Protein AF-0000000074479718 (afdb_homodimer)

pLDDT: mean 92.82, std 13.43, range [21.09, 98.94]

Structure (mmCIF, N/CA/C/O backbone):
data_AF-0000000074479718-model_v1
#
loop_
_entity.id
_entity.type
_entity.pdbx_description
1 polymer 'acid phosphatase'
#
loop_
_atom_site.group_PDB
_atom_site.id
_atom_site.type_symbol
_atom_site.label_atom_id
_atom_site.label_alt_id
_atom_site.label_comp_id
_atom_site.label_asym_id
_atom_site.label_entity_id
_atom_site.label_seq_id
_atom_site.pdbx_PDB_ins_code
_atom_site.Cartn_x
_atom_site.Cartn_y
_atom_site.Cartn_z
_atom_site.occupancy
_atom_site.B_iso_or_equiv
_atom_site.auth_seq_id
_atom_site.auth_comp_id
_atom_site.auth_asym_id
_atom_site.auth_atom_id
_atom_site.pdbx_PDB_model_num
ATOM 1 N N . MET A 1 1 ? 14.883 20 72.812 1 21.94 1 MET A N 1
ATOM 2 C CA . MET A 1 1 ? 13.805 20.094 71.812 1 21.94 1 MET A CA 1
ATOM 3 C C . MET A 1 1 ? 14.25 19.516 70.5 1 21.94 1 MET A C 1
ATOM 5 O O . MET A 1 1 ? 15.086 20.094 69.812 1 21.94 1 MET A O 1
ATOM 9 N N . LYS A 1 2 ? 14.422 18.109 70.5 1 31.56 2 LYS A N 1
ATOM 10 C CA . LYS A 1 2 ? 14.805 17.234 69.375 1 31.56 2 LYS A CA 1
ATOM 11 C C . LYS A 1 2 ? 13.914 17.469 68.188 1 31.56 2 LYS A C 1
ATOM 13 O O . LYS A 1 2 ? 12.703 17.25 68.25 1 31.56 2 LYS A O 1
ATOM 18 N N . LEU A 1 3 ? 14.305 18.391 67.188 1 27.34 3 LEU A N 1
ATOM 19 C CA . LEU A 1 3 ? 13.633 18.75 65.938 1 27.34 3 LEU A CA 1
ATOM 20 C C . LEU A 1 3 ? 13.438 17.516 65.062 1 27.34 3 LEU A C 1
ATOM 22 O O . LEU A 1 3 ? 14.406 16.938 64.562 1 27.34 3 LEU A O 1
ATOM 26 N N . GLU A 1 4 ? 12.523 16.719 65.312 1 33.41 4 GLU A N 1
ATOM 27 C CA . GLU A 1 4 ? 12.148 15.594 64.5 1 33.41 4 GLU A CA 1
ATOM 28 C C . GLU A 1 4 ? 11.648 16.078 63.125 1 33.41 4 GLU A C 1
ATOM 30 O O . GLU A 1 4 ? 10.703 16.859 63.031 1 33.41 4 GLU A O 1
ATOM 35 N N . THR A 1 5 ? 12.57 16.203 62.125 1 33.59 5 THR A N 1
ATOM 36 C CA . THR A 1 5 ? 12.289 16.547 60.719 1 33.59 5 THR A CA 1
ATOM 37 C C . THR A 1 5 ? 11.375 15.508 60.094 1 33.59 5 THR A C 1
ATOM 39 O O . THR A 1 5 ? 11.719 14.328 60 1 33.59 5 THR A O 1
ATOM 42 N N . ALA A 1 6 ? 10.109 15.625 60.188 1 35.84 6 ALA A N 1
ATOM 43 C CA . ALA A 1 6 ? 9.117 14.82 59.5 1 35.84 6 ALA A CA 1
ATOM 44 C C . ALA A 1 6 ? 9.305 14.906 57.969 1 35.84 6 ALA A C 1
ATOM 46 O O . ALA A 1 6 ? 9.188 15.984 57.406 1 35.84 6 ALA A O 1
ATOM 47 N N . ILE A 1 7 ? 10.094 14.086 57.375 1 36.97 7 ILE A N 1
ATOM 48 C CA . ILE A 1 7 ? 10.188 13.953 55.906 1 36.97 7 ILE A CA 1
ATOM 49 C C . ILE A 1 7 ? 8.836 13.523 55.344 1 36.97 7 ILE A C 1
ATOM 51 O O . ILE A 1 7 ? 8.32 12.461 55.688 1 36.97 7 ILE A O 1
ATOM 55 N N . ALA A 1 8 ? 7.961 14.461 54.969 1 34.88 8 ALA A N 1
ATOM 56 C CA . ALA A 1 8 ? 6.746 14.172 54.219 1 34.88 8 ALA A CA 1
ATOM 57 C C . ALA A 1 8 ? 7.074 13.414 52.938 1 34.88 8 ALA A C 1
ATOM 59 O O . ALA A 1 8 ? 7.855 13.891 52.094 1 34.88 8 ALA A O 1
ATOM 60 N N . THR A 1 9 ? 7.012 12.133 52.938 1 35 9 THR A N 1
ATOM 61 C CA . THR A 1 9 ? 7.074 11.344 51.719 1 35 9 THR A CA 1
ATOM 62 C C . THR A 1 9 ? 5.953 11.742 50.781 1 35 9 THR A C 1
ATOM 64 O O . THR A 1 9 ? 4.773 11.602 51.094 1 35 9 THR A O 1
ATOM 67 N N . ILE A 1 10 ? 6.184 12.781 49.969 1 33.88 10 ILE A N 1
ATOM 68 C CA . ILE A 1 10 ? 5.242 13.047 48.875 1 33.88 10 ILE A CA 1
ATOM 69 C C . ILE A 1 10 ? 5.066 11.789 48.031 1 33.88 10 ILE A C 1
ATOM 71 O O . ILE A 1 10 ? 6.039 11.242 47.5 1 33.88 10 ILE A O 1
ATOM 75 N N . ALA A 1 11 ? 4.031 11.047 48.312 1 34.66 11 ALA A N 1
ATOM 76 C CA . ALA A 1 11 ? 3.619 9.984 47.406 1 34.66 11 ALA A CA 1
ATOM 77 C C . ALA A 1 11 ? 3.375 10.516 46 1 34.66 11 ALA A C 1
ATOM 79 O O . ALA A 1 11 ? 2.473 11.328 45.781 1 34.66 11 ALA A O 1
ATOM 80 N N . LEU A 1 12 ? 4.398 10.57 45.25 1 33.94 12 LEU A N 1
ATOM 81 C CA . LEU A 1 12 ? 4.168 10.742 43.812 1 33.94 12 LEU A CA 1
ATOM 82 C C . LEU A 1 12 ? 3.129 9.75 43.312 1 33.94 12 LEU A C 1
ATOM 84 O O . LEU A 1 12 ? 3.369 8.539 43.312 1 33.94 12 LEU A O 1
ATOM 88 N N . SER A 1 13 ? 1.847 10.086 43.562 1 33.28 13 SER A N 1
ATOM 89 C CA . SER A 1 13 ? 0.854 9.289 42.844 1 33.28 13 SER A CA 1
ATOM 90 C C . SER A 1 13 ? 1.2 9.172 41.344 1 33.28 13 SER A C 1
ATOM 92 O O . SER A 1 13 ? 1.335 10.18 40.656 1 33.28 13 SER A O 1
ATOM 94 N N . THR A 1 14 ? 1.947 8.195 41 1 33.62 14 THR A N 1
ATOM 95 C CA . THR A 1 14 ? 2.064 7.82 39.594 1 33.62 14 THR A CA 1
ATOM 96 C C . THR A 1 14 ? 0.686 7.703 38.969 1 33.62 14 THR A C 1
ATOM 98 O O . THR A 1 14 ? -0.075 6.785 39.281 1 33.62 14 THR A O 1
ATOM 101 N N . THR A 1 15 ? 0.016 8.797 38.75 1 33.62 15 THR A N 1
ATOM 102 C CA . THR A 1 15 ? -1.128 8.703 37.844 1 33.62 15 THR A CA 1
ATOM 103 C C . THR A 1 15 ? -0.779 7.875 36.625 1 33.62 15 THR A C 1
ATOM 105 O O . THR A 1 15 ? 0.073 8.266 35.812 1 33.62 15 THR A O 1
ATOM 108 N N . VAL A 1 16 ? -0.773 6.617 36.781 1 36.22 16 VAL A N 1
ATOM 109 C CA . VAL A 1 16 ? -0.807 5.75 35.594 1 36.22 16 VAL A CA 1
ATOM 110 C C . VAL A 1 16 ? -1.915 6.207 34.656 1 36.22 16 VAL A C 1
ATOM 112 O O . VAL A 1 16 ? -3.096 6.18 35 1 36.22 16 VAL A O 1
ATOM 115 N N . SER A 1 17 ? -1.704 7.176 33.844 1 35.88 17 SER A N 1
ATOM 116 C CA . SER A 1 17 ? -2.67 7.422 32.781 1 35.88 17 SER A CA 1
ATOM 117 C C . SER A 1 17 ? -3.127 6.117 32.125 1 35.88 17 SER A C 1
ATOM 119 O O . SER A 1 17 ? -2.311 5.355 31.594 1 35.88 17 SER A O 1
ATOM 121 N N . ALA A 1 18 ? -4.086 5.551 32.562 1 41.34 18 ALA A N 1
ATOM 122 C CA . ALA A 1 18 ? -4.742 4.398 31.938 1 41.34 18 ALA A CA 1
ATOM 123 C C . ALA A 1 18 ? -4.766 4.531 30.422 1 41.34 18 ALA A C 1
ATOM 125 O O . ALA A 1 18 ? -5.398 5.441 29.875 1 41.34 18 ALA A O 1
ATOM 126 N N . VAL A 1 19 ? -3.691 4.211 29.812 1 48.09 19 VAL A N 1
ATOM 127 C CA . VAL A 1 19 ? -3.746 4.102 28.359 1 48.09 19 VAL A CA 1
ATOM 128 C C . VAL A 1 19 ? -5.07 3.475 27.938 1 48.09 19 VAL A C 1
ATOM 130 O O . VAL A 1 19 ? -5.363 2.328 28.297 1 48.09 19 VAL A O 1
ATOM 133 N N . LEU A 1 20 ? -6.074 4.277 27.688 1 65.25 20 LEU A N 1
ATOM 134 C CA . LEU A 1 20 ? -7.34 3.787 27.156 1 65.25 20 LEU A CA 1
ATOM 135 C C . LEU A 1 20 ? -7.113 2.896 25.938 1 65.25 20 LEU A C 1
ATOM 137 O O . LEU A 1 20 ? -6.293 3.215 25.078 1 65.25 20 LEU A O 1
ATOM 141 N N . ASN A 1 21 ? -7.566 1.702 26 1 72.19 21 ASN A N 1
ATOM 142 C CA . ASN A 1 21 ? -7.449 0.736 24.906 1 72.19 21 ASN A CA 1
ATOM 143 C C . ASN A 1 21 ? -8.078 1.263 23.625 1 72.19 21 ASN A C 1
ATOM 145 O O . ASN A 1 21 ? -9.258 1.621 23.609 1 72.19 21 ASN A O 1
ATOM 149 N N . LYS A 1 22 ? -7.332 1.562 22.594 1 79.31 22 LYS A N 1
ATOM 150 C CA . LYS A 1 22 ? -7.82 1.981 21.281 1 79.31 22 LYS A CA 1
ATOM 151 C C . LYS A 1 22 ? -8.422 0.805 20.516 1 79.31 22 LYS A C 1
ATOM 153 O O . LYS A 1 22 ? -7.75 -0.201 20.281 1 79.31 22 LYS A O 1
ATOM 158 N N . PRO A 1 23 ? -9.68 0.915 20.141 1 80.94 23 PRO A N 1
ATOM 159 C CA . PRO A 1 23 ? -10.273 -0.182 19.375 1 80.94 23 PRO A CA 1
ATOM 160 C C . PRO A 1 23 ? -9.594 -0.398 18.031 1 80.94 23 PRO A C 1
ATOM 162 O O . PRO A 1 23 ? -9.617 -1.511 17.5 1 80.94 23 PRO A O 1
ATOM 165 N N . TYR A 1 24 ? -9.062 0.664 17.406 1 82.88 24 TYR A N 1
ATOM 166 C CA . TYR A 1 24 ? -8.367 0.588 16.125 1 82.88 24 TYR A C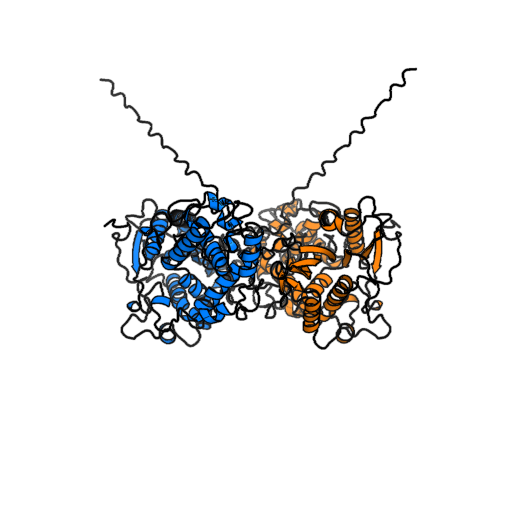A 1
ATOM 167 C C . TYR A 1 24 ? -6.969 1.177 16.234 1 82.88 24 TYR A C 1
ATOM 169 O O . TYR A 1 24 ? -6.781 2.254 16.797 1 82.88 24 TYR A O 1
ATOM 177 N N . SER A 1 25 ? -6.023 0.444 15.633 1 81.12 25 SER A N 1
ATOM 178 C CA . SER A 1 25 ? -4.637 0.892 15.695 1 81.12 25 SER A CA 1
ATOM 179 C C . SER A 1 25 ? -4.422 2.141 14.844 1 81.12 25 SER A C 1
ATOM 181 O O . SER A 1 25 ? -4.965 2.25 13.742 1 81.12 25 SER A O 1
ATOM 183 N N . GLN A 1 26 ? -3.559 3.012 15.352 1 80.56 26 GLN A N 1
ATOM 184 C CA . GLN A 1 26 ? -3.189 4.199 14.586 1 80.56 26 GLN A CA 1
ATOM 185 C C . GLN A 1 26 ? -1.855 4 13.875 1 80.56 26 GLN A C 1
ATOM 187 O O . GLN A 1 26 ? -1.337 4.926 13.242 1 80.56 26 GLN A O 1
ATOM 192 N N . GLU A 1 27 ? -1.345 2.785 13.883 1 76.38 27 GLU A N 1
ATOM 193 C CA . GLU A 1 27 ? -0.067 2.451 13.266 1 76.38 27 GLU A CA 1
ATOM 194 C C . GLU A 1 27 ? -0.265 1.939 11.836 1 76.38 27 GLU A C 1
ATOM 196 O O . GLU A 1 27 ? -1.377 1.571 11.453 1 76.38 27 GLU A O 1
ATOM 201 N N . SER A 1 28 ? 0.793 2.012 11.023 1 71.19 28 SER A N 1
ATOM 202 C CA . SER A 1 28 ? 0.779 1.571 9.633 1 71.19 28 SER A CA 1
ATOM 203 C C . SER A 1 28 ? 0.881 0.053 9.531 1 71.19 28 SER A C 1
ATOM 205 O O . SER A 1 28 ? 1.882 -0.476 9.047 1 71.19 28 SER A O 1
ATOM 207 N N . VAL A 1 29 ? -0.089 -0.735 9.844 1 68.88 29 VAL A N 1
ATOM 208 C CA . VAL A 1 29 ? 0.203 -2.16 9.945 1 68.88 29 VAL A CA 1
ATOM 209 C C . VAL A 1 29 ? -0.81 -2.955 9.125 1 68.88 29 VAL A C 1
ATOM 211 O O . VAL A 1 29 ? -0.439 -3.869 8.383 1 68.88 29 VAL A O 1
ATOM 214 N N . GLU A 1 30 ? -2.049 -2.629 9.227 1 74.75 30 GLU A N 1
ATOM 215 C CA . GLU A 1 30 ? -2.934 -3.611 8.602 1 74.75 30 GLU A CA 1
ATOM 216 C C . GLU A 1 30 ? -3.912 -2.941 7.645 1 74.75 30 GLU A C 1
ATOM 218 O O . GLU A 1 30 ? -4.297 -1.788 7.844 1 74.75 30 GLU A O 1
ATOM 223 N N . GLN A 1 31 ? -4.293 -3.74 6.641 1 83.88 31 GLN A N 1
ATOM 224 C CA . GLN A 1 31 ? -5.18 -3.26 5.586 1 83.88 31 GLN A CA 1
ATOM 225 C C . GLN A 1 31 ? -6.641 -3.312 6.031 1 83.88 31 GLN A C 1
ATOM 227 O O . GLN A 1 31 ? -7.512 -2.715 5.395 1 83.88 31 GLN A O 1
ATOM 232 N N . PHE A 1 32 ? -6.957 -3.918 7.137 1 88.12 32 PHE A N 1
ATOM 233 C CA . PHE A 1 32 ? -8.352 -4.102 7.531 1 88.12 32 PHE A CA 1
ATOM 234 C C . PHE A 1 32 ? -8.719 -3.156 8.672 1 88.12 32 PHE A C 1
ATOM 236 O O . PHE A 1 32 ? -9.812 -3.254 9.234 1 88.12 32 PHE A O 1
ATOM 243 N N . ASN A 1 33 ? -7.836 -2.182 8.93 1 89.94 33 ASN A N 1
ATOM 244 C CA . ASN A 1 33 ? -8.086 -1.16 9.945 1 89.94 33 ASN A CA 1
ATOM 245 C C . ASN A 1 33 ? -9.094 -0.125 9.461 1 89.94 33 ASN A C 1
ATOM 247 O O . ASN A 1 33 ? -8.836 0.605 8.5 1 89.94 33 ASN A O 1
ATOM 251 N N . LEU A 1 34 ? -10.164 -0.009 10.203 1 92.94 34 LEU A N 1
ATOM 252 C CA . LEU A 1 34 ? -11.258 0.879 9.82 1 92.94 34 LEU A CA 1
ATOM 253 C C . LEU A 1 34 ? -10.766 2.312 9.664 1 92.94 34 LEU A C 1
ATOM 255 O O . LEU A 1 34 ? -11.258 3.051 8.805 1 92.94 34 LEU A O 1
ATOM 259 N N . LEU A 1 35 ? -9.805 2.754 10.43 1 94 35 LEU A N 1
ATOM 260 C CA . LEU A 1 35 ? -9.344 4.141 10.414 1 94 35 LEU A CA 1
ATOM 261 C C . LEU A 1 35 ? -8.797 4.516 9.039 1 94 35 LEU A C 1
ATOM 263 O O . LEU A 1 35 ? -8.719 5.695 8.703 1 94 35 LEU A O 1
ATOM 267 N N . ARG A 1 36 ? -8.516 3.521 8.25 1 92.81 36 ARG A N 1
ATOM 268 C CA . ARG A 1 36 ? -7.961 3.77 6.922 1 92.81 36 ARG A CA 1
ATOM 269 C C . ARG A 1 36 ? -9.055 4.16 5.934 1 92.81 36 ARG A C 1
ATOM 271 O O . ARG A 1 36 ? -8.758 4.648 4.84 1 92.81 36 ARG A O 1
ATOM 278 N N . TYR A 1 37 ? -10.281 4.09 6.391 1 95.19 37 TYR A N 1
ATOM 279 C CA . TYR A 1 37 ? -11.359 4.203 5.41 1 95.19 37 TYR A CA 1
ATOM 280 C C . TYR A 1 37 ? -12.414 5.203 5.871 1 95.19 37 TYR A C 1
ATOM 282 O O . TYR A 1 37 ? -13.539 5.203 5.367 1 95.19 37 TYR A O 1
ATOM 290 N N . THR A 1 38 ? -12.055 6.051 6.789 1 95.44 38 THR A N 1
ATOM 291 C CA . THR A 1 38 ? -13.016 7.023 7.301 1 95.44 38 THR A CA 1
ATOM 292 C C . THR A 1 38 ? -12.898 8.344 6.543 1 95.44 38 THR A C 1
ATOM 294 O O . THR A 1 38 ? -13.383 9.375 7.008 1 95.44 38 THR A O 1
ATOM 297 N N . GLY A 1 39 ? -12.125 8.203 5.426 1 92.31 39 GLY A N 1
AT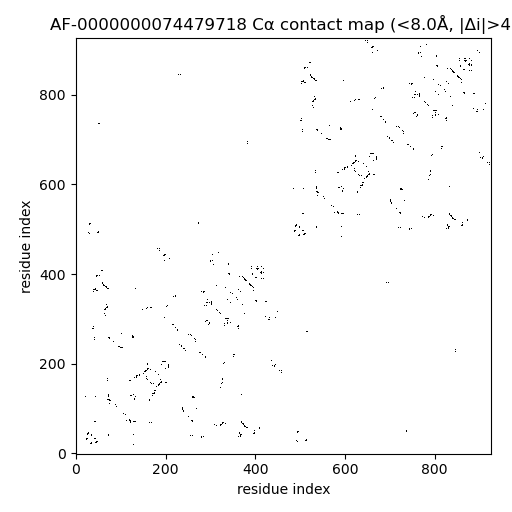OM 298 C CA . GLY A 1 39 ? -11.859 9.438 4.711 1 92.31 39 GLY A CA 1
ATOM 299 C C . GLY A 1 39 ? -10.953 10.391 5.473 1 92.31 39 GLY A C 1
ATOM 300 O O . GLY A 1 39 ? -9.812 10.047 5.793 1 92.31 39 GLY A O 1
ATOM 301 N N . THR A 1 40 ? -11.383 11.523 5.98 1 93.69 40 THR A N 1
ATOM 302 C CA . THR A 1 40 ? -10.625 12.438 6.82 1 93.69 40 THR A CA 1
ATOM 303 C C . THR A 1 40 ? -11.406 12.797 8.078 1 93.69 40 THR A C 1
ATOM 305 O O . THR A 1 40 ? -11.062 13.758 8.781 1 93.69 40 THR A O 1
ATOM 308 N N . THR A 1 41 ? -12.445 11.945 8.367 1 94.62 41 THR A N 1
ATOM 309 C CA . THR A 1 41 ? -13.352 12.305 9.453 1 94.62 41 THR A CA 1
ATOM 310 C C . THR A 1 41 ? -12.953 11.594 10.742 1 94.62 41 THR A C 1
ATOM 312 O O . THR A 1 41 ? -13.336 12.016 11.836 1 94.62 41 THR A O 1
ATOM 315 N N . GLY A 1 42 ? -12.258 10.516 10.641 1 95.19 42 GLY A N 1
ATOM 316 C CA . GLY A 1 42 ? -11.906 9.734 11.805 1 95.19 42 GLY A CA 1
ATOM 317 C C . GLY A 1 42 ? -10.555 10.094 12.383 1 95.19 42 GLY A C 1
ATOM 318 O O . GLY A 1 42 ? -9.922 11.055 11.938 1 95.19 42 GLY A O 1
ATOM 319 N N . PRO A 1 43 ? -10.133 9.336 13.422 1 96.75 43 PRO A N 1
ATOM 320 C CA . PRO A 1 43 ? -8.875 9.609 14.117 1 96.75 43 PRO A CA 1
ATOM 321 C C . PRO A 1 43 ? -7.656 9.477 13.203 1 96.75 43 PRO A C 1
ATOM 323 O O . PRO A 1 43 ? -7.758 8.914 12.109 1 96.75 43 PRO A O 1
ATOM 326 N N . TYR A 1 44 ? -6.578 9.977 13.758 1 96.69 44 TYR A N 1
ATOM 327 C CA . TYR A 1 44 ? -5.277 9.898 13.094 1 96.69 44 TYR A CA 1
ATOM 328 C C . TYR A 1 44 ? -4.906 8.445 12.797 1 96.69 44 TYR A C 1
ATOM 330 O O . TYR A 1 44 ? -5.168 7.555 13.602 1 96.69 44 TYR A O 1
ATOM 338 N N . VAL A 1 45 ? -4.324 8.258 11.656 1 93.44 45 VAL A N 1
ATOM 339 C CA . VAL A 1 45 ? -3.697 6.988 11.312 1 93.44 45 VAL A CA 1
ATOM 340 C C . VAL A 1 45 ? -2.434 7.242 10.492 1 93.44 45 VAL A C 1
ATOM 342 O O . VAL A 1 45 ? -2.426 8.094 9.594 1 93.44 45 VAL A O 1
ATOM 345 N N . GLN A 1 46 ? -1.357 6.555 10.797 1 93.31 46 GLN A N 1
ATOM 346 C CA . GLN A 1 46 ? -0.111 6.688 10.055 1 93.31 46 GLN A CA 1
ATOM 347 C C . GLN A 1 46 ? -0.306 6.312 8.586 1 93.31 46 GLN A C 1
ATOM 349 O O . GLN A 1 46 ? -1.109 5.434 8.266 1 93.31 46 GLN A O 1
ATOM 354 N N . SER A 1 47 ? 0.415 7.035 7.77 1 92.06 47 SER A N 1
ATOM 355 C CA . SER A 1 47 ? 0.368 6.641 6.363 1 92.06 47 SER A CA 1
ATOM 356 C C . SER A 1 47 ? 0.896 5.223 6.168 1 92.06 47 SER A C 1
ATOM 358 O O . SER A 1 47 ? 1.612 4.699 7.023 1 92.06 47 SER A O 1
ATOM 360 N N . ARG A 1 48 ? 0.497 4.527 5.113 1 87.25 48 ARG A N 1
ATOM 361 C CA . ARG A 1 48 ? 0.942 3.168 4.828 1 87.25 48 ARG A CA 1
ATOM 362 C C . ARG A 1 48 ? 2.455 3.115 4.633 1 87.25 48 ARG A C 1
ATOM 364 O O . ARG A 1 48 ? 3.107 2.16 5.059 1 87.25 48 ARG A O 1
ATOM 371 N N . GLY A 1 49 ? 3.02 4.16 3.918 1 89.5 49 GLY A N 1
ATOM 372 C CA . GLY A 1 49 ? 4.461 4.262 3.746 1 89.5 49 GLY A CA 1
ATOM 373 C C . GLY A 1 49 ? 5 3.34 2.67 1 89.5 49 GLY A C 1
ATOM 374 O O . GLY A 1 49 ? 4.227 2.695 1.955 1 89.5 49 GLY A O 1
ATOM 375 N N . TYR A 1 50 ? 6.371 3.299 2.537 1 92.44 50 TYR A N 1
ATOM 376 C CA . TYR A 1 50 ? 7.039 2.584 1.455 1 92.44 50 TYR A CA 1
ATOM 377 C C . TYR A 1 50 ? 8.133 1.672 1.997 1 92.44 50 TYR A C 1
ATOM 379 O O . TYR A 1 50 ? 8.984 1.202 1.243 1 92.44 50 TYR A O 1
ATOM 387 N N . GLY A 1 51 ? 8.164 1.52 3.354 1 91.75 51 GLY A N 1
ATOM 388 C CA . GLY A 1 51 ? 9.148 0.645 3.971 1 91.75 51 GLY A CA 1
ATOM 389 C C . GLY A 1 51 ? 10.461 1.343 4.27 1 91.75 51 GLY A C 1
ATOM 390 O O . GLY A 1 51 ? 11.43 0.703 4.688 1 91.75 51 GLY A O 1
ATOM 391 N N . ILE A 1 52 ? 10.562 2.623 4.062 1 95.25 52 ILE A N 1
ATOM 392 C CA . ILE A 1 52 ? 11.766 3.385 4.359 1 95.25 52 ILE A CA 1
ATOM 393 C C . ILE A 1 52 ? 11.828 3.695 5.855 1 95.25 52 ILE A C 1
ATOM 395 O O . ILE A 1 52 ? 10.883 4.254 6.418 1 95.25 52 ILE A O 1
ATOM 399 N N . PRO A 1 53 ? 12.875 3.346 6.457 1 92.62 53 PRO A N 1
ATOM 400 C CA . PRO A 1 53 ? 12.977 3.623 7.895 1 92.62 53 PRO A CA 1
ATOM 401 C C . PRO A 1 53 ? 12.898 5.113 8.211 1 92.62 53 PRO A C 1
ATOM 403 O O . PRO A 1 53 ? 13.414 5.938 7.453 1 92.62 53 PRO A O 1
ATOM 406 N N . ARG A 1 54 ? 12.359 5.391 9.375 1 92.81 54 ARG A N 1
ATOM 407 C CA . ARG A 1 54 ? 12.25 6.773 9.828 1 92.81 54 ARG A CA 1
ATOM 408 C C . ARG A 1 54 ? 13.586 7.293 10.352 1 92.81 54 ARG A C 1
ATOM 410 O O . ARG A 1 54 ? 13.82 8.5 10.375 1 92.81 54 ARG A O 1
ATOM 417 N N . GLU A 1 55 ? 14.375 6.379 10.836 1 94.19 55 GLU A N 1
ATOM 418 C CA . GLU A 1 55 ? 15.711 6.77 11.266 1 94.19 55 GLU A CA 1
ATOM 419 C C . GLU A 1 55 ? 16.531 7.305 10.102 1 94.19 55 GLU A C 1
ATOM 421 O O . GLU A 1 55 ? 16.406 6.824 8.969 1 94.19 55 GLU A O 1
ATOM 426 N N . ALA A 1 56 ? 17.359 8.266 10.406 1 94.56 56 ALA A N 1
ATOM 427 C CA . ALA A 1 56 ? 18.25 8.773 9.359 1 94.56 56 ALA A CA 1
ATOM 428 C C . ALA A 1 56 ? 19.203 7.688 8.859 1 94.56 56 ALA A C 1
ATOM 430 O O . ALA A 1 56 ? 19.641 6.836 9.633 1 94.56 56 ALA A O 1
ATOM 431 N N . PRO A 1 57 ? 19.438 7.672 7.559 1 92.25 57 PRO A N 1
ATOM 432 C CA . PRO A 1 57 ? 20.453 6.73 7.066 1 92.25 57 PRO A CA 1
ATOM 433 C C . PRO A 1 57 ? 21.766 6.82 7.844 1 92.25 57 PRO A C 1
ATOM 435 O O . PRO A 1 57 ? 22.078 7.871 8.406 1 92.25 57 PRO A O 1
ATOM 438 N N . PHE A 1 58 ? 22.516 5.785 7.809 1 84.44 58 PHE A N 1
ATOM 439 C CA . PHE A 1 58 ? 23.688 5.598 8.641 1 84.44 58 PHE A CA 1
ATOM 440 C C . PHE A 1 58 ? 24.672 6.746 8.453 1 84.44 58 PHE A C 1
ATOM 442 O O . PHE A 1 58 ? 25.359 7.148 9.398 1 84.44 58 PHE A O 1
ATOM 449 N N . GLN A 1 59 ? 24.781 7.289 7.332 1 91 59 GLN A N 1
ATOM 450 C CA . GLN A 1 59 ? 25.781 8.312 7.023 1 91 59 GLN A CA 1
ATOM 451 C C . GLN A 1 59 ? 25.188 9.711 7.156 1 91 59 GLN A C 1
ATOM 453 O O . GLN A 1 59 ? 25.797 10.688 6.707 1 91 59 GLN A O 1
ATOM 458 N N . CYS A 1 60 ? 24.031 9.828 7.734 1 95.88 60 CYS A N 1
ATOM 459 C CA . CYS A 1 60 ? 23.344 11.109 7.773 1 95.88 60 CYS A CA 1
ATOM 460 C C . CYS A 1 60 ? 22.969 11.492 9.203 1 95.88 60 CYS A C 1
ATOM 462 O O . CYS A 1 60 ? 22.906 10.633 10.086 1 95.88 60 CYS A O 1
ATOM 464 N N . LYS A 1 61 ? 22.859 12.75 9.422 1 96.88 61 LYS A N 1
ATOM 465 C CA . LYS A 1 61 ? 22.344 13.32 10.656 1 96.88 61 LYS A CA 1
ATOM 466 C C . LYS A 1 61 ? 21.25 14.359 10.367 1 96.88 61 LYS A C 1
ATOM 468 O O . LYS A 1 61 ? 21.391 15.156 9.438 1 96.88 61 LYS A O 1
ATOM 473 N N . VAL A 1 62 ? 20.219 14.336 11.188 1 98.19 62 VAL A N 1
ATOM 474 C CA . VAL A 1 62 ? 19.156 15.336 11.039 1 98.19 62 VAL A CA 1
ATOM 475 C C . VAL A 1 62 ? 19.625 16.672 11.609 1 98.19 62 VAL A C 1
ATOM 477 O O . VAL A 1 62 ? 20.062 16.75 12.758 1 98.19 62 VAL A O 1
ATOM 480 N N . LYS A 1 63 ? 19.531 17.719 10.797 1 98 63 LYS A N 1
ATOM 481 C CA . LYS A 1 63 ? 20 19.031 11.211 1 98 63 LYS A CA 1
ATOM 482 C C . LYS A 1 63 ? 18.844 20.016 11.391 1 98 63 LYS A C 1
ATOM 484 O O . LYS A 1 63 ? 18.984 21.031 12.062 1 98 63 LYS A O 1
ATOM 489 N N . GLN A 1 64 ? 17.734 19.781 10.727 1 98.56 64 GLN A N 1
ATOM 490 C CA . GLN A 1 64 ? 16.516 20.562 10.844 1 98.56 64 GLN A CA 1
ATOM 491 C C . GLN A 1 64 ? 15.281 19.672 10.75 1 98.56 64 GLN A C 1
ATOM 493 O O . GLN A 1 64 ? 15.336 18.578 10.172 1 98.56 64 GLN A O 1
ATOM 498 N N . ALA A 1 65 ? 14.188 20.125 11.273 1 98.75 65 ALA A N 1
ATOM 499 C CA . ALA A 1 65 ? 12.867 19.516 11.102 1 98.75 65 ALA A CA 1
ATOM 500 C C . ALA A 1 65 ? 11.773 20.562 11.094 1 98.75 65 ALA A C 1
ATOM 502 O O . ALA A 1 65 ? 11.68 21.391 12.016 1 98.75 65 ALA A O 1
ATOM 503 N N . HIS A 1 66 ? 10.969 20.594 10.102 1 98.81 66 HIS A N 1
ATOM 504 C CA . HIS A 1 66 ? 9.922 21.578 9.906 1 98.81 66 HIS A CA 1
ATOM 505 C C . HIS A 1 66 ? 8.555 20.922 9.758 1 98.81 66 HIS A C 1
ATOM 507 O O . HIS A 1 66 ? 8.312 20.203 8.789 1 98.81 66 HIS A O 1
ATOM 513 N N . LEU A 1 67 ? 7.664 21.219 10.68 1 98.81 67 LEU A N 1
ATOM 514 C CA . LEU A 1 67 ? 6.355 20.578 10.773 1 98.81 67 LEU A CA 1
ATOM 515 C C . LEU A 1 67 ? 5.277 21.453 10.156 1 98.81 67 LEU A C 1
ATOM 517 O O . LEU A 1 67 ? 5.266 22.672 10.359 1 98.81 67 LEU A O 1
ATOM 521 N N . PHE A 1 68 ? 4.469 20.922 9.359 1 98.94 68 PHE A N 1
ATOM 522 C CA . PHE A 1 68 ? 3.188 21.469 8.922 1 98.94 68 PHE A CA 1
ATOM 523 C C . PHE A 1 68 ? 2.051 20.5 9.234 1 98.94 68 PHE A C 1
ATOM 525 O O . PHE A 1 68 ? 2.012 19.391 8.703 1 98.94 68 PHE A O 1
ATOM 532 N N . MET A 1 69 ? 1.045 20.906 10.094 1 98.75 69 MET A N 1
ATOM 533 C CA . MET A 1 69 ? 0.146 19.922 10.688 1 98.75 69 MET A CA 1
ATOM 534 C C . MET A 1 69 ? -1.295 20.422 10.672 1 98.75 69 MET A C 1
ATOM 536 O O . MET A 1 69 ? -1.552 21.594 10.93 1 98.75 69 MET A O 1
ATOM 540 N N . ARG A 1 70 ? -2.172 19.5 10.336 1 98.75 70 ARG A N 1
ATOM 541 C CA . ARG A 1 70 ? -3.602 19.688 10.547 1 98.75 70 ARG A CA 1
ATOM 542 C C . ARG A 1 70 ? -3.947 19.625 12.031 1 98.75 70 ARG A C 1
ATOM 544 O O . ARG A 1 70 ? -3.273 18.938 12.805 1 98.75 70 ARG A O 1
ATOM 551 N N . HIS A 1 71 ? -4.992 20.375 12.438 1 98.69 71 HIS A N 1
ATOM 552 C CA . HIS A 1 71 ? -5.488 20.266 13.805 1 98.69 71 HIS A CA 1
ATOM 553 C C . HIS A 1 71 ? -5.82 18.812 14.148 1 98.69 71 HIS A C 1
ATOM 555 O O . HIS A 1 71 ? -5.973 17.984 13.258 1 98.69 71 HIS A O 1
ATOM 561 N N . GLY A 1 72 ? -5.902 18.516 15.422 1 98.38 72 GLY A N 1
ATOM 562 C CA . GLY A 1 72 ? -6.191 17.188 15.922 1 98.38 72 GLY A CA 1
ATOM 563 C C . GLY A 1 72 ? -7.652 16.797 15.773 1 98.38 72 GLY A C 1
ATOM 564 O O . GLY A 1 72 ? -8.422 17.484 15.102 1 98.38 72 GLY A O 1
ATOM 565 N N . GLU A 1 73 ? -7.988 15.648 16.391 1 98.38 73 GLU A N 1
ATOM 566 C CA . GLU A 1 73 ? -9.352 15.133 16.375 1 98.38 73 GLU A CA 1
ATOM 567 C C . GLU A 1 73 ? -10.32 16.125 17.016 1 98.38 73 GLU A C 1
ATOM 569 O O . GLU A 1 73 ? -10 16.734 18.031 1 98.38 73 GLU A O 1
ATOM 574 N N . ARG A 1 74 ? -11.477 16.25 16.438 1 98.06 74 ARG A N 1
ATOM 575 C CA . ARG A 1 74 ? -12.383 17.312 16.891 1 98.06 74 ARG A CA 1
ATOM 576 C C . ARG A 1 74 ? -13.828 16.828 16.844 1 98.06 74 ARG A C 1
ATOM 578 O O . ARG A 1 74 ? -14.125 15.75 16.328 1 98.06 74 ARG A O 1
ATOM 585 N N . TYR A 1 75 ? -14.688 17.641 17.453 1 98 75 TYR A N 1
ATOM 586 C CA . TYR A 1 75 ? -16.125 17.562 17.234 1 98 75 TYR A CA 1
ATOM 587 C C . TYR A 1 75 ? -16.484 17.969 15.82 1 98 75 TYR A C 1
ATOM 589 O O . TYR A 1 75 ? -15.688 18.609 15.125 1 98 75 TYR A O 1
ATOM 597 N N . PRO A 1 76 ? -17.672 17.531 15.336 1 97.5 76 PRO A N 1
ATOM 598 C CA . PRO A 1 76 ? -18.062 17.922 13.977 1 97.5 76 PRO A CA 1
ATOM 599 C C . PRO A 1 76 ? -18.312 19.422 13.844 1 97.5 76 PRO A C 1
ATOM 601 O O . PRO A 1 76 ? -18.484 20.109 14.852 1 97.5 76 PRO A O 1
ATOM 604 N N . THR A 1 77 ? -18.25 19.906 12.602 1 96.25 77 THR A N 1
ATOM 605 C CA . THR A 1 77 ? -18.672 21.281 12.328 1 96.25 77 THR A CA 1
ATOM 606 C C . THR A 1 77 ? -20.156 21.453 12.609 1 96.25 77 THR A C 1
ATOM 608 O O . THR A 1 77 ? -20.891 20.484 12.797 1 96.25 77 THR A O 1
ATOM 611 N N . GLU A 1 78 ? -20.578 22.703 12.602 1 95.81 78 GLU A N 1
ATOM 612 C CA . GLU A 1 78 ? -21.984 22.984 12.883 1 95.81 78 GLU A CA 1
ATOM 613 C C . GLU A 1 78 ? -22.891 22.266 11.891 1 95.81 78 GLU A C 1
ATOM 615 O O . GLU A 1 78 ? -23.875 21.625 12.297 1 95.81 78 GLU A O 1
ATOM 620 N N . GLY A 1 79 ? -22.531 22.375 10.594 1 94 79 GLY A N 1
ATOM 621 C CA . GLY A 1 79 ? -23.344 21.719 9.586 1 94 79 GLY A CA 1
ATOM 622 C C . GLY A 1 79 ? -23.375 20.203 9.719 1 94 79 GLY A C 1
ATOM 623 O O . GLY A 1 79 ? -24.438 19.594 9.695 1 94 79 GLY A O 1
ATOM 624 N N . THR A 1 80 ? -22.25 19.625 9.891 1 95.25 80 THR A N 1
ATOM 625 C CA . THR A 1 80 ? -22.125 18.188 10.055 1 95.25 80 THR A CA 1
ATOM 626 C C . THR A 1 80 ? -22.828 17.719 11.336 1 95.25 80 THR A C 1
ATOM 628 O O . THR A 1 80 ? -23.5 16.688 11.344 1 95.25 80 THR A O 1
ATOM 631 N N . GLY A 1 81 ? -22.609 18.5 12.422 1 95.88 81 GLY A N 1
ATOM 632 C CA . GLY A 1 81 ? -23.281 18.203 13.68 1 95.88 81 GLY A CA 1
ATOM 633 C C . GLY A 1 81 ? -24.797 18.188 13.57 1 95.88 81 GLY A C 1
ATOM 634 O O . GLY A 1 81 ? -25.453 17.328 14.164 1 95.88 81 GLY A O 1
ATOM 635 N N . LYS A 1 82 ? -25.297 19.109 12.805 1 95.69 82 LYS A N 1
ATOM 636 C CA . LYS A 1 82 ? -26.734 19.141 12.555 1 95.69 82 LYS A CA 1
ATOM 637 C C . LYS A 1 82 ? -27.203 17.875 11.844 1 95.69 82 LYS A C 1
ATOM 639 O O . LYS A 1 82 ? -28.234 17.297 12.195 1 95.69 82 LYS A O 1
ATOM 644 N N . GLY A 1 83 ? -26.469 17.516 10.859 1 95.38 83 GLY A N 1
ATOM 645 C CA . GLY A 1 83 ? -26.781 16.281 10.156 1 95.38 83 GLY A CA 1
ATOM 646 C C . GLY A 1 83 ? -26.719 15.055 11.039 1 95.38 83 GLY A C 1
ATOM 647 O O . GLY A 1 83 ? -27.609 14.195 10.977 1 95.38 83 GLY A O 1
ATOM 648 N N . ASN A 1 84 ? -25.75 14.992 11.875 1 97.19 84 ASN A N 1
ATOM 649 C CA . ASN A 1 84 ? -25.594 13.883 12.805 1 97.19 84 ASN A CA 1
ATOM 650 C C . ASN A 1 84 ? -26.75 13.828 13.805 1 97.19 84 ASN A C 1
ATOM 652 O O . ASN A 1 84 ? -27.266 12.758 14.117 1 97.19 84 ASN A O 1
ATOM 656 N N . LYS A 1 85 ? -27.109 14.969 14.32 1 97.31 85 LYS A N 1
ATOM 657 C CA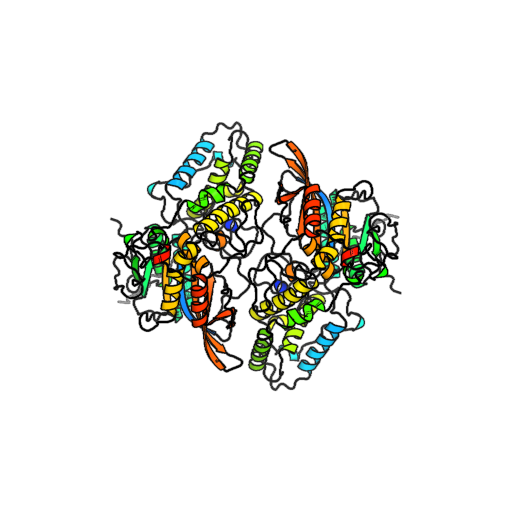 . LYS A 1 85 ? -28.219 15.031 15.258 1 97.31 85 LYS A CA 1
ATOM 658 C C . LYS A 1 85 ? -29.531 14.594 14.594 1 97.31 85 LYS A C 1
ATOM 660 O O . LYS A 1 85 ? -30.328 13.867 15.195 1 97.31 85 LYS A O 1
ATOM 665 N N . GLN A 1 86 ? -29.734 15.016 13.383 1 97.12 86 GLN A N 1
ATOM 666 C CA . GLN A 1 86 ? -30.953 14.672 12.641 1 97.12 86 GLN A CA 1
ATOM 667 C C . GLN A 1 86 ? -31.062 13.164 12.461 1 97.12 86 GLN A C 1
ATOM 669 O O . GLN A 1 86 ? -32.156 12.594 12.656 1 97.12 86 GLN A O 1
ATOM 674 N N . ILE A 1 87 ? -30 12.547 12.031 1 97.69 87 ILE A N 1
ATOM 675 C CA . ILE A 1 87 ? -30.078 11.109 11.812 1 97.69 87 ILE A CA 1
ATOM 676 C C . ILE A 1 87 ? -30.219 10.383 13.148 1 97.69 87 ILE A C 1
ATOM 678 O O . ILE A 1 87 ? -30.906 9.359 13.234 1 97.69 87 ILE A O 1
ATOM 682 N N . PHE A 1 88 ? -29.562 10.82 14.195 1 97.69 88 PHE A N 1
ATOM 683 C CA . PHE A 1 88 ? -29.75 10.273 15.539 1 97.69 88 PHE A CA 1
ATOM 684 C C . PHE A 1 88 ? -31.219 10.312 15.945 1 97.69 88 PHE A C 1
ATOM 686 O O . PHE A 1 88 ? -31.781 9.289 16.359 1 97.69 88 PHE A O 1
ATOM 693 N N . GLU A 1 89 ? -31.812 11.461 15.828 1 97.69 89 GLU A N 1
ATOM 694 C CA . GLU A 1 89 ? -33.219 11.641 16.203 1 97.69 89 GLU A CA 1
ATOM 695 C C . GLU A 1 89 ? -34.125 10.789 15.344 1 97.69 89 GLU A C 1
ATOM 697 O O . GLU A 1 89 ? -35.094 10.203 15.844 1 97.69 89 GLU A O 1
ATOM 702 N N . LYS A 1 90 ? -33.812 10.758 14.086 1 97.88 90 LYS A N 1
ATOM 703 C CA . LYS A 1 90 ? -34.625 9.93 13.188 1 97.88 90 LYS A CA 1
ATOM 704 C C . LYS A 1 90 ? -34.656 8.484 13.664 1 97.88 90 LYS A C 1
ATOM 706 O O . LYS A 1 90 ? -35.719 7.883 13.758 1 97.88 90 LYS A O 1
ATOM 711 N N . LEU A 1 91 ? -33.531 7.938 13.953 1 97.75 91 LEU A N 1
ATOM 712 C CA . LEU A 1 91 ? -33.469 6.531 14.32 1 97.75 91 LEU A CA 1
ATOM 713 C C . LEU A 1 91 ? -34.031 6.301 15.719 1 97.75 91 LEU A C 1
ATOM 715 O O . LEU A 1 91 ? -34.719 5.301 15.953 1 97.75 91 LEU A O 1
ATOM 719 N N . LYS A 1 92 ? -33.781 7.207 16.641 1 96.44 92 LYS A N 1
ATOM 720 C CA . LYS A 1 92 ? -34.312 7.094 18 1 96.44 92 LYS A CA 1
ATOM 721 C C . LYS A 1 92 ? -35.812 7.156 18.016 1 96.44 92 LYS A C 1
ATOM 723 O O . LYS A 1 92 ? -36.469 6.527 18.844 1 96.44 92 LYS A O 1
ATOM 728 N N . ASN A 1 93 ? -36.344 7.871 17.125 1 96.56 93 ASN A N 1
ATOM 729 C CA . ASN A 1 93 ? -37.812 8.094 17.094 1 96.56 93 ASN A CA 1
ATOM 730 C C . ASN A 1 93 ? -38.5 7.09 16.203 1 96.56 93 ASN A C 1
ATOM 732 O O . ASN A 1 93 ? -39.75 7.105 16.094 1 96.56 93 ASN A O 1
ATOM 736 N N . ALA A 1 94 ? -37.719 6.266 15.562 1 96.06 94 ALA A N 1
ATOM 737 C CA . ALA A 1 94 ? -38.344 5.273 14.68 1 96.06 94 ALA A CA 1
ATOM 738 C C . ALA A 1 94 ? -39.219 4.297 15.469 1 96.06 94 ALA A C 1
ATOM 740 O O . ALA A 1 94 ? -38.906 3.963 16.609 1 96.06 94 ALA A O 1
ATOM 741 N N . THR A 1 95 ? -40.312 3.908 14.883 1 93.88 95 THR A N 1
ATOM 742 C CA . THR A 1 95 ? -41.156 2.867 15.461 1 93.88 95 THR A CA 1
ATOM 743 C C . THR A 1 95 ? -40.719 1.486 14.984 1 93.88 95 THR A C 1
ATOM 745 O O . THR A 1 95 ? -40.906 1.132 13.82 1 93.88 95 THR A O 1
ATOM 748 N N . VAL A 1 96 ? -40.062 0.82 15.867 1 94.81 96 VAL A N 1
ATOM 749 C CA . VAL A 1 96 ? -39.562 -0.508 15.516 1 94.81 96 VAL A CA 1
ATOM 750 C C . VAL A 1 96 ? -40.219 -1.555 16.422 1 94.81 96 VAL A C 1
ATOM 752 O O . VAL A 1 96 ? -40.438 -1.312 17.609 1 94.81 96 VAL A O 1
ATOM 755 N N . GLU A 1 97 ? -40.656 -2.701 15.898 1 94.12 97 GLU A N 1
ATOM 756 C CA . GLU A 1 97 ? -41.281 -3.787 16.656 1 94.12 97 GLU A CA 1
ATOM 757 C C . GLU A 1 97 ? -40.25 -4.441 17.594 1 94.12 97 GLU A C 1
ATOM 759 O O . GLU A 1 97 ? -40.562 -4.801 18.719 1 94.12 97 GLU A O 1
ATOM 764 N N . SER A 1 98 ? -39.062 -4.695 17.016 1 94.31 98 SER A N 1
ATOM 765 C CA . SER A 1 98 ? -37.969 -5.293 17.766 1 94.31 98 SER A CA 1
ATOM 766 C C . SER A 1 98 ? -36.625 -4.734 17.328 1 94.31 98 SER A C 1
ATOM 768 O O . SER A 1 98 ? -36.406 -4.504 16.141 1 94.31 98 SER A O 1
ATOM 770 N N . TYR A 1 99 ? -35.812 -4.492 18.344 1 95.12 99 TYR A N 1
ATOM 771 C CA . TYR A 1 99 ? -34.438 -4.035 18.062 1 95.12 99 TYR A CA 1
ATOM 772 C C . TYR A 1 99 ? -33.531 -5.207 17.734 1 95.12 99 TYR A C 1
ATOM 774 O O . TYR A 1 99 ? -32.875 -5.742 18.625 1 95.12 99 TYR A O 1
ATOM 782 N N . ASP A 1 100 ? -33.438 -5.551 16.547 1 95.25 100 ASP A N 1
ATOM 783 C CA . ASP A 1 100 ? -32.688 -6.703 16.078 1 95.25 100 ASP A CA 1
ATOM 784 C C . ASP A 1 100 ? -31.578 -6.281 15.109 1 95.25 100 ASP A C 1
ATOM 786 O O . ASP A 1 100 ? -31.609 -5.164 14.586 1 95.25 100 ASP A O 1
ATOM 790 N N . GLY A 1 101 ? -30.594 -7.207 14.961 1 96.06 101 GLY A N 1
ATOM 791 C CA . GLY A 1 101 ? -29.594 -6.992 13.93 1 96.06 101 GLY A CA 1
ATOM 792 C C . GLY A 1 101 ? -28.594 -5.902 14.273 1 96.06 101 GLY A C 1
ATOM 793 O O . GLY A 1 101 ? -28.406 -5.582 15.453 1 96.06 101 GLY A O 1
ATOM 794 N N . PRO A 1 102 ? -28 -5.332 13.227 1 96.75 102 PRO A N 1
ATOM 795 C CA . PRO A 1 102 ? -26.906 -4.379 13.445 1 96.75 102 PRO A CA 1
ATOM 796 C C . PRO A 1 102 ? -27.375 -3.09 14.109 1 96.75 102 PRO A C 1
ATOM 798 O O . PRO A 1 102 ? -26.578 -2.406 14.766 1 96.75 102 PRO A O 1
ATOM 801 N N . LEU A 1 103 ? -28.641 -2.74 14.008 1 98.06 103 LEU A N 1
ATOM 802 C CA . LEU A 1 103 ? -29.109 -1.476 14.562 1 98.06 103 LEU A CA 1
ATOM 803 C C . LEU A 1 103 ? -29.75 -1.683 15.93 1 98.06 103 LEU A C 1
ATOM 805 O O . LEU A 1 103 ? -30.391 -0.776 16.469 1 98.06 103 LEU A O 1
ATOM 809 N N . SER A 1 104 ? -29.547 -2.826 16.562 1 97.56 104 SER A N 1
ATOM 810 C CA . SER A 1 104 ? -30.125 -3.115 17.859 1 97.56 104 SER A CA 1
ATOM 811 C C . SER A 1 104 ? -29.641 -2.133 18.922 1 97.56 104 SER A C 1
ATOM 813 O O . SER A 1 104 ? -30.359 -1.848 19.891 1 97.56 104 SER A O 1
ATOM 815 N N . PHE A 1 105 ? -28.484 -1.563 18.781 1 97.25 105 PHE A N 1
ATOM 816 C CA . PHE A 1 105 ? -27.875 -0.661 19.75 1 97.25 105 PHE A CA 1
ATOM 817 C C . PHE A 1 105 ? -28.688 0.626 19.875 1 97.25 105 PHE A C 1
ATOM 819 O O . PHE A 1 105 ? -28.547 1.359 20.844 1 97.25 105 PHE A O 1
ATOM 826 N N . VAL A 1 106 ? -29.516 0.938 18.906 1 97.94 106 VAL A N 1
ATOM 827 C CA . VAL A 1 106 ? -30.25 2.203 18.859 1 97.94 106 VAL A CA 1
ATOM 828 C C . VAL A 1 106 ? -31.125 2.342 20.109 1 97.94 106 VAL A C 1
ATOM 830 O O . VAL A 1 106 ? -31.406 3.455 20.562 1 97.94 106 VAL A O 1
ATOM 833 N N . LYS A 1 107 ? -31.484 1.255 20.641 1 96.06 107 LYS A N 1
ATOM 834 C CA . LYS A 1 107 ? -32.312 1.249 21.828 1 96.06 107 LYS A CA 1
ATOM 835 C C . LYS A 1 107 ? -31.688 2.062 22.953 1 96.06 107 LYS A C 1
ATOM 837 O O . LYS A 1 107 ? -32.375 2.826 23.641 1 96.06 107 LYS A O 1
ATOM 842 N N . ASP A 1 108 ? -30.375 1.929 23.109 1 96.31 108 ASP A N 1
ATOM 843 C CA . ASP A 1 108 ? -29.656 2.545 24.219 1 96.31 108 ASP A CA 1
ATOM 844 C C . ASP A 1 108 ? -28.656 3.586 23.719 1 96.31 108 ASP A C 1
ATOM 846 O O . ASP A 1 108 ? -27.734 3.975 24.438 1 96.31 108 ASP A O 1
ATOM 850 N N . TRP A 1 109 ? -28.891 3.975 22.484 1 96.56 109 TRP A N 1
ATOM 851 C CA . TRP A 1 109 ? -27.969 4.871 21.797 1 96.56 109 TRP A CA 1
ATOM 852 C C . TRP A 1 109 ? -28.078 6.289 22.344 1 96.56 109 TRP A C 1
ATOM 854 O O . TRP A 1 109 ? -29.172 6.766 22.641 1 96.56 109 TRP A O 1
ATOM 864 N N . GLU A 1 110 ? -26.953 6.949 22.578 1 96.81 110 GLU A N 1
ATOM 865 C CA . GLU A 1 110 ? -26.891 8.344 23.016 1 96.81 110 GLU A CA 1
ATOM 866 C C . GLU A 1 110 ? -26.094 9.195 22.047 1 96.81 110 GLU A C 1
ATOM 868 O O . GLU A 1 110 ? -25.062 8.758 21.531 1 96.81 110 GLU A O 1
ATOM 873 N N . PHE A 1 111 ? -26.609 10.398 21.812 1 97.5 111 PHE A N 1
ATOM 874 C CA . PHE A 1 111 ? -25.906 11.328 20.953 1 97.5 111 PHE A CA 1
ATOM 875 C C . PHE A 1 111 ? -24.562 11.727 21.562 1 97.5 111 PHE A C 1
ATOM 877 O O . PHE A 1 111 ? -24.469 11.945 22.766 1 97.5 111 PHE A O 1
ATOM 884 N N . TYR A 1 112 ? -23.516 11.836 20.75 1 96.88 112 TYR A N 1
ATOM 885 C CA . TYR A 1 112 ? -22.156 11.906 21.281 1 96.88 112 TYR A CA 1
ATOM 886 C C . TYR A 1 112 ? -21.734 13.352 21.531 1 96.88 112 TYR A C 1
ATOM 888 O O . TYR A 1 112 ? -20.688 13.602 22.125 1 96.88 112 TYR A O 1
ATOM 896 N N . VAL A 1 113 ? -22.594 14.336 21.031 1 97.31 113 VAL A N 1
ATOM 897 C CA . VAL A 1 113 ? -22.344 15.75 21.297 1 97.31 113 VAL A CA 1
ATOM 898 C C . VAL A 1 113 ? -23.266 16.25 22.406 1 97.31 113 VAL A C 1
ATOM 900 O O . VAL A 1 113 ? -24.391 16.688 22.141 1 97.31 113 VAL A O 1
ATOM 903 N N . PRO A 1 114 ? -22.859 16.312 23.594 1 93.19 114 PRO A N 1
ATOM 904 C CA . PRO A 1 114 ? -23.766 16.641 24.703 1 93.19 114 PRO A CA 1
ATOM 905 C C . PRO A 1 114 ? -24.141 18.125 24.734 1 93.19 114 PRO A C 1
ATOM 907 O O . PRO A 1 114 ? -25.188 18.484 25.281 1 93.19 114 PRO A O 1
ATOM 910 N N . ASP A 1 115 ? -23.234 18.938 24.172 1 94.31 115 ASP A N 1
ATOM 911 C CA . ASP A 1 115 ? -23.422 20.375 24.172 1 94.31 115 ASP A CA 1
ATOM 912 C C . ASP A 1 115 ? -23 20.984 22.828 1 94.31 115 ASP A C 1
ATOM 914 O O . ASP A 1 115 ? -21.875 20.766 22.359 1 94.31 115 ASP A O 1
ATOM 918 N N . SER A 1 116 ? -23.875 21.797 22.281 1 94.12 116 SER A N 1
ATOM 919 C CA . SER A 1 116 ? -23.625 22.375 20.953 1 94.12 116 SER A CA 1
ATOM 920 C C . SER A 1 116 ? -22.422 23.297 20.984 1 94.12 116 SER A C 1
ATOM 922 O O . SER A 1 116 ? -21.844 23.594 19.938 1 94.12 116 SER A O 1
ATOM 924 N N . SER A 1 117 ? -22.062 23.812 22.156 1 95.12 117 SER A N 1
ATOM 925 C CA . SER A 1 117 ? -20.906 24.688 22.281 1 95.12 117 SER A CA 1
ATOM 926 C C . SER A 1 117 ? -19.609 23.953 21.969 1 95.12 117 SER A C 1
ATOM 928 O O . SER A 1 117 ? -18.562 24.562 21.766 1 95.12 117 SER A O 1
ATOM 930 N N . LEU A 1 118 ? -19.688 22.641 21.891 1 96.19 118 LEU A N 1
ATOM 931 C CA . LEU A 1 118 ? -18.516 21.828 21.641 1 96.19 118 LEU A CA 1
ATOM 932 C C . LEU A 1 118 ? -18.281 21.656 20.141 1 96.19 118 LEU A C 1
ATOM 934 O O . LEU A 1 118 ? -17.203 21.234 19.734 1 96.19 118 LEU A O 1
ATOM 938 N N . LEU A 1 119 ? -19.25 21.969 19.391 1 96.75 119 LEU A N 1
ATOM 939 C CA . LEU A 1 119 ? -19.062 21.844 17.938 1 96.75 119 LEU A CA 1
ATOM 940 C C . LEU A 1 119 ? -17.859 22.641 17.469 1 96.75 119 LEU A C 1
ATOM 942 O O . LEU A 1 119 ? -17.594 23.734 17.984 1 96.75 119 LEU A O 1
ATOM 946 N N . GLU A 1 120 ? -17.078 22.031 16.562 1 95.25 120 GLU A N 1
ATOM 947 C CA . GLU A 1 120 ? -15.938 22.625 15.875 1 95.25 120 GLU A CA 1
ATOM 948 C C . GLU A 1 120 ? -14.734 22.75 16.797 1 95.25 120 GLU A C 1
ATOM 950 O O . GLU A 1 120 ? -13.688 23.266 16.406 1 95.25 120 GLU A O 1
ATOM 955 N N . THR A 1 121 ? -14.836 22.266 18.031 1 96.88 121 THR A N 1
ATOM 956 C CA . THR A 1 121 ? -13.719 22.344 18.969 1 96.88 121 THR A CA 1
ATOM 957 C C . THR A 1 121 ? -12.953 21.016 18.984 1 96.88 121 THR A C 1
ATOM 959 O O . THR A 1 121 ? -13.469 19.984 18.578 1 96.88 121 THR A O 1
ATOM 962 N N . GLU A 1 122 ? -11.75 21.047 19.469 1 97.19 122 GLU A N 1
ATOM 963 C CA . GLU A 1 122 ? -10.953 19.844 19.625 1 97.19 122 GLU A CA 1
ATOM 964 C C . GLU A 1 122 ? -11.555 18.922 20.672 1 97.19 122 GLU A C 1
ATOM 966 O O . GLU A 1 122 ? -12.133 19.375 21.672 1 97.19 122 GLU A O 1
ATOM 971 N N . SER A 1 123 ? -11.438 17.688 20.391 1 97.25 123 SER A N 1
ATOM 972 C CA . SER A 1 123 ? -11.852 16.719 21.406 1 97.25 123 SER A CA 1
ATOM 973 C C . SER A 1 123 ? -10.805 16.609 22.516 1 97.25 123 SER A C 1
ATOM 975 O O . SER A 1 123 ? -9.617 16.812 22.266 1 97.25 123 SER A O 1
ATOM 977 N N . PHE A 1 124 ? -11.273 16.281 23.719 1 95.44 124 PHE A N 1
ATOM 978 C CA . PHE A 1 124 ? -10.375 16.328 24.875 1 95.44 124 PHE A CA 1
ATOM 979 C C . PHE A 1 124 ? -10.531 15.086 25.734 1 95.44 124 PHE A C 1
ATOM 981 O O . PHE A 1 124 ? -9.828 14.922 26.734 1 95.44 124 PHE A O 1
ATOM 988 N N . LYS A 1 125 ? -11.406 14.266 25.375 1 92 125 LYS A N 1
ATOM 989 C CA . LYS A 1 125 ? -11.594 13 26.078 1 92 125 LYS A CA 1
ATOM 990 C C . LYS A 1 125 ? -11.688 11.836 25.109 1 92 125 LYS A C 1
ATOM 992 O O . LYS A 1 125 ? -11.852 12.039 23.891 1 92 125 LYS A O 1
ATOM 997 N N . GLY A 1 126 ? -11.477 10.602 25.641 1 91.81 126 GLY A N 1
ATOM 998 C CA . GLY A 1 126 ? -11.523 9.406 24.812 1 91.81 126 GLY A CA 1
ATOM 999 C C . GLY A 1 126 ? -10.148 8.969 24.328 1 91.81 126 GLY A C 1
ATOM 1000 O O . GLY A 1 126 ? -9.188 9.727 24.422 1 91.81 126 GLY A O 1
ATOM 1001 N N . ALA A 1 127 ? -10.102 7.812 23.719 1 93.06 127 ALA A N 1
ATOM 1002 C CA . ALA A 1 127 ? -8.852 7.16 23.328 1 93.06 127 ALA A CA 1
ATOM 1003 C C . ALA A 1 127 ? -8.164 7.906 22.188 1 93.06 127 ALA A C 1
ATOM 1005 O O . ALA A 1 127 ? -6.953 7.785 22 1 93.06 127 ALA A O 1
ATOM 1006 N N . TYR A 1 128 ? -8.953 8.766 21.453 1 96.62 128 TYR A N 1
ATOM 1007 C CA . TYR A 1 128 ? -8.406 9.469 20.297 1 96.62 128 TYR A CA 1
ATOM 1008 C C . TYR A 1 128 ? -8.5 10.977 20.484 1 96.62 128 TYR A C 1
ATOM 1010 O O . TYR A 1 128 ? -8.578 11.727 19.516 1 96.62 128 TYR A O 1
ATOM 1018 N N . ALA A 1 129 ? -8.523 11.414 21.703 1 96.88 129 ALA A N 1
ATOM 1019 C CA . ALA A 1 129 ? -8.711 12.828 21.984 1 96.88 129 ALA A CA 1
ATOM 1020 C C . ALA A 1 129 ? -7.691 13.68 21.234 1 96.88 129 ALA A C 1
ATOM 1022 O O . ALA A 1 129 ? -6.484 13.438 21.344 1 96.88 129 ALA A O 1
ATOM 1023 N N . GLY A 1 130 ? -8.242 14.664 20.547 1 97.94 130 GLY A N 1
ATOM 1024 C CA . GLY A 1 130 ? -7.402 15.5 19.703 1 97.94 130 GLY A CA 1
ATOM 1025 C C . GLY A 1 130 ? -6.324 16.234 20.484 1 97.94 130 GLY A C 1
ATOM 1026 O O . GLY A 1 130 ? -5.172 16.297 20.047 1 97.94 130 GLY A O 1
ATOM 1027 N N . LEU A 1 131 ? -6.652 16.844 21.609 1 98.12 131 LEU A N 1
ATOM 1028 C CA . LEU A 1 131 ? -5.676 17.578 22.406 1 98.12 131 LEU A CA 1
ATOM 1029 C C . LEU A 1 131 ? -4.594 16.641 22.938 1 98.12 131 LEU A C 1
ATOM 1031 O O . LEU A 1 131 ? -3.408 16.984 22.922 1 98.12 131 LEU A O 1
ATOM 1035 N N . ALA A 1 132 ? -5 15.461 23.359 1 96.94 132 ALA A N 1
ATOM 1036 C CA . ALA A 1 132 ? -4.027 14.484 23.844 1 96.94 132 ALA A CA 1
ATOM 1037 C C . ALA A 1 132 ? -3.102 14.023 22.734 1 96.94 132 ALA A C 1
ATOM 1039 O O . ALA A 1 132 ? -1.896 13.867 22.938 1 96.94 132 ALA A O 1
ATOM 1040 N N . ASP A 1 133 ? -3.699 13.789 21.609 1 97 133 ASP A N 1
ATOM 1041 C CA . ASP A 1 133 ? -2.904 13.359 20.469 1 97 133 ASP A CA 1
ATOM 1042 C C . ASP A 1 133 ? -1.881 14.422 20.078 1 97 133 ASP A C 1
ATOM 1044 O O . ASP A 1 133 ? -0.729 14.102 19.766 1 97 133 ASP A O 1
ATOM 1048 N N . CYS A 1 134 ? -2.283 15.656 20.062 1 98.5 134 CYS A N 1
ATOM 1049 C CA . CYS A 1 134 ? -1.37 16.75 19.75 1 98.5 134 CYS A CA 1
ATOM 1050 C C . CYS A 1 134 ? -0.278 16.875 20.797 1 98.5 134 CYS A C 1
ATOM 1052 O O . CYS A 1 134 ? 0.894 17.062 20.469 1 98.5 134 CYS A O 1
ATOM 1054 N N . TYR A 1 135 ? -0.624 16.75 22.047 1 98.19 135 TYR A N 1
ATOM 1055 C CA . TYR A 1 135 ? 0.351 16.781 23.125 1 98.19 135 TYR A CA 1
ATOM 1056 C C . TYR A 1 135 ? 1.378 15.672 22.969 1 98.19 135 TYR A C 1
ATOM 1058 O O . TYR A 1 135 ? 2.584 15.914 23.047 1 98.19 135 TYR A O 1
ATOM 1066 N N . ASN A 1 136 ? 0.878 14.508 22.75 1 97.38 136 ASN A N 1
ATOM 1067 C CA . ASN A 1 136 ? 1.756 13.352 22.594 1 97.38 136 ASN A CA 1
ATOM 1068 C C . ASN A 1 136 ? 2.688 13.516 21.391 1 97.38 136 ASN A C 1
ATOM 1070 O O . ASN A 1 136 ? 3.844 13.086 21.438 1 97.38 136 ASN A O 1
ATOM 1074 N N . LEU A 1 137 ? 2.17 14.062 20.312 1 97.94 137 LEU A N 1
ATOM 1075 C CA . LEU A 1 137 ? 3.041 14.336 19.172 1 97.94 137 LEU A CA 1
ATOM 1076 C C . LEU A 1 137 ? 4.148 15.312 19.547 1 97.94 137 LEU A C 1
ATOM 1078 O O . LEU A 1 137 ? 5.301 15.148 19.141 1 97.94 137 LEU A O 1
ATOM 1082 N N . GLY A 1 138 ? 3.77 16.344 20.344 1 98.5 138 GLY A N 1
ATOM 1083 C CA . GLY A 1 138 ? 4.785 17.25 20.875 1 98.5 138 GLY A CA 1
ATOM 1084 C C . GLY A 1 138 ? 5.871 16.531 21.656 1 98.5 138 GLY A C 1
ATOM 1085 O O . GLY A 1 138 ? 7.059 16.797 21.453 1 98.5 138 GLY A O 1
ATOM 1086 N N . VAL A 1 139 ? 5.488 15.617 22.484 1 98.06 139 VAL A N 1
ATOM 1087 C CA . VAL A 1 139 ? 6.426 14.836 23.281 1 98.06 139 VAL A CA 1
ATOM 1088 C C . VAL A 1 139 ? 7.328 14.016 22.359 1 98.06 139 VAL A C 1
ATOM 1090 O O . VAL A 1 139 ? 8.547 13.969 22.562 1 98.06 139 VAL A O 1
ATOM 1093 N N . GLU A 1 140 ? 6.707 13.406 21.391 1 97.06 140 GLU A N 1
ATOM 1094 C CA . GLU A 1 140 ? 7.469 12.609 20.438 1 97.06 140 GLU A CA 1
ATOM 1095 C C . GLU A 1 140 ? 8.484 13.461 19.688 1 97.06 140 GLU A C 1
ATOM 1097 O O . GLU A 1 140 ? 9.617 13.031 19.453 1 97.06 140 GLU A O 1
ATOM 1102 N N . PHE A 1 141 ? 8.062 14.625 19.312 1 97.94 141 PHE A N 1
ATOM 1103 C CA . PHE A 1 141 ? 8.953 15.516 18.578 1 97.94 141 PHE A CA 1
ATOM 1104 C C . PHE A 1 141 ? 10.109 15.969 19.469 1 97.94 141 PHE A C 1
ATOM 1106 O O . PHE A 1 141 ? 11.242 16.109 19 1 97.94 141 PHE A O 1
ATOM 1113 N N . ARG A 1 142 ? 9.836 16.203 20.688 1 97.06 142 ARG A N 1
ATOM 1114 C CA . ARG A 1 142 ? 10.914 16.531 21.625 1 97.06 142 ARG A CA 1
ATOM 1115 C C . ARG A 1 142 ? 11.938 15.398 21.703 1 97.06 142 ARG A C 1
ATOM 1117 O O . ARG A 1 142 ? 13.141 15.641 21.656 1 97.06 142 ARG A O 1
ATOM 1124 N N . GLU A 1 143 ? 11.453 14.219 21.812 1 95.94 143 GLU A N 1
ATOM 1125 C CA . GLU A 1 143 ? 12.336 13.062 21.906 1 95.94 143 GLU A CA 1
ATOM 1126 C C . GLU A 1 143 ? 13.172 12.906 20.641 1 95.94 143 GLU A C 1
ATOM 1128 O O . GLU A 1 143 ? 14.367 12.602 20.703 1 95.94 143 GLU A O 1
ATOM 1133 N N . ARG A 1 144 ? 12.602 13.133 19.547 1 96.19 144 ARG A N 1
ATOM 1134 C CA . ARG A 1 144 ? 13.25 12.875 18.25 1 96.19 144 ARG A CA 1
ATOM 1135 C C . ARG A 1 144 ? 14.195 14.008 17.875 1 96.19 144 ARG A C 1
ATOM 1137 O O . ARG A 1 144 ? 15.234 13.781 17.266 1 96.19 144 ARG A O 1
ATOM 1144 N N . TYR A 1 145 ? 13.781 15.273 18.281 1 97 145 TYR A N 1
ATOM 1145 C CA . TYR A 1 145 ? 14.5 16.422 17.734 1 97 145 TYR A CA 1
ATOM 1146 C C . TYR A 1 145 ? 15.078 17.281 18.859 1 97 145 TYR A C 1
ATOM 1148 O O . TYR A 1 145 ? 15.344 18.469 18.672 1 97 145 TYR A O 1
ATOM 1156 N N . GLU A 1 146 ? 15.234 16.797 19.984 1 88.38 146 GLU A N 1
ATOM 1157 C CA . GLU A 1 146 ? 15.695 17.547 21.141 1 88.38 146 GLU A CA 1
ATOM 1158 C C . GLU A 1 146 ? 17.047 18.203 20.875 1 88.38 146 GLU A C 1
ATOM 1160 O O . GLU A 1 146 ? 17.344 19.281 21.375 1 88.38 146 GLU A O 1
ATOM 1165 N N . ASP A 1 147 ? 17.828 17.562 20.031 1 94.5 147 ASP A N 1
ATOM 1166 C CA . ASP A 1 147 ? 19.172 18.062 19.75 1 94.5 147 ASP A CA 1
ATOM 1167 C C . ASP A 1 147 ? 19.125 19.297 18.844 1 94.5 147 ASP A C 1
ATOM 1169 O O . ASP A 1 147 ? 20.109 20 18.703 1 94.5 147 ASP A O 1
ATOM 1173 N N . LEU A 1 148 ? 17.969 19.578 18.281 1 97.75 148 LEU A N 1
ATOM 1174 C CA . LEU A 1 148 ? 17.844 20.656 17.312 1 97.75 148 LEU A CA 1
ATOM 1175 C C . LEU A 1 148 ? 17.469 21.969 17.984 1 97.75 148 LEU A C 1
ATOM 1177 O O . LEU A 1 148 ? 17.406 23.016 17.328 1 97.75 148 LEU A O 1
ATOM 1181 N N . TRP A 1 149 ? 17.234 21.984 19.25 1 96.5 149 TRP A N 1
ATOM 1182 C CA . TRP A 1 149 ? 16.906 23.141 20.062 1 96.5 149 TRP A CA 1
ATOM 1183 C C . TRP A 1 149 ? 17.734 23.188 21.328 1 96.5 149 TRP A C 1
ATOM 1185 O O . TRP A 1 149 ? 17.922 22.156 21.984 1 96.5 149 TRP A O 1
ATOM 1195 N N . ASP A 1 150 ? 18.297 24.375 21.734 1 94.31 150 ASP A N 1
ATOM 1196 C CA . ASP A 1 150 ? 19.234 24.5 22.828 1 94.31 150 ASP A CA 1
ATOM 1197 C C . ASP A 1 150 ? 18.516 24.531 24.172 1 94.31 150 ASP A C 1
ATOM 1199 O O . ASP A 1 150 ? 19.141 24.516 25.234 1 94.31 150 ASP A O 1
ATOM 1203 N N . GLY A 1 151 ? 17.203 24.641 24.125 1 93.25 151 GLY A N 1
ATOM 1204 C CA . GLY A 1 151 ? 16.422 24.625 25.359 1 93.25 151 GLY A CA 1
ATOM 1205 C C . GLY A 1 151 ? 16.406 25.969 26.047 1 93.25 151 GLY A C 1
ATOM 1206 O O . GLY A 1 151 ? 15.93 26.078 27.188 1 93.25 151 GLY A O 1
ATOM 1207 N N . LYS A 1 152 ? 16.891 27.016 25.375 1 95.06 152 LYS A N 1
ATOM 1208 C CA . LYS A 1 152 ? 17 28.328 26.016 1 95.06 152 LYS A CA 1
ATOM 1209 C C . LYS A 1 152 ? 16.422 29.438 25.141 1 95.06 152 LYS A C 1
ATOM 1211 O O . LYS A 1 152 ? 15.859 30.406 25.641 1 95.06 152 LYS A O 1
ATOM 1216 N N . THR A 1 153 ? 16.547 29.25 23.891 1 95.81 153 THR A N 1
ATOM 1217 C CA . THR A 1 153 ? 16.109 30.266 22.938 1 95.81 153 THR A CA 1
ATOM 1218 C C . THR A 1 153 ? 14.594 30.203 22.75 1 95.81 153 THR A C 1
ATOM 1220 O O . THR A 1 153 ? 14.016 29.125 22.625 1 95.81 153 THR A O 1
ATOM 1223 N N . VAL A 1 154 ? 13.938 31.375 22.797 1 97.12 154 VAL A N 1
ATOM 1224 C CA . VAL A 1 154 ? 12.508 31.453 22.484 1 97.12 154 VAL A CA 1
ATOM 1225 C C . VAL A 1 154 ? 12.258 30.984 21.062 1 97.12 154 VAL A C 1
ATOM 1227 O O . VAL A 1 154 ? 12.938 31.438 20.125 1 97.12 154 VAL A O 1
ATOM 1230 N N . GLN A 1 155 ? 11.406 30.016 20.922 1 96.56 155 GLN A N 1
ATOM 1231 C CA . GLN A 1 155 ? 11.039 29.469 19.625 1 96.56 155 GLN A CA 1
ATOM 1232 C C . GLN A 1 155 ? 9.617 29.859 19.234 1 96.56 155 GLN A C 1
ATOM 1234 O O . GLN A 1 155 ? 8.719 29.875 20.078 1 96.56 155 GLN A O 1
ATOM 1239 N N . PRO A 1 156 ? 9.406 30.266 18.031 1 97.5 156 PRO A N 1
ATOM 1240 C CA . PRO A 1 156 ? 8.031 30.531 17.594 1 97.5 156 PRO A CA 1
ATOM 1241 C C . PRO A 1 156 ? 7.258 29.266 17.266 1 97.5 156 PRO A C 1
ATOM 1243 O O . PRO A 1 156 ? 7.852 28.25 16.859 1 97.5 156 PRO A O 1
ATOM 1246 N N . LEU A 1 157 ? 6.047 29.25 17.484 1 98.38 157 LEU A N 1
ATOM 1247 C CA . LEU A 1 157 ? 5.039 28.297 17.016 1 98.38 157 LEU A CA 1
ATOM 1248 C C . LEU A 1 157 ? 3.936 29.016 16.25 1 98.38 157 LEU A C 1
ATOM 1250 O O . LEU A 1 157 ? 3.289 29.922 16.766 1 98.38 157 LEU A O 1
ATOM 1254 N N . PHE A 1 158 ? 3.738 28.656 14.992 1 98.81 158 PHE A N 1
ATOM 1255 C CA . PHE A 1 158 ? 2.82 29.391 14.125 1 98.81 158 PHE A CA 1
ATOM 1256 C C . PHE A 1 158 ? 1.52 28.625 13.938 1 98.81 158 PHE A C 1
ATOM 1258 O O . PHE A 1 158 ? 1.539 27.406 13.703 1 98.81 158 PHE A O 1
ATOM 1265 N N . THR A 1 159 ? 0.399 29.266 14.031 1 98.81 159 THR A N 1
ATOM 1266 C CA . THR A 1 159 ? -0.896 28.609 13.852 1 98.81 159 THR A CA 1
ATOM 1267 C C . THR A 1 159 ? -1.851 29.531 13.086 1 98.81 159 THR A C 1
ATOM 1269 O O . THR A 1 159 ? -1.785 30.75 13.211 1 98.81 159 THR A O 1
ATOM 1272 N N . SER A 1 160 ? -2.691 28.891 12.266 1 98.44 160 SER A N 1
ATOM 1273 C CA . SER A 1 160 ? -3.803 29.641 11.688 1 98.44 160 SER A CA 1
ATOM 1274 C C . SER A 1 160 ? -4.816 30.031 12.758 1 98.44 160 SER A C 1
ATOM 1276 O O . SER A 1 160 ? -4.699 29.609 13.914 1 98.44 160 SER A O 1
ATOM 1278 N N . GLY A 1 161 ? -5.816 30.781 12.445 1 97.19 161 GLY A N 1
ATOM 1279 C CA . GLY A 1 161 ? -6.523 31.609 13.414 1 97.19 161 GLY A CA 1
ATOM 1280 C C . GLY A 1 161 ? -7.734 30.906 14.016 1 97.19 161 GLY A C 1
ATOM 1281 O O . GLY A 1 161 ? -8.266 31.359 15.031 1 97.19 161 GLY A O 1
ATOM 1282 N N . GLN A 1 162 ? -8.203 29.766 13.461 1 96.75 162 GLN A N 1
ATOM 1283 C CA . GLN A 1 162 ? -9.375 29.109 14.039 1 96.75 162 GLN A CA 1
ATOM 1284 C C . GLN A 1 162 ? -9.047 28.5 15.391 1 96.75 162 GLN A C 1
ATOM 1286 O O . GLN A 1 162 ? -7.977 27.906 15.57 1 96.75 162 GLN A O 1
ATOM 1291 N N . GLU A 1 163 ? -9.984 28.594 16.266 1 95.94 163 GLU A N 1
ATOM 1292 C CA . GLU A 1 163 ? -9.773 28.203 17.656 1 95.94 163 GLU A CA 1
ATOM 1293 C C . GLU A 1 163 ? -9.297 26.766 17.781 1 95.94 163 GLU A C 1
ATOM 1295 O O . GLU A 1 163 ? -8.406 26.453 18.578 1 95.94 163 GLU A O 1
ATOM 1300 N N . ARG A 1 164 ? -9.914 25.828 17.031 1 96.44 164 ARG A N 1
ATOM 1301 C CA . ARG A 1 164 ? -9.516 24.422 17.125 1 96.44 164 ARG A CA 1
ATOM 1302 C C . ARG A 1 164 ? -8.062 24.234 16.688 1 96.44 164 ARG A C 1
ATOM 1304 O O . ARG A 1 164 ? -7.348 23.391 17.25 1 96.44 164 ARG A O 1
ATOM 1311 N N . VAL A 1 165 ? -7.586 25 15.703 1 98.44 165 VAL A N 1
ATOM 1312 C CA . VAL A 1 165 ? -6.207 24.922 15.242 1 98.44 165 VAL A CA 1
ATOM 1313 C C . VAL A 1 165 ? -5.27 25.5 16.297 1 98.44 165 VAL A C 1
ATOM 1315 O O . VAL A 1 165 ? -4.234 24.906 16.609 1 98.44 165 VAL A O 1
ATOM 1318 N N . VAL A 1 166 ? -5.637 26.625 16.891 1 98.31 166 VAL A N 1
ATOM 1319 C CA . VAL A 1 166 ? -4.852 27.266 17.953 1 98.31 166 VAL A CA 1
ATOM 1320 C C . VAL A 1 166 ? -4.707 26.312 19.125 1 98.31 166 VAL A C 1
ATOM 1322 O O . VAL A 1 166 ? -3.613 26.156 19.672 1 98.31 166 VAL A O 1
ATOM 1325 N N . ASN A 1 167 ? -5.781 25.688 19.484 1 98.19 167 ASN A N 1
ATOM 1326 C CA . ASN A 1 167 ? -5.746 24.781 20.625 1 98.19 167 ASN A CA 1
ATOM 1327 C C . ASN A 1 167 ? -4.875 23.562 20.344 1 98.19 167 ASN A C 1
ATOM 1329 O O . ASN A 1 167 ? -4.199 23.047 21.234 1 98.19 167 ASN A O 1
ATOM 1333 N N . SER A 1 168 ? -4.934 23.062 19.109 1 98.5 168 SER A N 1
ATOM 1334 C CA . SER A 1 168 ? -4.039 21.969 18.703 1 98.5 168 SER A CA 1
ATOM 1335 C C . SER A 1 168 ? -2.578 22.391 18.828 1 98.5 168 SER A C 1
ATOM 1337 O O . SER A 1 168 ? -1.75 21.641 19.344 1 98.5 168 SER A O 1
ATOM 1339 N N . ALA A 1 169 ? -2.291 23.594 18.359 1 98.75 169 ALA A N 1
ATOM 1340 C CA . ALA A 1 169 ? -0.937 24.125 18.438 1 98.75 169 ALA A CA 1
ATOM 1341 C C . ALA A 1 169 ? -0.484 24.266 19.891 1 98.75 169 ALA A C 1
ATOM 1343 O O . ALA A 1 169 ? 0.648 23.922 20.234 1 98.75 169 ALA A O 1
ATOM 1344 N N . ARG A 1 170 ? -1.351 24.812 20.766 1 98.44 170 ARG A N 1
ATOM 1345 C CA . ARG A 1 170 ? -1.04 24.953 22.188 1 98.44 170 ARG A CA 1
ATOM 1346 C C . ARG A 1 170 ? -0.698 23.609 22.812 1 98.44 170 ARG A C 1
ATOM 1348 O O . ARG A 1 170 ? 0.313 23.469 23.5 1 98.44 170 ARG A O 1
ATOM 1355 N N . SER A 1 171 ? -1.562 22.641 22.5 1 98.44 171 SER A N 1
ATOM 1356 C CA . SER A 1 171 ? -1.364 21.312 23.094 1 98.44 171 SER A CA 1
ATOM 1357 C C . SER A 1 171 ? -0.052 20.703 22.625 1 98.44 171 SER A C 1
ATOM 1359 O O . SER A 1 171 ? 0.689 20.125 23.422 1 98.44 171 SER A O 1
ATOM 1361 N N . PHE A 1 172 ? 0.229 20.781 21.344 1 98.56 172 PHE A N 1
ATOM 1362 C CA . PHE A 1 172 ? 1.511 20.328 20.812 1 98.56 172 PHE A CA 1
ATOM 1363 C C . PHE A 1 172 ? 2.664 21.031 21.516 1 98.56 172 PHE A C 1
ATOM 1365 O O . PHE A 1 172 ? 3.631 20.391 21.938 1 98.56 172 PHE A O 1
ATOM 1372 N N . GLY A 1 173 ? 2.576 22.359 21.578 1 98.31 173 GLY A N 1
ATOM 1373 C CA . GLY A 1 173 ? 3.615 23.156 22.219 1 98.31 173 GLY A CA 1
ATOM 1374 C C . GLY A 1 173 ? 3.877 22.734 23.656 1 98.31 173 GLY A C 1
ATOM 1375 O O . GLY A 1 173 ? 5.031 22.641 24.078 1 98.31 173 GLY A O 1
ATOM 1376 N N . GLU A 1 174 ? 2.824 22.516 24.375 1 98.12 174 GLU A N 1
ATOM 1377 C CA . GLU A 1 174 ? 2.969 22.031 25.75 1 98.12 174 GLU A CA 1
ATOM 1378 C C . GLU A 1 174 ? 3.74 20.719 25.812 1 98.12 174 GLU A C 1
ATOM 1380 O O . GLU A 1 174 ? 4.562 20.516 26.703 1 98.12 174 GLU A O 1
ATOM 1385 N N . GLY A 1 175 ? 3.414 19.859 24.891 1 98.06 175 GLY A N 1
ATOM 1386 C CA . GLY A 1 175 ? 4.129 18.594 24.828 1 98.06 175 GLY A CA 1
ATOM 1387 C C . GLY A 1 175 ? 5.594 18.75 24.469 1 98.06 175 GLY A C 1
ATOM 1388 O O . GLY A 1 175 ? 6.461 18.141 25.109 1 98.06 175 GLY A O 1
ATOM 1389 N N . PHE A 1 176 ? 5.891 19.578 23.469 1 98.12 176 PHE A N 1
ATOM 1390 C CA . PHE A 1 176 ? 7.246 19.719 22.953 1 98.12 176 PHE A CA 1
ATOM 1391 C C . PHE A 1 176 ? 8.125 20.469 23.938 1 98.12 176 PHE A C 1
ATOM 1393 O O . PHE A 1 176 ? 9.242 20.031 24.25 1 98.12 176 PHE A O 1
ATOM 1400 N N . PHE A 1 177 ? 7.641 21.594 24.5 1 97.31 177 PHE A N 1
ATOM 1401 C CA . PHE A 1 177 ? 8.453 22.484 25.312 1 97.31 177 PHE A CA 1
ATOM 1402 C C . PHE A 1 177 ? 8.422 22.062 26.781 1 97.31 177 PHE A C 1
ATOM 1404 O O . PHE A 1 177 ? 9.258 22.5 27.562 1 97.31 177 PHE A O 1
ATOM 1411 N N . ALA A 1 178 ? 7.406 21.297 27.109 1 95.31 178 ALA A N 1
ATOM 1412 C CA . ALA A 1 178 ? 7.238 20.844 28.5 1 95.31 178 ALA A CA 1
ATOM 1413 C C . ALA A 1 178 ? 7.23 22.031 29.453 1 95.31 178 ALA A C 1
ATOM 1415 O O . ALA A 1 178 ? 6.461 22.969 29.281 1 95.31 178 ALA A O 1
ATOM 1416 N N . SER A 1 179 ? 8.164 22 30.422 1 94.25 179 SER A N 1
ATOM 1417 C CA . SER A 1 179 ? 8.172 23.031 31.453 1 94.25 179 SER A CA 1
ATOM 1418 C C . SER A 1 179 ? 8.586 24.391 30.891 1 94.25 179 SER A C 1
ATOM 1420 O O . SER A 1 179 ? 8.383 25.422 31.516 1 94.25 179 SER A O 1
ATOM 1422 N N . ASN A 1 180 ? 9.094 24.406 29.703 1 94 180 ASN A N 1
ATOM 1423 C CA . ASN A 1 180 ? 9.586 25.641 29.078 1 94 180 ASN A CA 1
ATOM 1424 C C . ASN A 1 180 ? 8.516 26.297 28.219 1 94 180 ASN A C 1
ATOM 1426 O O . ASN A 1 180 ? 8.75 27.359 27.641 1 94 180 ASN A O 1
ATOM 1430 N N . TYR A 1 181 ? 7.32 25.734 28.156 1 96.62 181 TYR A N 1
ATOM 1431 C CA . TYR A 1 181 ? 6.277 26.188 27.234 1 96.62 181 TYR A CA 1
ATOM 1432 C C . TYR A 1 181 ? 5.922 27.641 27.484 1 96.62 181 TYR A C 1
ATOM 1434 O O . TYR A 1 181 ? 5.891 28.453 26.562 1 96.62 181 TYR A O 1
ATOM 1442 N N . SER A 1 182 ? 5.723 28.078 28.703 1 94.94 182 SER A N 1
ATOM 1443 C CA . SER A 1 182 ? 5.215 29.406 29.062 1 94.94 182 SER A CA 1
ATOM 1444 C C . SER A 1 182 ? 6.246 30.484 28.781 1 94.94 182 SER A C 1
ATOM 1446 O O . SER A 1 182 ? 5.891 31.641 28.5 1 94.94 182 SER A O 1
ATOM 1448 N N . ASP A 1 183 ? 7.543 30.078 28.781 1 95.06 183 ASP A N 1
ATOM 1449 C CA . ASP A 1 183 ? 8.57 31.109 28.75 1 95.06 183 ASP A CA 1
ATOM 1450 C C . ASP A 1 183 ? 9.352 31.078 27.438 1 95.06 183 ASP A C 1
ATOM 1452 O O . ASP A 1 183 ? 9.984 32.062 27.062 1 95.06 183 ASP A O 1
ATOM 1456 N N . LEU A 1 184 ? 9.266 29.906 26.812 1 96.12 184 LEU A N 1
ATOM 1457 C CA . LEU A 1 184 ? 10.172 29.797 25.672 1 96.12 184 LEU A CA 1
ATOM 1458 C C . LEU A 1 184 ? 9.398 29.516 24.391 1 96.12 184 LEU A C 1
ATOM 1460 O O . LEU A 1 184 ? 9.984 29.5 23.297 1 96.12 184 LEU A O 1
ATOM 1464 N N . CYS A 1 185 ? 8.125 29.25 24.453 1 97.38 185 CYS A N 1
ATOM 1465 C CA . CYS A 1 185 ? 7.289 29.109 23.25 1 97.38 185 CYS A CA 1
ATOM 1466 C C . CYS A 1 185 ? 6.539 30.406 22.953 1 97.38 185 CYS A C 1
ATOM 1468 O O . CYS A 1 185 ? 5.801 30.906 23.797 1 97.38 185 CYS A O 1
ATOM 1470 N N . SER A 1 186 ? 6.77 30.969 21.828 1 98.25 186 SER A N 1
ATOM 1471 C CA . SER A 1 186 ? 6.016 32.156 21.375 1 98.25 186 SER A CA 1
ATOM 1472 C C . SER A 1 186 ? 4.973 31.766 20.328 1 98.25 186 SER A C 1
ATOM 1474 O O . SER A 1 186 ? 5.285 31.672 19.141 1 98.25 186 SER A O 1
ATOM 1476 N N . LEU A 1 187 ? 3.732 31.625 20.781 1 98.31 187 LEU A N 1
ATOM 1477 C CA . LEU A 1 187 ? 2.654 31.266 19.859 1 98.31 187 LEU A CA 1
ATOM 1478 C C . LEU A 1 187 ? 2.248 32.438 19 1 98.31 187 LEU A C 1
ATOM 1480 O O . LEU A 1 187 ? 1.849 33.5 19.516 1 98.31 187 LEU A O 1
ATOM 1484 N N . GLN A 1 188 ? 2.436 32.312 17.703 1 98.38 188 GLN A N 1
ATOM 1485 C CA . GLN A 1 188 ? 2.074 33.312 16.703 1 98.38 188 GLN A CA 1
ATOM 1486 C C . GLN A 1 188 ? 0.784 32.938 15.984 1 98.38 188 GLN A C 1
ATOM 1488 O O . GLN A 1 188 ? 0.736 31.922 15.281 1 98.38 188 GLN A O 1
ATOM 1493 N N . ILE A 1 189 ? -0.288 33.719 16.109 1 98.19 189 ILE A N 1
ATOM 1494 C CA . ILE A 1 189 ? -1.573 33.438 15.477 1 98.19 189 ILE A CA 1
ATOM 1495 C C . ILE A 1 189 ? -1.714 34.25 14.188 1 98.19 189 ILE A C 1
ATOM 1497 O O . ILE A 1 189 ? -1.676 35.469 14.219 1 98.19 189 ILE A O 1
ATOM 1501 N N . ILE A 1 190 ? -1.828 33.562 13.055 1 98.25 190 ILE A N 1
ATOM 1502 C CA . ILE A 1 190 ? -2 34.188 11.742 1 98.25 190 ILE A CA 1
ATOM 1503 C C . ILE A 1 190 ? -3.475 34.156 11.344 1 98.25 190 ILE A C 1
ATOM 1505 O O . ILE A 1 190 ? -4.055 33.062 11.195 1 98.25 190 ILE A O 1
ATOM 1509 N N . PRO A 1 191 ? -4.117 35.281 11.102 1 97.19 191 PRO A N 1
ATOM 1510 C CA . PRO A 1 191 ? -5.543 35.312 10.766 1 97.19 191 PRO A CA 1
ATOM 1511 C C . PRO A 1 191 ? -5.852 34.531 9.477 1 97.19 191 PRO A C 1
ATOM 1513 O O . PRO A 1 191 ? -4.965 34.344 8.641 1 97.19 191 PRO A O 1
ATOM 1516 N N . GLU A 1 192 ? -7.113 34.094 9.359 1 96.44 192 GLU A N 1
ATOM 1517 C CA . GLU A 1 192 ? -7.582 33.344 8.18 1 96.44 192 GLU A CA 1
ATOM 1518 C C . GLU A 1 192 ? -8.578 34.188 7.379 1 96.44 192 GLU A C 1
ATOM 1520 O O . GLU A 1 192 ? -9.789 34.094 7.613 1 96.44 192 GLU A O 1
ATOM 1525 N N . ASN A 1 193 ? -8.125 34.875 6.512 1 94.25 193 ASN A N 1
ATOM 1526 C CA . ASN A 1 193 ? -9.023 35.656 5.652 1 94.25 193 ASN A CA 1
ATOM 1527 C C . ASN A 1 193 ? -8.305 36.188 4.414 1 94.25 193 ASN A C 1
ATOM 1529 O O . ASN A 1 193 ? -7.086 36.062 4.309 1 94.25 193 ASN A O 1
ATOM 1533 N N . GLU A 1 194 ? -9.031 36.781 3.541 1 92.62 194 GLU A N 1
ATOM 1534 C CA . GLU A 1 194 ? -8.539 37.188 2.229 1 92.62 194 GLU A CA 1
ATOM 1535 C C . GLU A 1 194 ? -7.508 38.281 2.346 1 92.62 194 GLU A C 1
ATOM 1537 O O . GLU A 1 194 ? -6.652 38.438 1.474 1 92.62 194 GLU A O 1
ATOM 1542 N N . THR A 1 195 ? -7.574 39 3.402 1 95.75 195 THR A N 1
ATOM 1543 C CA . THR A 1 195 ? -6.695 40.156 3.529 1 95.75 195 THR A CA 1
ATOM 1544 C C . THR A 1 195 ? -5.262 39.719 3.814 1 95.75 195 THR A C 1
ATOM 1546 O O . THR A 1 195 ? -4.328 40.531 3.719 1 95.75 195 THR A O 1
ATOM 1549 N N . GLN A 1 196 ? -5.113 38.469 4.105 1 96.88 196 GLN A N 1
ATOM 1550 C CA . GLN A 1 196 ? -3.771 37.969 4.398 1 96.88 196 GLN A CA 1
ATOM 1551 C C . GLN A 1 196 ? -2.969 37.781 3.115 1 96.88 196 GLN A C 1
ATOM 1553 O O . GLN A 1 196 ? -1.742 37.656 3.156 1 96.88 196 GLN A O 1
ATOM 1558 N N . GLY A 1 197 ? -3.65 37.625 1.919 1 97.19 197 GLY A N 1
ATOM 1559 C CA . GLY A 1 197 ? -2.951 37.375 0.669 1 97.19 197 GLY A CA 1
ATOM 1560 C C . GLY A 1 197 ? -2.016 36.188 0.737 1 97.19 197 GLY A C 1
ATOM 1561 O O . GLY A 1 197 ? -2.418 35.094 1.16 1 97.19 197 GLY A O 1
ATOM 1562 N N . ALA A 1 198 ? -0.745 36.438 0.377 1 97.81 198 ALA A N 1
ATOM 1563 C CA . ALA A 1 198 ? 0.242 35.375 0.342 1 97.81 198 ALA A CA 1
ATOM 1564 C C . ALA A 1 198 ? 0.863 35.156 1.719 1 97.81 198 ALA A C 1
ATOM 1566 O O . ALA A 1 198 ? 1.593 34.188 1.93 1 97.81 198 ALA A O 1
ATOM 1567 N N . ASN A 1 199 ? 0.624 35.969 2.715 1 98.56 199 ASN A N 1
ATOM 1568 C CA . ASN A 1 199 ? 1.161 35.875 4.066 1 98.56 199 ASN A CA 1
ATOM 1569 C C . ASN A 1 199 ? 0.213 35.125 4.996 1 98.56 199 ASN A C 1
ATOM 1571 O O . ASN A 1 199 ? -0.292 35.688 5.969 1 98.56 199 ASN A O 1
ATOM 1575 N N . THR A 1 200 ? 0.005 33.875 4.664 1 98.25 200 THR A N 1
ATOM 1576 C CA . THR A 1 200 ? -1.085 33.125 5.277 1 98.25 200 THR A CA 1
ATOM 1577 C C . THR A 1 200 ? -0.679 31.672 5.512 1 98.25 200 THR A C 1
ATOM 1579 O O . THR A 1 200 ? 0.252 31.172 4.875 1 98.25 200 THR A O 1
ATOM 1582 N N . LEU A 1 201 ? -1.248 31 6.5 1 98.69 201 LEU A N 1
ATOM 1583 C CA . LEU A 1 201 ? -1.155 29.562 6.715 1 98.69 201 LEU A CA 1
ATOM 1584 C C . LEU A 1 201 ? -2.377 28.844 6.152 1 98.69 201 LEU A C 1
ATOM 1586 O O . LEU A 1 201 ? -2.514 27.625 6.301 1 98.69 201 LEU A O 1
ATOM 1590 N N . THR A 1 202 ? -3.309 29.594 5.539 1 98.38 202 THR A N 1
ATOM 1591 C CA . THR A 1 202 ? -4.512 29.078 4.898 1 98.38 202 THR A CA 1
ATOM 1592 C C . THR A 1 202 ? -4.688 29.672 3.508 1 98.38 202 THR A C 1
ATOM 1594 O O . THR A 1 202 ? -5.562 30.516 3.297 1 98.38 202 THR A O 1
ATOM 1597 N N . SER A 1 203 ? -3.969 29.156 2.576 1 97.44 203 SER A N 1
ATOM 1598 C CA . SER A 1 203 ? -3.873 29.781 1.256 1 97.44 203 SER A CA 1
ATOM 1599 C C . SER A 1 203 ? -5.211 29.734 0.526 1 97.44 203 SER A C 1
ATOM 1601 O O . SER A 1 203 ? -5.531 30.625 -0.256 1 97.44 203 SER A O 1
ATOM 1603 N N . HIS A 1 204 ? -6.012 28.719 0.772 1 96.06 204 HIS A N 1
ATOM 1604 C CA . HIS A 1 204 ? -7.293 28.625 0.081 1 96.06 204 HIS A CA 1
ATOM 1605 C C . HIS A 1 204 ? -8.25 29.719 0.553 1 96.06 204 HIS A C 1
ATOM 1607 O O . HIS A 1 204 ? -9.031 30.25 -0.24 1 96.06 204 HIS A O 1
ATOM 1613 N N . ASP A 1 205 ? -8.18 30.094 1.804 1 95.06 205 ASP A N 1
ATOM 1614 C CA . ASP A 1 205 ? -9.016 31.156 2.352 1 95.06 205 ASP A CA 1
ATOM 1615 C C . ASP A 1 205 ? -8.617 32.531 1.783 1 95.06 205 ASP A C 1
ATOM 1617 O O . ASP A 1 205 ? -9.461 33.406 1.632 1 95.06 205 ASP A O 1
ATOM 1621 N N . ALA A 1 206 ? -7.375 32.656 1.535 1 96 206 ALA A N 1
ATOM 1622 C CA . ALA A 1 206 ? -6.852 33.969 1.075 1 96 206 ALA A CA 1
ATOM 1623 C C . ALA A 1 206 ? -6.914 34.062 -0.446 1 96 206 ALA A C 1
ATOM 1625 O O . ALA A 1 206 ? -6.594 35.094 -1.016 1 96 206 ALA A O 1
ATOM 1626 N N . CYS A 1 207 ? -7.348 33.031 -1.156 1 96.94 207 CYS A N 1
ATOM 1627 C CA . CYS A 1 207 ? -7.367 32.969 -2.613 1 96.94 207 CYS A CA 1
ATOM 1628 C C . CYS A 1 207 ? -8.734 33.344 -3.16 1 96.94 207 CYS A C 1
ATOM 1630 O O . CYS A 1 207 ? -9.695 32.594 -3.018 1 96.94 207 CYS A O 1
ATOM 1632 N N . VAL A 1 208 ? -8.75 34.406 -3.865 1 95.44 208 VAL A N 1
ATOM 1633 C CA . VAL A 1 208 ? -9.992 34.938 -4.395 1 95.44 208 VAL A CA 1
ATOM 1634 C C . VAL A 1 208 ? -10.586 33.969 -5.426 1 95.44 208 VAL A C 1
ATOM 1636 O O . VAL A 1 208 ? -11.797 33.781 -5.477 1 95.44 208 VAL A O 1
ATOM 1639 N N . ASN A 1 209 ? -9.797 33.344 -6.199 1 96.38 209 ASN A N 1
ATOM 1640 C CA . ASN A 1 209 ? -10.25 32.5 -7.312 1 96.38 209 ASN A CA 1
ATOM 1641 C C . ASN A 1 209 ? -10.586 31.094 -6.859 1 96.38 209 ASN A C 1
ATOM 1643 O O . ASN A 1 209 ? -11.062 30.281 -7.652 1 96.38 209 ASN A O 1
ATOM 1647 N N . TYR A 1 210 ? -10.32 30.766 -5.602 1 96.38 210 TYR A N 1
ATOM 1648 C CA . TYR A 1 210 ? -10.617 29.438 -5.102 1 96.38 210 TYR A CA 1
ATOM 1649 C C . TYR A 1 210 ? -12.125 29.188 -5.047 1 96.38 210 TYR A C 1
ATOM 1651 O O . TYR A 1 210 ? -12.859 29.984 -4.441 1 96.38 210 TYR A O 1
ATOM 1659 N N . ASN A 1 211 ? -12.594 28.172 -5.746 1 95.31 211 ASN A N 1
ATOM 1660 C CA . ASN A 1 211 ? -13.992 27.75 -5.738 1 95.31 211 ASN A CA 1
ATOM 1661 C C . ASN A 1 211 ? -14.195 26.516 -4.867 1 95.31 211 ASN A C 1
ATOM 1663 O O . ASN A 1 211 ? -13.914 25.391 -5.293 1 95.31 211 ASN A O 1
ATOM 1667 N N . SER A 1 212 ? -14.781 26.688 -3.725 1 89.62 212 SER A N 1
ATOM 1668 C CA . SER A 1 212 ? -14.93 25.625 -2.74 1 89.62 212 SER A CA 1
ATOM 1669 C C . SER A 1 212 ? -15.953 24.594 -3.201 1 89.62 212 SER A C 1
ATOM 1671 O O . SER A 1 212 ? -16.078 23.516 -2.6 1 89.62 212 SER A O 1
ATOM 1673 N N . SER A 1 213 ? -16.688 24.828 -4.27 1 92 213 SER A N 1
ATOM 1674 C CA . SER A 1 213 ? -17.719 23.906 -4.758 1 92 213 SER A CA 1
ATOM 1675 C C . SER A 1 213 ? -17.281 23.25 -6.066 1 92 213 SER A C 1
ATOM 1677 O O . SER A 1 213 ? -18.078 22.547 -6.707 1 92 213 SER A O 1
ATOM 1679 N N . TYR A 1 214 ? -16.078 23.516 -6.469 1 92.06 214 TYR A N 1
ATOM 1680 C CA . TYR A 1 214 ? -15.594 23.031 -7.758 1 92.06 214 TYR A CA 1
ATOM 1681 C C . TYR A 1 214 ? -15.773 21.531 -7.891 1 92.06 214 TYR A C 1
ATOM 1683 O O . TYR A 1 214 ? -16.156 21.031 -8.953 1 92.06 214 TYR A O 1
ATOM 1691 N N . SER A 1 215 ? -15.602 20.766 -6.863 1 93.81 215 SER A N 1
ATOM 1692 C CA . SER A 1 215 ? -15.578 19.297 -6.91 1 93.81 215 SER A CA 1
ATOM 1693 C C . SER A 1 215 ? -17 18.734 -6.871 1 93.81 215 SER A C 1
ATOM 1695 O O . SER A 1 215 ? -17.203 17.547 -7.172 1 93.81 215 SER A O 1
ATOM 1697 N N . ASP A 1 216 ? -17.984 19.547 -6.477 1 94.31 216 ASP A N 1
ATOM 1698 C CA . ASP A 1 216 ? -19.281 19.016 -6.109 1 94.31 216 ASP A CA 1
ATOM 1699 C C . ASP A 1 216 ? -19.906 18.219 -7.262 1 94.31 216 ASP A C 1
ATOM 1701 O O . ASP A 1 216 ? -20.281 17.062 -7.094 1 94.31 216 ASP A O 1
ATOM 1705 N N . ALA A 1 217 ? -19.906 18.797 -8.414 1 95.31 217 ALA A N 1
ATOM 1706 C CA . ALA A 1 217 ? -20.547 18.141 -9.562 1 95.31 217 ALA A CA 1
ATOM 1707 C C . ALA A 1 217 ? -19.766 16.906 -9.992 1 95.31 217 ALA A C 1
ATOM 1709 O O . ALA A 1 217 ? -20.344 15.906 -10.414 1 95.31 217 ALA A O 1
ATOM 1710 N N . ILE A 1 218 ? -18.469 16.969 -9.891 1 97.19 218 ILE A N 1
ATOM 1711 C CA . ILE A 1 218 ? -17.625 15.859 -10.297 1 97.19 218 ILE A CA 1
ATOM 1712 C C . ILE A 1 218 ? -17.828 14.68 -9.352 1 97.19 218 ILE A C 1
ATOM 1714 O O . ILE A 1 218 ? -18.094 13.555 -9.797 1 97.19 218 ILE A O 1
ATOM 1718 N N . VAL A 1 219 ? -17.781 14.938 -8.07 1 96.19 219 VAL A N 1
ATOM 1719 C CA . VAL A 1 219 ? -17.938 13.898 -7.055 1 96.19 219 VAL A CA 1
ATOM 1720 C C . VAL A 1 219 ? -19.344 13.305 -7.129 1 96.19 219 VAL A C 1
ATOM 1722 O O . VAL A 1 219 ? -19.531 12.109 -6.906 1 96.19 219 VAL A O 1
ATOM 1725 N N . GLY A 1 220 ? -20.312 14.133 -7.484 1 96.69 220 GLY A N 1
ATOM 1726 C CA . GLY A 1 220 ? -21.688 13.695 -7.602 1 96.69 220 GLY A CA 1
ATOM 1727 C C . GLY A 1 220 ? -21.891 12.641 -8.68 1 96.69 220 GLY A C 1
ATOM 1728 O O . GLY A 1 220 ? -22.906 11.953 -8.695 1 96.69 220 GLY A O 1
ATOM 1729 N N . GLU A 1 221 ? -20.922 12.508 -9.57 1 97.56 221 GLU A N 1
ATOM 1730 C CA . GLU A 1 221 ? -21.016 11.508 -10.633 1 97.56 221 GLU A CA 1
ATOM 1731 C C . GLU A 1 221 ? -20.688 10.117 -10.109 1 97.56 221 GLU A C 1
ATOM 1733 O O . GLU A 1 221 ? -21 9.117 -10.758 1 97.56 221 GLU A O 1
ATOM 1738 N N . PHE A 1 222 ? -20.016 10.023 -8.969 1 97.75 222 PHE A N 1
ATOM 1739 C CA . PHE A 1 222 ? -19.703 8.734 -8.367 1 97.75 222 PHE A CA 1
ATOM 1740 C C . PHE A 1 222 ? -20.969 8.062 -7.832 1 97.75 222 PHE A C 1
ATOM 1742 O O . PHE A 1 222 ? -21.766 8.695 -7.125 1 97.75 222 PHE A O 1
ATOM 1749 N N . SER A 1 223 ? -21.141 6.879 -8.172 1 95.19 223 SER A N 1
ATOM 1750 C CA . SER A 1 223 ? -22.375 6.156 -7.887 1 95.19 223 SER A CA 1
ATOM 1751 C C . SER A 1 223 ? -22.625 6.07 -6.383 1 95.19 223 SER A C 1
ATOM 1753 O O . SER A 1 223 ? -21.703 5.801 -5.609 1 95.19 223 SER A O 1
ATOM 1755 N N . ASP A 1 224 ? -23.891 6.246 -5.965 1 94.94 224 ASP A N 1
ATOM 1756 C CA . ASP A 1 224 ? -24.266 6.098 -4.562 1 94.94 224 ASP A CA 1
ATOM 1757 C C . ASP A 1 224 ? -24.875 4.723 -4.297 1 94.94 224 ASP A C 1
ATOM 1759 O O . ASP A 1 224 ? -25.547 4.52 -3.291 1 94.94 224 ASP A O 1
ATOM 1763 N N . ASN A 1 225 ? -24.656 3.797 -5.215 1 92.69 225 ASN A N 1
ATOM 1764 C CA . ASN A 1 225 ? -25.219 2.455 -5.086 1 92.69 225 ASN A CA 1
ATOM 1765 C C . ASN A 1 225 ? -24.75 1.772 -3.805 1 92.69 225 ASN A C 1
ATOM 1767 O O . ASN A 1 225 ? -25.484 0.998 -3.201 1 92.69 225 ASN A O 1
ATOM 1771 N N . TYR A 1 226 ? -23.469 2.035 -3.424 1 94.19 226 TYR A N 1
ATOM 1772 C CA . TYR A 1 226 ? -22.984 1.401 -2.205 1 94.19 226 TYR A CA 1
ATOM 1773 C C . TYR A 1 226 ? -23.781 1.861 -0.992 1 94.19 226 TYR A C 1
ATOM 1775 O O . TYR A 1 226 ? -24 1.088 -0.056 1 94.19 226 TYR A O 1
ATOM 1783 N N . LEU A 1 227 ? -24.297 3.094 -1 1 97.38 227 LEU A N 1
ATOM 1784 C CA . LEU A 1 227 ? -25.125 3.625 0.078 1 97.38 227 LEU A CA 1
ATOM 1785 C C . LEU A 1 227 ? -26.5 2.984 0.067 1 97.38 227 LEU A C 1
ATOM 1787 O O . LEU A 1 227 ? -27 2.564 1.112 1 97.38 227 LEU A O 1
ATOM 1791 N N . LYS A 1 228 ? -27.094 2.898 -1.127 1 95.31 228 LYS A N 1
ATOM 1792 C CA . LYS A 1 228 ? -28.422 2.301 -1.266 1 95.31 228 LYS A CA 1
ATOM 1793 C C . LYS A 1 228 ? -28.406 0.826 -0.876 1 95.31 228 LYS A C 1
ATOM 1795 O O . LYS A 1 228 ? -29.328 0.341 -0.221 1 95.31 228 LYS A O 1
ATOM 1800 N N . THR A 1 229 ? -27.344 0.18 -1.261 1 92.88 229 THR A N 1
ATOM 1801 C CA . THR A 1 229 ? -27.203 -1.234 -0.93 1 92.88 229 THR A CA 1
ATOM 1802 C C . THR A 1 229 ? -27.031 -1.424 0.574 1 92.88 229 THR A C 1
ATOM 1804 O O . THR A 1 229 ? -27.609 -2.34 1.161 1 92.88 229 THR A O 1
ATOM 1807 N N . ALA A 1 230 ? -26.219 -0.607 1.171 1 96.06 230 ALA A N 1
ATOM 1808 C CA . ALA A 1 230 ? -26.047 -0.66 2.619 1 96.06 230 ALA A CA 1
ATOM 1809 C C . ALA A 1 230 ? -27.359 -0.403 3.344 1 96.06 230 ALA A C 1
ATOM 1811 O O . ALA A 1 230 ? -27.672 -1.077 4.328 1 96.06 230 ALA A O 1
ATOM 1812 N N . ALA A 1 231 ? -28.109 0.583 2.84 1 97.19 231 ALA A N 1
ATOM 1813 C CA . ALA A 1 231 ? -29.422 0.881 3.426 1 97.19 231 ALA A CA 1
ATOM 1814 C C . ALA A 1 231 ? -30.344 -0.329 3.348 1 97.19 231 ALA A C 1
ATOM 1816 O O . ALA A 1 231 ? -30.984 -0.689 4.336 1 97.19 231 ALA A O 1
ATOM 1817 N N . ALA A 1 232 ? -30.375 -0.947 2.176 1 94.25 232 ALA A N 1
ATOM 1818 C CA . ALA A 1 232 ? -31.219 -2.125 1.986 1 94.25 232 ALA A CA 1
ATOM 1819 C C . ALA A 1 232 ? -30.812 -3.25 2.934 1 94.25 232 ALA A C 1
ATOM 1821 O O . ALA A 1 232 ? -31.672 -3.906 3.533 1 94.25 232 ALA A O 1
ATOM 1822 N N . ARG A 1 233 ? -29.516 -3.49 3.08 1 93.25 233 ARG A N 1
ATOM 1823 C CA . ARG A 1 233 ? -29 -4.523 3.977 1 93.25 233 ARG A CA 1
ATOM 1824 C C . ARG A 1 233 ? -29.406 -4.246 5.418 1 93.25 233 ARG A C 1
ATOM 1826 O O . ARG A 1 233 ? -29.891 -5.141 6.117 1 93.25 233 ARG A O 1
ATOM 1833 N N . LEU A 1 234 ? -29.234 -2.996 5.836 1 96.56 234 LEU A N 1
ATOM 1834 C CA . LEU A 1 234 ? -29.547 -2.619 7.211 1 96.56 234 LEU A CA 1
ATOM 1835 C C . LEU A 1 234 ? -31.031 -2.748 7.477 1 96.56 234 LEU A C 1
ATOM 1837 O O . LEU A 1 234 ? -31.438 -3.232 8.539 1 96.56 234 LEU A O 1
ATOM 1841 N N . ASN A 1 235 ? -31.891 -2.342 6.516 1 95.69 235 ASN A N 1
ATOM 1842 C CA . ASN A 1 235 ? -33.344 -2.438 6.688 1 95.69 235 ASN A CA 1
ATOM 1843 C C . ASN A 1 235 ? -33.812 -3.891 6.723 1 95.69 235 ASN A C 1
ATOM 1845 O O . ASN A 1 235 ? -34.75 -4.223 7.422 1 95.69 235 ASN A O 1
ATOM 1849 N N . LYS A 1 236 ? -33.156 -4.715 5.965 1 91.94 236 LYS A N 1
ATOM 1850 C CA . LYS A 1 236 ? -33.5 -6.137 5.969 1 91.94 236 LYS A CA 1
ATOM 1851 C C . LYS A 1 236 ? -33.125 -6.777 7.309 1 91.94 236 LYS A C 1
ATOM 1853 O O . LYS A 1 236 ? -33.906 -7.566 7.848 1 91.94 236 LYS A O 1
ATOM 1858 N N . LEU A 1 237 ? -32 -6.418 7.867 1 93.81 237 LEU A N 1
ATOM 1859 C CA . LEU A 1 237 ? -31.5 -7.055 9.078 1 93.81 237 LEU A CA 1
ATOM 1860 C C . LEU A 1 237 ? -32.094 -6.406 10.32 1 93.81 237 LEU A C 1
ATOM 1862 O O . LEU A 1 237 ? -32.125 -7.016 11.391 1 93.81 237 LEU A O 1
ATOM 1866 N N . SER A 1 238 ? -32.5 -5.16 10.211 1 97.06 238 SER A N 1
ATOM 1867 C CA . SER A 1 238 ? -33.125 -4.387 11.281 1 97.06 238 SER A CA 1
ATOM 1868 C C . SER A 1 238 ? -34.375 -3.67 10.781 1 97.06 238 SER A C 1
ATOM 1870 O O . SER A 1 238 ? -34.344 -2.451 10.594 1 97.06 238 SER A O 1
ATOM 1872 N N . PRO A 1 239 ? -35.438 -4.414 10.734 1 96.06 239 PRO A N 1
ATOM 1873 C CA . PRO A 1 239 ? -36.656 -3.826 10.156 1 96.06 239 PRO A CA 1
ATOM 1874 C C . PRO A 1 239 ? -37.25 -2.709 11.016 1 96.06 239 PRO A C 1
ATOM 1876 O O . PRO A 1 239 ? -37.156 -2.758 12.25 1 96.06 239 PRO A O 1
ATOM 1879 N N . GLY A 1 240 ? -37.781 -1.681 10.273 1 96.69 240 GLY A N 1
ATOM 1880 C CA . GLY A 1 240 ? -38.562 -0.66 10.969 1 96.69 240 GLY A CA 1
ATOM 1881 C C . GLY A 1 240 ? -37.875 0.699 10.969 1 96.69 240 GLY A C 1
ATOM 1882 O O . GLY A 1 240 ? -38.531 1.722 11.188 1 96.69 240 GLY A O 1
ATOM 1883 N N . PHE A 1 241 ? -36.625 0.772 10.664 1 97.38 241 PHE A N 1
ATOM 1884 C CA . PHE A 1 241 ? -35.875 2.021 10.773 1 97.38 241 PHE A CA 1
ATOM 1885 C C . PHE A 1 241 ? -35.969 2.832 9.484 1 97.38 241 PHE A C 1
ATOM 1887 O O . PHE A 1 241 ? -35.75 4.043 9.484 1 97.38 241 PHE A O 1
ATOM 1894 N N . ASN A 1 242 ? -36.281 2.242 8.414 1 96.62 242 ASN A N 1
ATOM 1895 C CA . ASN A 1 242 ? -36.438 2.9 7.121 1 96.62 242 ASN A CA 1
ATOM 1896 C C . ASN A 1 242 ? -35.219 3.736 6.742 1 96.62 242 ASN A C 1
ATOM 1898 O O . ASN A 1 242 ? -35.375 4.922 6.438 1 96.62 242 ASN A O 1
ATOM 1902 N N . ILE A 1 243 ? -34.094 3.105 6.785 1 96.88 243 ILE A N 1
ATOM 1903 C CA . ILE A 1 243 ? -32.812 3.729 6.484 1 96.88 243 ILE A CA 1
ATOM 1904 C C . ILE A 1 243 ? -32.719 4.039 4.992 1 96.88 243 ILE A C 1
ATOM 1906 O O . ILE A 1 243 ? -33.094 3.213 4.16 1 96.88 243 ILE A O 1
ATOM 1910 N N . THR A 1 244 ? -32.25 5.234 4.602 1 97.62 244 THR A N 1
ATOM 1911 C CA . THR A 1 244 ? -32 5.617 3.215 1 97.62 244 THR A CA 1
ATOM 1912 C C . THR A 1 244 ? -30.5 5.688 2.934 1 97.62 244 THR A C 1
ATOM 1914 O O . THR A 1 244 ? -29.688 5.582 3.854 1 97.62 244 THR A O 1
ATOM 1917 N N . GLY A 1 245 ? -30.141 5.832 1.629 1 97.12 245 GLY A N 1
ATOM 1918 C CA . GLY A 1 245 ? -28.75 6.031 1.281 1 97.12 245 GLY A CA 1
ATOM 1919 C C . GLY A 1 245 ? -28.141 7.242 1.953 1 97.12 245 GLY A C 1
ATOM 1920 O O . GLY A 1 245 ? -27 7.18 2.436 1 97.12 245 GLY A O 1
ATOM 1921 N N . ASP A 1 246 ? -28.875 8.336 2.008 1 96.75 246 ASP A N 1
ATOM 1922 C CA . ASP A 1 246 ? -28.406 9.562 2.652 1 96.75 246 ASP A CA 1
ATOM 1923 C C . ASP A 1 246 ? -28.156 9.328 4.141 1 96.75 246 ASP A C 1
ATOM 1925 O O . ASP A 1 246 ? -27.203 9.875 4.703 1 96.75 246 ASP A O 1
ATOM 1929 N N . ASP A 1 247 ? -29.031 8.57 4.746 1 97.88 247 ASP A N 1
ATOM 1930 C CA . ASP A 1 247 ? -28.828 8.227 6.152 1 97.88 247 ASP A CA 1
ATOM 1931 C C . ASP A 1 247 ? -27.531 7.465 6.359 1 97.88 247 ASP A C 1
ATOM 1933 O O . ASP A 1 247 ? -26.797 7.719 7.324 1 97.88 247 ASP A O 1
ATOM 1937 N N . VAL A 1 248 ? -27.297 6.508 5.449 1 98.12 248 VAL A N 1
ATOM 1938 C CA . VAL A 1 248 ? -26.078 5.707 5.527 1 98.12 248 VAL A CA 1
ATOM 1939 C C . VAL A 1 248 ? -24.844 6.613 5.453 1 98.12 248 VAL A C 1
ATOM 1941 O O . VAL A 1 248 ? -23.938 6.508 6.277 1 98.12 248 VAL A O 1
ATOM 1944 N N . TYR A 1 249 ? -24.828 7.516 4.5 1 97 249 TYR A N 1
ATOM 1945 C CA . TYR A 1 249 ? -23.719 8.438 4.344 1 97 249 TYR A CA 1
ATOM 1946 C C . TYR A 1 249 ? -23.484 9.227 5.625 1 97 249 TYR A C 1
ATOM 1948 O O . TYR A 1 249 ? -22.344 9.359 6.082 1 97 249 TYR A O 1
ATOM 1956 N N . ASN A 1 250 ? -24.516 9.734 6.207 1 96.88 250 ASN A N 1
ATOM 1957 C CA . ASN A 1 250 ? -24.422 10.516 7.434 1 96.88 250 ASN A CA 1
ATOM 1958 C C . ASN A 1 250 ? -23.938 9.672 8.609 1 96.88 250 ASN A C 1
ATOM 1960 O O . ASN A 1 250 ? -23.141 10.141 9.43 1 96.88 250 ASN A O 1
ATOM 1964 N N . LEU A 1 251 ? -24.406 8.445 8.664 1 98.25 251 LEU A N 1
ATOM 1965 C CA . LEU A 1 251 ? -24 7.547 9.742 1 98.25 251 LEU A CA 1
ATOM 1966 C C . LEU A 1 251 ? -22.516 7.215 9.625 1 98.25 251 LEU A C 1
ATOM 1968 O O . LEU A 1 251 ? -21.812 7.094 10.633 1 98.25 251 LEU A O 1
ATOM 1972 N N . MET A 1 252 ? -22.062 7.031 8.414 1 97.62 252 MET A N 1
ATOM 1973 C CA . MET A 1 252 ? -20.641 6.746 8.227 1 97.62 252 MET A CA 1
ATOM 1974 C C . MET A 1 252 ? -19.781 7.922 8.68 1 97.62 252 MET A C 1
ATOM 1976 O O . MET A 1 252 ? -18.766 7.73 9.344 1 97.62 252 MET A O 1
ATOM 1980 N N . GLY A 1 253 ? -20.219 9.148 8.359 1 96.94 253 GLY A N 1
ATOM 1981 C CA . GLY A 1 253 ? -19.547 10.32 8.914 1 96.94 253 GLY A CA 1
ATOM 1982 C C . GLY A 1 253 ? -19.656 10.406 10.422 1 96.94 253 GLY A C 1
ATOM 1983 O O . GLY A 1 253 ? -18.688 10.773 11.094 1 96.94 253 GLY A O 1
ATOM 1984 N N . TYR A 1 254 ? -20.828 10.047 10.922 1 98.06 254 TYR A N 1
ATOM 1985 C CA . TYR A 1 254 ? -21.094 10.039 12.359 1 98.06 254 TYR A CA 1
ATOM 1986 C C . TYR A 1 254 ? -20.078 9.188 13.094 1 98.06 254 TYR A C 1
ATOM 1988 O O . TYR A 1 254 ? -19.547 9.594 14.133 1 98.06 254 TYR A O 1
ATOM 1996 N N . CYS A 1 255 ? -19.75 8.039 12.57 1 97.69 255 CYS A N 1
ATOM 1997 C CA . CYS A 1 255 ? -18.797 7.113 13.18 1 97.69 255 CYS A CA 1
ATOM 1998 C C . CYS A 1 255 ? -17.453 7.785 13.398 1 97.69 255 CYS A C 1
ATOM 2000 O O . CYS A 1 255 ? -16.891 7.707 14.492 1 97.69 255 CYS A O 1
ATOM 2002 N N . GLY A 1 256 ? -16.906 8.445 12.383 1 97.12 256 GLY A N 1
ATOM 2003 C CA . GLY A 1 256 ? -15.609 9.102 12.484 1 97.12 256 GLY A CA 1
ATOM 2004 C C . GLY A 1 256 ? -15.547 10.117 13.609 1 97.12 256 GLY A C 1
ATOM 2005 O O . GLY A 1 256 ? -14.633 10.078 14.438 1 97.12 256 GLY A O 1
ATOM 2006 N N . PHE A 1 257 ? -16.547 10.953 13.688 1 98 257 PHE A N 1
ATOM 2007 C CA . PHE A 1 257 ? -16.531 12.008 14.688 1 98 257 PHE A CA 1
ATOM 2008 C C . PHE A 1 257 ? -16.797 11.438 16.078 1 98 257 PHE A C 1
ATOM 2010 O O . PHE A 1 257 ? -16.25 11.922 17.062 1 98 257 PHE A O 1
ATOM 2017 N N . GLU A 1 258 ? -17.625 10.414 16.109 1 97.81 258 GLU A N 1
ATOM 2018 C CA . GLU A 1 258 ? -17.859 9.797 17.406 1 97.81 258 GLU A CA 1
ATOM 2019 C C . GLU A 1 258 ? -16.594 9.133 17.938 1 97.81 258 GLU A C 1
ATOM 2021 O O . GLU A 1 258 ? -16.312 9.18 19.141 1 97.81 258 GLU A O 1
ATOM 2026 N N . LEU A 1 259 ? -15.828 8.516 17.078 1 97.19 259 LEU A N 1
ATOM 2027 C CA . LEU A 1 259 ? -14.539 7.977 17.484 1 97.19 259 LEU A CA 1
ATOM 2028 C C . LEU A 1 259 ? -13.625 9.078 18.016 1 97.19 259 LEU A C 1
ATOM 2030 O O . LEU A 1 259 ? -12.961 8.906 19.031 1 97.19 259 LEU A O 1
ATOM 2034 N N . ASN A 1 260 ? -13.609 10.203 17.359 1 97.12 260 ASN A N 1
ATOM 2035 C CA . ASN A 1 260 ? -12.789 11.328 17.766 1 97.12 260 ASN A CA 1
ATOM 2036 C C . ASN A 1 260 ? -13.094 11.758 19.203 1 97.12 260 ASN A C 1
ATOM 2038 O O . ASN A 1 260 ? -12.195 12.164 19.938 1 97.12 260 ASN A O 1
ATOM 2042 N N . VAL A 1 261 ? -14.375 11.664 19.516 1 96.38 261 VAL A N 1
ATOM 2043 C CA . VAL A 1 261 ? -14.844 12.305 20.75 1 96.38 261 VAL A CA 1
ATOM 2044 C C . VAL A 1 261 ? -14.906 11.281 21.875 1 96.38 261 VAL A C 1
ATOM 2046 O O . VAL A 1 261 ? -14.469 11.562 23 1 96.38 261 VAL A O 1
ATOM 2049 N N . ARG A 1 262 ? -15.383 10.016 21.531 1 95.38 262 ARG A N 1
ATOM 2050 C CA . ARG A 1 262 ? -15.656 9.031 22.578 1 95.38 262 ARG A CA 1
ATOM 2051 C C . ARG A 1 262 ? -14.617 7.922 22.562 1 95.38 262 ARG A C 1
ATOM 2053 O O . ARG A 1 262 ? -14.492 7.164 23.531 1 95.38 262 ARG A O 1
ATOM 2060 N N . GLY A 1 263 ? -13.969 7.836 21.5 1 94.75 263 GLY A N 1
ATOM 2061 C CA . GLY A 1 263 ? -13.008 6.754 21.375 1 94.75 263 GLY A CA 1
ATOM 2062 C C . GLY A 1 263 ? -13.633 5.445 20.938 1 94.75 263 GLY A C 1
ATOM 2063 O O . GLY A 1 263 ? -12.922 4.516 20.531 1 94.75 263 GLY A O 1
ATOM 2064 N N . GLN A 1 264 ? -14.922 5.387 20.922 1 94.81 264 GLN A N 1
ATOM 2065 C CA . GLN A 1 264 ? -15.656 4.207 20.469 1 94.81 264 GLN A CA 1
ATOM 2066 C C . GLN A 1 264 ? -16.969 4.605 19.812 1 94.81 264 GLN A C 1
ATOM 2068 O O . GLN A 1 264 ? -17.5 5.688 20.062 1 94.81 264 GLN A O 1
ATOM 2073 N N . SER A 1 265 ? -17.438 3.689 18.953 1 96.06 265 SER A N 1
ATOM 2074 C CA . SER A 1 265 ? -18.688 3.949 18.234 1 96.06 265 SER A CA 1
ATOM 2075 C C . SER A 1 265 ? -19.359 2.648 17.812 1 96.06 265 SER A C 1
ATOM 2077 O O . SER A 1 265 ? -18.797 1.88 17.031 1 96.06 265 SER A O 1
ATOM 2079 N N . GLU A 1 266 ? -20.562 2.359 18.266 1 95.88 266 GLU A N 1
ATOM 2080 C CA . GLU A 1 266 ? -21.344 1.22 17.797 1 95.88 266 GLU A CA 1
ATOM 2081 C C . GLU A 1 266 ? -21.766 1.397 16.344 1 95.88 266 GLU A C 1
ATOM 2083 O O . GLU A 1 266 ? -22.031 0.416 15.641 1 95.88 266 GLU A O 1
ATOM 2088 N N . VAL A 1 267 ? -21.797 2.66 15.914 1 97.75 267 VAL A N 1
ATOM 2089 C CA . VAL A 1 267 ? -22.203 2.973 14.547 1 97.75 267 VAL A CA 1
ATOM 2090 C C . VAL A 1 267 ? -21.188 2.42 13.562 1 97.75 267 VAL A C 1
ATOM 2092 O O . VAL A 1 267 ? -21.547 1.955 12.477 1 97.75 267 VAL A O 1
ATOM 2095 N N . CYS A 1 268 ? -19.938 2.438 13.898 1 96.94 268 CYS A N 1
ATOM 2096 C CA . CYS A 1 268 ? -18.875 2.027 13 1 96.94 268 CYS A CA 1
ATOM 2097 C C . CYS A 1 268 ? -19.031 0.565 12.602 1 96.94 268 CYS A C 1
ATOM 2099 O O . CYS A 1 268 ? -18.766 0.203 11.453 1 96.94 268 CYS A O 1
ATOM 2101 N N . GLY A 1 269 ? -19.562 -0.216 13.469 1 95.38 269 GLY A N 1
ATOM 2102 C CA . GLY A 1 269 ? -19.594 -1.658 13.281 1 95.38 269 GLY A CA 1
ATOM 2103 C C . GLY A 1 269 ? -20.75 -2.127 12.43 1 95.38 269 GLY A C 1
ATOM 2104 O O . GLY A 1 269 ? -20.844 -3.309 12.086 1 95.38 269 GLY A O 1
ATOM 2105 N N . ILE A 1 270 ? -21.641 -1.278 12.086 1 97.44 270 ILE A N 1
ATOM 2106 C CA . ILE A 1 270 ? -22.828 -1.742 11.375 1 97.44 270 ILE A CA 1
ATOM 2107 C C . ILE A 1 270 ? -22.547 -1.797 9.875 1 97.44 270 ILE A C 1
ATOM 2109 O O . ILE A 1 270 ? -23.328 -2.357 9.109 1 97.44 270 ILE A O 1
ATOM 2113 N N . PHE A 1 271 ? -21.375 -1.275 9.422 1 96.75 271 PHE A N 1
ATOM 2114 C CA . PHE A 1 271 ? -21.047 -1.246 8.008 1 96.75 271 PHE A CA 1
ATOM 2115 C C . PHE A 1 271 ? -19.953 -2.258 7.688 1 96.75 271 PHE A C 1
ATOM 2117 O O . PHE A 1 271 ? -19.094 -2.545 8.531 1 96.75 271 PHE A O 1
ATOM 2124 N N . THR A 1 272 ? -20 -2.779 6.492 1 94.12 272 THR A N 1
ATOM 2125 C CA . THR A 1 272 ? -18.969 -3.688 6 1 94.12 272 THR A CA 1
ATOM 2126 C C . THR A 1 272 ? -17.75 -2.908 5.504 1 94.12 272 THR A C 1
ATOM 2128 O O . THR A 1 272 ? -17.844 -1.712 5.223 1 94.12 272 THR A O 1
ATOM 2131 N N . LEU A 1 273 ? -16.641 -3.562 5.387 1 93.94 273 LEU A N 1
ATOM 2132 C CA . LEU A 1 273 ? -15.445 -2.889 4.902 1 93.94 273 LEU A CA 1
ATOM 2133 C C . LEU A 1 273 ? -15.602 -2.477 3.441 1 93.94 273 LEU A C 1
ATOM 2135 O O . LEU A 1 273 ? -15.07 -1.446 3.021 1 93.94 273 LEU A O 1
ATOM 2139 N N . ASP A 1 274 ? -16.422 -3.215 2.662 1 94.19 274 ASP A N 1
ATOM 2140 C CA . ASP A 1 274 ? -16.719 -2.805 1.295 1 94.19 274 ASP A CA 1
ATOM 2141 C C . ASP A 1 274 ? -17.406 -1.436 1.27 1 94.19 274 ASP A C 1
ATOM 2143 O O . ASP A 1 274 ? -17.062 -0.584 0.446 1 94.19 274 ASP A O 1
ATOM 2147 N N . GLU A 1 275 ? -18.312 -1.308 2.139 1 95.94 275 GLU A N 1
ATOM 2148 C CA . GLU A 1 275 ? -19.047 -0.046 2.236 1 95.94 275 GLU A CA 1
ATOM 2149 C C . GLU A 1 275 ? -18.125 1.089 2.682 1 95.94 275 GLU A C 1
ATOM 2151 O O . GLU A 1 275 ? -18.156 2.184 2.115 1 95.94 275 GLU A O 1
ATOM 2156 N N . TRP A 1 276 ? -17.25 0.771 3.564 1 96.94 276 TRP A N 1
ATOM 2157 C CA . TRP A 1 276 ? -16.297 1.761 4.043 1 96.94 276 TRP A CA 1
ATOM 2158 C C . TRP A 1 276 ? -15.328 2.164 2.932 1 96.94 276 TRP A C 1
ATOM 2160 O O . TRP A 1 276 ? -14.984 3.342 2.791 1 96.94 276 TRP A O 1
ATOM 2170 N N . ILE A 1 277 ? -14.844 1.198 2.168 1 97.12 277 ILE A N 1
ATOM 2171 C CA . ILE A 1 277 ? -13.906 1.465 1.077 1 97.12 277 ILE A CA 1
ATOM 2172 C C . ILE A 1 277 ? -14.547 2.434 0.082 1 97.12 277 ILE A C 1
ATOM 2174 O O . ILE A 1 277 ? -13.914 3.412 -0.328 1 97.12 277 ILE A O 1
ATOM 2178 N N . SER A 1 278 ? -15.766 2.23 -0.276 1 97.75 278 SER A N 1
ATOM 2179 C CA . SER A 1 278 ? -16.469 3.113 -1.204 1 97.75 278 SER A CA 1
ATOM 2180 C C . SER A 1 278 ? -16.672 4.5 -0.602 1 97.75 278 SER A C 1
ATOM 2182 O O . SER A 1 278 ? -16.516 5.512 -1.293 1 97.75 278 SER A O 1
ATOM 2184 N N . PHE A 1 279 ? -17.016 4.535 0.687 1 97.94 279 PHE A N 1
ATOM 2185 C CA . PHE A 1 279 ? -17.156 5.805 1.388 1 97.94 279 PHE A CA 1
ATOM 2186 C C . PHE A 1 279 ? -15.844 6.586 1.363 1 97.94 279 PHE A C 1
ATOM 2188 O O . PHE A 1 279 ? -15.82 7.766 1.01 1 97.94 279 PHE A O 1
ATOM 2195 N N . ASP A 1 280 ? -14.773 5.879 1.71 1 97.5 280 ASP A N 1
ATOM 2196 C CA . ASP A 1 280 ? -13.453 6.496 1.719 1 97.5 280 ASP A CA 1
ATOM 2197 C C . ASP A 1 280 ? -13.086 7.023 0.334 1 97.5 280 ASP A C 1
ATOM 2199 O O . ASP A 1 280 ? -12.508 8.109 0.211 1 97.5 280 ASP A O 1
ATOM 2203 N N . TYR A 1 281 ? -13.383 6.262 -0.732 1 98 281 TYR A N 1
ATOM 2204 C CA . TYR A 1 281 ? -13.078 6.699 -2.09 1 98 281 TYR A CA 1
ATOM 2205 C C . TYR A 1 281 ? -13.875 7.945 -2.451 1 98 281 TYR A C 1
ATOM 2207 O O . TYR A 1 281 ? -13.359 8.859 -3.098 1 98 281 TYR A O 1
ATOM 2215 N N . SER A 1 282 ? -15.109 8.008 -2.033 1 97.88 282 SER A N 1
ATOM 2216 C CA . SER A 1 282 ? -15.914 9.195 -2.293 1 97.88 282 SER A CA 1
ATOM 2217 C C . SER A 1 282 ? -15.312 10.43 -1.632 1 97.88 282 SER A C 1
ATOM 2219 O O . SER A 1 282 ? -15.281 11.508 -2.227 1 97.88 282 SER A O 1
ATOM 2221 N N . LYS A 1 283 ? -14.852 10.281 -0.381 1 97.06 283 LYS A N 1
ATOM 2222 C CA . LYS A 1 283 ? -14.18 11.383 0.305 1 97.06 283 LYS A CA 1
ATOM 2223 C C . LYS A 1 283 ? -12.875 11.75 -0.402 1 97.06 283 LYS A C 1
ATOM 2225 O O . LYS A 1 283 ? -12.547 12.938 -0.519 1 97.06 283 LYS A O 1
ATOM 2230 N N . THR A 1 284 ? -12.188 10.758 -0.875 1 98.31 284 THR A N 1
ATOM 2231 C CA . THR A 1 284 ? -10.945 10.969 -1.611 1 98.31 284 THR A CA 1
ATOM 2232 C C . THR A 1 284 ? -11.203 11.758 -2.891 1 98.31 284 THR A C 1
ATOM 2234 O O . THR A 1 284 ? -10.453 12.672 -3.225 1 98.31 284 THR A O 1
ATOM 2237 N N . LEU A 1 285 ? -12.273 11.406 -3.588 1 98.38 285 LEU A N 1
ATOM 2238 C CA . LEU A 1 285 ? -12.641 12.172 -4.777 1 98.38 285 LEU A CA 1
ATOM 2239 C C . LEU A 1 285 ? -12.859 13.641 -4.43 1 98.38 285 LEU A C 1
ATOM 2241 O O . LEU A 1 285 ? -12.406 14.531 -5.156 1 98.38 285 LEU A O 1
ATOM 2245 N N . GLY A 1 286 ? -13.5 13.883 -3.357 1 97.62 286 GLY A N 1
ATOM 2246 C CA . GLY A 1 286 ? -13.719 15.25 -2.914 1 97.62 286 GLY A CA 1
ATOM 2247 C C . GLY A 1 286 ? -12.438 16.031 -2.703 1 97.62 286 GLY A C 1
ATOM 2248 O O . GLY A 1 286 ? -12.266 17.125 -3.248 1 97.62 286 GLY A O 1
ATOM 2249 N N . PHE A 1 287 ? -11.547 15.43 -2.002 1 97.69 287 PHE A N 1
ATOM 2250 C CA . PHE A 1 287 ? -10.281 16.094 -1.718 1 97.69 287 PHE A CA 1
ATOM 2251 C C . PHE A 1 287 ? -9.438 16.219 -2.982 1 97.69 287 PHE A C 1
ATOM 2253 O O . PHE A 1 287 ? -8.766 17.219 -3.191 1 97.69 287 PHE A O 1
ATOM 2260 N N . TYR A 1 288 ? -9.461 15.164 -3.789 1 98.31 288 TYR A N 1
ATOM 2261 C CA . TYR A 1 288 ? -8.664 15.156 -5.012 1 98.31 288 TYR A CA 1
ATOM 2262 C C . TYR A 1 288 ? -9.062 16.312 -5.926 1 98.31 288 TYR A C 1
ATOM 2264 O O . TYR A 1 288 ? -8.195 17 -6.473 1 98.31 288 TYR A O 1
ATOM 2272 N N . TYR A 1 289 ? -10.305 16.562 -6.051 1 98.38 289 TYR A N 1
ATOM 2273 C CA . TYR A 1 289 ? -10.797 17.547 -7.012 1 98.38 289 TYR A CA 1
ATOM 2274 C C . TYR A 1 289 ? -11.008 18.906 -6.348 1 98.38 289 TYR A C 1
ATOM 2276 O O . TYR A 1 289 ? -11.43 19.859 -7.004 1 98.38 289 TYR A O 1
ATOM 2284 N N . GLN A 1 290 ? -10.734 19 -5.102 1 97.44 290 GLN A N 1
ATOM 2285 C CA . GLN A 1 290 ? -10.875 20.281 -4.426 1 97.44 290 GLN A CA 1
ATOM 2286 C C . GLN A 1 290 ? -9.523 20.797 -3.939 1 97.44 290 GLN A C 1
ATOM 2288 O O . GLN A 1 290 ? -9.297 22.016 -3.879 1 97.44 290 GLN A O 1
ATOM 2293 N N . ASN A 1 291 ? -8.641 19.906 -3.553 1 97.44 291 ASN A N 1
ATOM 2294 C CA . ASN A 1 291 ? -7.371 20.281 -2.936 1 97.44 291 ASN A CA 1
ATOM 2295 C C . ASN A 1 291 ? -6.203 19.531 -3.564 1 97.44 291 ASN A C 1
ATOM 2297 O O . ASN A 1 291 ? -5.043 19.781 -3.232 1 97.44 291 ASN A O 1
ATOM 2301 N N . GLY A 1 292 ? -6.52 18.562 -4.383 1 97.81 292 GLY A N 1
ATOM 2302 C CA . GLY A 1 292 ? -5.508 17.719 -5 1 97.81 292 GLY A CA 1
ATOM 2303 C C . GLY A 1 292 ? -5.242 18.062 -6.453 1 97.81 292 GLY A C 1
ATOM 2304 O O . GLY A 1 292 ? -5.645 19.125 -6.922 1 97.81 292 GLY A O 1
ATOM 2305 N N . PRO A 1 293 ? -4.57 17.172 -7.121 1 97.31 293 PRO A N 1
ATOM 2306 C CA . PRO A 1 293 ? -4.152 17.406 -8.508 1 97.31 293 PRO A CA 1
ATOM 2307 C C . PRO A 1 293 ? -5.336 17.562 -9.461 1 97.31 293 PRO A C 1
ATOM 2309 O O . PRO A 1 293 ? -5.172 18.062 -10.57 1 97.31 293 PRO A O 1
ATOM 2312 N N . GLY A 1 294 ? -6.48 17.172 -9.078 1 97.81 294 GLY A N 1
ATOM 2313 C CA . GLY A 1 294 ? -7.652 17.281 -9.938 1 97.81 294 GLY A CA 1
ATOM 2314 C C . GLY A 1 294 ? -8.188 18.688 -10.031 1 97.81 294 GLY A C 1
ATOM 2315 O O . GLY A 1 294 ? -9.125 18.953 -10.789 1 97.81 294 GLY A O 1
ATOM 2316 N N . TYR A 1 295 ? -7.684 19.609 -9.273 1 97.69 295 TYR A N 1
ATOM 2317 C CA . TYR A 1 295 ? -8.023 21.016 -9.297 1 97.69 295 TYR A CA 1
ATOM 2318 C C . TYR A 1 295 ? -6.785 21.875 -9.555 1 97.69 295 TYR A C 1
ATOM 2320 O O . TYR A 1 295 ? -5.891 21.953 -8.711 1 97.69 295 TYR A O 1
ATOM 2328 N N . ASN A 1 296 ? -6.727 22.578 -10.617 1 95.62 296 ASN A N 1
ATOM 2329 C CA . ASN A 1 296 ? -5.523 23.219 -11.125 1 95.62 296 ASN A CA 1
ATOM 2330 C C . ASN A 1 296 ? -5 24.266 -10.141 1 95.62 296 ASN A C 1
ATOM 2332 O O . ASN A 1 296 ? -3.816 24.609 -10.164 1 95.62 296 ASN A O 1
ATOM 2336 N N . ILE A 1 297 ? -5.828 24.797 -9.25 1 97.62 297 ILE A N 1
ATOM 2337 C CA . ILE A 1 297 ? -5.422 25.859 -8.344 1 97.62 297 ILE A CA 1
ATOM 2338 C C . ILE A 1 297 ? -4.703 25.266 -7.137 1 97.62 297 ILE A C 1
ATOM 2340 O O . ILE A 1 297 ? -4.09 25.984 -6.348 1 97.62 297 ILE A O 1
ATOM 2344 N N . SER A 1 298 ? -4.742 23.922 -6.945 1 98 298 SER A N 1
ATOM 2345 C CA . SER A 1 298 ? -4.203 23.25 -5.766 1 98 298 SER A CA 1
ATOM 2346 C C . SER A 1 298 ? -2.689 23.438 -5.672 1 98 298 SER A C 1
ATOM 2348 O O . SER A 1 298 ? -2.156 23.703 -4.594 1 98 298 SER A O 1
ATOM 2350 N N . VAL A 1 299 ? -1.947 23.312 -6.789 1 98.5 299 VAL A N 1
ATOM 2351 C CA . VAL A 1 299 ? -0.49 23.406 -6.781 1 98.5 299 VAL A CA 1
ATOM 2352 C C . VAL A 1 299 ? -0.062 24.812 -6.398 1 98.5 299 VAL A C 1
ATOM 2354 O O . VAL A 1 299 ? 0.753 25 -5.492 1 98.5 299 VAL A O 1
ATOM 2357 N N . PRO A 1 300 ? -0.671 25.875 -7 1 98.69 300 PRO A N 1
ATOM 2358 C CA . PRO A 1 300 ? -0.332 27.234 -6.551 1 98.69 300 PRO A CA 1
ATOM 2359 C C . PRO A 1 300 ? -0.616 27.438 -5.066 1 98.69 300 PRO A C 1
ATOM 2361 O O . PRO A 1 300 ? 0.18 28.078 -4.367 1 98.69 300 PRO A O 1
ATOM 2364 N N . LEU A 1 301 ? -1.728 26.969 -4.582 1 98.62 301 LEU A N 1
ATOM 2365 C CA . LEU A 1 301 ? -2.062 27.094 -3.168 1 98.62 301 LEU A CA 1
ATOM 2366 C C . LEU A 1 301 ? -0.985 26.469 -2.293 1 98.62 301 LEU A C 1
ATOM 2368 O O . LEU A 1 301 ? -0.499 27.094 -1.351 1 98.62 301 LEU A O 1
ATOM 2372 N N . GLY A 1 302 ? -0.607 25.234 -2.633 1 98.75 302 GLY A N 1
ATOM 2373 C CA . GLY A 1 302 ? 0.365 24.5 -1.844 1 98.75 302 GLY A CA 1
ATOM 2374 C C . GLY A 1 302 ? 1.782 25.016 -2.008 1 98.75 302 GLY A C 1
ATOM 2375 O O . GLY A 1 302 ? 2.631 24.797 -1.14 1 98.75 302 GLY A O 1
ATOM 2376 N N . TYR A 1 303 ? 2.045 25.656 -3.146 1 98.69 303 TYR A N 1
ATOM 2377 C CA . TYR A 1 303 ? 3.381 26.172 -3.438 1 98.69 303 TYR A CA 1
ATOM 2378 C C . TYR A 1 303 ? 3.82 27.188 -2.389 1 98.69 303 TYR A C 1
ATOM 2380 O O . TYR A 1 303 ? 5 27.25 -2.041 1 98.69 303 TYR A O 1
ATOM 2388 N N . VAL A 1 304 ? 2.877 27.953 -1.827 1 98.62 304 VAL A N 1
ATOM 2389 C CA . VAL A 1 304 ? 3.184 28.922 -0.782 1 98.62 304 VAL A CA 1
ATOM 2390 C C . VAL A 1 304 ? 3.879 28.219 0.385 1 98.62 304 VAL A C 1
ATOM 2392 O O . VAL A 1 304 ? 4.934 28.672 0.846 1 98.62 304 VAL A O 1
ATOM 2395 N N . PHE A 1 305 ? 3.369 27.125 0.803 1 98.81 305 PHE A N 1
ATOM 2396 C CA . PHE A 1 305 ? 3.912 26.359 1.927 1 98.81 305 PHE A CA 1
ATOM 2397 C C . PHE A 1 305 ? 5.238 25.703 1.551 1 98.81 305 PHE A C 1
ATOM 2399 O O . PHE A 1 305 ? 6.184 25.719 2.34 1 98.81 305 PHE A O 1
ATOM 2406 N N . ALA A 1 306 ? 5.285 25.109 0.342 1 98.69 306 ALA A N 1
ATOM 2407 C CA . ALA A 1 306 ? 6.504 24.453 -0.116 1 98.69 306 ALA A CA 1
ATOM 2408 C C . ALA A 1 306 ? 7.664 25.438 -0.211 1 98.69 306 ALA A C 1
ATOM 2410 O O . ALA A 1 306 ? 8.773 25.141 0.228 1 98.69 306 ALA A O 1
ATOM 2411 N N . ASN A 1 307 ? 7.367 26.594 -0.778 1 98.12 307 ASN A N 1
ATOM 2412 C CA . ASN A 1 307 ? 8.391 27.625 -0.936 1 98.12 307 ASN A CA 1
ATOM 2413 C C . ASN A 1 307 ? 8.836 28.188 0.412 1 98.12 307 ASN A C 1
ATOM 2415 O O . ASN A 1 307 ? 10.023 28.453 0.618 1 98.12 307 ASN A O 1
ATOM 2419 N N . ASN A 1 308 ? 7.871 28.469 1.28 1 98.5 308 ASN A N 1
ATOM 2420 C CA . ASN A 1 308 ? 8.227 28.891 2.629 1 98.5 308 ASN A CA 1
ATOM 2421 C C . ASN A 1 308 ? 9.148 27.891 3.314 1 98.5 308 ASN A C 1
ATOM 2423 O O . ASN A 1 308 ? 10.148 28.266 3.922 1 98.5 308 ASN A O 1
ATOM 2427 N N . THR A 1 309 ? 8.805 26.609 3.242 1 98.56 309 THR A N 1
ATOM 2428 C CA . THR A 1 309 ? 9.594 25.562 3.885 1 98.56 309 THR A CA 1
ATOM 2429 C C . THR A 1 309 ? 10.992 25.5 3.295 1 98.56 309 THR A C 1
ATOM 2431 O O . THR A 1 309 ? 11.977 25.375 4.027 1 98.56 309 THR A O 1
ATOM 2434 N N . TYR A 1 310 ? 11.07 25.578 1.949 1 98.25 310 TYR A N 1
ATOM 2435 C CA . TYR A 1 310 ? 12.383 25.641 1.312 1 98.25 310 TYR A CA 1
ATOM 2436 C C . TYR A 1 310 ? 13.203 26.797 1.867 1 98.25 310 TYR A C 1
ATOM 2438 O O . TYR A 1 310 ? 14.383 26.641 2.176 1 98.25 310 TYR A O 1
ATOM 2446 N N . THR A 1 311 ? 12.586 27.953 1.979 1 97.94 311 THR A N 1
ATOM 2447 C CA . THR A 1 311 ? 13.281 29.156 2.441 1 97.94 311 THR A CA 1
ATOM 2448 C C . THR A 1 311 ? 13.734 29 3.891 1 97.94 311 THR A C 1
ATOM 2450 O O . THR A 1 311 ? 14.836 29.406 4.25 1 97.94 311 THR A O 1
ATOM 2453 N N . LEU A 1 312 ? 12.875 28.406 4.715 1 98 312 LEU A N 1
ATOM 2454 C CA . LEU A 1 312 ? 13.242 28.125 6.098 1 98 312 LEU A CA 1
ATOM 2455 C C . LEU A 1 312 ? 14.461 27.203 6.164 1 98 312 LEU A C 1
ATOM 2457 O O . LEU A 1 312 ? 15.344 27.406 7 1 98 312 LEU A O 1
ATOM 2461 N N . MET A 1 313 ? 14.523 26.234 5.316 1 97.94 313 MET A N 1
ATOM 2462 C CA . MET A 1 313 ? 15.617 25.266 5.301 1 97.94 313 MET A CA 1
ATOM 2463 C C . MET A 1 313 ? 16.906 25.906 4.797 1 97.94 313 MET A C 1
ATOM 2465 O O . MET A 1 313 ? 17.984 25.625 5.312 1 97.94 313 MET A O 1
ATOM 2469 N N . LYS A 1 314 ? 16.75 26.766 3.828 1 96 314 LYS A N 1
ATOM 2470 C CA . LYS A 1 314 ? 17.906 27.312 3.125 1 96 314 LYS A CA 1
ATOM 2471 C C . LYS A 1 314 ? 18.484 28.516 3.859 1 96 314 LYS A C 1
ATOM 2473 O O . LYS A 1 314 ? 19.703 28.688 3.924 1 96 314 LYS A O 1
ATOM 2478 N N . ASP A 1 315 ? 17.625 29.375 4.371 1 92.12 315 ASP A N 1
ATOM 2479 C CA . ASP A 1 315 ? 18.062 30.656 4.91 1 92.12 315 ASP A CA 1
ATOM 2480 C C . ASP A 1 315 ? 18.203 30.594 6.43 1 92.12 315 ASP A C 1
ATOM 2482 O O . ASP A 1 315 ? 17.438 31.25 7.156 1 92.12 315 ASP A O 1
ATOM 2486 N N . GLN A 1 316 ? 19.312 30.188 6.871 1 89.81 316 GLN A N 1
ATOM 2487 C CA . GLN A 1 316 ? 19.531 30.031 8.305 1 89.81 316 GLN A CA 1
ATOM 2488 C C . GLN A 1 316 ? 20.047 31.328 8.93 1 89.81 316 GLN A C 1
ATOM 2490 O O . GLN A 1 316 ? 20.219 31.406 10.148 1 89.81 316 GLN A O 1
ATOM 2495 N N . THR A 1 317 ? 20.141 32.281 8.102 1 92.56 317 THR A N 1
ATOM 2496 C CA . THR A 1 317 ? 20.516 33.594 8.617 1 92.56 317 THR A CA 1
ATOM 2497 C C . THR A 1 317 ? 19.297 34.375 9.094 1 92.56 317 THR A C 1
ATOM 2499 O O . THR A 1 317 ? 19.25 34.844 10.234 1 92.56 317 THR A O 1
ATOM 2502 N N . SER A 1 318 ? 18.328 34.438 8.227 1 92.19 318 SER A N 1
ATOM 2503 C CA . SER A 1 318 ? 17.125 35.188 8.562 1 92.19 318 SER A CA 1
ATOM 2504 C C . SER A 1 318 ? 16.203 34.375 9.477 1 92.19 318 SER A C 1
ATOM 2506 O O . SER A 1 318 ? 15.398 34.938 10.219 1 92.19 318 SER A O 1
ATOM 2508 N N . TYR A 1 319 ? 16.266 33.125 9.414 1 93.75 319 TYR A N 1
ATOM 2509 C CA . TYR A 1 319 ? 15.578 32.188 10.305 1 93.75 319 TYR A CA 1
ATOM 2510 C C . TYR A 1 319 ? 16.562 31.297 11.023 1 93.75 319 TYR A C 1
ATOM 2512 O O . TYR A 1 319 ? 16.766 30.141 10.617 1 93.75 319 TYR A O 1
ATOM 2520 N N . PRO A 1 320 ? 17.062 31.719 12.102 1 93.44 320 PRO A N 1
ATOM 2521 C CA . PRO A 1 320 ? 18.188 31.016 12.742 1 93.44 320 PRO A CA 1
ATOM 2522 C C . PRO A 1 320 ? 17.719 29.859 13.617 1 93.44 320 PRO A C 1
ATOM 2524 O O . PRO A 1 320 ? 18.266 29.641 14.703 1 93.44 320 PRO A O 1
ATOM 2527 N N . PHE A 1 321 ? 16.609 29.234 13.312 1 95.81 321 PHE A N 1
ATOM 2528 C CA . PHE A 1 321 ? 16.078 28.094 14.055 1 95.81 321 PHE A CA 1
ATOM 2529 C C . PHE A 1 321 ? 16.156 26.812 13.219 1 95.81 321 PHE A C 1
ATOM 2531 O O . PHE A 1 321 ? 15.969 26.859 12 1 95.81 321 PHE A O 1
ATOM 2538 N N . ASN A 1 322 ? 16.422 25.703 13.859 1 98.06 322 ASN A N 1
ATOM 2539 C CA . ASN A 1 322 ? 16.484 24.406 13.188 1 98.06 322 ASN A CA 1
ATOM 2540 C C . ASN A 1 322 ? 15.133 23.719 13.156 1 98.06 322 ASN A C 1
ATOM 2542 O O . ASN A 1 322 ? 14.984 22.656 12.539 1 98.06 322 ASN A O 1
ATOM 2546 N N . LEU A 1 323 ? 14.148 24.359 13.82 1 98.19 323 LEU A N 1
ATOM 2547 C CA . LEU A 1 323 ? 12.797 23.812 13.898 1 98.19 323 LEU A CA 1
ATOM 2548 C C . LEU A 1 323 ? 11.766 24.859 13.484 1 98.19 323 LEU A C 1
ATOM 2550 O O . LEU A 1 323 ? 11.945 26.047 13.742 1 98.19 323 LEU A O 1
ATOM 2554 N N . SER A 1 324 ? 10.773 24.453 12.844 1 98.25 324 SER A N 1
ATOM 2555 C CA . SER A 1 324 ? 9.562 25.25 12.695 1 98.25 324 SER A CA 1
ATOM 2556 C C . SER A 1 324 ? 8.312 24.391 12.852 1 98.25 324 SER A C 1
ATOM 2558 O O . SER A 1 324 ? 8.297 23.219 12.438 1 98.25 324 SER A O 1
ATOM 2560 N N . PHE A 1 325 ? 7.34 24.938 13.484 1 98.69 325 PHE A N 1
ATOM 2561 C CA . PHE A 1 325 ? 6.051 24.281 13.688 1 98.69 325 PHE A CA 1
ATOM 2562 C C . PHE A 1 325 ? 4.914 25.156 13.164 1 98.69 325 PHE A C 1
ATOM 2564 O O . PHE A 1 325 ? 4.727 26.281 13.625 1 98.69 325 PHE A O 1
ATOM 2571 N N . SER A 1 326 ? 4.211 24.656 12.211 1 98.94 326 SER A N 1
ATOM 2572 C CA . SER A 1 326 ? 3.076 25.375 11.625 1 98.94 326 SER A CA 1
ATOM 2573 C C . SER A 1 326 ? 1.809 24.516 11.672 1 98.94 326 SER A C 1
ATOM 2575 O O . SER A 1 326 ? 1.833 23.344 11.328 1 98.94 326 SER A O 1
ATOM 2577 N N . PHE A 1 327 ? 0.706 25.109 12.086 1 98.88 327 PHE A N 1
ATOM 2578 C CA . PHE A 1 327 ? -0.56 24.406 12.234 1 98.88 327 PHE A CA 1
ATOM 2579 C C . PHE A 1 327 ? -1.639 25.031 11.367 1 98.88 327 PHE A C 1
ATOM 2581 O O . PHE A 1 327 ? -1.75 26.266 11.289 1 98.88 327 PHE A O 1
ATOM 2588 N N . SER A 1 328 ? -2.344 24.188 10.688 1 98.69 328 SER A N 1
ATOM 2589 C CA . SER A 1 328 ? -3.383 24.594 9.75 1 98.69 328 SER A CA 1
ATOM 2590 C C . SER A 1 328 ? -4.457 23.516 9.602 1 98.69 328 SER A C 1
ATOM 2592 O O . SER A 1 328 ? -4.828 22.875 10.586 1 98.69 328 SER A O 1
ATOM 2594 N N . HIS A 1 329 ? -5.078 23.469 8.414 1 98.25 329 HIS A N 1
ATOM 2595 C CA . HIS A 1 329 ? -6.215 22.578 8.188 1 98.25 329 HIS A CA 1
ATOM 2596 C C . HIS A 1 329 ? -5.852 21.453 7.227 1 98.25 329 HIS A C 1
ATOM 2598 O O . HIS A 1 329 ? -4.754 21.438 6.664 1 98.25 329 HIS A O 1
ATOM 2604 N N . ASP A 1 330 ? -6.797 20.453 7.121 1 97.56 330 ASP A N 1
ATOM 2605 C CA . ASP A 1 330 ? -6.637 19.328 6.219 1 97.56 330 ASP A CA 1
ATOM 2606 C C . ASP A 1 330 ? -6.461 19.797 4.777 1 97.56 330 ASP A C 1
ATOM 2608 O O . ASP A 1 330 ? -5.582 19.297 4.062 1 97.56 330 ASP A O 1
ATOM 2612 N N . SER A 1 331 ? -7.199 20.797 4.363 1 97.06 331 SER A N 1
ATOM 2613 C CA . SER A 1 331 ? -7.129 21.297 2.994 1 97.06 331 SER A CA 1
ATOM 2614 C C . SER A 1 331 ? -5.746 21.859 2.678 1 97.06 331 SER A C 1
ATOM 2616 O O . SER A 1 331 ? -5.242 21.688 1.565 1 97.06 331 SER A O 1
ATOM 2618 N N . ASP A 1 332 ? -5.129 22.469 3.654 1 98.44 332 ASP A N 1
ATOM 2619 C CA . ASP A 1 332 ? -3.816 23.078 3.441 1 98.44 332 ASP A CA 1
ATOM 2620 C C . ASP A 1 332 ? -2.725 22 3.391 1 98.44 332 ASP A C 1
ATOM 2622 O O . ASP A 1 332 ? -1.795 22.109 2.586 1 98.44 332 ASP A O 1
ATOM 2626 N N . VAL A 1 333 ? -2.875 20.984 4.203 1 98.56 333 VAL A N 1
ATOM 2627 C CA . VAL A 1 333 ? -1.959 19.844 4.113 1 98.56 333 VAL A CA 1
ATOM 2628 C C . VAL A 1 333 ? -2.078 19.203 2.736 1 98.56 333 VAL A C 1
ATOM 2630 O O . VAL A 1 333 ? -1.068 18.891 2.1 1 98.56 333 VAL A O 1
ATOM 2633 N N . ALA A 1 334 ? -3.297 19.031 2.236 1 98.31 334 ALA A N 1
ATOM 2634 C CA . ALA A 1 334 ? -3.549 18.375 0.954 1 98.31 334 ALA A CA 1
ATOM 2635 C C . ALA A 1 334 ? -2.961 19.188 -0.199 1 98.31 334 ALA A C 1
ATOM 2637 O O . ALA A 1 334 ? -2.359 18.625 -1.117 1 98.31 334 ALA A O 1
ATOM 2638 N N . THR A 1 335 ? -3.117 20.516 -0.172 1 98.56 335 THR A N 1
ATOM 2639 C CA . THR A 1 335 ? -2.562 21.344 -1.245 1 98.56 335 THR A CA 1
ATOM 2640 C C . THR A 1 335 ? -1.039 21.359 -1.173 1 98.56 335 THR A C 1
ATOM 2642 O O . THR A 1 335 ? -0.364 21.438 -2.203 1 98.56 335 THR A O 1
ATOM 2645 N N . PHE A 1 336 ? -0.497 21.344 0.081 1 98.75 336 PHE A N 1
ATOM 2646 C CA . PHE A 1 336 ? 0.947 21.234 0.251 1 98.75 336 PHE A CA 1
ATOM 2647 C C . PHE A 1 336 ? 1.479 19.969 -0.409 1 98.75 336 PHE A C 1
ATOM 2649 O O . PHE A 1 336 ? 2.43 20.016 -1.191 1 98.75 336 PHE A O 1
ATOM 2656 N N . VAL A 1 337 ? 0.821 18.859 -0.221 1 98.56 337 VAL A N 1
ATOM 2657 C CA . VAL A 1 337 ? 1.173 17.578 -0.818 1 98.56 337 VAL A CA 1
ATOM 2658 C C . VAL A 1 337 ? 1.071 17.656 -2.34 1 98.56 337 VAL A C 1
ATOM 2660 O O . VAL A 1 337 ? 1.928 17.141 -3.057 1 98.56 337 VAL A O 1
ATOM 2663 N N . SER A 1 338 ? 0.078 18.344 -2.809 1 98.12 338 SER A N 1
ATOM 2664 C CA . SER A 1 338 ? -0.096 18.531 -4.242 1 98.12 338 SER A CA 1
ATOM 2665 C C . SER A 1 338 ? 1.067 19.312 -4.84 1 98.12 338 SER A C 1
ATOM 2667 O O . SER A 1 338 ? 1.558 18.984 -5.922 1 98.12 338 SER A O 1
ATOM 2669 N N . ALA A 1 339 ? 1.502 20.297 -4.133 1 98.69 339 ALA A N 1
ATOM 2670 C CA . ALA A 1 339 ? 2.611 21.125 -4.613 1 98.69 339 ALA A CA 1
ATOM 2671 C C . ALA A 1 339 ? 3.904 20.312 -4.672 1 98.69 339 ALA A C 1
ATOM 2673 O O . ALA A 1 339 ? 4.754 20.547 -5.535 1 98.69 339 ALA A O 1
ATOM 2674 N N . LEU A 1 340 ? 4.055 19.375 -3.75 1 98.44 340 LEU A N 1
ATOM 2675 C CA . LEU A 1 340 ? 5.246 18.531 -3.693 1 98.44 340 LEU A CA 1
ATOM 2676 C C . LEU A 1 340 ? 5.188 17.438 -4.75 1 98.44 340 LEU A C 1
ATOM 2678 O O . LEU A 1 340 ? 6.207 16.828 -5.082 1 98.44 340 LEU A O 1
ATOM 2682 N N . GLY A 1 341 ? 4.035 17.156 -5.238 1 96.88 341 GLY A N 1
ATOM 2683 C CA . GLY A 1 341 ? 3.865 16.094 -6.211 1 96.88 341 GLY A CA 1
ATOM 2684 C C . GLY A 1 341 ? 3.912 14.703 -5.594 1 96.88 341 GLY A C 1
ATOM 2685 O O . GLY A 1 341 ? 4.047 13.703 -6.305 1 96.88 341 GLY A O 1
ATOM 2686 N N . ILE A 1 342 ? 3.883 14.703 -4.281 1 95.88 342 ILE A N 1
ATOM 2687 C CA . ILE A 1 342 ? 3.805 13.422 -3.582 1 95.88 342 ILE A CA 1
ATOM 2688 C C . ILE A 1 342 ? 2.373 12.891 -3.633 1 95.88 342 ILE A C 1
ATOM 2690 O O . ILE A 1 342 ? 1.416 13.664 -3.535 1 95.88 342 ILE A O 1
ATOM 2694 N N . MET A 1 343 ? 2.148 11.586 -3.91 1 95.06 343 MET A N 1
ATOM 2695 C CA . MET A 1 343 ? 0.851 10.93 -4.035 1 95.06 343 MET A CA 1
ATOM 2696 C C . MET A 1 343 ? 0.056 11.508 -5.199 1 95.06 343 MET A C 1
ATOM 2698 O O . MET A 1 343 ? -1.151 11.727 -5.086 1 95.06 343 MET A O 1
ATOM 2702 N N . ASP A 1 344 ? 0.749 11.953 -6.215 1 95.25 344 ASP A N 1
ATOM 2703 C CA . ASP A 1 344 ? 0.15 12.477 -7.441 1 95.25 344 ASP A CA 1
ATOM 2704 C C . ASP A 1 344 ? -0.008 11.375 -8.492 1 95.25 344 ASP A C 1
ATOM 2706 O O . ASP A 1 344 ? 0.983 10.859 -9.008 1 95.25 344 ASP A O 1
ATOM 2710 N N . PRO A 1 345 ? -1.27 11.023 -8.805 1 94.06 345 PRO A N 1
ATOM 2711 C CA . PRO A 1 345 ? -1.452 9.984 -9.82 1 94.06 345 PRO A CA 1
ATOM 2712 C C . PRO A 1 345 ? -1.188 10.484 -11.234 1 94.06 345 PRO A C 1
ATOM 2714 O O . PRO A 1 345 ? -1.146 11.695 -11.469 1 94.06 345 PRO A O 1
ATOM 2717 N N . GLU A 1 346 ? -1.033 9.578 -12.141 1 89.5 346 GLU A N 1
ATOM 2718 C CA . GLU A 1 346 ? -0.716 9.906 -13.523 1 89.5 346 GLU A CA 1
ATOM 2719 C C . GLU A 1 346 ? -1.957 10.383 -14.281 1 89.5 346 GLU A C 1
ATOM 2721 O O . GLU A 1 346 ? -1.851 11.109 -15.266 1 89.5 346 GLU A O 1
ATOM 2726 N N . ALA A 1 347 ? -3.07 9.938 -13.828 1 93 347 ALA A N 1
ATOM 2727 C CA . ALA A 1 347 ? -4.352 10.344 -14.406 1 93 347 ALA A CA 1
ATOM 2728 C C . ALA A 1 347 ? -5.344 10.727 -13.312 1 93 347 ALA A C 1
ATOM 2730 O O . ALA A 1 347 ? -5.199 10.312 -12.156 1 93 347 ALA A O 1
ATOM 2731 N N . ASP A 1 348 ? -6.316 11.516 -13.742 1 96.81 348 ASP A N 1
ATOM 2732 C CA . ASP A 1 348 ? -7.332 11.938 -12.781 1 96.81 348 ASP A CA 1
ATOM 2733 C C . ASP A 1 348 ? -8.094 10.742 -12.227 1 96.81 348 ASP A C 1
ATOM 2735 O O . ASP A 1 348 ? -8.359 9.781 -12.953 1 96.81 348 ASP A O 1
ATOM 2739 N N . LEU A 1 349 ? -8.461 10.797 -11.023 1 97.62 349 LEU A N 1
ATOM 2740 C CA . LEU A 1 349 ? -9.203 9.719 -10.391 1 97.62 349 LEU A CA 1
ATOM 2741 C C . LEU A 1 349 ? -10.555 9.508 -11.078 1 97.62 349 LEU A C 1
ATOM 2743 O O . LEU A 1 349 ? -11.227 10.477 -11.445 1 97.62 349 LEU A O 1
ATOM 2747 N N . SER A 1 350 ? -10.945 8.273 -11.219 1 97.25 350 SER A N 1
ATOM 2748 C CA . SER A 1 350 ? -12.188 7.918 -11.883 1 97.25 350 SER A CA 1
ATOM 2749 C C . SER A 1 350 ? -13.391 8.156 -10.977 1 97.25 350 SER A C 1
ATOM 2751 O O . SER A 1 350 ? -13.336 7.891 -9.773 1 97.25 350 SER A O 1
ATOM 2753 N N . VAL A 1 351 ? -14.469 8.656 -11.578 1 97.81 351 VAL A N 1
ATOM 2754 C CA . VAL A 1 351 ? -15.727 8.766 -10.852 1 97.81 351 VAL A CA 1
ATOM 2755 C C . VAL A 1 351 ? -16.609 7.566 -11.164 1 97.81 351 VAL A C 1
ATOM 2757 O O . VAL A 1 351 ? -17.703 7.434 -10.609 1 97.8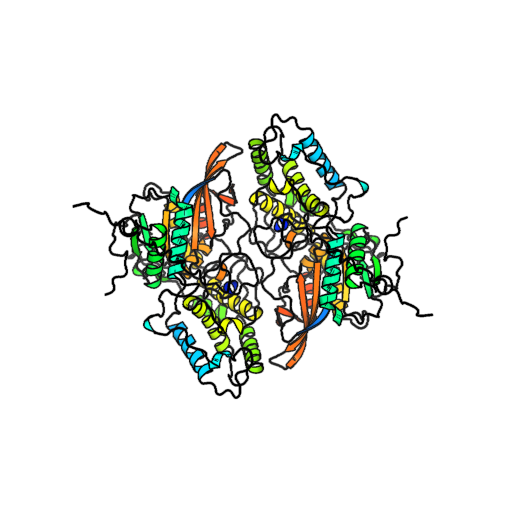1 351 VAL A O 1
ATOM 2760 N N . ASP A 1 352 ? -16.125 6.59 -12.047 1 96.81 352 ASP A N 1
ATOM 2761 C CA . ASP A 1 352 ? -16.938 5.469 -12.508 1 96.81 352 ASP A CA 1
ATOM 2762 C C . ASP A 1 352 ? -16.75 4.246 -11.617 1 96.81 352 ASP A C 1
ATOM 2764 O O . ASP A 1 352 ? -17.594 3.357 -11.578 1 96.81 352 ASP A O 1
ATOM 2768 N N . GLU A 1 353 ? -15.57 4.164 -11.008 1 96.81 353 GLU A N 1
ATOM 2769 C CA . GLU A 1 353 ? -15.273 3.025 -10.141 1 96.81 353 GLU A CA 1
ATOM 2770 C C . GLU A 1 353 ? -14.195 3.373 -9.125 1 96.81 353 GLU A C 1
ATOM 2772 O O . GLU A 1 353 ? -13.484 4.371 -9.281 1 96.81 353 GLU A O 1
ATOM 2777 N N . VAL A 1 354 ? -14.117 2.578 -8.07 1 97.5 354 VAL A N 1
ATOM 2778 C CA . VAL A 1 354 ? -13.039 2.732 -7.102 1 97.5 354 VAL A CA 1
ATOM 2779 C C . VAL A 1 354 ? -11.703 2.371 -7.754 1 97.5 354 VAL A C 1
ATOM 2781 O O . VAL A 1 354 ? -11.57 1.298 -8.352 1 97.5 354 VAL A O 1
ATOM 2784 N N . GLU A 1 355 ? -10.766 3.285 -7.703 1 96 355 GLU A N 1
ATOM 2785 C CA . GLU A 1 355 ? -9.422 2.998 -8.195 1 96 355 GLU A CA 1
ATOM 2786 C C . GLU A 1 355 ? -8.531 2.467 -7.082 1 96 355 GLU A C 1
ATOM 2788 O O . GLU A 1 355 ? -7.836 3.236 -6.414 1 96 355 GLU A O 1
ATOM 2793 N N . PHE A 1 356 ? -8.477 1.206 -6.969 1 93.81 356 PHE A N 1
ATOM 2794 C CA . PHE A 1 356 ? -7.785 0.557 -5.859 1 93.81 356 PHE A CA 1
ATOM 2795 C C . PHE A 1 356 ? -6.281 0.796 -5.945 1 93.81 356 PHE A C 1
ATOM 2797 O O . PHE A 1 356 ? -5.59 0.822 -4.926 1 93.81 356 PHE A O 1
ATOM 2804 N N . GLY A 1 357 ? -5.738 1.058 -7.062 1 89.62 357 GLY A N 1
ATOM 2805 C CA . GLY A 1 357 ? -4.312 1.291 -7.234 1 89.62 357 GLY A CA 1
ATOM 2806 C C . GLY A 1 357 ? -3.932 2.756 -7.137 1 89.62 357 GLY A C 1
ATOM 2807 O O . GLY A 1 357 ? -2.762 3.109 -7.285 1 89.62 357 GLY A O 1
ATOM 2808 N N . ALA A 1 358 ? -4.914 3.584 -6.863 1 92.88 358 ALA A N 1
ATOM 2809 C CA . ALA A 1 358 ? -4.633 5.016 -6.789 1 92.88 358 ALA A CA 1
ATOM 2810 C C . ALA A 1 358 ? -3.75 5.34 -5.59 1 92.88 358 ALA A C 1
ATOM 2812 O O . ALA A 1 358 ? -3.945 4.793 -4.5 1 92.88 358 ALA A O 1
ATOM 2813 N N . ILE A 1 359 ? -2.797 6.242 -5.844 1 93.69 359 ILE A N 1
ATOM 2814 C CA . ILE A 1 359 ? -1.862 6.582 -4.777 1 93.69 359 ILE A CA 1
ATOM 2815 C C . ILE A 1 359 ? -2.422 7.734 -3.947 1 93.69 359 ILE A C 1
ATOM 2817 O O . ILE A 1 359 ? -2.086 7.879 -2.77 1 93.69 359 ILE A O 1
ATOM 2821 N N . TYR A 1 360 ? -3.311 8.57 -4.594 1 96.81 360 TYR A N 1
ATOM 2822 C CA . TYR A 1 360 ? -3.924 9.664 -3.848 1 96.81 360 TYR A CA 1
ATOM 2823 C C . TYR A 1 360 ? -5.043 9.148 -2.949 1 96.81 360 TYR A C 1
ATOM 2825 O O . TYR A 1 360 ? -6.055 8.641 -3.436 1 96.81 360 TYR A O 1
ATOM 2833 N N . LYS A 1 361 ? -4.926 9.234 -1.699 1 95.62 361 LYS A N 1
ATOM 2834 C CA . LYS A 1 361 ? -5.922 8.867 -0.698 1 95.62 361 LYS A CA 1
ATOM 2835 C C . LYS A 1 361 ? -6.02 9.922 0.397 1 95.62 361 LYS A C 1
ATOM 2837 O O . LYS A 1 361 ? -5.039 10.195 1.097 1 95.62 361 LYS A O 1
ATOM 2842 N N . ALA A 1 362 ? -7.145 10.453 0.554 1 96.44 362 ALA A N 1
ATOM 2843 C CA . ALA A 1 362 ? -7.336 11.578 1.468 1 96.44 362 ALA A CA 1
ATOM 2844 C C . ALA A 1 362 ? -6.957 11.195 2.895 1 96.44 362 ALA A C 1
ATOM 2846 O O . ALA A 1 362 ? -6.332 11.984 3.611 1 96.44 362 ALA A O 1
ATOM 2847 N N . ASN A 1 363 ? -7.355 9.984 3.258 1 93.69 363 ASN A N 1
ATOM 2848 C CA . ASN A 1 363 ? -7.098 9.523 4.617 1 93.69 363 ASN A CA 1
ATOM 2849 C C . ASN A 1 363 ? -5.605 9.352 4.883 1 93.69 363 ASN A C 1
ATOM 2851 O O . ASN A 1 363 ? -5.156 9.469 6.023 1 93.69 363 ASN A O 1
ATOM 2855 N N . GLU A 1 364 ? -4.848 9.102 3.873 1 93.12 364 GLU A N 1
ATOM 2856 C CA . GLU A 1 364 ? -3.396 8.969 3.979 1 93.12 364 GLU A CA 1
ATOM 2857 C C . GLU A 1 364 ? -2.717 10.336 4.023 1 93.12 364 GLU A C 1
ATOM 2859 O O . GLU A 1 364 ? -1.648 10.484 4.625 1 93.12 364 GLU A O 1
ATOM 2864 N N . ILE A 1 365 ? -3.346 11.273 3.479 1 97.12 365 ILE A N 1
ATOM 2865 C CA . ILE A 1 365 ? -2.727 12.586 3.303 1 97.12 365 ILE A CA 1
ATOM 2866 C C . ILE A 1 365 ? -3.09 13.484 4.477 1 97.12 365 ILE A C 1
ATOM 2868 O O . ILE A 1 365 ? -2.213 14.109 5.086 1 97.12 365 ILE A O 1
ATOM 2872 N N . ALA A 1 366 ? -4.426 13.406 4.82 1 97.25 366 ALA A N 1
ATOM 2873 C CA . ALA A 1 366 ? -4.828 14.445 5.766 1 97.25 366 ALA A CA 1
ATOM 2874 C C . ALA A 1 366 ? -5.852 13.914 6.762 1 97.25 366 ALA A C 1
ATOM 2876 O O . ALA A 1 366 ? -6.91 14.516 6.957 1 97.25 366 ALA A O 1
ATOM 2877 N N . PRO A 1 367 ? -5.578 12.773 7.406 1 97.12 367 PRO A N 1
ATOM 2878 C CA . PRO A 1 367 ? -6.418 12.414 8.555 1 97.12 367 PRO A CA 1
ATOM 2879 C C . PRO A 1 367 ? -6.402 13.477 9.648 1 97.12 367 PRO A C 1
ATOM 2881 O O . PRO A 1 367 ? -5.672 14.469 9.539 1 97.12 367 PRO A O 1
ATOM 2884 N N . MET A 1 368 ? -7.266 13.312 10.711 1 97.81 368 MET A N 1
ATOM 2885 C CA . MET A 1 368 ? -7.102 14.172 11.875 1 97.81 368 MET A CA 1
ATOM 2886 C C . MET A 1 368 ? -5.664 14.125 12.391 1 97.81 368 MET A C 1
ATOM 2888 O O . MET A 1 368 ? -5.051 13.062 12.43 1 97.81 368 MET A O 1
ATOM 2892 N N . GLY A 1 369 ? -5.176 15.312 12.609 1 97.88 369 GLY A N 1
ATOM 2893 C CA . GLY A 1 369 ? -3.801 15.367 13.086 1 97.88 369 GLY A CA 1
ATOM 2894 C C . GLY A 1 369 ? -2.783 15.078 12 1 97.88 369 GLY A C 1
ATOM 2895 O O . GLY A 1 369 ? -1.598 14.898 12.281 1 97.88 369 GLY A O 1
ATOM 2896 N N . GLY A 1 370 ? -3.223 14.922 10.75 1 97.94 370 GLY A N 1
ATOM 2897 C CA . GLY A 1 370 ? -2.299 14.68 9.648 1 97.94 370 GLY A CA 1
ATOM 2898 C C . GLY A 1 370 ? -1.206 15.727 9.547 1 97.94 370 GLY A C 1
ATOM 2899 O O . GLY A 1 370 ? -1.442 16.906 9.812 1 97.94 370 GLY A O 1
ATOM 2900 N N . HIS A 1 371 ? 0.013 15.312 9.172 1 98.56 371 HIS A N 1
ATOM 2901 C CA . HIS A 1 371 ? 1.098 16.281 9.18 1 98.56 371 HIS A CA 1
ATOM 2902 C C . HIS A 1 371 ? 2.209 15.875 8.219 1 98.56 371 HIS A C 1
ATOM 2904 O O . HIS A 1 371 ? 2.326 14.703 7.859 1 98.56 371 HIS A O 1
ATOM 2910 N N . LEU A 1 372 ? 2.904 16.844 7.812 1 98.5 372 LEU A N 1
ATOM 2911 C CA . LEU A 1 372 ? 4.102 16.766 6.98 1 98.5 372 LEU A CA 1
ATOM 2912 C C . LEU A 1 372 ? 5.316 17.297 7.734 1 98.5 372 LEU A C 1
ATOM 2914 O O . LEU A 1 372 ? 5.246 18.344 8.375 1 98.5 372 LEU A O 1
ATOM 2918 N N . VAL A 1 373 ? 6.398 16.531 7.66 1 98.75 373 VAL A N 1
ATOM 2919 C CA . VAL A 1 373 ? 7.656 16.984 8.242 1 98.75 373 VAL A CA 1
ATOM 2920 C C . VAL A 1 373 ? 8.75 16.984 7.172 1 98.75 373 VAL A C 1
ATOM 2922 O O . VAL A 1 373 ? 8.938 15.977 6.473 1 98.75 373 VAL A O 1
ATOM 2925 N N . HIS A 1 374 ? 9.391 18.094 7.016 1 98.88 374 HIS A N 1
ATOM 2926 C CA . HIS A 1 374 ? 10.617 18.188 6.234 1 98.88 374 HIS A CA 1
ATOM 2927 C C . HIS A 1 374 ? 11.844 18.141 7.133 1 98.88 374 HIS A C 1
ATOM 2929 O O . HIS A 1 374 ? 12.023 18.984 8 1 98.88 374 HIS A O 1
ATOM 2935 N N . GLU A 1 375 ? 12.648 17.156 6.914 1 98.69 375 GLU A N 1
ATOM 2936 C CA . GLU A 1 375 ? 13.938 17.078 7.602 1 98.69 375 GLU A CA 1
ATOM 2937 C C . GLU A 1 375 ? 15.086 17.453 6.668 1 98.69 375 GLU A C 1
ATOM 2939 O O . GLU A 1 375 ? 15.078 17.094 5.492 1 98.69 375 GLU A O 1
ATOM 2944 N N . VAL A 1 376 ? 15.992 18.234 7.184 1 98.56 376 VAL A N 1
ATOM 2945 C CA . VAL A 1 376 ? 17.25 18.422 6.48 1 98.56 376 VAL A CA 1
ATOM 2946 C C . VAL A 1 376 ? 18.297 17.453 7.035 1 98.56 376 VAL A C 1
ATOM 2948 O O . VAL A 1 376 ? 18.578 17.453 8.242 1 98.56 376 VAL A O 1
ATOM 2951 N N . LEU A 1 377 ? 18.812 16.688 6.18 1 97.88 377 LEU A N 1
ATOM 2952 C CA . LEU A 1 377 ? 19.859 15.727 6.52 1 97.88 377 LEU A CA 1
ATOM 2953 C C . LEU A 1 377 ? 21.234 16.25 6.086 1 97.88 377 LEU A C 1
ATOM 2955 O O . LEU A 1 377 ? 21.359 16.812 5 1 97.88 377 LEU A O 1
ATOM 2959 N N . GLU A 1 378 ? 22.156 16.203 6.953 1 97.5 378 GLU A N 1
ATOM 2960 C CA . GLU A 1 378 ? 23.562 16.297 6.574 1 97.5 378 GLU A CA 1
ATOM 2961 C C . GLU A 1 378 ? 24.188 14.906 6.43 1 97.5 378 GLU A C 1
ATOM 2963 O O . GLU A 1 378 ? 24.188 14.117 7.375 1 97.5 378 GLU A O 1
ATOM 2968 N N . CYS A 1 379 ? 24.625 14.625 5.215 1 95.88 379 CYS A N 1
ATOM 2969 C CA . CYS A 1 379 ? 25.094 13.273 4.922 1 95.88 379 CYS A CA 1
ATOM 2970 C C . CYS A 1 379 ? 26.516 13.289 4.395 1 95.88 379 CYS A C 1
ATOM 2972 O O . CYS A 1 379 ? 26.891 14.164 3.609 1 95.88 379 CYS A O 1
ATOM 2974 N N . GLU A 1 380 ? 27.266 12.359 4.852 1 92.81 380 GLU A N 1
ATOM 2975 C CA . GLU A 1 380 ? 28.594 12.117 4.281 1 92.81 380 GLU A CA 1
ATOM 2976 C C . GLU A 1 380 ? 28.531 11.047 3.191 1 92.81 380 GLU A C 1
ATOM 2978 O O . GLU A 1 380 ? 28.094 9.93 3.438 1 92.81 380 GLU A O 1
ATOM 2983 N N . ASP A 1 381 ? 28.938 11.43 2.064 1 84.44 381 ASP A N 1
ATOM 2984 C CA . ASP A 1 381 ? 29 10.445 0.984 1 84.44 381 ASP A CA 1
ATOM 2985 C C . ASP A 1 381 ? 30.078 9.398 1.248 1 84.44 381 ASP A C 1
ATOM 2987 O O . ASP A 1 381 ? 31.25 9.734 1.413 1 84.44 381 ASP A O 1
ATOM 2991 N N . VAL A 1 382 ? 29.719 8.203 1.239 1 80.44 382 VAL A N 1
ATOM 2992 C CA . VAL A 1 382 ? 30.625 7.129 1.609 1 80.44 382 VAL A CA 1
ATOM 2993 C C . VAL A 1 382 ? 31.641 6.902 0.488 1 80.44 382 VAL A C 1
ATOM 2995 O O . VAL A 1 382 ? 32.719 6.355 0.721 1 80.44 382 VAL A O 1
ATOM 2998 N N . LEU A 1 383 ? 31.281 7.258 -0.731 1 81.75 383 LEU A N 1
ATOM 2999 C CA . LEU A 1 383 ? 32.156 7.043 -1.871 1 81.75 383 LEU A CA 1
ATOM 3000 C C . LEU A 1 383 ? 33.125 8.211 -2.035 1 81.75 383 LEU A C 1
ATOM 3002 O O . LEU A 1 383 ? 34.312 8.016 -2.348 1 81.75 383 LEU A O 1
ATOM 3006 N N . THR A 1 384 ? 32.656 9.445 -1.755 1 82.88 384 THR A N 1
ATOM 3007 C CA . THR A 1 384 ? 33.469 10.617 -2.041 1 82.88 384 THR A CA 1
ATOM 3008 C C . THR A 1 384 ? 33.938 11.297 -0.748 1 82.88 384 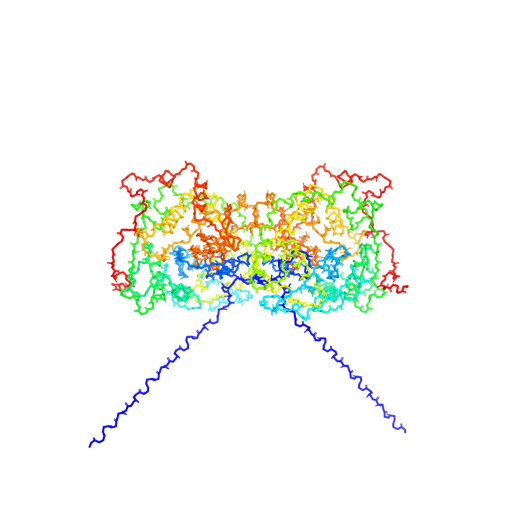THR A C 1
ATOM 3010 O O . THR A 1 384 ? 34.812 12.148 -0.765 1 82.88 384 THR A O 1
ATOM 3013 N N . ASN A 1 385 ? 33.344 11.039 0.375 1 85.94 385 ASN A N 1
ATOM 3014 C CA . ASN A 1 385 ? 33.594 11.641 1.685 1 85.94 385 ASN A CA 1
ATOM 3015 C C . ASN A 1 385 ? 33.125 13.094 1.722 1 85.94 385 ASN A C 1
ATOM 3017 O O . ASN A 1 385 ? 33.438 13.812 2.676 1 85.94 385 ASN A O 1
ATOM 3021 N N . ALA A 1 386 ? 32.406 13.461 0.68 1 90.56 386 ALA A N 1
ATOM 3022 C CA . ALA A 1 386 ? 31.828 14.805 0.667 1 90.56 386 ALA A CA 1
ATOM 3023 C C . ALA A 1 386 ? 30.578 14.883 1.549 1 90.56 386 ALA A C 1
ATOM 3025 O O . ALA A 1 386 ? 29.844 13.898 1.691 1 90.56 386 ALA A O 1
ATOM 3026 N N . THR A 1 387 ? 30.438 16.016 2.199 1 94.19 387 THR A N 1
ATOM 3027 C CA . THR A 1 387 ? 29.25 16.25 3.025 1 94.19 387 THR A CA 1
ATOM 3028 C C . THR A 1 387 ? 28.281 17.188 2.324 1 94.19 387 THR A C 1
ATOM 3030 O O . THR A 1 387 ? 28.672 18.25 1.839 1 94.19 387 THR A O 1
ATOM 3033 N N . ASP A 1 388 ? 27.047 16.766 2.164 1 95 388 ASP A N 1
ATOM 3034 C CA . ASP A 1 388 ? 26.016 17.562 1.518 1 95 388 ASP A CA 1
ATOM 3035 C C . ASP A 1 388 ? 24.719 17.516 2.307 1 95 388 ASP A C 1
ATOM 3037 O O . ASP A 1 388 ? 24.562 16.703 3.223 1 95 388 ASP A O 1
ATOM 3041 N N . SER A 1 389 ? 23.828 18.453 2.021 1 96.5 389 SER A N 1
ATOM 3042 C CA . SER A 1 389 ? 22.531 18.547 2.684 1 96.5 389 SER A CA 1
ATOM 3043 C C . SER A 1 389 ? 21.406 18.031 1.782 1 96.5 389 SER A C 1
ATOM 3045 O O . SER A 1 389 ? 21.406 18.297 0.58 1 96.5 389 SER A O 1
ATOM 3047 N N . TYR A 1 390 ? 20.547 17.25 2.369 1 98 390 TYR A N 1
ATOM 3048 C CA . TYR A 1 390 ? 19.422 16.656 1.658 1 98 390 TYR A CA 1
ATOM 3049 C C . TYR A 1 390 ? 18.125 16.875 2.426 1 98 390 TYR A C 1
ATOM 3051 O O . TYR A 1 390 ? 18.141 17.031 3.648 1 98 390 TYR A O 1
ATOM 3059 N N . VAL A 1 391 ? 17.047 16.953 1.711 1 98.44 391 VAL A N 1
ATOM 3060 C CA . VAL A 1 391 ? 15.719 17.094 2.314 1 98.44 391 VAL A CA 1
ATOM 3061 C C . VAL A 1 391 ? 14.992 15.742 2.27 1 98.44 391 VAL A C 1
ATOM 3063 O O . VAL A 1 391 ? 15 15.062 1.239 1 98.44 391 VAL A O 1
ATOM 3066 N N . ARG A 1 392 ? 14.461 15.344 3.346 1 98.19 392 ARG A N 1
ATOM 3067 C CA . ARG A 1 392 ? 13.617 14.164 3.479 1 98.19 392 ARG A CA 1
ATOM 3068 C C . ARG A 1 392 ? 12.234 14.547 4.004 1 98.19 392 ARG A C 1
ATOM 3070 O O . ARG A 1 392 ? 12.109 15.391 4.891 1 98.19 392 ARG A O 1
ATOM 3077 N N . ILE A 1 393 ? 11.242 13.914 3.449 1 98.56 393 ILE A N 1
ATOM 3078 C CA . ILE A 1 393 ? 9.875 14.258 3.809 1 98.56 393 ILE A CA 1
ATOM 3079 C C . ILE A 1 393 ? 9.219 13.078 4.527 1 98.56 393 ILE A C 1
ATOM 3081 O O . ILE A 1 393 ? 9.352 11.93 4.098 1 98.56 393 ILE A O 1
ATOM 3085 N N . LEU A 1 394 ? 8.562 13.344 5.637 1 98.25 394 LEU A N 1
ATOM 3086 C CA . LEU A 1 394 ? 7.691 12.398 6.324 1 98.25 394 LEU A CA 1
ATOM 3087 C C . LEU A 1 394 ? 6.23 12.828 6.227 1 98.25 394 LEU A C 1
ATOM 3089 O O . LEU A 1 394 ? 5.891 13.961 6.562 1 98.25 394 LEU A O 1
ATOM 3093 N N . LEU A 1 395 ? 5.453 11.977 5.684 1 97.69 395 LEU A N 1
ATOM 3094 C CA . LEU A 1 395 ? 4.004 12.148 5.695 1 97.69 395 LEU A CA 1
ATOM 3095 C C . LEU A 1 395 ? 3.35 11.195 6.688 1 97.69 395 LEU A C 1
ATOM 3097 O O . LEU A 1 395 ? 3.414 9.977 6.516 1 97.69 395 LEU A O 1
ATOM 3101 N N . ASN A 1 396 ? 2.734 11.766 7.734 1 96.94 396 ASN A N 1
ATOM 3102 C CA . ASN A 1 396 ? 2.078 10.984 8.781 1 96.94 396 ASN A CA 1
ATOM 3103 C C . ASN A 1 396 ? 2.973 9.859 9.281 1 96.94 396 ASN A C 1
ATOM 3105 O O . ASN A 1 396 ? 2.568 8.695 9.289 1 96.94 396 ASN A O 1
ATOM 3109 N N . ASP A 1 397 ? 4.234 10.219 9.57 1 95.12 397 ASP A N 1
ATOM 3110 C CA . ASP A 1 397 ? 5.227 9.461 10.328 1 95.12 397 ASP A CA 1
ATOM 3111 C C . ASP A 1 397 ? 5.934 8.445 9.438 1 95.12 397 ASP A C 1
ATOM 3113 O O . ASP A 1 397 ? 6.703 7.613 9.93 1 95.12 397 ASP A O 1
ATOM 3117 N N . ASN A 1 398 ? 5.703 8.484 8.172 1 94.94 398 ASN A N 1
ATOM 3118 C CA . ASN A 1 398 ? 6.449 7.629 7.254 1 94.94 398 ASN A CA 1
ATOM 3119 C C . ASN A 1 398 ? 7.176 8.438 6.188 1 94.94 398 ASN A C 1
ATOM 3121 O O . ASN A 1 398 ? 6.664 9.461 5.719 1 94.94 398 ASN A O 1
ATOM 3125 N N . VAL A 1 399 ? 8.352 7.938 5.797 1 96.88 399 VAL A N 1
ATOM 3126 C CA . VAL A 1 399 ? 9.172 8.625 4.809 1 96.88 399 VAL A CA 1
ATOM 3127 C C . VAL A 1 399 ? 8.547 8.477 3.424 1 96.88 399 VAL A C 1
ATOM 3129 O O . VAL A 1 399 ? 8.172 7.375 3.016 1 96.88 399 VAL A O 1
ATOM 3132 N N . VAL A 1 400 ? 8.375 9.578 2.744 1 96.94 400 VAL A N 1
ATOM 3133 C CA . VAL A 1 400 ? 7.848 9.617 1.385 1 96.94 400 VAL A CA 1
ATOM 3134 C C . VAL A 1 400 ? 8.805 10.383 0.476 1 96.94 400 VAL A C 1
ATOM 3136 O O . VAL A 1 400 ? 8.922 11.602 0.578 1 96.94 400 VAL A O 1
ATOM 3139 N N . PRO A 1 401 ? 9.461 9.688 -0.436 1 97.56 401 PRO A N 1
ATOM 3140 C CA . PRO A 1 401 ? 10.406 10.367 -1.329 1 97.56 401 PRO A CA 1
ATOM 3141 C C . PRO A 1 401 ? 9.719 11.359 -2.27 1 97.56 401 PRO A C 1
ATOM 3143 O O . PRO A 1 401 ? 8.562 11.148 -2.658 1 97.56 401 PRO A O 1
ATOM 3146 N N . LEU A 1 402 ? 10.43 12.43 -2.605 1 98 402 LEU A N 1
ATOM 3147 C CA . LEU A 1 402 ? 9.969 13.406 -3.58 1 98 402 LEU A CA 1
ATOM 3148 C C . LEU A 1 402 ? 10.141 12.891 -5.004 1 98 402 LEU A C 1
ATOM 3150 O O . LEU A 1 402 ? 11.266 12.641 -5.441 1 98 402 LEU A O 1
ATOM 3154 N N . PRO A 1 403 ? 8.977 12.68 -5.727 1 96.5 403 PRO A N 1
ATOM 3155 C CA . PRO A 1 403 ? 9.141 12.242 -7.113 1 96.5 403 PRO A CA 1
ATOM 3156 C C . PRO A 1 403 ? 10 13.203 -7.938 1 96.5 403 PRO A C 1
ATOM 3158 O O . PRO A 1 403 ? 9.836 14.422 -7.848 1 96.5 403 PRO A O 1
ATOM 3161 N N . GLY A 1 404 ? 10.93 12.641 -8.641 1 96.19 404 GLY A N 1
ATOM 3162 C CA . GLY A 1 404 ? 11.797 13.445 -9.484 1 96.19 404 GLY A CA 1
ATOM 3163 C C . GLY A 1 404 ? 13.07 13.875 -8.781 1 96.19 404 GLY A C 1
ATOM 3164 O O . GLY A 1 404 ? 13.922 14.531 -9.383 1 96.19 404 GLY A O 1
ATOM 3165 N N . CYS A 1 405 ? 13.211 13.492 -7.531 1 97.94 405 CYS A N 1
ATOM 3166 C CA . CYS A 1 405 ? 14.398 13.914 -6.789 1 97.94 405 CYS A CA 1
ATOM 3167 C C . CYS A 1 405 ? 14.727 12.922 -5.684 1 97.94 405 CYS A C 1
ATOM 3169 O O . CYS A 1 405 ? 14.32 13.102 -4.531 1 97.94 405 CYS A O 1
ATOM 3171 N N . GLN A 1 406 ? 15.477 11.93 -5.98 1 96.56 406 GLN A N 1
ATOM 3172 C CA . GLN A 1 406 ? 15.914 10.883 -5.062 1 96.56 406 GLN A CA 1
ATOM 3173 C C . GLN A 1 406 ? 17.422 10.719 -5.094 1 96.56 406 GLN A C 1
ATOM 3175 O O . GLN A 1 406 ? 17.938 9.594 -5.102 1 96.56 406 GLN A O 1
ATOM 3180 N N . ASP A 1 407 ? 18.172 11.766 -5.129 1 94 407 ASP A N 1
ATOM 3181 C CA . ASP A 1 407 ? 19.609 11.742 -5.434 1 94 407 ASP A CA 1
ATOM 3182 C C . ASP A 1 407 ? 20.438 11.656 -4.156 1 94 407 ASP A C 1
ATOM 3184 O O . ASP A 1 407 ? 21.672 11.68 -4.207 1 94 407 ASP A O 1
ATOM 3188 N N . GLY A 1 408 ? 19.812 11.617 -2.971 1 94.25 408 GLY A N 1
ATOM 3189 C CA . GLY A 1 408 ? 20.531 11.492 -1.711 1 94.25 408 GLY A CA 1
ATOM 3190 C C . GLY A 1 408 ? 20.281 10.164 -1.01 1 94.25 408 GLY A C 1
ATOM 3191 O O . GLY A 1 408 ? 19.438 9.383 -1.443 1 94.25 408 GLY A O 1
ATOM 3192 N N . PRO A 1 409 ? 21.031 9.891 0.096 1 94.12 409 PRO A N 1
ATOM 3193 C CA . PRO A 1 409 ? 20.812 8.68 0.895 1 94.12 409 PRO A CA 1
ATOM 3194 C C . PRO A 1 409 ? 19.375 8.539 1.38 1 94.12 409 PRO A C 1
ATOM 3196 O O . PRO A 1 409 ? 18.734 9.531 1.729 1 94.12 409 PRO A O 1
ATOM 3199 N N . GLY A 1 410 ? 18.875 7.27 1.391 1 94.38 410 GLY A N 1
ATOM 3200 C CA . GLY A 1 410 ? 17.5 7.031 1.841 1 94.38 410 GLY A CA 1
ATOM 3201 C C . GLY A 1 410 ? 16.469 7.668 0.943 1 94.38 410 GLY A C 1
ATOM 3202 O O . GLY A 1 410 ? 15.375 8.023 1.402 1 94.38 410 GLY A O 1
ATOM 3203 N N . TYR A 1 411 ? 16.828 7.965 -0.283 1 96.88 411 TYR A N 1
ATOM 3204 C CA . TYR A 1 411 ? 15.938 8.531 -1.294 1 96.88 411 TYR A CA 1
ATOM 3205 C C . TYR A 1 411 ? 15.602 9.984 -0.969 1 96.88 411 TYR A C 1
ATOM 3207 O O . TYR A 1 411 ? 14.523 10.469 -1.319 1 96.88 411 TYR A O 1
ATOM 3215 N N . SER A 1 412 ? 16.469 10.656 -0.212 1 97.56 412 SER A N 1
ATOM 3216 C CA . SER A 1 412 ? 16.312 12.078 0.068 1 97.56 412 SER A CA 1
ATOM 3217 C C . SER A 1 412 ? 16.672 12.93 -1.146 1 97.56 412 SER A C 1
ATOM 3219 O O . SER A 1 412 ? 17.172 12.406 -2.143 1 97.56 412 SER A O 1
ATOM 3221 N N . CYS A 1 413 ? 16.328 14.164 -1.116 1 98.19 413 CYS A N 1
ATOM 3222 C CA . CYS A 1 413 ? 16.484 15.094 -2.227 1 98.19 413 CYS A CA 1
ATOM 3223 C C . CYS A 1 413 ? 17.469 16.203 -1.862 1 98.19 413 CYS A C 1
ATOM 3225 O O . CYS A 1 413 ? 17.312 16.844 -0.819 1 98.19 413 CYS A O 1
ATOM 3227 N N . GLN A 1 414 ? 18.438 16.422 -2.727 1 97.12 414 GLN A N 1
ATOM 3228 C CA . GLN A 1 414 ? 19.312 17.562 -2.496 1 97.12 414 GLN A CA 1
ATOM 3229 C C . GLN A 1 414 ? 18.5 18.859 -2.402 1 97.12 414 GLN A C 1
ATOM 3231 O O . GLN A 1 414 ? 17.547 19.047 -3.152 1 97.12 414 GLN A O 1
ATOM 3236 N N . LEU A 1 415 ? 18.906 19.734 -1.5 1 93.88 415 LEU A N 1
ATOM 3237 C CA . LEU A 1 415 ? 18.109 20.906 -1.136 1 93.88 415 LEU A CA 1
ATOM 3238 C C . LEU A 1 415 ? 17.812 21.766 -2.361 1 93.88 415 LEU A C 1
ATOM 3240 O O . LEU A 1 415 ? 16.672 22.172 -2.576 1 93.88 415 LEU A O 1
ATOM 3244 N N . ASP A 1 416 ? 18.797 22.016 -3.238 1 93.12 416 ASP A N 1
ATOM 3245 C CA . ASP A 1 416 ? 18.578 22.859 -4.406 1 93.12 416 ASP A CA 1
ATOM 3246 C C . ASP A 1 416 ? 17.703 22.156 -5.438 1 93.12 416 ASP A C 1
ATOM 3248 O O . ASP A 1 416 ? 16.906 22.797 -6.125 1 93.12 416 ASP A O 1
ATOM 3252 N N . ASN A 1 417 ? 17.844 20.875 -5.543 1 97.56 417 ASN A N 1
ATOM 3253 C CA . ASN A 1 417 ? 16.984 20.125 -6.453 1 97.56 417 ASN A CA 1
ATOM 3254 C C . ASN A 1 417 ? 15.539 20.094 -5.984 1 97.56 417 ASN A C 1
ATOM 3256 O O . ASN A 1 417 ? 14.617 20.062 -6.805 1 97.56 417 ASN A O 1
ATOM 3260 N N . TYR A 1 418 ? 15.367 20.141 -4.688 1 98 418 TYR A N 1
ATOM 3261 C CA . TYR A 1 418 ? 14.023 20.281 -4.129 1 98 418 TYR A CA 1
ATOM 3262 C C . TYR A 1 418 ? 13.312 21.484 -4.719 1 98 418 TYR A C 1
ATOM 3264 O O . TYR A 1 418 ? 12.164 21.391 -5.148 1 98 418 TYR A O 1
ATOM 3272 N N . LYS A 1 419 ? 13.984 22.625 -4.734 1 97.94 419 LYS A N 1
ATOM 3273 C CA . LYS A 1 419 ? 13.43 23.859 -5.266 1 97.94 419 LYS A CA 1
ATOM 3274 C C . LYS A 1 419 ? 13.086 23.719 -6.746 1 97.94 419 LYS A C 1
ATOM 3276 O O . LYS A 1 419 ? 12.039 24.188 -7.191 1 97.94 419 LYS A O 1
ATOM 3281 N N . ASP A 1 420 ? 13.984 23.047 -7.48 1 97.88 420 ASP A N 1
ATOM 3282 C CA . ASP A 1 420 ? 13.742 22.828 -8.906 1 97.88 420 ASP A CA 1
ATOM 3283 C C . ASP A 1 420 ? 12.453 22.047 -9.125 1 97.88 420 ASP A C 1
ATOM 3285 O O . ASP A 1 420 ? 11.688 22.344 -10.047 1 97.88 420 ASP A O 1
ATOM 3289 N N . VAL A 1 421 ? 12.242 21.047 -8.266 1 97.81 421 VAL A N 1
ATOM 3290 C CA . VAL A 1 421 ? 11.07 20.188 -8.406 1 97.81 421 VAL A CA 1
ATOM 3291 C C . VAL A 1 421 ? 9.797 21 -8.172 1 97.81 421 VAL A C 1
ATOM 3293 O O . VAL A 1 421 ? 8.883 20.969 -8.992 1 97.81 421 VAL A O 1
ATOM 3296 N N . ILE A 1 422 ? 9.711 21.75 -7.086 1 98 422 ILE A N 1
ATOM 3297 C CA . ILE A 1 422 ? 8.461 22.438 -6.77 1 98 422 ILE A CA 1
ATOM 3298 C C . ILE A 1 422 ? 8.227 23.578 -7.762 1 98 422 ILE A C 1
ATOM 3300 O O . ILE A 1 422 ? 7.086 23.875 -8.109 1 98 422 ILE A O 1
ATOM 3304 N N . ASP A 1 423 ? 9.312 24.234 -8.297 1 98.31 423 ASP A N 1
ATOM 3305 C CA . ASP A 1 423 ? 9.164 25.266 -9.305 1 98.31 423 ASP A CA 1
ATOM 3306 C C . ASP A 1 423 ? 8.648 24.688 -10.625 1 98.31 423 ASP A C 1
ATOM 3308 O O . ASP A 1 423 ? 7.801 25.297 -11.281 1 98.31 423 ASP A O 1
ATOM 3312 N N . SER A 1 424 ? 9.195 23.562 -10.938 1 97.81 424 SER A N 1
ATOM 3313 C CA . SER A 1 424 ? 8.75 22.906 -12.164 1 97.81 424 SER A CA 1
ATOM 3314 C C . SER A 1 424 ? 7.266 22.562 -12.094 1 97.81 424 SER A C 1
ATOM 3316 O O . SER A 1 424 ? 6.547 22.688 -13.086 1 97.81 424 SER A O 1
ATOM 3318 N N . ARG A 1 425 ? 6.773 22.172 -10.992 1 97.31 425 ARG A N 1
ATOM 3319 C CA . ARG A 1 425 ? 5.371 21.812 -10.812 1 97.31 425 ARG A CA 1
ATOM 3320 C C . ARG A 1 425 ? 4.477 23.031 -10.875 1 97.31 425 ARG A C 1
ATOM 3322 O O . ARG A 1 425 ? 3.367 22.984 -11.406 1 97.31 425 ARG A O 1
ATOM 3329 N N . LEU A 1 426 ? 4.953 24.109 -10.297 1 98.12 426 LEU A N 1
ATOM 3330 C CA . LEU A 1 426 ? 4.199 25.359 -10.359 1 98.12 426 LEU A CA 1
ATOM 3331 C C . LEU A 1 426 ? 4.066 25.844 -11.805 1 98.12 426 LEU A C 1
ATOM 3333 O O . LEU A 1 426 ? 3.037 26.406 -12.18 1 98.12 426 LEU A O 1
ATOM 3337 N N . GLY A 1 427 ? 5.109 25.609 -12.562 1 97.06 427 GLY A N 1
ATOM 3338 C CA . GLY A 1 427 ? 5.102 26.047 -13.953 1 97.06 427 GLY A CA 1
ATOM 3339 C C . GLY A 1 427 ? 5.219 27.547 -14.125 1 97.06 427 GLY A C 1
ATOM 3340 O O . GLY A 1 427 ? 5.992 28.188 -13.414 1 97.06 427 GLY A O 1
ATOM 3341 N N . ASN A 1 428 ? 4.473 28.016 -15.117 1 96.38 428 ASN A N 1
ATOM 3342 C CA . ASN A 1 428 ? 4.613 29.422 -15.492 1 96.38 428 ASN A CA 1
ATOM 3343 C C . ASN A 1 428 ? 3.547 30.281 -14.828 1 96.38 428 ASN A C 1
ATOM 3345 O O . ASN A 1 428 ? 2.906 31.109 -15.484 1 96.38 428 ASN A O 1
ATOM 3349 N N . THR A 1 429 ? 3.336 30.062 -13.57 1 97.5 429 THR A N 1
ATOM 3350 C CA . THR A 1 429 ? 2.398 30.891 -12.805 1 97.5 429 THR A CA 1
ATOM 3351 C C . THR A 1 429 ? 2.926 31.141 -11.398 1 97.5 429 THR A C 1
ATOM 3353 O O . THR A 1 429 ? 4.066 30.797 -11.078 1 97.5 429 THR A O 1
ATOM 3356 N N . SER A 1 430 ? 2.197 31.953 -10.656 1 97.69 430 SER A N 1
ATOM 3357 C CA . SER A 1 430 ? 2.441 32.188 -9.242 1 97.69 430 SER A CA 1
ATOM 3358 C C . SER A 1 430 ? 1.154 32.062 -8.43 1 97.69 430 SER A C 1
ATOM 3360 O O . SER A 1 430 ? 0.059 32.062 -8.992 1 97.69 430 SER A O 1
ATOM 3362 N N . TYR A 1 431 ? 1.367 31.922 -7.16 1 98.25 431 TYR A N 1
ATOM 3363 C CA . TYR A 1 431 ? 0.196 31.953 -6.289 1 98.25 431 TYR A CA 1
ATOM 3364 C C . TYR A 1 431 ? -0.617 33.219 -6.512 1 98.25 431 TYR A C 1
ATOM 3366 O O . TYR A 1 431 ? -1.845 33.188 -6.617 1 98.25 431 TYR A O 1
ATOM 3374 N N . VAL A 1 432 ? 0.041 34.344 -6.582 1 98.06 432 VAL A N 1
ATOM 3375 C CA . VAL A 1 432 ? -0.608 35.625 -6.699 1 98.06 432 VAL A CA 1
ATOM 3376 C C . VAL A 1 432 ? -1.409 35.688 -8 1 98.06 432 VAL A C 1
ATOM 3378 O O . VAL A 1 432 ? -2.551 36.156 -8.008 1 98.06 432 VAL A O 1
ATOM 3381 N N . GLU A 1 433 ? -0.834 35.25 -9.078 1 97.94 433 GLU A N 1
ATOM 3382 C CA . GLU A 1 433 ? -1.502 35.25 -10.383 1 97.94 433 GLU A CA 1
ATOM 3383 C C . GLU A 1 433 ? -2.664 34.25 -10.406 1 97.94 433 GLU A C 1
ATOM 3385 O O . GLU A 1 433 ? -3.785 34.625 -10.773 1 97.94 433 GLU A O 1
ATOM 3390 N N . ALA A 1 434 ? -2.416 33 -9.961 1 98 434 ALA A N 1
ATOM 3391 C CA . ALA A 1 434 ? -3.418 31.922 -10.016 1 98 434 ALA A CA 1
ATOM 3392 C C . ALA A 1 434 ? -4.605 32.25 -9.109 1 98 434 ALA A C 1
ATOM 3394 O O . ALA A 1 434 ? -5.754 31.953 -9.461 1 98 434 ALA A O 1
ATOM 3395 N N . CYS A 1 435 ? -4.348 32.938 -8 1 97.56 435 CYS A N 1
ATOM 3396 C CA . CYS A 1 435 ? -5.367 33.156 -6.984 1 97.56 435 CYS A CA 1
ATOM 3397 C C . CYS A 1 435 ? -6.031 34.531 -7.164 1 97.56 435 CYS A C 1
ATOM 3399 O O . CYS A 1 435 ? -7.039 34.812 -6.523 1 97.56 435 CYS A O 1
ATOM 3401 N N . GLY A 1 436 ? -5.473 35.312 -8.047 1 96.88 436 GLY A N 1
ATOM 3402 C CA . GLY A 1 436 ? -6.016 36.656 -8.195 1 96.88 436 GLY A CA 1
ATOM 3403 C C . GLY A 1 436 ? -5.887 37.5 -6.941 1 96.88 436 GLY A C 1
ATOM 3404 O O . GLY A 1 436 ? -6.84 38.156 -6.523 1 96.88 436 GLY A O 1
ATOM 3405 N N . VAL A 1 437 ? -4.746 37.469 -6.297 1 97 437 VAL A N 1
ATOM 3406 C CA . VAL A 1 437 ? -4.504 38.219 -5.066 1 97 437 VAL A CA 1
ATOM 3407 C C . VAL A 1 437 ? -4.465 39.688 -5.375 1 97 437 VAL A C 1
ATOM 3409 O O . VAL A 1 437 ? -3.67 40.156 -6.199 1 97 437 VAL A O 1
ATOM 3412 N N . PRO A 1 438 ? -5.309 40.469 -4.684 1 96.56 438 PRO A N 1
ATOM 3413 C CA . PRO A 1 438 ? -5.285 41.906 -4.918 1 96.56 438 PRO A CA 1
ATOM 3414 C C . PRO A 1 438 ? -3.941 42.531 -4.566 1 96.56 438 PRO A C 1
ATOM 3416 O O . PRO A 1 438 ? -3.268 42.094 -3.635 1 96.56 438 PRO A O 1
ATOM 3419 N N . SER A 1 439 ? -3.617 43.594 -5.207 1 96.5 439 SER A N 1
ATOM 3420 C CA . SER A 1 439 ? -2.307 44.219 -5.062 1 96.5 439 SER A CA 1
ATOM 3421 C C . SER A 1 439 ? -2.164 44.906 -3.703 1 96.5 439 SER A C 1
ATOM 3423 O O . SER A 1 439 ? -1.049 45.156 -3.248 1 96.5 439 SER A O 1
ATOM 3425 N N . ASP A 1 440 ? -3.248 45.188 -3.004 1 96.75 440 ASP A N 1
ATOM 3426 C CA . ASP A 1 440 ? -3.213 45.938 -1.762 1 96.75 440 ASP A CA 1
ATOM 3427 C C . ASP A 1 440 ? -3.094 45.031 -0.55 1 96.75 440 ASP A C 1
ATOM 3429 O O . ASP A 1 440 ? -3.146 45.469 0.593 1 96.75 440 ASP A O 1
ATOM 3433 N N . VAL A 1 441 ? -3.068 43.781 -0.734 1 96.88 441 VAL A N 1
ATOM 3434 C CA . VAL A 1 441 ? -2.809 42.812 0.344 1 96.88 441 VAL A CA 1
ATOM 3435 C C . VAL A 1 441 ? -1.434 42.188 0.155 1 96.88 441 VAL A C 1
ATOM 3437 O O . VAL A 1 441 ? -0.822 42.312 -0.908 1 96.88 441 VAL A O 1
ATOM 3440 N N . PRO A 1 442 ? -0.877 41.469 1.146 1 97.88 442 PRO A N 1
ATOM 3441 C CA . PRO A 1 442 ? 0.486 40.938 1.085 1 97.88 442 PRO A CA 1
ATOM 3442 C C . PRO A 1 442 ? 0.705 40 -0.11 1 97.88 442 PRO A C 1
ATOM 3444 O O . PRO A 1 442 ? -0.092 39.094 -0.344 1 97.88 442 PRO A O 1
ATOM 3447 N N . GLN A 1 443 ? 1.796 40.25 -0.828 1 97.31 443 GLN A N 1
ATOM 3448 C CA . GLN A 1 443 ? 2.115 39.5 -2.045 1 97.31 443 GLN A CA 1
ATOM 3449 C C . GLN A 1 443 ? 3.141 38.406 -1.771 1 97.31 443 GLN A C 1
ATOM 3451 O O . GLN A 1 443 ? 3.408 37.562 -2.637 1 97.31 443 GLN A O 1
ATOM 3456 N N . TYR A 1 444 ? 3.658 38.438 -0.565 1 96.38 444 TYR A N 1
ATOM 3457 C CA . TYR A 1 444 ? 4.664 37.469 -0.149 1 96.38 444 TYR A CA 1
ATOM 3458 C C . TYR A 1 444 ? 4.449 37.031 1.301 1 96.38 444 TYR A C 1
ATOM 3460 O O . TYR A 1 444 ? 3.783 37.75 2.064 1 96.38 444 TYR A O 1
ATOM 3468 N N . SER A 1 445 ? 4.969 35.844 1.642 1 96.75 445 SER A N 1
ATOM 3469 C CA . SER A 1 445 ? 4.977 35.406 3.027 1 96.75 445 SER A CA 1
ATOM 3470 C C . SER A 1 445 ? 6.09 36.062 3.824 1 96.75 445 SER A C 1
ATOM 3472 O O . SER A 1 445 ? 7.25 36.062 3.404 1 96.75 445 SER A O 1
ATOM 3474 N N . THR A 1 446 ? 5.746 36.625 5.059 1 97.25 446 THR A N 1
ATOM 3475 C CA . THR A 1 446 ? 6.789 37.281 5.852 1 97.25 446 THR A CA 1
ATOM 3476 C C . THR A 1 446 ? 6.699 36.844 7.312 1 97.25 446 THR A C 1
ATOM 3478 O O . THR A 1 446 ? 7.645 37.031 8.086 1 97.25 446 THR A O 1
ATOM 3481 N N . PHE A 1 447 ? 5.621 36.25 7.766 1 97.38 447 PHE A N 1
ATOM 3482 C CA . PHE A 1 447 ? 5.348 36.062 9.188 1 97.38 447 PHE A CA 1
ATOM 3483 C C . PHE A 1 447 ? 6.395 35.188 9.828 1 97.38 447 PHE A C 1
ATOM 3485 O O . PHE A 1 447 ? 6.637 35.25 11.039 1 97.38 447 PHE A O 1
ATOM 3492 N N . TYR A 1 448 ? 7.016 34.281 9.086 1 97.75 448 TYR A N 1
ATOM 3493 C CA . TYR A 1 448 ? 8.062 33.438 9.633 1 97.75 448 TYR A CA 1
ATOM 3494 C C . TYR A 1 448 ? 9.273 34.25 10.055 1 97.75 448 TYR A C 1
ATOM 3496 O O . TYR A 1 448 ? 10.055 33.812 10.906 1 97.75 448 TYR A O 1
ATOM 3504 N N . TRP A 1 449 ? 9.477 35.438 9.508 1 96.69 449 TRP A N 1
ATOM 3505 C CA . TRP A 1 449 ? 10.719 36.188 9.641 1 96.69 449 TRP A CA 1
ATOM 3506 C C . TRP A 1 449 ? 10.5 37.5 10.375 1 96.69 449 TRP A C 1
ATOM 3508 O O . TRP A 1 449 ? 11.453 38.125 10.82 1 96.69 449 TRP A O 1
ATOM 3518 N N . ASP A 1 450 ? 9.258 37.906 10.508 1 96 450 ASP A N 1
ATOM 3519 C CA . ASP A 1 450 ? 9.031 39.219 11.094 1 96 450 ASP A CA 1
ATOM 3520 C C . ASP A 1 450 ? 8.18 39.125 12.359 1 96 450 ASP A C 1
ATOM 3522 O O . ASP A 1 450 ? 7.539 40.094 12.758 1 96 450 ASP A O 1
ATOM 3526 N N . TRP A 1 451 ? 8.062 37.969 12.961 1 96 451 TRP A N 1
ATOM 3527 C CA . TRP A 1 451 ? 7.312 37.781 14.195 1 96 451 TRP A CA 1
ATOM 3528 C C . TRP A 1 451 ? 8.039 38.438 15.367 1 96 451 TRP A C 1
ATOM 3530 O O . TRP A 1 451 ? 9.25 38.656 15.312 1 96 451 TRP A O 1
ATOM 3540 N N . GLU A 1 452 ? 7.262 38.781 16.406 1 96.06 452 GLU A N 1
ATOM 3541 C CA . GLU A 1 452 ? 7.777 39.281 17.672 1 96.06 452 GLU A CA 1
ATOM 3542 C C . GLU A 1 452 ? 7.395 38.375 18.828 1 96.06 452 GLU A C 1
ATOM 3544 O O . GLU A 1 452 ? 6.273 37.875 18.875 1 96.06 452 GLU A O 1
ATOM 3549 N N . ALA A 1 453 ? 8.359 38.156 19.703 1 95.88 453 ALA A N 1
ATOM 3550 C CA . ALA A 1 453 ? 8.125 37.25 20.828 1 95.88 453 ALA A CA 1
ATOM 3551 C C . ALA A 1 453 ? 6.953 37.75 21.672 1 95.88 453 ALA A C 1
ATOM 3553 O O . ALA A 1 453 ? 6.859 38.938 22 1 95.88 453 ALA A O 1
ATOM 3554 N N . THR A 1 454 ? 6.039 36.875 21.906 1 95.81 454 THR A N 1
ATOM 3555 C CA . THR A 1 454 ? 4.926 37.125 22.812 1 95.81 454 THR A CA 1
ATOM 3556 C C . THR A 1 454 ? 4.512 35.844 23.531 1 95.81 454 THR A C 1
ATOM 3558 O O . THR A 1 454 ? 4.707 34.75 23 1 95.81 454 THR A O 1
ATOM 3561 N N . PHE A 1 455 ? 4 35.938 24.688 1 94.75 455 PHE A N 1
ATOM 3562 C CA . PHE A 1 455 ? 3.562 34.75 25.438 1 94.75 455 PHE A CA 1
ATOM 3563 C C . PHE A 1 455 ? 2.092 34.875 25.828 1 94.75 455 PHE A C 1
ATOM 3565 O O . PHE A 1 455 ? 1.548 34.031 26.516 1 94.75 455 PHE A O 1
ATOM 3572 N N . LYS A 1 456 ? 1.454 35.875 25.25 1 92.62 456 LYS A N 1
ATOM 3573 C CA . LYS A 1 456 ? 0.068 36.188 25.594 1 92.62 456 LYS A CA 1
ATOM 3574 C C . LYS A 1 456 ? -0.882 35.156 25.016 1 92.62 456 LYS A C 1
ATOM 3576 O O . LYS A 1 456 ? -1.947 34.875 25.578 1 92.62 456 LYS A O 1
ATOM 3581 N N . ASN A 1 457 ? -0.514 34.562 23.938 1 92 457 ASN A N 1
ATOM 3582 C CA . ASN A 1 457 ? -1.39 33.656 23.188 1 92 457 ASN A CA 1
ATOM 3583 C C . ASN A 1 457 ? -1.252 32.219 23.656 1 92 457 ASN A C 1
ATOM 3585 O O . ASN A 1 457 ? -1.963 31.328 23.172 1 92 457 ASN A O 1
ATOM 3589 N N . ASN A 1 458 ? -0.353 31.938 24.562 1 93.88 458 ASN A N 1
ATOM 3590 C CA . ASN A 1 458 ? 0.042 30.578 24.891 1 93.88 458 ASN A CA 1
ATOM 3591 C C . ASN A 1 458 ? -1.063 29.828 25.641 1 93.88 458 ASN A C 1
ATOM 3593 O O . ASN A 1 458 ? -1.095 28.609 25.656 1 93.88 458 ASN A O 1
ATOM 3597 N N . PHE A 1 459 ? -1.94 30.547 26.297 1 90.31 459 PHE A N 1
ATOM 3598 C CA . PHE A 1 459 ? -3.018 29.938 27.062 1 90.31 459 PHE A CA 1
ATOM 3599 C C . PHE A 1 459 ? -4.371 30.484 26.641 1 90.31 459 PHE A C 1
ATOM 3601 O O . PHE A 1 459 ? -4.457 31.609 26.125 1 90.31 459 PHE A O 1
ATOM 3608 N N . SER A 1 460 ? -5.359 29.578 26.656 1 80.06 460 SER A N 1
ATOM 3609 C CA . SER A 1 460 ? -6.711 30.031 26.344 1 80.06 460 SER A CA 1
ATOM 3610 C C . SER A 1 460 ? -7.203 31.047 27.375 1 80.06 460 SER A C 1
ATOM 3612 O O . SER A 1 460 ? -6.957 30.906 28.562 1 80.06 460 SER A O 1
ATOM 3614 N N . THR A 1 461 ? -7.547 32.375 26.875 1 64.94 461 THR A N 1
ATOM 3615 C CA . THR A 1 461 ? -8.117 33.344 27.812 1 64.94 461 THR A CA 1
ATOM 3616 C C . THR A 1 461 ? -9.578 33 28.094 1 64.94 461 THR A C 1
ATOM 3618 O O . THR A 1 461 ? -10.352 32.75 27.172 1 64.94 461 THR A O 1
ATOM 3621 N N . GLN A 1 462 ? -9.891 32.156 29.031 1 46.47 462 GLN A N 1
ATOM 3622 C CA . GLN A 1 462 ? -11.281 32.062 29.453 1 46.47 462 GLN A CA 1
ATOM 3623 C C . GLN A 1 462 ? -11.906 33.438 29.594 1 46.47 462 GLN A C 1
ATOM 3625 O O . GLN A 1 462 ? -11.461 34.25 30.406 1 46.47 462 GLN A O 1
ATOM 3630 N N . GLU A 1 463 ? -12.039 34.25 28.531 1 38.12 463 GLU A N 1
ATOM 3631 C CA . GLU A 1 463 ? -12.984 35.281 28.891 1 38.12 463 GLU A CA 1
ATOM 3632 C C . GLU A 1 463 ? -14.391 34.719 29.047 1 38.12 463 GLU A C 1
ATOM 3634 O O . GLU A 1 463 ? -14.812 33.875 28.266 1 38.12 463 GLU A O 1
ATOM 3639 N N . MET B 1 1 ? -11.922 -68.312 31.375 1 21.09 1 MET B N 1
ATOM 3640 C CA . MET B 1 1 ? -10.82 -67.75 30.578 1 21.09 1 MET B CA 1
ATOM 3641 C C . MET B 1 1 ? -11.086 -66.312 30.234 1 21.09 1 MET B C 1
ATOM 3643 O O . MET B 1 1 ? -11.969 -66 29.422 1 21.09 1 MET B O 1
ATOM 3647 N N . LYS B 1 2 ? -11.125 -65.5 31.391 1 29.95 2 LYS B N 1
ATOM 3648 C CA . LYS B 1 2 ? -11.297 -64.062 31.391 1 29.95 2 LYS B CA 1
ATOM 3649 C C . LYS B 1 2 ? -10.344 -63.375 30.406 1 29.95 2 LYS B C 1
ATOM 3651 O O . LYS B 1 2 ? -9.125 -63.438 30.578 1 29.95 2 LYS B O 1
ATOM 3656 N N . LEU B 1 3 ? -10.742 -63.281 29.078 1 26.45 3 LEU B N 1
ATOM 3657 C CA . LEU B 1 3 ? -10.016 -62.594 28 1 26.45 3 LEU B CA 1
ATOM 3658 C C . LEU B 1 3 ? -9.742 -61.125 28.359 1 26.45 3 LEU B C 1
ATOM 3660 O O . LEU B 1 3 ? -10.68 -60.344 28.516 1 26.45 3 LEU B O 1
ATOM 3664 N N . GLU B 1 4 ? -8.805 -60.906 29.125 1 32.25 4 GLU B N 1
ATOM 3665 C CA . GLU B 1 4 ? -8.344 -59.531 29.406 1 32.25 4 GLU B CA 1
ATOM 3666 C C . GLU B 1 4 ? -7.867 -58.844 28.141 1 32.25 4 GLU B C 1
ATOM 3668 O O . GLU B 1 4 ? -6.965 -59.344 27.453 1 32.25 4 GLU B O 1
ATOM 3673 N N . THR B 1 5 ? -8.797 -58.188 27.406 1 31.19 5 THR B N 1
ATOM 3674 C CA . THR B 1 5 ? -8.531 -57.344 26.234 1 31.19 5 THR B CA 1
ATOM 3675 C C . THR B 1 5 ? -7.547 -56.219 26.578 1 31.19 5 THR B C 1
ATOM 3677 O O . THR B 1 5 ? -7.812 -55.406 27.469 1 31.19 5 THR B O 1
ATOM 3680 N N . ALA B 1 6 ? -6.293 -56.469 26.484 1 34.84 6 ALA B N 1
ATOM 3681 C CA . ALA B 1 6 ? -5.242 -55.469 26.562 1 34.84 6 ALA B CA 1
ATOM 3682 C C . ALA B 1 6 ? -5.488 -54.344 25.562 1 34.84 6 ALA B C 1
ATOM 3684 O O . ALA B 1 6 ? -5.469 -54.562 24.359 1 34.84 6 ALA B O 1
ATOM 3685 N N . ILE B 1 7 ? -6.285 -53.375 25.844 1 35.81 7 ILE B N 1
ATOM 3686 C CA . ILE B 1 7 ? -6.418 -52.188 25.031 1 35.81 7 ILE B CA 1
ATOM 3687 C C . ILE B 1 7 ? -5.07 -51.469 24.922 1 35.81 7 ILE B C 1
ATOM 3689 O O . ILE B 1 7 ? -4.496 -51.094 25.938 1 35.81 7 ILE B O 1
ATOM 3693 N N . ALA B 1 8 ? -4.246 -51.844 23.938 1 34.12 8 ALA B N 1
ATOM 3694 C CA . ALA B 1 8 ? -3.059 -51.062 23.609 1 34.12 8 ALA B CA 1
ATOM 3695 C C . ALA B 1 8 ? -3.41 -49.594 23.391 1 34.12 8 ALA B C 1
ATOM 3697 O O . ALA B 1 8 ? -4.258 -49.281 22.562 1 34.12 8 ALA B O 1
ATOM 3698 N N . THR B 1 9 ? -3.279 -48.812 24.375 1 33.81 9 THR B N 1
ATOM 3699 C CA . THR B 1 9 ? -3.365 -47.375 24.219 1 33.81 9 THR B CA 1
ATOM 3700 C C . THR B 1 9 ? -2.334 -46.875 23.219 1 33.81 9 THR B C 1
ATOM 3702 O O . THR B 1 9 ? -1.129 -47.031 23.422 1 33.81 9 THR B O 1
ATOM 3705 N N . ILE B 1 10 ? -2.674 -46.969 21.906 1 33.5 10 ILE B N 1
ATOM 3706 C CA . ILE B 1 10 ? -1.822 -46.281 20.953 1 33.5 10 ILE B CA 1
ATOM 3707 C C . ILE B 1 10 ? -1.645 -44.812 21.359 1 33.5 10 ILE B C 1
ATOM 3709 O O . ILE B 1 10 ? -2.625 -44.094 21.531 1 33.5 10 ILE B O 1
ATOM 3713 N N . ALA B 1 11 ? -0.542 -44.594 22.031 1 33.91 11 ALA B N 1
ATOM 3714 C CA . ALA B 1 11 ? -0.129 -43.188 22.234 1 33.91 11 ALA B CA 1
ATOM 3715 C C . ALA B 1 11 ? -0.029 -42.438 20.922 1 33.91 11 ALA B C 1
ATOM 3717 O O . ALA B 1 11 ? 0.804 -42.781 20.062 1 33.91 11 ALA B O 1
ATOM 3718 N N . LEU B 1 12 ? -1.128 -41.938 20.484 1 33.16 12 LEU B N 1
ATOM 3719 C CA . LEU B 1 12 ? -1.021 -40.938 19.422 1 33.16 12 LEU B CA 1
ATOM 3720 C C . LEU B 1 12 ? 0.012 -39.875 19.781 1 33.16 12 LEU B C 1
ATOM 3722 O O . LEU B 1 12 ? -0.176 -39.125 20.75 1 33.16 12 LEU B O 1
ATOM 3726 N N . SER B 1 13 ? 1.285 -40.25 19.578 1 33.09 13 SER B N 1
ATOM 3727 C CA . SER B 1 13 ? 2.248 -39.156 19.641 1 33.09 13 SER B CA 1
ATOM 3728 C C . SER B 1 13 ? 1.78 -37.969 18.828 1 33.09 13 SER B C 1
ATOM 3730 O O . SER B 1 13 ? 1.541 -38.062 17.625 1 33.09 13 SER B O 1
ATOM 3732 N N . THR B 1 14 ? 1.047 -37.125 19.422 1 33.09 14 THR B N 1
ATOM 3733 C CA . THR B 1 14 ? 0.842 -35.781 18.844 1 33.09 14 THR B CA 1
ATOM 3734 C C . THR B 1 14 ? 2.172 -35.188 18.422 1 33.09 14 THR B C 1
ATOM 3736 O O . THR B 1 14 ? 3 -34.844 19.266 1 33.09 14 THR B O 1
ATOM 3739 N N . THR B 1 15 ? 2.771 -35.719 17.406 1 33.47 15 THR B N 1
ATOM 3740 C CA . THR B 1 15 ? 3.84 -34.906 16.812 1 33.47 15 THR B CA 1
ATOM 3741 C C . THR B 1 15 ? 3.424 -33.438 16.719 1 33.47 15 THR B C 1
ATOM 3743 O O . THR B 1 15 ? 2.494 -33.125 15.984 1 33.47 15 THR B O 1
ATOM 3746 N N . VAL B 1 16 ? 3.467 -32.781 17.797 1 36 16 VAL B N 1
ATOM 3747 C CA . VAL B 1 16 ? 3.447 -31.328 17.734 1 36 16 VAL B CA 1
ATOM 3748 C C . VAL B 1 16 ? 4.445 -30.844 16.688 1 36 16 VAL B C 1
ATOM 3750 O O . VAL B 1 16 ? 5.652 -31.047 16.828 1 36 16 VAL B O 1
ATOM 3753 N N . SER B 1 17 ? 4.133 -30.875 15.438 1 35.62 17 SER B N 1
ATOM 3754 C CA . SER B 1 17 ? 4.988 -30.188 14.484 1 35.62 17 SER B CA 1
ATOM 3755 C C . SER B 1 17 ? 5.449 -28.844 15.039 1 35.62 17 SER B C 1
ATOM 3757 O O . SER B 1 17 ? 4.625 -27.984 15.359 1 35.62 17 SER B O 1
ATOM 3759 N N . ALA B 1 18 ? 6.461 -28.781 15.664 1 40.94 18 ALA B N 1
ATOM 3760 C CA . ALA B 1 18 ? 7.121 -27.547 16.109 1 40.94 18 ALA B CA 1
ATOM 3761 C C . ALA B 1 18 ? 7.004 -26.453 15.055 1 40.94 18 ALA B C 1
ATOM 3763 O O . ALA B 1 18 ? 7.539 -26.578 13.953 1 40.94 18 ALA B O 1
ATOM 3764 N N . VAL B 1 19 ? 5.875 -25.828 15.047 1 48.22 19 VAL B N 1
ATOM 3765 C CA . VAL B 1 19 ? 5.824 -24.625 14.219 1 48.22 19 VAL B CA 1
ATOM 3766 C C . VAL B 1 19 ? 7.152 -23.875 14.32 1 48.22 19 VAL B C 1
ATOM 3768 O O . VAL B 1 19 ? 7.535 -23.422 15.398 1 48.22 19 VAL B O 1
ATOM 3771 N N . LEU B 1 20 ? 8.078 -24.141 13.422 1 64.75 20 LEU B N 1
ATOM 3772 C CA . LEU B 1 20 ? 9.336 -23.406 13.352 1 64.75 20 LEU B CA 1
ATOM 3773 C C . LEU B 1 20 ? 9.078 -21.906 13.297 1 64.75 20 LEU B C 1
ATOM 3775 O O . LEU B 1 20 ? 8.172 -21.453 12.594 1 64.75 20 LEU B O 1
ATOM 3779 N N . ASN B 1 21 ? 9.609 -21.203 14.195 1 72.12 21 ASN B N 1
ATOM 3780 C CA . ASN B 1 21 ? 9.477 -19.75 14.266 1 72.12 21 ASN B CA 1
ATOM 3781 C C . ASN B 1 21 ? 9.992 -19.078 13 1 72.12 21 ASN B C 1
ATOM 3783 O O . ASN B 1 21 ? 11.148 -19.266 12.625 1 72.12 21 ASN B O 1
ATOM 3787 N N . LYS B 1 22 ? 9.133 -18.547 12.18 1 80.38 22 LYS B N 1
ATOM 3788 C CA . LYS B 1 22 ? 9.516 -17.781 10.992 1 80.38 22 LYS B CA 1
ATOM 3789 C C . LYS B 1 22 ? 10.102 -16.438 11.375 1 80.38 22 LYS B C 1
ATOM 3791 O O . LYS B 1 22 ? 9.445 -15.633 12.055 1 80.38 22 LYS B O 1
ATOM 3796 N N . PRO B 1 23 ? 11.32 -16.141 10.953 1 80.12 23 PRO B N 1
ATOM 3797 C CA . PRO B 1 23 ? 11.898 -14.828 11.281 1 80.12 23 PRO B CA 1
ATOM 3798 C C . PRO B 1 23 ? 11.117 -13.672 10.656 1 80.12 23 PRO B C 1
ATOM 3800 O O . PRO B 1 23 ? 11.141 -12.555 11.188 1 80.12 23 PRO B O 1
ATOM 3803 N N . TYR B 1 24 ? 10.484 -13.906 9.484 1 83.31 24 TYR B N 1
ATOM 3804 C CA . TYR B 1 24 ? 9.688 -12.891 8.805 1 83.31 24 TYR B CA 1
ATOM 3805 C C . TYR B 1 24 ? 8.281 -13.398 8.523 1 83.31 24 TYR B C 1
ATOM 3807 O O . TYR B 1 24 ? 8.102 -14.531 8.07 1 83.31 24 TYR B O 1
ATOM 3815 N N . SER B 1 25 ? 7.332 -12.516 8.781 1 81.56 25 SER B N 1
ATOM 3816 C CA . SER B 1 25 ? 5.941 -12.898 8.586 1 81.56 25 SER B CA 1
ATOM 3817 C C . SER B 1 25 ? 5.609 -13.039 7.102 1 81.56 25 SER B C 1
ATOM 3819 O O . SER B 1 25 ? 6.047 -12.234 6.285 1 81.56 25 SER B O 1
ATOM 3821 N N . GLN B 1 26 ? 4.766 -14.016 6.816 1 81.94 26 GLN B N 1
ATOM 3822 C CA . GLN B 1 26 ? 4.289 -14.195 5.449 1 81.94 26 GLN B CA 1
ATOM 3823 C C . GLN B 1 26 ? 2.912 -13.562 5.262 1 81.94 26 GLN B C 1
ATOM 3825 O O . GLN B 1 26 ? 2.314 -13.672 4.188 1 81.94 26 GLN B O 1
ATOM 3830 N N . GLU B 1 27 ? 2.443 -12.867 6.266 1 77.12 27 GLU B N 1
ATOM 3831 C CA . GLU B 1 27 ? 1.141 -12.211 6.234 1 77.12 27 GLU B CA 1
ATOM 3832 C C . GLU B 1 27 ? 1.262 -10.766 5.758 1 77.12 27 GLU B C 1
ATOM 3834 O O . GLU B 1 27 ? 2.357 -10.195 5.75 1 77.12 27 GLU B O 1
ATOM 3839 N N . SER B 1 28 ? 0.161 -10.203 5.285 1 72.44 28 SER B N 1
ATOM 3840 C CA . SER B 1 28 ? 0.105 -8.82 4.82 1 72.44 28 SER B CA 1
ATOM 3841 C C . SER B 1 28 ? 0.027 -7.848 5.992 1 72.44 28 SER B C 1
ATOM 3843 O O . SER B 1 28 ? -1.02 -7.246 6.238 1 72.44 28 SER B O 1
ATOM 3845 N N . VAL B 1 29 ? 1.09 -7.566 6.688 1 68.56 29 VAL B N 1
ATOM 3846 C CA . VAL B 1 29 ? 0.869 -6.836 7.934 1 68.56 29 VAL B CA 1
ATOM 3847 C C . VAL B 1 29 ? 1.756 -5.594 7.969 1 68.56 29 VAL B C 1
ATOM 3849 O O . VAL B 1 29 ? 1.353 -4.551 8.492 1 68.56 29 VAL B O 1
ATOM 3852 N N . GLU B 1 30 ? 2.955 -5.703 7.512 1 74.31 30 GLU B N 1
ATOM 3853 C CA . GLU B 1 30 ? 3.766 -4.516 7.758 1 74.31 30 GLU B CA 1
ATOM 3854 C C . GLU B 1 30 ? 4.652 -4.191 6.559 1 74.31 30 GLU B C 1
ATOM 3856 O O . GLU B 1 30 ? 5.004 -5.082 5.785 1 74.31 30 GLU B O 1
ATOM 3861 N N . GLN B 1 31 ? 5.008 -2.902 6.535 1 83.94 31 GLN B N 1
ATOM 3862 C CA . GLN B 1 31 ? 5.789 -2.385 5.418 1 83.94 31 GLN B CA 1
ATOM 3863 C C . GLN B 1 31 ? 7.281 -2.631 5.629 1 83.94 31 GLN B C 1
ATOM 3865 O O . GLN B 1 31 ? 8.078 -2.494 4.695 1 83.94 31 GLN B O 1
ATOM 3870 N N . PHE B 1 32 ? 7.719 -3.07 6.781 1 88.19 32 PHE B N 1
ATOM 3871 C CA . PHE B 1 32 ? 9.141 -3.203 7.062 1 88.19 32 PHE B CA 1
ATOM 3872 C C . PHE B 1 32 ? 9.57 -4.664 7.02 1 88.19 32 PHE B C 1
ATOM 3874 O O . PHE B 1 32 ? 10.719 -4.992 7.324 1 88.19 32 PHE B O 1
ATOM 3881 N N . ASN B 1 33 ? 8.672 -5.527 6.531 1 90 33 ASN B N 1
ATOM 3882 C CA . ASN B 1 33 ? 8.961 -6.949 6.359 1 90 33 ASN B CA 1
ATOM 3883 C C . ASN B 1 33 ? 9.891 -7.191 5.168 1 90 33 ASN B C 1
ATOM 3885 O O . ASN B 1 33 ? 9.516 -6.914 4.023 1 90 33 ASN B O 1
ATOM 3889 N N . LEU B 1 34 ? 11 -7.812 5.445 1 93 34 LEU B N 1
ATOM 3890 C CA . LEU B 1 34 ? 12.023 -8.031 4.43 1 93 34 LEU B CA 1
ATOM 3891 C C . LEU B 1 34 ? 11.461 -8.82 3.256 1 93 34 LEU B C 1
ATOM 3893 O O . LEU B 1 34 ? 11.852 -8.602 2.107 1 93 34 LEU B O 1
ATOM 3897 N N . LEU B 1 35 ? 10.555 -9.734 3.467 1 94.19 35 LEU B N 1
ATOM 3898 C CA . LEU B 1 35 ? 10.047 -10.609 2.414 1 94.19 35 LEU B CA 1
ATOM 3899 C C . LEU B 1 35 ? 9.367 -9.797 1.315 1 94.19 35 LEU B C 1
ATOM 3901 O O . LEU B 1 35 ? 9.203 -10.281 0.192 1 94.19 35 LEU B O 1
ATOM 3905 N N . ARG B 1 36 ? 9.062 -8.562 1.614 1 92.88 36 ARG B N 1
ATOM 3906 C CA . ARG B 1 36 ? 8.391 -7.703 0.641 1 92.88 36 ARG B CA 1
ATOM 3907 C C . ARG B 1 36 ? 9.383 -7.145 -0.372 1 92.88 36 ARG B C 1
ATOM 3909 O O . ARG B 1 36 ? 8.992 -6.613 -1.411 1 92.88 36 ARG B O 1
ATOM 3916 N N . TYR B 1 37 ? 10.656 -7.422 -0.122 1 95.25 37 TYR B N 1
ATOM 3917 C CA . TYR B 1 37 ? 11.641 -6.695 -0.91 1 95.25 37 TYR B CA 1
ATOM 3918 C C . TYR B 1 37 ? 12.695 -7.641 -1.48 1 95.25 37 TYR B C 1
ATOM 3920 O O . TYR B 1 37 ? 13.773 -7.211 -1.879 1 95.25 37 TYR B O 1
ATOM 3928 N N . THR B 1 38 ? 12.375 -8.898 -1.544 1 95.56 38 THR B N 1
ATOM 3929 C CA . THR B 1 38 ? 13.336 -9.875 -2.053 1 95.56 38 THR B CA 1
ATOM 3930 C C . THR B 1 38 ? 13.117 -10.117 -3.543 1 95.56 38 THR B C 1
ATOM 3932 O O . THR B 1 38 ? 13.594 -11.117 -4.09 1 95.56 38 THR B O 1
ATOM 3935 N N . GLY B 1 39 ? 12.258 -9.195 -4.062 1 92.38 39 GLY B N 1
ATOM 3936 C CA . GLY B 1 39 ? 11.898 -9.43 -5.453 1 92.38 39 GLY B CA 1
ATOM 3937 C C . GLY B 1 39 ? 11.023 -10.656 -5.645 1 92.38 39 GLY B C 1
ATOM 3938 O O . GLY B 1 39 ? 9.93 -10.742 -5.086 1 92.38 39 GLY B O 1
ATOM 3939 N N . THR B 1 40 ? 11.43 -11.734 -6.238 1 93.75 40 THR B N 1
ATOM 3940 C CA . THR B 1 40 ? 10.711 -13 -6.367 1 93.75 40 THR B CA 1
ATOM 3941 C C . THR B 1 40 ? 11.578 -14.172 -5.934 1 93.75 40 THR B C 1
ATOM 3943 O O . THR B 1 40 ? 11.273 -15.328 -6.234 1 93.75 40 THR B O 1
ATOM 3946 N N . THR B 1 41 ? 12.68 -13.812 -5.168 1 94.88 41 THR B N 1
ATOM 3947 C CA . THR B 1 41 ? 13.656 -14.844 -4.848 1 94.88 41 THR B CA 1
ATOM 3948 C C . THR B 1 41 ? 13.391 -15.422 -3.459 1 94.88 41 THR B C 1
ATOM 3950 O O . THR B 1 41 ? 13.852 -16.516 -3.139 1 94.88 41 THR B O 1
ATOM 3953 N N . GLY B 1 42 ? 12.727 -14.695 -2.635 1 95.44 42 GLY B N 1
ATOM 3954 C CA . GLY B 1 42 ? 12.5 -15.125 -1.264 1 95.44 42 GLY B CA 1
ATOM 3955 C C . GLY B 1 42 ? 11.188 -15.859 -1.077 1 95.44 42 GLY B C 1
ATOM 3956 O O . GLY B 1 42 ? 10.477 -16.125 -2.049 1 95.44 42 GLY B O 1
ATOM 3957 N N . PRO B 1 43 ? 10.883 -16.203 0.192 1 96.88 43 PRO B N 1
ATOM 3958 C CA . PRO B 1 43 ? 9.68 -16.953 0.516 1 96.88 43 PRO B CA 1
ATOM 3959 C C . PRO B 1 43 ? 8.398 -16.219 0.146 1 96.88 43 PRO B C 1
ATOM 3961 O O . PRO B 1 43 ? 8.43 -15.008 -0.105 1 96.88 43 PRO B O 1
ATOM 3964 N N . TYR B 1 44 ? 7.344 -17 0.184 1 96.81 44 TYR B N 1
ATOM 3965 C CA . TYR B 1 44 ? 6 -16.484 -0.062 1 96.81 44 TYR B CA 1
ATOM 3966 C C . TYR B 1 44 ? 5.664 -15.359 0.902 1 96.81 44 TYR B C 1
ATOM 3968 O O . TYR B 1 44 ? 6.027 -15.406 2.078 1 96.81 44 TYR B O 1
ATOM 3976 N N . VAL B 1 45 ? 4.996 -14.383 0.381 1 93.81 45 VAL B N 1
ATOM 3977 C CA . VAL B 1 45 ? 4.395 -13.336 1.202 1 93.81 45 VAL B CA 1
ATOM 3978 C C . VAL B 1 45 ? 3.059 -12.906 0.595 1 93.81 45 VAL B C 1
ATOM 3980 O O . VAL B 1 45 ? 2.943 -12.758 -0.623 1 93.81 45 VAL B O 1
ATOM 3983 N N . GLN B 1 46 ? 2.043 -12.742 1.406 1 93.5 46 GLN B N 1
ATOM 3984 C CA . GLN B 1 46 ? 0.737 -12.289 0.939 1 93.5 46 GLN B CA 1
ATOM 3985 C C . GLN B 1 46 ? 0.833 -10.914 0.295 1 93.5 46 GLN B C 1
ATOM 3987 O O . GLN B 1 46 ? 1.652 -10.086 0.702 1 93.5 46 GLN B O 1
ATOM 3992 N N . SER B 1 47 ? 0.004 -10.75 -0.708 1 92.38 47 SER B N 1
ATOM 3993 C CA . SER B 1 47 ? -0.048 -9.414 -1.281 1 92.38 47 SER B CA 1
ATOM 3994 C C . SER B 1 47 ? -0.526 -8.391 -0.255 1 92.38 47 SER B C 1
ATOM 3996 O O . SER B 1 47 ? -1.134 -8.75 0.754 1 92.38 47 SER B O 1
ATOM 3998 N N . ARG B 1 48 ? -0.192 -7.109 -0.415 1 87.38 48 ARG B N 1
ATOM 3999 C CA . ARG B 1 48 ? -0.595 -6.051 0.503 1 87.38 48 ARG B CA 1
ATOM 4000 C C . ARG B 1 48 ? -2.113 -5.93 0.567 1 87.38 48 ARG B C 1
ATOM 4002 O O . ARG B 1 48 ? -2.678 -5.684 1.636 1 87.38 48 ARG B O 1
ATOM 4009 N N . GLY B 1 49 ? -2.789 -6.051 -0.644 1 89.69 49 GLY B N 1
ATOM 4010 C CA . GLY B 1 49 ? -4.242 -6.035 -0.698 1 89.69 49 GLY B CA 1
ATOM 4011 C C . GLY B 1 49 ? -4.828 -4.641 -0.614 1 89.69 49 GLY B C 1
ATOM 4012 O O . GLY B 1 49 ? -4.094 -3.65 -0.613 1 89.69 49 GLY B O 1
ATOM 4013 N N . TYR B 1 50 ? -6.207 -4.562 -0.554 1 92.62 50 TYR B N 1
ATOM 4014 C CA . TYR B 1 50 ? -6.934 -3.301 -0.625 1 92.62 50 TYR B CA 1
ATOM 4015 C C . TYR B 1 50 ? -7.945 -3.188 0.511 1 92.62 50 TYR B C 1
ATOM 4017 O O . TYR B 1 50 ? -8.836 -2.332 0.477 1 92.62 50 TYR B O 1
ATOM 4025 N N . GLY B 1 51 ? -7.863 -4.137 1.476 1 91.81 51 GLY B N 1
ATOM 4026 C CA . GLY B 1 51 ? -8.766 -4.105 2.615 1 91.81 51 GLY B CA 1
ATOM 4027 C C . GLY B 1 51 ? -10.07 -4.828 2.361 1 91.81 51 GLY B C 1
ATOM 4028 O O . GLY B 1 51 ? -10.984 -4.785 3.189 1 91.81 51 GLY B O 1
ATOM 4029 N N . ILE B 1 52 ? -10.234 -5.48 1.246 1 95.31 52 ILE B N 1
ATOM 4030 C CA . ILE B 1 52 ? -11.438 -6.238 0.931 1 95.31 52 ILE B CA 1
ATOM 4031 C C . ILE B 1 52 ? -11.391 -7.594 1.63 1 95.31 52 ILE B C 1
ATOM 4033 O O . ILE B 1 52 ? -10.43 -8.352 1.474 1 95.31 52 ILE B O 1
ATOM 4037 N N . PRO B 1 53 ? -12.375 -7.883 2.369 1 92.56 53 PRO B N 1
ATOM 4038 C CA . PRO B 1 53 ? -12.375 -9.172 3.061 1 92.56 53 PRO B CA 1
ATOM 4039 C C . PRO B 1 53 ? -12.328 -10.359 2.096 1 92.56 53 PRO B C 1
ATOM 4041 O O . PRO B 1 53 ? -12.938 -10.312 1.023 1 92.56 53 PRO B O 1
ATOM 4044 N N . ARG B 1 54 ? -11.703 -11.406 2.564 1 92.69 54 ARG B N 1
ATOM 4045 C CA . ARG B 1 54 ? -11.609 -12.625 1.766 1 92.69 54 ARG B CA 1
ATOM 4046 C C . ARG B 1 54 ? -12.914 -13.406 1.795 1 92.69 54 ARG B C 1
ATOM 4048 O O . ARG B 1 54 ? -13.195 -14.195 0.891 1 92.69 54 ARG B O 1
ATOM 4055 N N . GLU B 1 55 ? -13.633 -13.25 2.871 1 94.12 55 GLU B N 1
ATOM 4056 C CA . GLU B 1 55 ? -14.945 -13.883 2.943 1 94.12 55 GLU B CA 1
ATOM 4057 C C . GLU B 1 55 ? -15.875 -13.344 1.863 1 94.12 55 GLU B C 1
ATOM 4059 O O . GLU B 1 55 ? -15.82 -12.164 1.518 1 94.12 55 GLU B O 1
ATOM 4064 N N . ALA B 1 56 ? -16.719 -14.219 1.379 1 94.62 56 ALA B N 1
ATOM 4065 C CA . ALA B 1 56 ? -17.719 -13.773 0.399 1 94.62 56 ALA B CA 1
ATOM 4066 C C . ALA B 1 56 ? -18.656 -12.727 1.003 1 94.62 56 ALA B C 1
ATOM 4068 O O . ALA B 1 56 ? -19 -12.812 2.182 1 94.62 56 ALA B O 1
ATOM 4069 N N . PRO B 1 57 ? -19 -11.727 0.219 1 92.38 57 PRO B N 1
ATOM 4070 C CA . PRO B 1 57 ? -20 -10.789 0.722 1 92.38 57 PRO B CA 1
ATOM 4071 C C . PRO B 1 57 ? -21.25 -11.5 1.24 1 92.38 57 PRO B C 1
ATOM 4073 O O . PRO B 1 57 ? -21.562 -12.609 0.802 1 92.38 57 PRO B O 1
ATOM 4076 N N . PHE B 1 58 ? -21.953 -10.844 2.078 1 84.62 58 PHE B N 1
ATOM 4077 C CA . PHE B 1 58 ? -23.062 -11.422 2.838 1 84.62 58 PHE B CA 1
ATOM 4078 C C . PHE B 1 58 ? -24.094 -12.031 1.905 1 84.62 58 PHE B C 1
ATOM 4080 O O . PHE B 1 58 ? -24.719 -13.047 2.236 1 84.62 58 PHE B O 1
ATOM 4087 N N . GLN B 1 59 ? -24.312 -11.508 0.792 1 91.12 59 GLN B N 1
ATOM 4088 C CA . GLN B 1 59 ? -25.375 -11.945 -0.114 1 91.12 59 GLN B CA 1
ATOM 4089 C C . GLN B 1 59 ? -24.828 -12.914 -1.164 1 91.12 59 GLN B C 1
ATOM 4091 O O . GLN B 1 59 ? -25.516 -13.203 -2.154 1 91.12 59 GLN B O 1
ATOM 4096 N N . CYS B 1 60 ? -23.625 -13.391 -0.979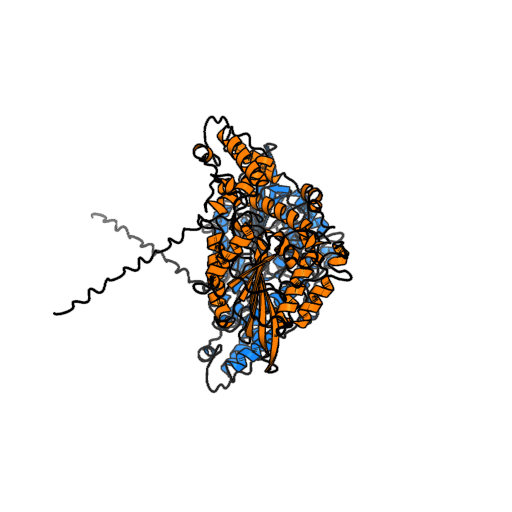 1 95.94 60 CYS B N 1
ATOM 4097 C CA . CYS B 1 60 ? -22.984 -14.203 -2.006 1 95.94 60 CYS B CA 1
ATOM 4098 C C . CYS B 1 60 ? -22.531 -15.547 -1.436 1 95.94 60 CYS B C 1
ATOM 4100 O O . CYS B 1 60 ? -22.359 -15.68 -0.223 1 95.94 60 CYS B O 1
ATOM 4102 N N . LYS B 1 61 ? -22.453 -16.5 -2.279 1 96.88 61 LYS B N 1
ATOM 4103 C CA . LYS B 1 61 ? -21.859 -17.797 -1.996 1 96.88 61 LYS B CA 1
ATOM 4104 C C . LYS B 1 61 ? -20.844 -18.188 -3.064 1 96.88 61 LYS B C 1
ATOM 4106 O O . LYS B 1 61 ? -21.062 -17.969 -4.254 1 96.88 61 LYS B O 1
ATOM 4111 N N . VAL B 1 62 ? -19.734 -18.766 -2.617 1 98.19 62 VAL B N 1
ATOM 4112 C CA . VAL B 1 62 ? -18.734 -19.234 -3.566 1 98.19 62 VAL B CA 1
ATOM 4113 C C . VAL B 1 62 ? -19.203 -20.547 -4.207 1 98.19 62 VAL B C 1
ATOM 4115 O O . VAL B 1 62 ? -19.547 -21.5 -3.508 1 98.19 62 VAL B O 1
ATOM 4118 N N . LYS B 1 63 ? -19.203 -20.578 -5.543 1 98 63 LYS B N 1
ATOM 4119 C CA . LYS B 1 63 ? -19.688 -21.734 -6.266 1 98 63 LYS B CA 1
ATOM 4120 C C . LYS B 1 63 ? -18.562 -22.453 -7 1 98 63 LYS B C 1
ATOM 4122 O O . LYS B 1 63 ? -18.688 -23.625 -7.363 1 98 63 LYS B O 1
ATOM 4127 N N . GLN B 1 64 ? -17.5 -21.734 -7.32 1 98.56 64 GLN B N 1
ATOM 4128 C CA . GLN B 1 64 ? -16.312 -22.281 -7.953 1 98.56 64 GLN B CA 1
ATOM 4129 C C . GLN B 1 64 ? -15.047 -21.594 -7.426 1 98.56 64 GLN B C 1
ATOM 4131 O O . GLN B 1 64 ? -15.109 -20.469 -6.934 1 98.56 64 GLN B O 1
ATOM 4136 N N . ALA B 1 65 ? -13.938 -22.25 -7.543 1 98.75 65 ALA B N 1
ATOM 4137 C CA . ALA B 1 65 ? -12.617 -21.688 -7.281 1 98.75 65 ALA B CA 1
ATOM 4138 C C . ALA B 1 65 ? -11.562 -22.297 -8.195 1 98.75 65 ALA B C 1
ATOM 4140 O O . ALA B 1 65 ? -11.43 -23.531 -8.266 1 98.75 65 ALA B O 1
ATOM 4141 N N . HIS B 1 66 ? -10.844 -21.5 -8.891 1 98.81 66 HIS B N 1
ATOM 4142 C CA . HIS B 1 66 ? -9.852 -21.938 -9.867 1 98.81 66 HIS B CA 1
ATOM 4143 C C . HIS B 1 66 ? -8.477 -21.344 -9.562 1 98.81 66 HIS B C 1
ATOM 4145 O O . HIS B 1 66 ? -8.289 -20.141 -9.625 1 98.81 66 HIS B O 1
ATOM 4151 N N . LEU B 1 67 ? -7.527 -22.219 -9.289 1 98.81 67 LEU B N 1
ATOM 4152 C CA . LEU B 1 67 ? -6.191 -21.844 -8.844 1 98.81 67 LEU B CA 1
ATOM 4153 C C . LEU B 1 67 ? -5.203 -21.859 -10.008 1 98.81 67 LEU B C 1
ATOM 4155 O O . LEU B 1 67 ? -5.223 -22.797 -10.82 1 98.81 67 LEU B O 1
ATOM 4159 N N . PHE B 1 68 ? -4.43 -20.875 -10.141 1 98.94 68 PHE B N 1
ATOM 4160 C CA . PHE B 1 68 ? -3.213 -20.844 -10.945 1 98.94 68 PHE B CA 1
ATOM 4161 C C . PHE B 1 68 ? -2.02 -20.422 -10.094 1 98.94 68 PHE B C 1
ATOM 4163 O O . PHE B 1 68 ? -1.98 -19.312 -9.562 1 98.94 68 PHE B O 1
ATOM 4170 N N . MET B 1 69 ? -0.964 -21.312 -9.953 1 98.75 69 MET B N 1
ATOM 4171 C CA . MET B 1 69 ? 0.018 -21.125 -8.891 1 98.75 69 MET B CA 1
ATOM 4172 C C . MET B 1 69 ? 1.433 -21.359 -9.398 1 98.75 69 MET B C 1
ATOM 4174 O O . MET B 1 69 ? 1.664 -22.297 -10.172 1 98.75 69 MET B O 1
ATOM 4178 N N . ARG B 1 70 ? 2.311 -20.484 -8.984 1 98.75 70 ARG B N 1
ATOM 4179 C CA . ARG B 1 70 ? 3.746 -20.719 -9.109 1 98.75 70 ARG B CA 1
ATOM 4180 C C . ARG B 1 70 ? 4.211 -21.812 -8.164 1 98.75 70 ARG B C 1
ATOM 4182 O O . ARG B 1 70 ? 3.633 -22 -7.09 1 98.75 70 ARG B O 1
ATOM 4189 N N . HIS B 1 71 ? 5.254 -22.562 -8.57 1 98.69 71 HIS B N 1
ATOM 4190 C CA . HIS B 1 71 ? 5.859 -23.531 -7.668 1 98.69 71 HIS B CA 1
ATOM 4191 C C . HIS B 1 71 ? 6.277 -22.875 -6.355 1 98.69 71 HIS B C 1
ATOM 4193 O O . HIS B 1 71 ? 6.391 -21.656 -6.273 1 98.69 71 HIS B O 1
ATOM 4199 N N . GLY B 1 72 ? 6.484 -23.688 -5.344 1 98.44 72 GLY B N 1
ATOM 4200 C CA . GLY B 1 72 ? 6.863 -23.219 -4.02 1 98.44 72 GLY B CA 1
ATOM 4201 C C . GLY B 1 72 ? 8.32 -22.812 -3.926 1 98.44 72 GLY B C 1
ATOM 4202 O O . GLY B 1 72 ? 9.008 -22.703 -4.945 1 98.44 72 GLY B O 1
ATOM 4203 N N . GLU B 1 73 ? 8.75 -22.547 -2.678 1 98.38 73 GLU B N 1
ATOM 4204 C CA . GLU B 1 73 ? 10.125 -22.172 -2.395 1 98.38 73 GLU B CA 1
ATOM 4205 C C . GLU B 1 73 ? 11.102 -23.25 -2.842 1 98.38 73 GLU B C 1
ATOM 4207 O O . GLU B 1 73 ? 10.844 -24.438 -2.658 1 98.38 73 GLU B O 1
ATOM 4212 N N . ARG B 1 74 ? 12.203 -22.844 -3.402 1 98.06 74 ARG B N 1
ATOM 4213 C CA . ARG B 1 74 ? 13.102 -23.812 -4.016 1 98.06 74 ARG B CA 1
ATOM 4214 C C . ARG B 1 74 ? 14.562 -23.422 -3.781 1 98.06 74 ARG B C 1
ATOM 4216 O O . ARG B 1 74 ? 14.852 -22.328 -3.291 1 98.06 74 ARG B O 1
ATOM 4223 N N . TYR B 1 75 ? 15.438 -24.375 -4.098 1 98 75 TYR B N 1
ATOM 4224 C CA . TYR B 1 75 ? 16.859 -24.094 -4.289 1 98 75 TYR B CA 1
ATOM 4225 C C . TYR B 1 75 ? 17.078 -23.234 -5.523 1 98 75 TYR B C 1
ATOM 4227 O O . TYR B 1 75 ? 16.203 -23.125 -6.383 1 98 75 TYR B O 1
ATOM 4235 N N . PRO B 1 76 ? 18.234 -22.531 -5.582 1 97.56 76 PRO B N 1
ATOM 4236 C CA . PRO B 1 76 ? 18.484 -21.703 -6.766 1 97.56 76 PRO B CA 1
ATOM 4237 C C . PRO B 1 76 ? 18.672 -22.531 -8.031 1 97.56 76 PRO B C 1
ATOM 4239 O O . PRO B 1 76 ? 18.891 -23.75 -7.957 1 97.56 76 PRO B O 1
ATOM 4242 N N . THR B 1 77 ? 18.484 -21.875 -9.18 1 96.38 77 THR B N 1
ATOM 4243 C CA . THR B 1 77 ? 18.828 -22.516 -10.453 1 96.38 77 THR B CA 1
ATOM 4244 C C . THR B 1 77 ? 20.328 -22.781 -10.531 1 96.38 77 THR B C 1
ATOM 4246 O O . THR B 1 77 ? 21.109 -22.297 -9.703 1 96.38 77 THR B O 1
ATOM 4249 N N . GLU B 1 78 ? 20.703 -23.547 -11.531 1 95.88 78 GLU B N 1
ATOM 4250 C CA . GLU B 1 78 ? 22.109 -23.891 -11.688 1 95.88 78 GLU B CA 1
ATOM 4251 C C . GLU B 1 78 ? 22.969 -22.641 -11.82 1 95.88 78 GLU B C 1
ATOM 4253 O O . GLU B 1 78 ? 24 -22.5 -11.148 1 95.88 78 GLU B O 1
ATOM 4258 N N . GLY B 1 79 ? 22.516 -21.703 -12.68 1 94.19 79 GLY B N 1
ATOM 4259 C CA . GLY B 1 79 ? 23.266 -20.469 -12.867 1 94.19 79 GLY B CA 1
ATOM 4260 C C . GLY B 1 79 ? 23.359 -19.625 -11.609 1 94.19 79 GLY B C 1
ATOM 4261 O O . GLY B 1 79 ? 24.438 -19.188 -11.234 1 94.19 79 GLY B O 1
ATOM 4262 N N . THR B 1 80 ? 22.266 -19.438 -10.969 1 95.44 80 THR B N 1
ATOM 4263 C CA . THR B 1 80 ? 22.219 -18.672 -9.734 1 95.44 80 THR B CA 1
ATOM 4264 C C . THR B 1 80 ? 23.031 -19.344 -8.633 1 95.44 80 THR B C 1
ATOM 4266 O O . THR B 1 80 ? 23.734 -18.688 -7.875 1 95.44 80 THR B O 1
ATOM 4269 N N . GLY B 1 81 ? 22.891 -20.688 -8.531 1 96.12 81 GLY B N 1
ATOM 4270 C CA . GLY B 1 81 ? 23.672 -21.438 -7.57 1 96.12 81 GLY B CA 1
ATOM 4271 C C . GLY B 1 81 ? 25.172 -21.281 -7.75 1 96.12 81 GLY B C 1
ATOM 4272 O O . GLY B 1 81 ? 25.906 -21.188 -6.77 1 96.12 81 GLY B O 1
ATOM 4273 N N . LYS B 1 82 ? 25.562 -21.25 -8.992 1 95.88 82 LYS B N 1
ATOM 4274 C CA . LYS B 1 82 ? 26.984 -21.031 -9.289 1 95.88 82 LYS B CA 1
ATOM 4275 C C . LYS B 1 82 ? 27.438 -19.656 -8.789 1 95.88 82 LYS B C 1
ATOM 4277 O O . LYS B 1 82 ? 28.516 -19.531 -8.195 1 95.88 82 LYS B O 1
ATOM 4282 N N . GLY B 1 83 ? 26.625 -18.688 -9.055 1 95.56 83 GLY B N 1
ATOM 4283 C CA . GLY B 1 83 ? 26.938 -17.359 -8.562 1 95.56 83 GLY B CA 1
ATOM 4284 C C . GLY B 1 83 ? 27 -17.281 -7.051 1 95.56 83 GLY B C 1
ATOM 4285 O O . GLY B 1 83 ? 27.906 -16.656 -6.492 1 95.56 83 GLY B O 1
ATOM 4286 N N . ASN B 1 84 ? 26.094 -17.938 -6.41 1 97.31 84 ASN B N 1
ATOM 4287 C CA . ASN B 1 84 ? 26.062 -17.969 -4.949 1 97.31 84 ASN B CA 1
ATOM 4288 C C . ASN B 1 84 ? 27.297 -18.672 -4.387 1 97.31 84 ASN B C 1
ATOM 4290 O O . ASN B 1 84 ? 27.875 -18.219 -3.395 1 97.31 84 ASN B O 1
ATOM 4294 N N . LYS B 1 85 ? 27.656 -19.766 -4.977 1 97.38 85 LYS B N 1
ATOM 4295 C CA . LYS B 1 85 ? 28.844 -20.484 -4.531 1 97.38 85 LYS B CA 1
ATOM 4296 C C . LYS B 1 85 ? 30.094 -19.641 -4.707 1 97.38 85 LYS B C 1
ATOM 4298 O O . LYS B 1 85 ? 30.969 -19.625 -3.834 1 97.38 85 LYS B O 1
ATOM 4303 N N . GLN B 1 86 ? 30.203 -18.969 -5.809 1 97.19 86 GLN B N 1
ATOM 4304 C CA . GLN B 1 86 ? 31.359 -18.141 -6.098 1 97.19 86 GLN B CA 1
ATOM 4305 C C . GLN B 1 86 ? 31.516 -17.047 -5.047 1 97.19 86 GLN B C 1
ATOM 4307 O O . GLN B 1 86 ? 32.625 -16.797 -4.57 1 97.19 86 GLN B O 1
ATOM 4312 N N . ILE B 1 87 ? 30.453 -16.359 -4.758 1 97.75 87 ILE B N 1
ATOM 4313 C CA . ILE B 1 87 ? 30.547 -15.273 -3.785 1 97.75 87 ILE B CA 1
ATOM 4314 C C . ILE B 1 87 ? 30.828 -15.859 -2.4 1 97.75 87 ILE B C 1
ATOM 4316 O O . ILE B 1 87 ? 31.562 -15.258 -1.606 1 97.75 87 ILE B O 1
ATOM 4320 N N . PHE B 1 88 ? 30.25 -16.969 -2.029 1 97.75 88 PHE B N 1
ATOM 4321 C CA . PHE B 1 88 ? 30.562 -17.656 -0.786 1 97.75 88 PHE B CA 1
ATOM 4322 C C . PHE B 1 88 ? 32.062 -17.938 -0.679 1 97.75 88 PHE B C 1
ATOM 4324 O O . PHE B 1 88 ? 32.688 -17.609 0.325 1 97.75 88 PHE B O 1
ATOM 4331 N N . GLU B 1 89 ? 32.594 -18.562 -1.698 1 97.69 89 GLU B N 1
ATOM 4332 C CA . GLU B 1 89 ? 34 -18.922 -1.71 1 97.69 89 GLU B CA 1
ATOM 4333 C C . GLU B 1 89 ? 34.906 -17.672 -1.662 1 97.69 89 GLU B C 1
ATOM 4335 O O . GLU B 1 89 ? 35.906 -17.656 -0.972 1 97.69 89 GLU B O 1
ATOM 4340 N N . LYS B 1 90 ? 34.469 -16.703 -2.393 1 97.88 90 LYS B N 1
ATOM 4341 C CA . LYS B 1 90 ? 35.219 -15.445 -2.377 1 97.88 90 LYS B CA 1
ATOM 4342 C C . LYS B 1 90 ? 35.375 -14.898 -0.958 1 97.88 90 LYS B C 1
ATOM 4344 O O . LYS B 1 90 ? 36.469 -14.555 -0.518 1 97.88 90 LYS B O 1
ATOM 4349 N N . LEU B 1 91 ? 34.281 -14.828 -0.27 1 97.75 91 LEU B N 1
ATOM 4350 C CA . LEU B 1 91 ? 34.312 -14.227 1.062 1 97.75 91 LEU B CA 1
ATOM 4351 C C . LEU B 1 91 ? 35 -15.148 2.064 1 97.75 91 LEU B C 1
ATOM 4353 O O . LEU B 1 91 ? 35.719 -14.672 2.938 1 97.75 91 LEU B O 1
ATOM 4357 N N . LYS B 1 92 ? 34.781 -16.438 1.939 1 96.5 92 LYS B N 1
ATOM 4358 C CA . LYS B 1 92 ? 35.438 -17.406 2.834 1 96.5 92 LYS B CA 1
ATOM 4359 C C . LYS B 1 92 ? 36.938 -17.391 2.664 1 96.5 92 LYS B C 1
ATOM 4361 O O . LYS B 1 92 ? 37.688 -17.625 3.623 1 96.5 92 LYS B O 1
ATOM 4366 N N . ASN B 1 93 ? 37.375 -17.125 1.511 1 96.56 93 ASN B N 1
ATOM 4367 C CA . ASN B 1 93 ? 38.781 -17.203 1.207 1 96.56 93 ASN B CA 1
ATOM 4368 C C . ASN B 1 93 ? 39.469 -15.836 1.368 1 96.56 93 ASN B C 1
ATOM 4370 O O . ASN B 1 93 ? 40.656 -15.711 1.178 1 96.56 93 ASN B O 1
ATOM 4374 N N . ALA B 1 94 ? 38.656 -14.867 1.688 1 96 94 ALA B N 1
ATOM 4375 C CA . ALA B 1 94 ? 39.219 -13.531 1.856 1 96 94 ALA B CA 1
ATOM 4376 C C . ALA B 1 94 ? 40.188 -13.5 3.035 1 96 94 ALA B C 1
ATOM 4378 O O . ALA B 1 94 ? 40 -14.195 4.031 1 96 94 ALA B O 1
ATOM 4379 N N . THR B 1 95 ? 41.25 -12.75 2.895 1 93.75 95 THR B N 1
ATOM 4380 C CA . THR B 1 95 ? 42.188 -12.516 3.994 1 93.75 95 THR B CA 1
ATOM 4381 C C . THR B 1 95 ? 41.75 -11.297 4.812 1 93.75 95 THR B C 1
ATOM 4383 O O . THR B 1 95 ? 41.844 -10.164 4.344 1 93.75 95 THR B O 1
ATOM 4386 N N . VAL B 1 96 ? 41.219 -11.586 5.926 1 94.75 96 VAL B N 1
ATOM 4387 C CA . VAL B 1 96 ? 40.75 -10.5 6.777 1 94.75 96 VAL B CA 1
ATOM 4388 C C . VAL B 1 96 ? 41.5 -10.523 8.102 1 94.75 96 VAL B C 1
ATOM 4390 O O . VAL B 1 96 ? 41.812 -11.594 8.641 1 94.75 96 VAL B O 1
ATOM 4393 N N . GLU B 1 97 ? 41.938 -9.367 8.625 1 94.06 97 GLU B N 1
ATOM 4394 C CA . GLU B 1 97 ? 42.656 -9.258 9.898 1 94.06 97 GLU B CA 1
ATOM 4395 C C . GLU B 1 97 ? 41.75 -9.602 11.07 1 94.06 97 GLU B C 1
ATOM 4397 O O . GLU B 1 97 ? 42.156 -10.25 12.031 1 94.06 97 GLU B O 1
ATOM 4402 N N . SER B 1 98 ? 40.531 -9.047 10.984 1 94.25 98 SER B N 1
ATOM 4403 C CA . SER B 1 98 ? 39.5 -9.297 12.008 1 94.25 98 SER B CA 1
ATOM 4404 C C . SER B 1 98 ? 38.125 -9.352 11.406 1 94.25 98 SER B C 1
ATOM 4406 O O . SER B 1 98 ? 37.781 -8.578 10.5 1 94.25 98 SER B O 1
ATOM 4408 N N . TYR B 1 99 ? 37.375 -10.328 11.914 1 95.06 99 TYR B N 1
ATOM 4409 C CA . TYR B 1 99 ? 35.969 -10.438 11.484 1 95.06 99 TYR B CA 1
ATOM 4410 C C . TYR B 1 99 ? 35.094 -9.492 12.273 1 95.06 99 TYR B C 1
ATOM 4412 O O . TYR B 1 99 ? 34.5 -9.875 13.289 1 95.06 99 TYR B O 1
ATOM 4420 N N . ASP B 1 100 ? 34.906 -8.352 11.812 1 95.25 100 ASP B N 1
ATOM 4421 C CA . ASP B 1 100 ? 34.156 -7.293 12.477 1 95.25 100 ASP B CA 1
ATOM 4422 C C . ASP B 1 100 ? 32.969 -6.848 11.633 1 95.25 100 ASP B C 1
ATOM 4424 O O . ASP B 1 100 ? 32.906 -7.141 10.438 1 95.25 100 ASP B O 1
ATOM 4428 N N . GLY B 1 101 ? 32.031 -6.188 12.336 1 96.12 101 GLY B N 1
ATOM 4429 C CA . GLY B 1 101 ? 30.922 -5.559 11.609 1 96.12 101 GLY B CA 1
ATOM 4430 C C . GLY B 1 101 ? 29.922 -6.555 11.07 1 96.12 101 GLY B C 1
ATOM 4431 O O . GLY B 1 101 ? 29.812 -7.672 11.578 1 96.12 101 GLY B O 1
ATOM 4432 N N . PRO B 1 102 ? 29.219 -6.121 10.008 1 96.75 102 PRO B N 1
ATOM 4433 C CA . PRO B 1 102 ? 28.109 -6.934 9.492 1 96.75 102 PRO B CA 1
ATOM 4434 C C . PRO B 1 102 ? 28.594 -8.25 8.875 1 96.75 102 PRO B C 1
ATOM 4436 O O . PRO B 1 102 ? 27.828 -9.219 8.82 1 96.75 102 PRO B O 1
ATOM 4439 N N . LEU B 1 103 ? 29.812 -8.344 8.445 1 98.06 103 LEU B N 1
ATOM 4440 C CA . LEU B 1 103 ? 30.281 -9.547 7.77 1 98.06 103 LEU B CA 1
ATOM 4441 C C . LEU B 1 103 ? 31.047 -10.453 8.742 1 98.06 103 LEU B C 1
ATOM 4443 O O . LEU B 1 103 ? 31.703 -11.414 8.32 1 98.06 103 LEU B O 1
ATOM 4447 N N . SER B 1 104 ? 30.922 -10.227 10.031 1 97.56 104 SER B N 1
ATOM 4448 C CA . SER B 1 104 ? 31.641 -11.023 11.031 1 97.56 104 SER B CA 1
ATOM 4449 C C . SER B 1 104 ? 31.203 -12.484 10.969 1 97.56 104 SER B C 1
ATOM 4451 O O . SER B 1 104 ? 31.984 -13.383 11.297 1 97.56 104 SER B O 1
ATOM 4453 N N . PHE B 1 105 ? 30.016 -12.781 10.523 1 97.25 105 PHE B N 1
ATOM 4454 C CA . PHE B 1 105 ? 29.453 -14.133 10.477 1 97.25 105 PHE B CA 1
ATOM 4455 C C . PHE B 1 105 ? 30.219 -15 9.492 1 97.25 105 PHE B C 1
ATOM 4457 O O . PHE B 1 105 ? 30.141 -16.234 9.547 1 97.25 105 PHE B O 1
ATOM 4464 N N . VAL B 1 106 ? 30.969 -14.422 8.586 1 98 106 VAL B N 1
ATOM 4465 C CA . VAL B 1 106 ? 31.625 -15.148 7.512 1 98 106 VAL B CA 1
ATOM 4466 C C . VAL B 1 106 ? 32.594 -16.172 8.109 1 98 106 VAL B C 1
ATOM 4468 O O . VAL B 1 106 ? 32.875 -17.219 7.504 1 98 106 VAL B O 1
ATOM 4471 N N . LYS B 1 107 ? 33.031 -15.891 9.258 1 96.06 107 LYS B N 1
ATOM 4472 C CA . LYS B 1 107 ? 33.969 -16.781 9.938 1 96.06 107 LYS B CA 1
ATOM 4473 C C . LYS B 1 107 ? 33.406 -18.188 10.055 1 96.06 107 LYS B C 1
ATOM 4475 O O . LYS B 1 107 ? 34.094 -19.172 9.836 1 96.06 107 LYS B O 1
ATOM 4480 N N . ASP B 1 108 ? 32.125 -18.281 10.375 1 96.31 108 ASP B N 1
ATOM 4481 C CA . ASP B 1 108 ? 31.453 -19.547 10.648 1 96.31 108 ASP B CA 1
ATOM 4482 C C . ASP B 1 108 ? 30.375 -19.844 9.602 1 96.31 108 ASP B C 1
ATOM 4484 O O . ASP B 1 108 ? 29.516 -20.688 9.828 1 96.31 108 ASP B O 1
ATOM 4488 N N . TRP B 1 109 ? 30.5 -19.125 8.523 1 96.62 109 TRP B N 1
ATOM 4489 C CA . TRP B 1 109 ? 29.484 -19.188 7.469 1 96.62 109 TRP B CA 1
ATOM 4490 C C . TRP B 1 109 ? 29.578 -20.5 6.699 1 96.62 109 TRP B C 1
ATOM 4492 O O . TRP B 1 109 ? 30.688 -20.984 6.426 1 96.62 109 TRP B O 1
ATOM 4502 N N . GLU B 1 110 ? 28.469 -21.141 6.414 1 96.88 110 GLU B N 1
ATOM 4503 C CA . GLU B 1 110 ? 28.391 -22.359 5.617 1 96.88 110 GLU B CA 1
ATOM 4504 C C . GLU B 1 110 ? 27.484 -22.188 4.406 1 96.88 110 GLU B C 1
ATOM 4506 O O . GLU B 1 110 ? 26.438 -21.547 4.504 1 96.88 110 GLU B O 1
ATOM 4511 N N . PHE B 1 111 ? 27.922 -22.719 3.295 1 97.56 111 PHE B N 1
ATOM 4512 C CA . PHE B 1 111 ? 27.109 -22.672 2.086 1 97.56 111 PHE B CA 1
ATOM 4513 C C . PHE B 1 111 ? 25.812 -23.438 2.264 1 97.56 111 PHE B C 1
ATOM 4515 O O . PHE B 1 111 ? 25.812 -24.516 2.863 1 97.56 111 PHE B O 1
ATOM 4522 N N . TYR B 1 112 ? 24.703 -22.938 1.753 1 97 112 TYR B N 1
ATOM 4523 C CA . TYR B 1 112 ? 23.391 -23.453 2.15 1 97 112 TYR B CA 1
ATOM 4524 C C . TYR B 1 112 ? 22.938 -24.562 1.208 1 97 112 TYR B C 1
ATOM 4526 O O . TYR B 1 112 ? 21.938 -25.234 1.471 1 97 112 TYR B O 1
ATOM 4534 N N . VAL B 1 113 ? 23.719 -24.766 0.067 1 97.44 113 VAL B N 1
ATOM 4535 C CA . VAL B 1 113 ? 23.438 -25.875 -0.847 1 97.44 113 VAL B CA 1
ATOM 4536 C C . VAL B 1 113 ? 24.438 -27.016 -0.615 1 97.44 113 VAL B C 1
ATOM 4538 O O . VAL B 1 113 ? 25.516 -27.031 -1.22 1 97.44 113 VAL B O 1
ATOM 4541 N N . PRO B 1 114 ? 24.125 -27.984 0.094 1 93.38 114 PRO B N 1
ATOM 4542 C CA . PRO B 1 114 ? 25.094 -29.016 0.463 1 93.38 114 PRO B CA 1
ATOM 4543 C C . PRO B 1 114 ? 25.422 -29.953 -0.693 1 93.38 114 PRO B C 1
ATOM 4545 O O . PRO B 1 114 ? 26.484 -30.562 -0.711 1 93.38 114 PRO B O 1
ATOM 4548 N N . ASP B 1 115 ? 24.438 -30.062 -1.605 1 94.31 115 ASP B N 1
ATOM 4549 C CA . ASP B 1 115 ? 24.578 -30.969 -2.75 1 94.31 115 ASP B CA 1
ATOM 4550 C C . ASP B 1 115 ? 24.031 -30.312 -4.02 1 94.31 115 ASP B C 1
ATOM 4552 O O . ASP B 1 115 ? 22.891 -29.844 -4.043 1 94.31 115 ASP B O 1
ATOM 4556 N N . SER B 1 116 ? 24.828 -30.359 -5.066 1 94.25 116 SER B N 1
ATOM 4557 C CA . SER B 1 116 ? 24.453 -29.703 -6.316 1 94.25 116 SER B CA 1
ATOM 4558 C C . SER B 1 116 ? 23.219 -30.359 -6.934 1 94.25 116 SER B C 1
ATOM 4560 O O . SER B 1 116 ? 22.547 -29.75 -7.77 1 94.25 116 SER B O 1
ATOM 4562 N N . SER B 1 117 ? 22.938 -31.609 -6.559 1 95.19 117 SER B N 1
ATOM 4563 C CA . SER B 1 117 ? 21.766 -32.312 -7.074 1 95.19 117 SER B CA 1
ATOM 4564 C C . SER B 1 117 ? 20.469 -31.641 -6.582 1 95.19 117 SER B C 1
ATOM 4566 O O . SER B 1 117 ? 19.391 -31.906 -7.109 1 95.19 117 SER B O 1
ATOM 4568 N N . LEU B 1 118 ? 20.594 -30.75 -5.629 1 96.31 118 LEU B N 1
ATOM 4569 C CA . LEU B 1 118 ? 19.422 -30.109 -5.059 1 96.31 118 LEU B CA 1
ATOM 4570 C C . LEU B 1 118 ? 19.078 -28.844 -5.836 1 96.31 118 LEU B C 1
ATOM 4572 O O . LEU B 1 118 ? 17.984 -28.281 -5.672 1 96.31 118 LEU B O 1
ATOM 4576 N N . LEU B 1 119 ? 19.969 -28.406 -6.625 1 96.81 119 LEU B N 1
ATOM 4577 C CA . LEU B 1 119 ? 19.672 -27.219 -7.414 1 96.81 119 LEU B CA 1
ATOM 4578 C C . LEU B 1 119 ? 18.406 -27.406 -8.227 1 96.81 119 LEU B C 1
ATOM 4580 O O . LEU B 1 119 ? 18.141 -28.5 -8.742 1 96.81 119 LEU B O 1
ATOM 4584 N N . GLU B 1 120 ? 17.578 -26.344 -8.273 1 95.25 120 GLU B N 1
ATOM 4585 C CA . GLU B 1 120 ? 16.359 -26.219 -9.07 1 95.25 120 GLU B CA 1
ATOM 4586 C C . GLU B 1 120 ? 15.234 -27.062 -8.477 1 95.25 120 GLU B C 1
ATOM 4588 O O . GLU B 1 120 ? 14.133 -27.125 -9.039 1 95.25 120 GLU B O 1
ATOM 4593 N N . THR B 1 121 ? 15.453 -27.719 -7.34 1 96.94 121 THR B N 1
ATOM 4594 C CA . THR B 1 121 ? 14.406 -28.531 -6.723 1 96.94 121 THR B CA 1
ATOM 4595 C C . THR B 1 121 ? 13.695 -27.75 -5.621 1 96.94 121 THR B C 1
ATOM 4597 O O . THR B 1 121 ? 14.219 -26.75 -5.129 1 96.94 121 THR B O 1
ATOM 4600 N N . GLU B 1 122 ? 12.547 -28.188 -5.25 1 97.25 122 GLU B N 1
ATOM 4601 C CA . GLU B 1 122 ? 11.805 -27.594 -4.145 1 97.25 122 GLU B CA 1
ATOM 4602 C C . GLU B 1 122 ? 12.539 -27.797 -2.818 1 97.25 122 GLU B C 1
ATOM 4604 O O . GLU B 1 122 ? 13.18 -28.828 -2.611 1 97.25 122 GLU B O 1
ATOM 4609 N N . SER B 1 123 ? 12.445 -26.797 -2.031 1 97.44 123 SER B N 1
ATOM 4610 C CA . SER B 1 123 ? 12.977 -26.969 -0.684 1 97.44 123 SER B CA 1
ATOM 4611 C C . SER B 1 123 ? 12.031 -27.797 0.183 1 97.44 123 SER B C 1
ATOM 4613 O O . SER B 1 123 ? 10.82 -27.781 -0.029 1 97.44 123 SER B O 1
ATOM 4615 N N . PHE B 1 124 ? 12.594 -28.516 1.146 1 95.62 124 PHE B N 1
ATOM 4616 C CA . PHE B 1 124 ? 11.797 -29.484 1.896 1 95.62 124 PHE B CA 1
ATOM 4617 C C . PHE B 1 124 ? 12.078 -29.359 3.391 1 95.62 124 PHE B C 1
ATOM 4619 O O . PHE B 1 124 ? 11.484 -30.078 4.195 1 95.62 124 PHE B O 1
ATOM 4626 N N . LYS B 1 125 ? 12.945 -28.531 3.727 1 92.12 125 LYS B N 1
ATOM 4627 C CA . LYS B 1 125 ? 13.242 -28.266 5.133 1 92.12 125 LYS B CA 1
ATOM 4628 C C . LYS B 1 125 ? 13.281 -26.781 5.422 1 92.12 125 LYS B C 1
ATOM 4630 O O . LYS B 1 125 ? 13.328 -25.953 4.496 1 92.12 125 LYS B O 1
ATOM 4635 N N . GLY B 1 126 ? 13.18 -26.422 6.738 1 92 126 GLY B N 1
ATOM 4636 C CA . GLY B 1 126 ? 13.195 -25.016 7.148 1 92 126 GLY B CA 1
ATOM 4637 C C . GLY B 1 126 ? 11.805 -24.422 7.297 1 92 126 GLY B C 1
ATOM 4638 O O . GLY B 1 126 ? 10.82 -25.016 6.84 1 92 126 GLY B O 1
ATOM 4639 N N . ALA B 1 127 ? 11.75 -23.219 7.812 1 93.31 127 ALA B N 1
ATOM 4640 C CA . ALA B 1 127 ? 10.5 -22.578 8.188 1 93.31 127 ALA B CA 1
ATOM 4641 C C . ALA B 1 127 ? 9.695 -22.188 6.949 1 93.31 127 ALA B C 1
ATOM 4643 O O . ALA B 1 127 ? 8.477 -22.016 7.023 1 93.31 127 ALA B O 1
ATOM 4644 N N . TYR B 1 128 ? 10.383 -22.109 5.754 1 96.69 128 TYR B N 1
ATOM 4645 C CA . TYR B 1 128 ? 9.719 -21.672 4.531 1 96.69 128 TYR B CA 1
ATOM 4646 C C . TYR B 1 128 ? 9.766 -22.766 3.467 1 96.69 128 TYR B C 1
ATOM 4648 O O . TYR B 1 128 ? 9.727 -22.469 2.27 1 96.69 128 TYR B O 1
ATOM 4656 N N . ALA B 1 129 ? 9.875 -23.984 3.877 1 96.94 129 ALA B N 1
ATOM 4657 C CA . ALA B 1 129 ? 10.039 -25.094 2.941 1 96.94 129 ALA B CA 1
ATOM 4658 C C . ALA B 1 129 ? 8.93 -25.094 1.894 1 96.94 129 ALA B C 1
ATOM 4660 O O . ALA B 1 129 ? 7.742 -25.062 2.236 1 96.94 129 ALA B O 1
ATOM 4661 N N . GLY B 1 130 ? 9.383 -25.156 0.659 1 98 130 GLY B N 1
ATOM 4662 C CA . GLY B 1 130 ? 8.445 -25.062 -0.448 1 98 130 GLY B CA 1
ATOM 4663 C C . GLY B 1 130 ? 7.406 -26.172 -0.444 1 98 130 GLY B C 1
ATOM 4664 O O . GLY B 1 130 ? 6.223 -25.906 -0.67 1 98 130 GLY B O 1
ATOM 4665 N N . LEU B 1 131 ? 7.805 -27.406 -0.225 1 98.12 131 LEU B N 1
ATOM 4666 C CA . LEU B 1 131 ? 6.871 -28.531 -0.219 1 98.12 131 LEU B CA 1
ATOM 4667 C C . LEU B 1 131 ? 5.867 -28.391 0.924 1 98.12 131 LEU B C 1
ATOM 4669 O O . LEU B 1 131 ? 4.676 -28.641 0.742 1 98.12 131 LEU B O 1
ATOM 4673 N N . ALA B 1 132 ? 6.352 -27.953 2.068 1 97 132 ALA B N 1
ATOM 4674 C CA . ALA B 1 132 ? 5.457 -27.766 3.209 1 97 132 ALA B CA 1
ATOM 4675 C C . ALA B 1 132 ? 4.465 -26.641 2.943 1 97 132 ALA B C 1
ATOM 4677 O O . ALA B 1 132 ? 3.289 -26.734 3.297 1 97 132 ALA B O 1
ATOM 4678 N N . ASP B 1 133 ? 4.977 -25.594 2.371 1 97.06 133 ASP B N 1
ATOM 4679 C CA . ASP B 1 133 ? 4.109 -24.469 2.057 1 97.06 133 ASP B CA 1
ATOM 4680 C C . ASP B 1 133 ? 3.018 -24.875 1.07 1 97.06 133 ASP B C 1
ATOM 4682 O O . ASP B 1 133 ? 1.857 -24.484 1.228 1 97.06 133 ASP B O 1
ATOM 4686 N N . CYS B 1 134 ? 3.369 -25.625 0.084 1 98.5 134 CYS B N 1
ATOM 4687 C CA . CYS B 1 134 ? 2.389 -26.094 -0.891 1 98.5 134 CYS B CA 1
ATOM 4688 C C . CYS B 1 134 ? 1.383 -27.031 -0.241 1 98.5 134 CYS B C 1
ATOM 4690 O O . CYS B 1 134 ? 0.182 -26.938 -0.5 1 98.5 134 CYS B O 1
ATOM 4692 N N . TYR B 1 135 ? 1.834 -27.922 0.594 1 98.19 135 TYR B N 1
ATOM 4693 C CA . TYR B 1 135 ? 0.95 -28.812 1.33 1 98.19 135 TYR B CA 1
ATOM 4694 C C . TYR B 1 135 ? -0.042 -28.031 2.178 1 98.19 135 TYR B C 1
ATOM 4696 O O . TYR B 1 135 ? -1.246 -28.297 2.141 1 98.19 135 TYR B O 1
ATOM 4704 N N . ASN B 1 136 ? 0.488 -27.109 2.902 1 97.38 136 ASN B N 1
ATOM 4705 C CA . ASN B 1 136 ? -0.353 -26.281 3.775 1 97.38 136 ASN B CA 1
ATOM 4706 C C . ASN B 1 136 ? -1.385 -25.5 2.979 1 97.38 136 ASN B C 1
ATOM 4708 O O . ASN B 1 136 ? -2.514 -25.312 3.434 1 97.38 136 ASN B O 1
ATOM 4712 N N . LEU B 1 137 ? -0.981 -24.984 1.831 1 97.94 137 LEU B N 1
ATOM 4713 C CA . LEU B 1 137 ? -1.953 -24.297 0.98 1 97.94 137 LEU B CA 1
ATOM 4714 C C . LEU B 1 137 ? -3.061 -25.266 0.552 1 97.94 137 LEU B C 1
ATOM 4716 O O . LEU B 1 137 ? -4.234 -24.875 0.525 1 97.94 137 LEU B O 1
ATOM 4720 N N . GLY B 1 138 ? -2.664 -26.516 0.215 1 98.56 138 GLY B N 1
ATOM 4721 C CA . GLY B 1 138 ? -3.67 -27.516 -0.075 1 98.56 138 GLY B CA 1
ATOM 4722 C C . GLY B 1 138 ? -4.66 -27.719 1.059 1 98.56 138 GLY B C 1
ATOM 4723 O O . GLY B 1 138 ? -5.867 -27.797 0.829 1 98.56 138 GLY B O 1
ATOM 4724 N N . VAL B 1 139 ? -4.168 -27.781 2.26 1 98.06 139 VAL B N 1
ATOM 4725 C CA . VAL B 1 139 ? -5.004 -27.938 3.443 1 98.06 139 VAL B CA 1
ATOM 4726 C C . VAL B 1 139 ? -5.945 -26.75 3.58 1 98.06 139 VAL B C 1
ATOM 4728 O O . VAL B 1 139 ? -7.141 -26.922 3.836 1 98.06 139 VAL B O 1
ATOM 4731 N N . GLU B 1 140 ? -5.379 -25.594 3.389 1 97 140 GLU B N 1
ATOM 4732 C CA . GLU B 1 140 ? -6.188 -24.375 3.477 1 97 140 GLU B CA 1
ATOM 4733 C C . GLU B 1 140 ? -7.293 -24.359 2.424 1 97 140 GLU B C 1
ATOM 4735 O O . GLU B 1 140 ? -8.422 -23.969 2.707 1 97 140 GLU B O 1
ATOM 4740 N N . PHE B 1 141 ? -6.961 -24.797 1.259 1 97.94 141 PHE B N 1
ATOM 4741 C CA . PHE B 1 141 ? -7.945 -24.828 0.182 1 97.94 141 PHE B CA 1
ATOM 4742 C C . PHE B 1 141 ? -9.039 -25.844 0.479 1 97.94 141 PHE B C 1
ATOM 4744 O O . PHE B 1 141 ? -10.211 -25.609 0.166 1 97.94 141 PHE B O 1
ATOM 4751 N N . ARG B 1 142 ? -8.68 -26.922 1.045 1 97.12 142 ARG B N 1
ATOM 4752 C CA . ARG B 1 142 ? -9.688 -27.891 1.466 1 97.12 142 ARG B CA 1
ATOM 4753 C C . ARG B 1 142 ? -10.656 -27.281 2.469 1 97.12 142 ARG B C 1
ATOM 4755 O O . ARG B 1 142 ? -11.867 -27.438 2.346 1 97.12 142 ARG B O 1
ATOM 4762 N N . GLU B 1 143 ? -10.125 -26.609 3.414 1 96 143 GLU B N 1
ATOM 4763 C CA . GLU B 1 143 ? -10.953 -25.969 4.438 1 96 143 GLU B CA 1
ATOM 4764 C C . GLU B 1 143 ? -11.883 -24.922 3.832 1 96 143 GLU B C 1
ATOM 4766 O O . GLU B 1 143 ? -13.055 -24.844 4.207 1 96 143 GLU B O 1
ATOM 4771 N N . ARG B 1 144 ? -11.406 -24.203 2.926 1 96.19 144 ARG B N 1
ATOM 4772 C CA . ARG B 1 144 ? -12.141 -23.062 2.373 1 96.19 144 ARG B CA 1
ATOM 4773 C C . ARG B 1 144 ? -13.156 -23.531 1.335 1 96.19 144 ARG B C 1
ATOM 4775 O O . ARG B 1 144 ? -14.234 -22.953 1.216 1 96.19 144 ARG B O 1
ATOM 4782 N N . TYR B 1 145 ? -12.766 -24.609 0.565 1 97.06 145 TYR B N 1
ATOM 4783 C CA . TYR B 1 145 ? -13.562 -24.953 -0.608 1 97.06 145 TYR B CA 1
ATOM 4784 C C . TYR B 1 145 ? -14.078 -26.375 -0.523 1 97.06 145 TYR B C 1
ATOM 4786 O O . TYR B 1 145 ? -14.414 -26.984 -1.543 1 97.06 145 TYR B O 1
ATOM 4794 N N . GLU B 1 146 ? -14.117 -26.953 0.553 1 88.5 146 GLU B N 1
ATOM 4795 C CA . GLU B 1 146 ? -14.516 -28.359 0.721 1 88.5 146 GLU B CA 1
ATOM 4796 C C . GLU B 1 146 ? -15.914 -28.609 0.166 1 88.5 146 GLU B C 1
ATOM 4798 O O . GLU B 1 146 ? -16.203 -29.688 -0.341 1 88.5 146 GLU B O 1
ATOM 4803 N N . ASP B 1 147 ? -16.734 -27.594 0.213 1 94.62 147 ASP B N 1
ATOM 4804 C CA . ASP B 1 147 ? -18.109 -27.734 -0.241 1 94.62 147 ASP B CA 1
ATOM 4805 C C . ASP B 1 147 ? -18.188 -27.797 -1.766 1 94.62 147 ASP B C 1
ATOM 4807 O O . ASP B 1 147 ? -19.219 -28.172 -2.33 1 94.62 147 ASP B O 1
ATOM 4811 N N . LEU B 1 148 ? -17.109 -27.5 -2.434 1 97.81 148 LEU B N 1
ATOM 4812 C CA . LEU B 1 148 ? -17.094 -27.406 -3.891 1 97.81 148 LEU B CA 1
ATOM 4813 C C . LEU B 1 148 ? -16.719 -28.734 -4.52 1 97.81 148 LEU B C 1
ATOM 4815 O O . LEU B 1 148 ? -16.75 -28.891 -5.742 1 97.81 148 LEU B O 1
ATOM 4819 N N . TRP B 1 149 ? -16.391 -29.719 -3.756 1 96.5 149 TRP B N 1
ATOM 4820 C CA . TRP B 1 149 ? -16.031 -31.062 -4.184 1 96.5 149 TRP B CA 1
ATOM 4821 C C . TRP B 1 149 ? -16.75 -32.125 -3.35 1 96.5 149 TRP B C 1
ATOM 4823 O O . TRP B 1 149 ? -16.844 -31.984 -2.127 1 96.5 149 TRP B O 1
ATOM 4833 N N . ASP B 1 150 ? -17.328 -33.188 -3.975 1 94.38 150 ASP B N 1
ATOM 4834 C CA . ASP B 1 150 ? -18.188 -34.156 -3.303 1 94.38 150 ASP B CA 1
ATOM 4835 C C . ASP B 1 150 ? -17.344 -35.188 -2.539 1 94.38 150 ASP B C 1
ATOM 4837 O O . ASP B 1 150 ? -17.891 -36.031 -1.814 1 94.38 150 ASP B O 1
ATOM 4841 N N . GLY B 1 151 ? -16.047 -35.156 -2.764 1 93.31 151 GLY B N 1
ATOM 4842 C CA . GLY B 1 151 ? -15.164 -36.094 -2.055 1 93.31 151 GLY B CA 1
ATOM 4843 C C . GLY B 1 151 ? -15.148 -37.469 -2.66 1 93.31 151 GLY B C 1
ATOM 4844 O O . GLY B 1 151 ? -14.594 -38.406 -2.074 1 93.31 151 GLY B O 1
ATOM 4845 N N . LYS B 1 152 ? -15.719 -37.625 -3.859 1 95.06 152 LYS B N 1
ATOM 4846 C CA . LYS B 1 152 ? -15.844 -38.938 -4.457 1 95.06 152 LYS B CA 1
ATOM 4847 C C . LYS B 1 152 ? -15.383 -38.938 -5.91 1 95.06 152 LYS B C 1
ATOM 4849 O O . LYS B 1 152 ? -14.805 -39.906 -6.391 1 95.06 152 LYS B O 1
ATOM 4854 N N . THR B 1 153 ? -15.594 -37.875 -6.531 1 95.81 153 THR B N 1
ATOM 4855 C CA . THR B 1 153 ? -15.273 -37.75 -7.949 1 95.81 153 THR B CA 1
ATOM 4856 C C . THR B 1 153 ? -13.773 -37.5 -8.148 1 95.81 153 THR B C 1
ATOM 4858 O O . THR B 1 153 ? -13.172 -36.719 -7.434 1 95.81 153 THR B O 1
ATOM 4861 N N . VAL B 1 154 ? -13.164 -38.25 -9.078 1 97.12 154 VAL B N 1
ATOM 4862 C CA . VAL B 1 154 ? -11.773 -38 -9.445 1 97.12 154 VAL B CA 1
ATOM 4863 C C . VAL B 1 154 ? -11.625 -36.594 -10.008 1 97.12 154 VAL B C 1
ATOM 4865 O O . VAL B 1 154 ? -12.391 -36.188 -10.875 1 97.12 154 VAL B O 1
ATOM 4868 N N . GLN B 1 155 ? -10.742 -35.844 -9.414 1 96.62 155 GLN B N 1
ATOM 4869 C CA . GLN B 1 155 ? -10.469 -34.469 -9.828 1 96.62 155 GLN B CA 1
ATOM 4870 C C . GLN B 1 155 ? -9.094 -34.375 -10.492 1 96.62 155 GLN B C 1
ATOM 4872 O O . GLN B 1 155 ? -8.133 -35 -10.047 1 96.62 155 GLN B O 1
ATOM 4877 N N . PRO B 1 156 ? -9 -33.688 -11.57 1 97.56 156 PRO B N 1
ATOM 4878 C CA . PRO B 1 156 ? -7.68 -33.469 -12.172 1 97.56 156 PRO B CA 1
ATOM 4879 C C . PRO B 1 156 ? -6.883 -32.375 -11.453 1 97.56 156 PRO B C 1
ATOM 4881 O O . PRO B 1 156 ? -7.469 -31.438 -10.883 1 97.56 156 PRO B O 1
ATOM 4884 N N . LEU B 1 157 ? -5.672 -32.469 -11.406 1 98.38 157 LEU B N 1
ATOM 4885 C CA . LEU B 1 157 ? -4.668 -31.484 -11.039 1 98.38 157 LEU B CA 1
ATOM 4886 C C . LEU B 1 157 ? -3.662 -31.297 -12.172 1 98.38 157 LEU B C 1
ATOM 4888 O O . LEU B 1 157 ? -3.01 -32.25 -12.594 1 98.38 157 LEU B O 1
ATOM 4892 N N . PHE B 1 158 ? -3.557 -30.094 -12.703 1 98.81 158 PHE B N 1
ATOM 4893 C CA . PHE B 1 158 ? -2.742 -29.844 -13.883 1 98.81 158 PHE B CA 1
ATOM 4894 C C . PHE B 1 158 ? -1.433 -29.156 -13.508 1 98.81 158 PHE B C 1
ATOM 4896 O O . PHE B 1 158 ? -1.424 -28.219 -12.711 1 98.81 158 PHE B O 1
ATOM 4903 N N . THR B 1 159 ? -0.333 -29.594 -14.039 1 98.75 159 THR B N 1
ATOM 4904 C CA . THR B 1 159 ? 0.966 -29 -13.75 1 98.75 159 THR B CA 1
ATOM 4905 C C . THR B 1 159 ? 1.822 -28.938 -15.016 1 98.75 159 THR B C 1
ATOM 4907 O O . THR B 1 159 ? 1.723 -29.812 -15.883 1 98.75 159 THR B O 1
ATOM 4910 N N . SER B 1 160 ? 2.613 -27.875 -15.102 1 98.44 160 SER B N 1
ATOM 4911 C CA . SER B 1 160 ? 3.645 -27.859 -16.141 1 98.44 160 SER B CA 1
ATOM 4912 C C . SER B 1 160 ? 4.723 -28.891 -15.852 1 98.44 160 SER B C 1
ATOM 4914 O O . SER B 1 160 ? 4.715 -29.531 -14.797 1 98.44 160 SER B O 1
ATOM 4916 N N . GLY B 1 161 ? 5.672 -29.078 -16.703 1 97.12 161 GLY B N 1
ATOM 4917 C CA . GLY B 1 161 ? 6.418 -30.328 -16.797 1 97.12 161 GLY B CA 1
ATOM 4918 C C . GLY B 1 161 ? 7.703 -30.312 -15.984 1 97.12 161 GLY B C 1
ATOM 4919 O O . GLY B 1 161 ? 8.305 -31.375 -15.742 1 97.12 161 GLY B O 1
ATOM 4920 N N . GLN B 1 162 ? 8.164 -29.156 -15.492 1 96.69 162 GLN B N 1
ATOM 4921 C CA . GLN B 1 162 ? 9.406 -29.141 -14.727 1 96.69 162 GLN B CA 1
ATOM 4922 C C . GLN B 1 162 ? 9.219 -29.812 -13.367 1 96.69 162 GLN B C 1
ATOM 4924 O O . GLN B 1 162 ? 8.195 -29.609 -12.711 1 96.69 162 GLN B O 1
ATOM 4929 N N . GLU B 1 163 ? 10.211 -30.516 -12.961 1 95.94 163 GLU B N 1
ATOM 4930 C CA . GLU B 1 163 ? 10.133 -31.359 -11.781 1 95.94 163 GLU B CA 1
ATOM 4931 C C . GLU B 1 163 ? 9.727 -30.562 -10.547 1 95.94 163 GLU B C 1
ATOM 4933 O O . GLU B 1 163 ? 8.922 -31.016 -9.742 1 95.94 163 GLU B O 1
ATOM 4938 N N . ARG B 1 164 ? 10.312 -29.375 -10.328 1 96.44 164 ARG B N 1
ATOM 4939 C CA . ARG B 1 164 ? 9.984 -28.578 -9.148 1 96.44 164 ARG B CA 1
ATOM 4940 C C . ARG B 1 164 ? 8.508 -28.188 -9.156 1 96.44 164 ARG B C 1
ATOM 4942 O O . ARG B 1 164 ? 7.875 -28.109 -8.109 1 96.44 164 ARG B O 1
ATOM 4949 N N . VAL B 1 165 ? 7.934 -27.906 -10.336 1 98.44 165 VAL B N 1
ATOM 4950 C CA . VAL B 1 165 ? 6.52 -27.562 -10.445 1 98.44 165 VAL B CA 1
ATOM 4951 C C . VAL B 1 165 ? 5.652 -28.781 -10.156 1 98.44 165 VAL B C 1
ATOM 4953 O O . VAL B 1 165 ? 4.672 -28.688 -9.414 1 98.44 165 VAL B O 1
ATOM 4956 N N . VAL B 1 166 ? 6.023 -29.938 -10.688 1 98.38 166 VAL B N 1
ATOM 4957 C CA . VAL B 1 166 ? 5.301 -31.188 -10.461 1 98.38 166 VAL B CA 1
ATOM 4958 C C . VAL B 1 166 ? 5.293 -31.516 -8.969 1 98.38 166 VAL B C 1
ATOM 4960 O O . VAL B 1 166 ? 4.254 -31.875 -8.406 1 98.38 166 VAL B O 1
ATOM 4963 N N . ASN B 1 167 ? 6.414 -31.359 -8.352 1 98.19 167 ASN B N 1
ATOM 4964 C CA . ASN B 1 167 ? 6.508 -31.672 -6.93 1 98.19 167 ASN B CA 1
ATOM 4965 C C . ASN B 1 167 ? 5.66 -30.703 -6.094 1 98.19 167 ASN B C 1
ATOM 4967 O O . ASN B 1 167 ? 5.086 -31.109 -5.082 1 98.19 167 ASN B O 1
ATOM 4971 N N . SER B 1 168 ? 5.633 -29.438 -6.48 1 98.5 168 SER B N 1
ATOM 4972 C CA . SER B 1 168 ? 4.75 -28.484 -5.816 1 98.5 168 SER B CA 1
ATOM 4973 C C . SER B 1 168 ? 3.291 -28.891 -5.949 1 98.5 168 SER B C 1
ATOM 4975 O O . SER B 1 168 ? 2.539 -28.844 -4.973 1 98.5 168 SER B O 1
ATOM 4977 N N . ALA B 1 169 ? 2.924 -29.297 -7.133 1 98.75 169 ALA B N 1
ATOM 4978 C CA . ALA B 1 169 ? 1.56 -29.734 -7.395 1 98.75 169 ALA B CA 1
ATOM 4979 C C . ALA B 1 169 ? 1.224 -30.984 -6.566 1 98.75 169 ALA B C 1
ATOM 4981 O O . ALA B 1 169 ? 0.138 -31.062 -5.984 1 98.75 169 ALA B O 1
ATOM 4982 N N . ARG B 1 170 ? 2.139 -31.969 -6.516 1 98.44 170 ARG B N 1
ATOM 4983 C CA . ARG B 1 170 ? 1.942 -33.188 -5.711 1 98.44 170 ARG B CA 1
ATOM 4984 C C . ARG B 1 170 ? 1.705 -32.812 -4.246 1 98.44 170 ARG B C 1
ATOM 4986 O O . ARG B 1 170 ? 0.76 -33.312 -3.629 1 98.44 170 ARG B O 1
ATOM 4993 N N . SER B 1 171 ? 2.57 -31.953 -3.758 1 98.44 171 SER B N 1
ATOM 4994 C CA . SER B 1 171 ? 2.473 -31.578 -2.35 1 98.44 171 SER B CA 1
ATOM 4995 C C . SER B 1 171 ? 1.151 -30.875 -2.053 1 98.44 171 SER B C 1
ATOM 4997 O O . SER B 1 171 ? 0.499 -31.172 -1.048 1 98.44 171 SER B O 1
ATOM 4999 N N . PHE B 1 172 ? 0.772 -29.938 -2.896 1 98.62 172 PHE B N 1
ATOM 5000 C CA . PHE B 1 172 ? -0.528 -29.297 -2.764 1 98.62 172 PHE B CA 1
ATOM 5001 C C . PHE B 1 172 ? -1.649 -30.328 -2.781 1 98.62 172 PHE B C 1
ATOM 5003 O O . PHE B 1 172 ? -2.551 -30.297 -1.941 1 98.62 172 PHE B O 1
ATOM 5010 N N . GLY B 1 173 ? -1.607 -31.203 -3.787 1 98.38 173 GLY B N 1
ATOM 5011 C CA . GLY B 1 173 ? -2.621 -32.25 -3.91 1 98.38 173 GLY B CA 1
ATOM 5012 C C . GLY B 1 173 ? -2.748 -33.094 -2.666 1 98.38 173 GLY B C 1
ATOM 5013 O O . GLY B 1 173 ? -3.859 -33.406 -2.23 1 98.38 173 GLY B O 1
ATOM 5014 N N . GLU B 1 174 ? -1.643 -33.469 -2.123 1 98.19 174 GLU B N 1
ATOM 5015 C CA . GLU B 1 174 ? -1.654 -34.25 -0.885 1 98.19 174 GLU B CA 1
ATOM 5016 C C . GLU B 1 174 ? -2.365 -33.5 0.233 1 98.19 174 GLU B C 1
ATOM 5018 O O . GLU B 1 174 ? -3.104 -34.094 1.021 1 98.19 174 GLU B O 1
ATOM 5023 N N . GLY B 1 175 ? -2.078 -32.25 0.305 1 98.06 175 GLY B N 1
ATOM 5024 C CA . GLY B 1 175 ? -2.746 -31.422 1.307 1 98.06 175 GLY B CA 1
ATOM 5025 C C . GLY B 1 175 ? -4.242 -31.297 1.077 1 98.06 175 GLY B C 1
ATOM 5026 O O . GLY B 1 175 ? -5.031 -31.453 2.012 1 98.06 175 GLY B O 1
ATOM 5027 N N . PHE B 1 176 ? -4.645 -31.062 -0.159 1 98.19 176 PHE B N 1
ATOM 5028 C CA . PHE B 1 176 ? -6.043 -30.797 -0.487 1 98.19 176 PHE B CA 1
ATOM 5029 C C . PHE B 1 176 ? -6.871 -32.062 -0.382 1 98.19 176 PHE B C 1
ATOM 5031 O O . PHE B 1 176 ? -7.938 -32.062 0.236 1 98.19 176 PHE B O 1
ATOM 5038 N N . PHE B 1 177 ? -6.383 -33.188 -0.938 1 97.38 177 PHE B N 1
ATOM 5039 C CA . PHE B 1 177 ? -7.164 -34.406 -1.055 1 97.38 177 PHE B CA 1
ATOM 5040 C C . PHE B 1 177 ? -6.992 -35.281 0.183 1 97.38 177 PHE B C 1
ATOM 5042 O O . PHE B 1 177 ? -7.781 -36.219 0.415 1 97.38 177 PHE B O 1
ATOM 5049 N N . ALA B 1 178 ? -5.93 -35 0.92 1 95.38 178 ALA B N 1
ATOM 5050 C CA . ALA B 1 178 ? -5.633 -35.812 2.117 1 95.38 178 ALA B CA 1
ATOM 5051 C C . ALA B 1 178 ? -5.594 -37.281 1.8 1 95.38 178 ALA B C 1
ATOM 5053 O O . ALA B 1 178 ? -4.883 -37.719 0.887 1 95.38 178 ALA B O 1
ATOM 5054 N N . SER B 1 179 ? -6.43 -38.062 2.486 1 94.25 179 SER B N 1
ATOM 5055 C CA . SER B 1 179 ? -6.395 -39.531 2.336 1 94.25 179 SER B CA 1
ATOM 5056 C C . SER B 1 179 ? -6.91 -39.938 0.967 1 94.25 179 SER B C 1
ATOM 5058 O O . SER B 1 179 ? -6.699 -41.094 0.544 1 94.25 179 SER B O 1
ATOM 5060 N N . ASN B 1 180 ? -7.52 -39.062 0.241 1 94.12 180 ASN B N 1
ATOM 5061 C CA . ASN B 1 180 ? -8.109 -39.375 -1.057 1 94.12 180 ASN B CA 1
ATOM 5062 C C . ASN B 1 180 ? -7.137 -39.062 -2.197 1 94.12 180 ASN B C 1
ATOM 5064 O O . ASN B 1 180 ? -7.461 -39.281 -3.367 1 94.12 180 ASN B O 1
ATOM 5068 N N . TYR B 1 181 ? -5.934 -38.625 -1.903 1 96.62 181 TYR B N 1
ATOM 5069 C CA . TYR B 1 181 ? -4.992 -38.156 -2.912 1 96.62 181 TYR B CA 1
ATOM 5070 C C . TYR B 1 181 ? -4.672 -39.25 -3.918 1 96.62 181 TYR B C 1
ATOM 5072 O O . TYR B 1 181 ? -4.762 -39.031 -5.129 1 96.62 181 TYR B O 1
ATOM 5080 N N . SER B 1 182 ? -4.383 -40.469 -3.508 1 94.88 182 SER B N 1
ATOM 5081 C CA . SER B 1 182 ? -3.9 -41.562 -4.352 1 94.88 182 SER B CA 1
ATOM 5082 C C . SER B 1 182 ? -4.996 -42.062 -5.289 1 94.88 182 SER B C 1
ATOM 5084 O O . SER B 1 182 ? -4.707 -42.531 -6.383 1 94.88 182 SER B O 1
ATOM 5086 N N . ASP B 1 183 ? -6.27 -41.844 -4.863 1 95 183 ASP B N 1
ATOM 5087 C CA . ASP B 1 183 ? -7.336 -42.5 -5.602 1 95 183 ASP B CA 1
ATOM 5088 C C . ASP B 1 183 ? -8.211 -41.5 -6.336 1 95 183 ASP B C 1
ATOM 5090 O O . ASP B 1 183 ? -8.906 -41.844 -7.293 1 95 183 ASP B O 1
ATOM 5094 N N . LEU B 1 184 ? -8.141 -40.25 -5.828 1 96.06 184 LEU B N 1
ATOM 5095 C CA . LEU B 1 184 ? -9.133 -39.344 -6.379 1 96.06 184 LEU B CA 1
ATOM 5096 C C . LEU B 1 184 ? -8.453 -38.125 -7.02 1 96.06 184 LEU B C 1
ATOM 5098 O O . LEU B 1 184 ? -9.117 -37.312 -7.648 1 96.06 184 LEU B O 1
ATOM 5102 N N . CYS B 1 185 ? -7.168 -37.969 -6.883 1 97.38 185 CYS B N 1
ATOM 5103 C CA . CYS B 1 185 ? -6.43 -36.938 -7.586 1 97.38 185 CYS B CA 1
ATOM 5104 C C . CYS B 1 185 ? -5.762 -37.469 -8.836 1 97.38 185 CYS B C 1
ATOM 5106 O O . CYS B 1 185 ? -4.984 -38.438 -8.766 1 97.38 185 CYS B O 1
ATOM 5108 N N . SER B 1 186 ? -6.094 -36.969 -9.977 1 98.25 186 SER B N 1
ATOM 5109 C CA . SER B 1 186 ? -5.43 -37.344 -11.219 1 98.25 186 SER B CA 1
ATOM 5110 C C . SER B 1 186 ? -4.461 -36.25 -11.672 1 98.25 186 SER B C 1
ATOM 5112 O O . SER B 1 186 ? -4.871 -35.281 -12.312 1 98.25 186 SER B O 1
ATOM 5114 N N . LEU B 1 187 ? -3.189 -36.438 -11.383 1 98.31 187 LEU B N 1
ATOM 5115 C CA . LEU B 1 187 ? -2.176 -35.469 -11.758 1 98.31 187 LEU B CA 1
ATOM 5116 C C . LEU B 1 187 ? -1.89 -35.531 -13.258 1 98.31 187 LEU B C 1
ATOM 5118 O O . LEU B 1 187 ? -1.489 -36.562 -13.773 1 98.31 187 LEU B O 1
ATOM 5122 N N . GLN B 1 188 ? -2.174 -34.438 -13.945 1 98.38 188 GLN B N 1
ATOM 5123 C CA . GLN B 1 188 ? -1.938 -34.281 -15.375 1 98.38 188 GLN B CA 1
ATOM 5124 C C . GLN B 1 188 ? -0.698 -33.438 -15.633 1 98.38 188 GLN B C 1
ATOM 5126 O O . GLN B 1 188 ? -0.67 -32.25 -15.297 1 98.38 188 GLN B O 1
ATOM 5131 N N . ILE B 1 189 ? 0.352 -33.969 -16.25 1 98.19 189 ILE B N 1
ATOM 5132 C CA . ILE B 1 189 ? 1.592 -33.25 -16.531 1 98.19 189 ILE B CA 1
ATOM 5133 C C . ILE B 1 189 ? 1.597 -32.781 -17.969 1 98.19 189 ILE B C 1
ATOM 5135 O O . ILE B 1 189 ? 1.517 -33.562 -18.906 1 98.19 189 ILE B O 1
ATOM 5139 N N . ILE B 1 190 ? 1.64 -31.469 -18.172 1 98.19 190 ILE B N 1
ATOM 5140 C CA . ILE B 1 190 ? 1.68 -30.828 -19.484 1 98.19 190 ILE B CA 1
ATOM 5141 C C . ILE B 1 190 ? 3.117 -30.438 -19.828 1 98.19 190 ILE B C 1
ATOM 5143 O O . ILE B 1 190 ? 3.73 -29.625 -19.125 1 98.19 190 ILE B O 1
ATOM 5147 N N . PRO B 1 191 ? 3.697 -30.938 -20.906 1 97.06 191 PRO B N 1
ATOM 5148 C CA . PRO B 1 191 ? 5.09 -30.625 -21.25 1 97.06 191 PRO B CA 1
ATOM 5149 C C . PRO B 1 191 ? 5.32 -29.141 -21.484 1 97.06 191 PRO B C 1
ATOM 5151 O O . PRO B 1 191 ? 4.379 -28.406 -21.797 1 97.06 191 PRO B O 1
ATOM 5154 N N . GLU B 1 192 ? 6.582 -28.719 -21.328 1 96.38 192 GLU B N 1
ATOM 5155 C CA . GLU B 1 192 ? 6.98 -27.328 -21.531 1 96.38 192 GLU B CA 1
ATOM 5156 C C . GLU B 1 192 ? 7.879 -27.172 -22.75 1 96.38 192 GLU B C 1
ATOM 5158 O O . GLU B 1 192 ? 9.102 -27.234 -22.641 1 96.38 192 GLU B O 1
ATOM 5163 N N . ASN B 1 193 ? 7.332 -26.984 -23.797 1 94.06 193 ASN B N 1
ATOM 5164 C CA . ASN B 1 193 ? 8.133 -26.766 -25 1 94.06 193 ASN B CA 1
ATOM 5165 C C . ASN B 1 193 ? 7.297 -26.156 -26.125 1 94.06 193 ASN B C 1
ATOM 5167 O O . ASN B 1 193 ? 6.074 -26.062 -26.016 1 94.06 193 ASN B O 1
ATOM 5171 N N . GLU B 1 194 ? 7.918 -25.828 -27.188 1 92.44 194 GLU B N 1
ATOM 5172 C CA . GLU B 1 194 ? 7.309 -25.078 -28.281 1 92.44 194 GLU B CA 1
ATOM 5173 C C . GLU B 1 194 ? 6.25 -25.906 -29 1 92.44 194 GLU B C 1
ATOM 5175 O O . GLU B 1 194 ? 5.32 -25.359 -29.594 1 92.44 194 GLU B O 1
ATOM 5180 N N . THR B 1 195 ? 6.363 -27.188 -28.906 1 95.62 195 THR B N 1
ATOM 5181 C CA . THR B 1 195 ? 5.453 -28.047 -29.641 1 95.62 195 THR B CA 1
ATOM 5182 C C . THR B 1 195 ? 4.066 -28.047 -29.016 1 95.62 195 THR B C 1
ATOM 5184 O O . THR B 1 195 ? 3.1 -28.5 -29.625 1 95.62 195 THR B O 1
ATOM 5187 N N . GLN B 1 196 ? 3.992 -27.484 -27.844 1 96.81 196 GLN B N 1
ATOM 5188 C CA . GLN B 1 196 ? 2.699 -27.453 -27.172 1 96.81 196 GLN B CA 1
ATOM 5189 C C . GLN B 1 196 ? 1.803 -26.359 -27.75 1 96.81 196 GLN B C 1
ATOM 5191 O O . GLN B 1 196 ? 0.588 -26.375 -27.531 1 96.81 196 GLN B O 1
ATOM 5196 N N . GLY B 1 197 ? 2.395 -25.312 -28.438 1 97.12 197 GLY B N 1
ATOM 5197 C CA . GLY B 1 197 ? 1.604 -24.219 -28.969 1 97.12 197 GLY B CA 1
ATOM 5198 C C . GLY B 1 197 ? 0.725 -23.547 -27.922 1 97.12 197 GLY B C 1
ATOM 5199 O O . GLY B 1 197 ? 1.201 -23.188 -26.844 1 97.12 197 GLY B O 1
ATOM 5200 N N . ALA B 1 198 ? -0.581 -23.484 -28.234 1 97.75 198 ALA B N 1
ATOM 5201 C CA . ALA B 1 198 ? -1.524 -22.812 -27.344 1 97.75 198 ALA B CA 1
ATOM 5202 C C . ALA B 1 198 ? -2.025 -23.766 -26.266 1 97.75 198 ALA B C 1
ATOM 5204 O O . ALA B 1 198 ? -2.701 -23.359 -25.328 1 97.75 198 ALA B O 1
ATOM 5205 N N . ASN B 1 199 ? -1.741 -25.047 -26.297 1 98.5 199 ASN B N 1
ATOM 5206 C CA . ASN B 1 199 ? -2.162 -26.062 -25.328 1 98.5 199 ASN B CA 1
ATOM 5207 C C . ASN B 1 199 ? -1.115 -26.266 -24.25 1 98.5 199 ASN B C 1
ATOM 5209 O O . ASN B 1 199 ? -0.557 -27.359 -24.109 1 98.5 199 ASN B O 1
ATOM 5213 N N . THR B 1 200 ? -0.879 -25.219 -23.5 1 98.19 200 THR B N 1
ATOM 5214 C CA . THR B 1 200 ? 0.284 -25.188 -22.625 1 98.19 200 THR B CA 1
ATOM 5215 C C . THR B 1 200 ? -0.045 -24.469 -21.312 1 98.19 200 THR B C 1
ATOM 5217 O O . THR B 1 200 ? -1.003 -23.688 -21.25 1 98.19 200 THR B O 1
ATOM 5220 N N . LEU B 1 201 ? 0.63 -24.781 -20.219 1 98.62 201 LEU B N 1
ATOM 5221 C CA . LEU B 1 201 ? 0.609 -24.047 -18.969 1 98.62 201 LEU B CA 1
ATOM 5222 C C . LEU B 1 201 ? 1.808 -23.109 -18.859 1 98.62 201 LEU B C 1
ATOM 5224 O O . LEU B 1 201 ? 2 -22.453 -17.844 1 98.62 201 LEU B O 1
ATOM 5228 N N . THR B 1 202 ? 2.662 -23.078 -19.906 1 98.31 202 THR B N 1
ATOM 5229 C CA . THR B 1 202 ? 3.828 -22.203 -20 1 98.31 202 THR B CA 1
ATOM 5230 C C . THR B 1 202 ? 3.867 -21.5 -21.359 1 98.31 202 THR B C 1
ATOM 5232 O O . THR B 1 202 ? 4.684 -21.844 -22.219 1 98.31 202 THR B O 1
ATOM 5235 N N . SER B 1 203 ? 3.1 -20.484 -21.484 1 97.31 203 SER B N 1
ATOM 5236 C CA . SER B 1 203 ? 2.867 -19.844 -22.781 1 97.31 203 SER B CA 1
ATOM 5237 C C . SER B 1 203 ? 4.141 -19.203 -23.312 1 97.31 203 SER B C 1
ATOM 5239 O O . SER B 1 203 ? 4.355 -19.156 -24.531 1 97.31 203 SER B O 1
ATOM 5241 N N . HIS B 1 204 ? 5.008 -18.719 -22.438 1 96 204 HIS B N 1
ATOM 5242 C CA . HIS B 1 204 ? 6.23 -18.078 -22.922 1 96 204 HIS B CA 1
ATOM 5243 C C . HIS B 1 204 ? 7.176 -19.094 -23.547 1 96 204 HIS B C 1
ATOM 5245 O O . HIS B 1 204 ? 7.863 -18.797 -24.531 1 96 204 HIS B O 1
ATOM 5251 N N . ASP B 1 205 ? 7.184 -20.312 -23.047 1 94.75 205 ASP B N 1
ATOM 5252 C CA . ASP B 1 205 ? 8.016 -21.375 -23.594 1 94.75 205 ASP B CA 1
ATOM 5253 C C . ASP B 1 205 ? 7.52 -21.812 -24.969 1 94.75 205 ASP B C 1
ATOM 5255 O O . ASP B 1 205 ? 8.305 -22.219 -25.828 1 94.75 205 ASP B O 1
ATOM 5259 N N . ALA B 1 206 ? 6.258 -21.75 -25.141 1 95.69 206 ALA B N 1
ATOM 5260 C CA . ALA B 1 206 ? 5.648 -22.219 -26.375 1 95.69 206 ALA B CA 1
ATOM 5261 C C . ALA B 1 206 ? 5.574 -21.094 -27.422 1 95.69 206 ALA B C 1
ATOM 5263 O O . ALA B 1 206 ? 5.16 -21.328 -28.562 1 95.69 206 ALA B O 1
ATOM 5264 N N . CYS B 1 207 ? 5.988 -19.875 -27.094 1 96.81 207 CYS B N 1
ATOM 5265 C CA . CYS B 1 207 ? 5.891 -18.703 -27.953 1 96.81 207 CYS B CA 1
ATOM 5266 C C . CYS B 1 207 ? 7.191 -18.469 -28.719 1 96.81 207 CYS B C 1
ATOM 5268 O O . CYS B 1 207 ? 8.195 -18.078 -28.125 1 96.81 207 CYS B O 1
ATOM 5270 N N . VAL B 1 208 ? 7.105 -18.578 -29.969 1 95.25 208 VAL B N 1
ATOM 5271 C CA . VAL B 1 208 ? 8.281 -18.469 -30.828 1 95.25 208 VAL B CA 1
ATOM 5272 C C . VAL B 1 208 ? 8.82 -17.047 -30.781 1 95.25 208 VAL B C 1
ATOM 5274 O O . VAL B 1 208 ? 10.039 -16.828 -30.766 1 95.25 208 VAL B O 1
ATOM 5277 N N . ASN B 1 209 ? 8.008 -16.062 -30.688 1 96.25 209 ASN B N 1
ATOM 5278 C CA . ASN B 1 209 ? 8.398 -14.664 -30.766 1 96.25 209 ASN B CA 1
ATOM 5279 C C . ASN B 1 209 ? 8.812 -14.109 -29.406 1 96.25 209 ASN B C 1
ATOM 5281 O O . ASN B 1 209 ? 9.25 -12.961 -29.312 1 96.25 209 ASN B O 1
ATOM 5285 N N . TYR B 1 210 ? 8.672 -14.906 -28.375 1 96.19 210 TYR B N 1
ATOM 5286 C CA . TYR B 1 210 ? 9.07 -14.445 -27.047 1 96.19 210 TYR B CA 1
ATOM 5287 C C . TYR B 1 210 ? 10.578 -14.273 -26.953 1 96.19 210 TYR B C 1
ATOM 5289 O O . TYR B 1 210 ? 11.336 -15.203 -27.25 1 96.19 210 TYR B O 1
ATOM 5297 N N . ASN B 1 211 ? 11.023 -13.062 -26.625 1 95.12 211 ASN B N 1
ATOM 5298 C CA . ASN B 1 211 ? 12.43 -12.742 -26.406 1 95.12 211 ASN B CA 1
ATOM 5299 C C . ASN B 1 211 ? 12.758 -12.641 -24.922 1 95.12 211 ASN B C 1
ATOM 5301 O O . ASN B 1 211 ? 12.477 -11.617 -24.281 1 95.12 211 ASN B O 1
ATOM 5305 N N . SER B 1 212 ? 13.422 -13.633 -24.406 1 89.44 212 SER B N 1
ATOM 5306 C CA . SER B 1 212 ? 13.703 -13.727 -22.969 1 89.44 212 SER B CA 1
ATOM 5307 C C . SER B 1 212 ? 14.719 -12.68 -22.531 1 89.44 212 SER B C 1
ATOM 5309 O O . SER B 1 212 ? 14.938 -12.477 -21.344 1 89.44 212 SER B O 1
ATOM 5311 N N . SER B 1 213 ? 15.359 -11.953 -23.453 1 91.88 213 SER B N 1
ATOM 5312 C CA . SER B 1 213 ? 16.375 -10.953 -23.125 1 91.88 213 SER B CA 1
ATOM 5313 C C . SER B 1 213 ? 15.867 -9.547 -23.391 1 91.88 213 SER B C 1
ATOM 5315 O O . SER B 1 213 ? 16.625 -8.578 -23.312 1 91.88 213 SER B O 1
ATOM 5317 N N . TYR B 1 214 ? 14.617 -9.445 -23.75 1 91.88 214 TYR B N 1
ATOM 5318 C CA . TYR B 1 214 ? 14.039 -8.164 -24.156 1 91.88 214 TYR B CA 1
ATOM 5319 C C . TYR B 1 214 ? 14.281 -7.102 -23.078 1 91.88 214 TYR B C 1
ATOM 5321 O O . TYR B 1 214 ? 14.594 -5.953 -23.406 1 91.88 214 TYR B O 1
ATOM 5329 N N . SER B 1 215 ? 14.219 -7.422 -21.828 1 93.69 215 SER B N 1
ATOM 5330 C CA . SER B 1 215 ? 14.25 -6.469 -20.719 1 93.69 215 SER B CA 1
ATOM 5331 C C . SER B 1 215 ? 15.68 -6.086 -20.359 1 93.69 215 SER B C 1
ATOM 5333 O O . SER B 1 215 ? 15.906 -5.105 -19.656 1 93.69 215 SER B O 1
ATOM 5335 N N . ASP B 1 216 ? 16.672 -6.871 -20.812 1 94.19 216 ASP B N 1
ATOM 5336 C CA . ASP B 1 216 ? 18.016 -6.773 -20.281 1 94.19 216 ASP B CA 1
ATOM 5337 C C . ASP B 1 216 ? 18.578 -5.359 -20.438 1 94.19 216 ASP B C 1
ATOM 5339 O O . ASP B 1 216 ? 19.031 -4.754 -19.469 1 94.19 216 ASP B O 1
ATOM 5343 N N . ALA B 1 217 ? 18.453 -4.824 -21.594 1 95.25 217 ALA B N 1
ATOM 5344 C CA . ALA B 1 217 ? 19.016 -3.504 -21.844 1 95.25 217 ALA B CA 1
ATOM 5345 C C . ALA B 1 217 ? 18.266 -2.422 -21.094 1 95.25 217 ALA B C 1
ATOM 5347 O O . ALA B 1 217 ? 18.859 -1.445 -20.625 1 95.25 217 ALA B O 1
ATOM 5348 N N . ILE B 1 218 ? 16.984 -2.588 -20.984 1 97.06 218 ILE B N 1
ATOM 5349 C CA . ILE B 1 218 ? 16.141 -1.605 -20.297 1 97.06 218 ILE B CA 1
ATOM 5350 C C . ILE B 1 218 ? 16.484 -1.589 -18.812 1 97.06 218 ILE B C 1
ATOM 5352 O O . ILE B 1 218 ? 16.75 -0.529 -18.25 1 97.06 218 ILE B O 1
ATOM 5356 N N . VAL B 1 219 ? 16.531 -2.752 -18.219 1 96.12 219 VAL B N 1
ATOM 5357 C CA . VAL B 1 219 ? 16.797 -2.885 -16.797 1 96.12 219 VAL B CA 1
ATOM 5358 C C . VAL B 1 219 ? 18.219 -2.396 -16.5 1 96.12 219 VAL B C 1
ATOM 5360 O O . VAL B 1 219 ? 18.469 -1.813 -15.438 1 96.12 219 VAL B O 1
ATOM 5363 N N . GLY B 1 220 ? 19.125 -2.605 -17.422 1 96.69 220 GLY B N 1
ATOM 5364 C CA . GLY B 1 220 ? 20.5 -2.184 -17.266 1 96.69 220 GLY B CA 1
ATOM 5365 C C . GLY B 1 220 ? 20.656 -0.679 -17.141 1 96.69 220 GLY B C 1
ATOM 5366 O O . GLY B 1 220 ? 21.703 -0.191 -16.703 1 96.69 220 GLY B O 1
ATOM 5367 N N . GLU B 1 221 ? 19.625 0.055 -17.516 1 97.56 221 GLU B N 1
ATOM 5368 C CA . GLU B 1 221 ? 19.672 1.511 -17.406 1 97.56 221 GLU B CA 1
ATOM 5369 C C . GLU B 1 221 ? 19.453 1.97 -15.977 1 97.56 221 GLU B C 1
ATOM 5371 O O . GLU B 1 221 ? 19.75 3.115 -15.625 1 97.56 221 GLU B O 1
ATOM 5376 N N . PHE B 1 222 ? 18.859 1.119 -15.141 1 97.75 222 PHE B N 1
ATOM 5377 C CA . PHE B 1 222 ? 18.656 1.452 -13.734 1 97.75 222 PHE B CA 1
ATOM 5378 C C . PHE B 1 222 ? 19.984 1.509 -12.984 1 97.75 222 PHE B C 1
ATOM 5380 O O . PHE B 1 222 ? 20.797 0.596 -13.102 1 97.75 222 PHE B O 1
ATOM 5387 N N . SER B 1 223 ? 20.172 2.529 -12.289 1 95.25 223 SER B N 1
ATOM 5388 C CA . SER B 1 223 ? 21.453 2.809 -11.648 1 95.25 223 SER B CA 1
ATOM 5389 C C . SER B 1 223 ? 21.828 1.708 -10.664 1 95.25 223 SER B C 1
ATOM 5391 O O . SER B 1 223 ? 20.984 1.248 -9.891 1 95.25 223 SER B O 1
ATOM 5393 N N . ASP B 1 224 ? 23.109 1.315 -10.656 1 94.94 224 ASP B N 1
ATOM 5394 C CA . ASP B 1 224 ? 23.609 0.337 -9.688 1 94.94 224 ASP B CA 1
ATOM 5395 C C . ASP B 1 224 ? 24.281 1.024 -8.508 1 94.94 224 ASP B C 1
ATOM 5397 O O . ASP B 1 224 ? 25.047 0.397 -7.773 1 94.94 224 ASP B O 1
ATOM 5401 N N . ASN B 1 225 ? 24.031 2.314 -8.344 1 92.75 225 ASN B N 1
ATOM 5402 C CA . ASN B 1 225 ? 24.656 3.084 -7.27 1 92.75 225 ASN B CA 1
ATOM 5403 C C . ASN B 1 225 ? 24.312 2.502 -5.898 1 92.75 225 ASN B C 1
ATOM 5405 O O . ASN B 1 225 ? 25.141 2.547 -4.98 1 92.75 225 ASN B O 1
ATOM 5409 N N . TYR B 1 226 ? 23.062 1.992 -5.762 1 94.12 226 TYR B N 1
ATOM 5410 C CA . TYR B 1 226 ? 22.703 1.428 -4.469 1 94.12 226 TYR B CA 1
ATOM 5411 C C . TYR B 1 226 ? 23.578 0.228 -4.129 1 94.12 226 TYR B C 1
ATOM 5413 O O . TYR B 1 226 ? 23.906 -0.001 -2.959 1 94.12 226 TYR B O 1
ATOM 5421 N N . LEU B 1 227 ? 24.047 -0.521 -5.129 1 97.38 227 LEU B N 1
ATOM 5422 C CA . LEU B 1 227 ? 24.938 -1.662 -4.934 1 97.38 227 LEU B CA 1
ATOM 5423 C C . LEU B 1 227 ? 26.328 -1.199 -4.555 1 97.38 227 LEU B C 1
ATOM 5425 O O . LEU B 1 227 ? 26.938 -1.729 -3.617 1 97.38 227 LEU B O 1
ATOM 5429 N N . LYS B 1 228 ? 26.844 -0.201 -5.289 1 95.31 228 LYS B N 1
ATOM 5430 C CA . LYS B 1 228 ? 28.172 0.332 -5.02 1 95.31 228 LYS B CA 1
ATOM 5431 C C . LYS B 1 228 ? 28.25 0.959 -3.631 1 95.31 228 LYS B C 1
ATOM 5433 O O . LYS B 1 228 ? 29.234 0.791 -2.92 1 95.31 228 LYS B O 1
ATOM 5438 N N . THR B 1 229 ? 27.188 1.625 -3.277 1 92.69 229 THR B N 1
ATOM 5439 C CA . THR B 1 229 ? 27.125 2.254 -1.962 1 92.69 229 THR B CA 1
ATOM 5440 C C . THR B 1 229 ? 27.078 1.199 -0.86 1 92.69 229 THR B C 1
ATOM 5442 O O . THR B 1 229 ? 27.734 1.342 0.17 1 92.69 229 THR B O 1
ATOM 5445 N N . ALA B 1 230 ? 26.281 0.191 -1.058 1 96.06 230 ALA B N 1
ATOM 5446 C CA . ALA B 1 230 ? 26.234 -0.907 -0.096 1 96.06 230 ALA B CA 1
ATOM 5447 C C . ALA B 1 230 ? 27.594 -1.579 0.052 1 96.06 230 ALA B C 1
ATOM 5449 O O . ALA B 1 230 ? 28.016 -1.902 1.165 1 96.06 230 ALA B O 1
ATOM 5450 N N . ALA B 1 231 ? 28.266 -1.777 -1.085 1 97.19 231 ALA B N 1
ATOM 5451 C CA . ALA B 1 231 ? 29.594 -2.369 -1.056 1 97.19 231 ALA B CA 1
ATOM 5452 C C . ALA B 1 231 ? 30.562 -1.511 -0.242 1 97.19 231 ALA B C 1
ATOM 5454 O O . ALA B 1 231 ? 31.297 -2.023 0.604 1 97.19 231 ALA B O 1
ATOM 5455 N N . ALA B 1 232 ? 30.531 -0.217 -0.5 1 94.19 232 ALA B N 1
ATOM 5456 C CA . ALA B 1 232 ? 31.406 0.705 0.224 1 94.19 232 ALA B CA 1
ATOM 5457 C C . ALA B 1 232 ? 31.109 0.665 1.724 1 94.19 232 ALA B C 1
ATOM 5459 O O . ALA B 1 232 ? 32.031 0.646 2.537 1 94.19 232 ALA B O 1
ATOM 5460 N N . ARG B 1 233 ? 29.844 0.649 2.107 1 93.19 233 ARG B N 1
ATOM 5461 C CA . ARG B 1 233 ? 29.453 0.585 3.51 1 93.19 233 ARG B CA 1
ATOM 5462 C C . ARG B 1 233 ? 29.953 -0.693 4.164 1 93.19 233 ARG B C 1
ATOM 5464 O O . ARG B 1 233 ? 30.531 -0.651 5.254 1 93.19 233 ARG B O 1
ATOM 5471 N N . LEU B 1 234 ? 29.766 -1.804 3.475 1 96.56 234 LEU B N 1
ATOM 5472 C CA . LEU B 1 234 ? 30.172 -3.094 4.016 1 96.56 234 LEU B CA 1
ATOM 5473 C C . LEU B 1 234 ? 31.688 -3.164 4.16 1 96.56 234 LEU B C 1
ATOM 5475 O O . LEU B 1 234 ? 32.188 -3.668 5.164 1 96.56 234 LEU B O 1
ATOM 5479 N N . ASN B 1 235 ? 32.438 -2.643 3.178 1 95.69 235 ASN B N 1
ATOM 5480 C CA . ASN B 1 235 ? 33.906 -2.662 3.24 1 95.69 235 ASN B CA 1
ATOM 5481 C C . ASN B 1 235 ? 34.438 -1.756 4.348 1 95.69 235 ASN B C 1
ATOM 5483 O O . ASN B 1 235 ? 35.469 -2.053 4.965 1 95.69 235 ASN B O 1
ATOM 5487 N N . LYS B 1 236 ? 33.75 -0.678 4.566 1 91.88 236 LYS B N 1
ATOM 5488 C CA . LYS B 1 236 ? 34.125 0.225 5.645 1 91.88 236 LYS B CA 1
ATOM 5489 C C . LYS B 1 236 ? 33.938 -0.423 7.008 1 91.88 236 LYS B C 1
ATOM 5491 O O . LYS B 1 236 ? 34.781 -0.315 7.895 1 91.88 236 LYS B O 1
ATOM 5496 N N . LEU B 1 237 ? 32.844 -1.125 7.172 1 93.81 237 LEU B N 1
ATOM 5497 C CA . LEU B 1 237 ? 32.469 -1.687 8.461 1 93.81 237 LEU B CA 1
ATOM 5498 C C . LEU B 1 237 ? 33.125 -3.037 8.688 1 93.81 237 LEU B C 1
ATOM 5500 O O . LEU B 1 237 ? 33.281 -3.48 9.828 1 93.81 237 LEU B O 1
ATOM 5504 N N . SER B 1 238 ? 33.438 -3.715 7.625 1 97 238 SER B N 1
ATOM 5505 C CA . SER B 1 238 ? 34.125 -5.008 7.641 1 97 238 SER B CA 1
ATOM 5506 C C . SER B 1 238 ? 35.281 -5.031 6.672 1 97 238 SER B C 1
ATOM 5508 O O . SER B 1 238 ? 35.219 -5.656 5.609 1 97 238 SER B O 1
ATOM 5510 N N . PRO B 1 239 ? 36.406 -4.496 7.133 1 96 239 PRO B N 1
ATOM 5511 C CA . PRO B 1 239 ? 37.562 -4.367 6.211 1 96 239 PRO B CA 1
ATOM 5512 C C . PRO B 1 239 ? 38.156 -5.719 5.84 1 96 239 PRO B C 1
ATOM 5514 O O . PRO B 1 239 ? 38.156 -6.645 6.648 1 96 239 PRO B O 1
ATOM 5517 N N . GLY B 1 240 ? 38.594 -5.766 4.539 1 96.62 240 GLY B N 1
ATOM 5518 C CA . GLY B 1 240 ? 39.375 -6.922 4.121 1 96.62 240 GLY B CA 1
ATOM 5519 C C . GLY B 1 240 ? 38.656 -7.797 3.117 1 96.62 240 GLY B C 1
ATOM 5520 O O . GLY B 1 240 ? 39.281 -8.586 2.406 1 96.62 240 GLY B O 1
ATOM 5521 N N . PHE B 1 241 ? 37.375 -7.645 2.967 1 97.38 241 PHE B N 1
ATOM 5522 C CA . PHE B 1 241 ? 36.594 -8.539 2.125 1 97.38 241 PHE B CA 1
ATOM 5523 C C . PHE B 1 241 ? 36.562 -8.047 0.684 1 97.38 241 PHE B C 1
ATOM 5525 O O . PHE B 1 241 ? 36.281 -8.82 -0.236 1 97.38 241 PHE B O 1
ATOM 5532 N N . ASN B 1 242 ? 36.781 -6.84 0.449 1 96.62 242 ASN B N 1
ATOM 5533 C CA . ASN B 1 242 ? 36.844 -6.246 -0.882 1 96.62 242 ASN B CA 1
ATOM 5534 C C . ASN B 1 242 ? 35.562 -6.52 -1.668 1 96.62 242 ASN B C 1
ATOM 5536 O O . ASN B 1 242 ? 35.625 -7.023 -2.793 1 96.62 242 ASN B O 1
ATOM 5540 N N . ILE B 1 243 ? 34.438 -6.199 -1.066 1 96.88 243 ILE B N 1
ATOM 5541 C CA . ILE B 1 243 ? 33.125 -6.406 -1.63 1 96.88 243 ILE B CA 1
ATOM 5542 C C . ILE B 1 243 ? 32.906 -5.445 -2.797 1 96.88 243 ILE B C 1
ATOM 5544 O O . ILE B 1 243 ? 33.25 -4.266 -2.715 1 96.88 243 ILE B O 1
ATOM 5548 N N . THR B 1 244 ? 32.344 -5.914 -3.934 1 97.62 244 THR B N 1
ATOM 5549 C CA . THR B 1 244 ? 31.969 -5.09 -5.078 1 97.62 244 THR B CA 1
ATOM 5550 C C . THR B 1 244 ? 30.453 -4.973 -5.188 1 97.62 244 THR B C 1
ATOM 5552 O O . THR B 1 244 ? 29.719 -5.648 -4.461 1 97.62 244 THR B O 1
ATOM 5555 N N . GLY B 1 245 ? 29.984 -4.07 -6.086 1 97.19 245 GLY B N 1
ATOM 5556 C CA . GLY B 1 245 ? 28.562 -3.975 -6.34 1 97.19 245 GLY B CA 1
ATOM 5557 C C . GLY B 1 245 ? 27.953 -5.285 -6.809 1 97.19 245 GLY B C 1
ATOM 5558 O O . GLY B 1 245 ? 26.859 -5.66 -6.367 1 97.19 245 GLY B O 1
ATOM 5559 N N . ASP B 1 246 ? 28.641 -5.988 -7.684 1 96.88 246 ASP B N 1
ATOM 5560 C CA . ASP B 1 246 ? 28.172 -7.273 -8.188 1 96.88 246 ASP B CA 1
ATOM 5561 C C . ASP B 1 246 ? 28.062 -8.297 -7.059 1 96.88 246 ASP B C 1
ATOM 5563 O O . ASP B 1 246 ? 27.125 -9.109 -7.051 1 96.88 246 ASP B O 1
ATOM 5567 N N . ASP B 1 247 ? 29.016 -8.258 -6.164 1 97.94 247 ASP B N 1
ATOM 5568 C CA . ASP B 1 247 ? 28.953 -9.148 -5.004 1 97.94 247 ASP B CA 1
ATOM 5569 C C . ASP B 1 247 ? 27.688 -8.875 -4.176 1 97.94 247 ASP B C 1
ATOM 5571 O O . ASP B 1 247 ? 27.031 -9.812 -3.711 1 97.94 247 ASP B O 1
ATOM 5575 N N . VAL B 1 248 ? 27.422 -7.578 -3.982 1 98.19 248 VAL B N 1
ATOM 5576 C CA . VAL B 1 248 ? 26.25 -7.18 -3.211 1 98.19 248 VAL B CA 1
ATOM 5577 C C . VAL B 1 248 ? 24.984 -7.742 -3.863 1 98.19 248 VAL B C 1
ATOM 5579 O O . VAL B 1 248 ? 24.156 -8.352 -3.189 1 98.19 248 VAL B O 1
ATOM 5582 N N . TYR B 1 249 ? 24.859 -7.559 -5.156 1 97.12 249 TYR B N 1
ATOM 5583 C CA . TYR B 1 249 ? 23.688 -8.062 -5.883 1 97.12 249 TYR B CA 1
ATOM 5584 C C . TYR B 1 249 ? 23.531 -9.562 -5.672 1 97.12 249 TYR B C 1
ATOM 5586 O O . TYR B 1 249 ? 22.422 -10.047 -5.398 1 97.12 249 TYR B O 1
ATOM 5594 N N . ASN B 1 250 ? 24.594 -10.297 -5.781 1 97.06 250 ASN B N 1
ATOM 5595 C CA . ASN B 1 250 ? 24.578 -11.75 -5.613 1 97.06 250 ASN B CA 1
ATOM 5596 C C . ASN B 1 250 ? 24.203 -12.141 -4.184 1 97.06 250 ASN B C 1
ATOM 5598 O O . ASN B 1 250 ? 23.469 -13.102 -3.971 1 97.06 250 ASN B O 1
ATOM 5602 N N . LEU B 1 251 ? 24.734 -11.406 -3.238 1 98.31 251 LEU B N 1
ATOM 5603 C CA . LEU B 1 251 ? 24.453 -11.688 -1.837 1 98.31 251 LEU B CA 1
ATOM 5604 C C . LEU B 1 251 ? 22.969 -11.445 -1.531 1 98.31 251 LEU B C 1
ATOM 5606 O O . LEU B 1 251 ? 22.375 -12.18 -0.746 1 98.31 251 LEU B O 1
ATOM 5610 N N . MET B 1 252 ? 22.438 -10.398 -2.109 1 97.75 252 MET B N 1
ATOM 5611 C CA . MET B 1 252 ? 21.016 -10.133 -1.89 1 97.75 252 MET B CA 1
ATOM 5612 C C . MET B 1 252 ? 20.156 -11.258 -2.445 1 97.75 252 MET B C 1
ATOM 5614 O O . MET B 1 252 ? 19.203 -11.695 -1.796 1 97.75 252 MET B O 1
ATOM 5618 N N . GLY B 1 253 ? 20.516 -11.766 -3.631 1 97.06 253 GLY B N 1
ATOM 5619 C CA . GLY B 1 253 ? 19.844 -12.961 -4.137 1 97.06 253 GLY B CA 1
ATOM 5620 C C . GLY B 1 253 ? 20.062 -14.18 -3.268 1 97.06 253 GLY B C 1
ATOM 5621 O O . GLY B 1 253 ? 19.141 -14.969 -3.053 1 97.06 253 GLY B O 1
ATOM 5622 N N . TYR B 1 254 ? 21.312 -14.305 -2.779 1 98.12 254 TYR B N 1
ATOM 5623 C CA . TYR B 1 254 ? 21.688 -15.398 -1.895 1 98.12 254 TYR B CA 1
ATOM 5624 C C . TYR B 1 254 ? 20.766 -15.469 -0.687 1 98.12 254 TYR B C 1
ATOM 5626 O O . TYR B 1 254 ? 20.312 -16.547 -0.311 1 98.12 254 TYR B O 1
ATOM 5634 N N . CYS B 1 255 ? 20.438 -14.344 -0.099 1 97.75 255 CYS B N 1
ATOM 5635 C CA . CYS B 1 255 ? 19.578 -14.273 1.075 1 97.75 255 CYS B CA 1
ATOM 5636 C C . CYS B 1 255 ? 18.219 -14.914 0.798 1 97.75 255 CYS B C 1
ATOM 5638 O O . CYS B 1 255 ? 17.75 -15.734 1.587 1 97.75 255 CYS B O 1
ATOM 5640 N N . GLY B 1 256 ? 17.562 -14.555 -0.305 1 97.25 256 GLY B N 1
ATOM 5641 C CA . GLY B 1 256 ? 16.266 -15.102 -0.65 1 97.25 256 GLY B CA 1
ATOM 5642 C C . GLY B 1 256 ? 16.25 -16.609 -0.732 1 97.25 256 GLY B C 1
ATOM 5643 O O . GLY B 1 256 ? 15.414 -17.266 -0.105 1 97.25 256 GLY B O 1
ATOM 5644 N N . PHE B 1 257 ? 17.219 -17.156 -1.416 1 98.06 257 PHE B N 1
ATOM 5645 C CA . PHE B 1 257 ? 17.25 -18.609 -1.61 1 98.06 257 PHE B CA 1
ATOM 5646 C C . PHE B 1 257 ? 17.656 -19.312 -0.32 1 98.06 257 PHE B C 1
ATOM 5648 O O . PHE B 1 257 ? 17.156 -20.406 -0.034 1 98.06 257 PHE B O 1
ATOM 5655 N N . GLU B 1 258 ? 18.516 -18.672 0.425 1 97.94 258 GLU B N 1
ATOM 5656 C CA . GLU B 1 258 ? 18.875 -19.281 1.699 1 97.94 258 GLU B CA 1
ATOM 5657 C C . GLU B 1 258 ? 17.688 -19.344 2.648 1 97.94 258 GLU B C 1
ATOM 5659 O O . GLU B 1 258 ? 17.516 -20.312 3.381 1 97.94 258 GLU B O 1
ATOM 5664 N N . LEU B 1 259 ? 16.875 -18.312 2.65 1 97.31 259 LEU B N 1
ATOM 5665 C CA . LEU B 1 259 ? 15.648 -18.328 3.43 1 97.31 259 LEU B CA 1
ATOM 5666 C C . LEU B 1 259 ? 14.734 -19.469 2.973 1 97.31 259 LEU B C 1
ATOM 5668 O O . LEU B 1 259 ? 14.164 -20.188 3.799 1 97.31 259 LEU B O 1
ATOM 5672 N N . ASN B 1 260 ? 14.625 -19.656 1.691 1 97.25 260 ASN B N 1
ATOM 5673 C CA . ASN B 1 260 ? 13.797 -20.719 1.139 1 97.25 260 ASN B CA 1
ATOM 5674 C C . ASN B 1 260 ? 14.203 -22.078 1.68 1 97.25 260 ASN B C 1
ATOM 5676 O O . ASN B 1 260 ? 13.352 -22.953 1.893 1 97.25 260 ASN B O 1
ATOM 5680 N N . VAL B 1 261 ? 15.5 -22.234 1.854 1 96.5 261 VAL B N 1
ATOM 5681 C CA . VAL B 1 261 ? 16.047 -23.562 2.086 1 96.5 261 VAL B CA 1
ATOM 5682 C C . VAL B 1 261 ? 16.234 -23.797 3.584 1 96.5 261 VAL B C 1
ATOM 5684 O O . VAL B 1 261 ? 15.859 -24.844 4.105 1 96.5 261 VAL B O 1
ATOM 5687 N N . ARG B 1 262 ? 16.75 -22.719 4.305 1 95.5 262 ARG B N 1
ATOM 5688 C CA . ARG B 1 262 ? 17.141 -22.906 5.699 1 95.5 262 ARG B CA 1
ATOM 5689 C C . ARG B 1 262 ? 16.141 -22.234 6.641 1 95.5 262 ARG B C 1
ATOM 5691 O O . ARG B 1 262 ? 16.125 -22.516 7.84 1 95.5 262 ARG B O 1
ATOM 5698 N N . GLY B 1 263 ? 15.406 -21.391 6.098 1 95.06 263 GLY B N 1
ATOM 5699 C CA . GLY B 1 263 ? 14.477 -20.641 6.934 1 95.06 263 GLY B CA 1
ATOM 5700 C C . GLY B 1 263 ? 15.109 -19.453 7.625 1 95.06 263 GLY B C 1
ATOM 5701 O O . GLY B 1 263 ? 14.406 -18.594 8.172 1 95.06 263 GLY B O 1
ATOM 5702 N N . GLN B 1 264 ? 16.406 -19.359 7.559 1 94.94 264 GLN B N 1
ATOM 5703 C CA . GLN B 1 264 ? 17.141 -18.234 8.133 1 94.94 264 GLN B CA 1
ATOM 5704 C C . GLN B 1 264 ? 18.391 -17.906 7.297 1 94.94 264 GLN B C 1
ATOM 5706 O O . GLN B 1 264 ? 18.891 -18.766 6.57 1 94.94 264 GLN B O 1
ATOM 5711 N N . SER B 1 265 ? 18.828 -16.656 7.438 1 96.25 265 SER B N 1
ATOM 5712 C CA . SER B 1 265 ? 20 -16.219 6.695 1 96.25 265 SER B CA 1
ATOM 5713 C C . SER B 1 265 ? 20.688 -15.039 7.383 1 96.25 265 SER B C 1
ATOM 5715 O O . SER B 1 265 ? 20.094 -13.977 7.547 1 96.25 265 SER B O 1
ATOM 5717 N N . GLU B 1 266 ? 21.938 -15.156 7.789 1 95.94 266 GLU B N 1
ATOM 5718 C CA . GLU B 1 266 ? 22.719 -14.055 8.32 1 95.94 266 GLU B CA 1
ATOM 5719 C C . GLU B 1 266 ? 23.016 -13.016 7.238 1 95.94 266 GLU B C 1
ATOM 5721 O O . GLU B 1 266 ? 23.25 -11.844 7.543 1 95.94 266 GLU B O 1
ATOM 5726 N N . VAL B 1 267 ? 22.953 -13.469 5.988 1 97.81 267 VAL B N 1
ATOM 5727 C CA . VAL B 1 267 ? 23.234 -12.594 4.859 1 97.81 267 VAL B CA 1
ATOM 5728 C C . VAL B 1 267 ? 22.156 -11.516 4.758 1 97.81 267 VAL B C 1
ATOM 5730 O O . VAL B 1 267 ? 22.453 -10.367 4.41 1 97.81 267 VAL B O 1
ATOM 5733 N N . CYS B 1 268 ? 20.953 -11.836 5.059 1 97 268 CYS B N 1
ATOM 5734 C CA . CYS B 1 268 ? 19.828 -10.922 4.902 1 97 268 CYS B CA 1
ATOM 5735 C C . CYS B 1 268 ? 20 -9.688 5.77 1 97 268 CYS B C 1
ATOM 5737 O O . CYS B 1 268 ? 19.672 -8.578 5.355 1 97 268 CYS B O 1
ATOM 5739 N N . GLY B 1 269 ? 20.641 -9.852 6.875 1 95.38 269 GLY B N 1
ATOM 5740 C CA . GLY B 1 269 ? 20.719 -8.797 7.871 1 95.38 269 GLY B CA 1
ATOM 5741 C C . GLY B 1 269 ? 21.828 -7.793 7.605 1 95.38 269 GLY B C 1
ATOM 5742 O O . GLY B 1 269 ? 21.922 -6.777 8.297 1 95.38 269 GLY B O 1
ATOM 5743 N N . ILE B 1 270 ? 22.641 -8.016 6.656 1 97.44 270 ILE B N 1
ATOM 5744 C CA . ILE B 1 270 ? 23.781 -7.125 6.477 1 97.44 270 ILE B CA 1
ATOM 5745 C C . ILE B 1 270 ? 23.375 -5.941 5.602 1 97.44 270 ILE B C 1
ATOM 5747 O O . ILE B 1 270 ? 24.125 -4.961 5.492 1 97.44 270 ILE B O 1
ATOM 5751 N N . PHE B 1 271 ? 22.156 -5.961 5.012 1 96.75 271 PHE B N 1
ATOM 5752 C CA . PHE B 1 271 ? 21.719 -4.891 4.129 1 96.75 271 PHE B CA 1
ATOM 5753 C C . PHE B 1 271 ? 20.641 -4.043 4.805 1 96.75 271 PHE B C 1
ATOM 5755 O O . PHE B 1 271 ? 19.875 -4.547 5.625 1 96.75 271 PHE B O 1
ATOM 5762 N N . THR B 1 272 ? 20.609 -2.789 4.449 1 94 272 THR B N 1
ATOM 5763 C CA . THR B 1 272 ? 19.594 -1.873 4.934 1 94 272 THR B CA 1
ATOM 5764 C C . THR B 1 272 ? 18.297 -2.025 4.121 1 94 272 THR B C 1
ATOM 5766 O O . THR B 1 272 ? 18.328 -2.557 3.01 1 94 272 THR B O 1
ATOM 5769 N N . LEU B 1 273 ? 17.219 -1.566 4.645 1 93.88 273 LEU B N 1
ATOM 5770 C CA . LEU B 1 273 ? 15.953 -1.656 3.92 1 93.88 273 LEU B CA 1
ATOM 5771 C C . LEU B 1 273 ? 15.977 -0.782 2.67 1 93.88 273 LEU B C 1
ATOM 5773 O O . LEU B 1 273 ? 15.367 -1.126 1.655 1 93.88 273 LEU B O 1
ATOM 5777 N N . ASP B 1 274 ? 16.766 0.32 2.695 1 94.12 274 ASP B N 1
ATOM 5778 C CA . ASP B 1 274 ? 16.922 1.134 1.496 1 94.12 274 ASP B CA 1
ATOM 5779 C C . ASP B 1 274 ? 17.547 0.317 0.363 1 94.12 274 ASP B C 1
ATOM 5781 O O . ASP B 1 274 ? 17.109 0.406 -0.785 1 94.12 274 ASP B O 1
ATOM 5785 N N . GLU B 1 275 ? 18.531 -0.403 0.732 1 95.88 275 GLU B N 1
ATOM 5786 C CA . GLU B 1 275 ? 19.203 -1.244 -0.247 1 95.88 275 GLU B CA 1
ATOM 5787 C C . GLU B 1 275 ? 18.281 -2.34 -0.772 1 95.88 275 GLU B C 1
ATOM 5789 O O . GLU B 1 275 ? 18.234 -2.59 -1.979 1 95.88 275 GLU B O 1
ATOM 5794 N N . TRP B 1 276 ? 17.5 -2.859 0.093 1 97 276 TRP B N 1
ATOM 5795 C CA . TRP B 1 276 ? 16.547 -3.891 -0.297 1 97 276 TRP B CA 1
ATOM 5796 C C . TRP B 1 276 ? 15.477 -3.318 -1.227 1 97 276 TRP B C 1
ATOM 5798 O O . TRP B 1 276 ? 15.078 -3.963 -2.201 1 97 276 TRP B O 1
ATOM 5808 N N . ILE B 1 277 ? 14.969 -2.141 -0.915 1 97.19 277 ILE B N 1
ATOM 5809 C CA . ILE B 1 277 ? 13.938 -1.498 -1.729 1 97.19 277 ILE B CA 1
ATOM 5810 C C . ILE B 1 277 ? 14.453 -1.313 -3.156 1 97.19 277 ILE B C 1
ATOM 5812 O O . ILE B 1 277 ? 13.75 -1.636 -4.121 1 97.19 277 ILE B O 1
ATOM 5816 N N . SER B 1 278 ? 15.656 -0.855 -3.326 1 97.75 278 SER B N 1
ATOM 5817 C CA . SER B 1 278 ? 16.234 -0.668 -4.648 1 97.75 278 SER B CA 1
ATOM 5818 C C . SER B 1 278 ? 16.438 -2.004 -5.363 1 97.75 278 SER B C 1
ATOM 5820 O O . SER B 1 278 ? 16.188 -2.111 -6.566 1 97.75 278 SER B O 1
ATOM 5822 N N . PHE B 1 279 ? 16.875 -3.014 -4.602 1 98 279 PHE B N 1
ATOM 5823 C CA . PHE B 1 279 ? 17.031 -4.352 -5.156 1 98 279 PHE B CA 1
ATOM 5824 C C . PHE B 1 279 ? 15.695 -4.875 -5.672 1 98 279 PHE B C 1
ATOM 5826 O O . PHE B 1 279 ? 15.594 -5.34 -6.809 1 98 279 PHE B O 1
ATOM 5833 N N . ASP B 1 280 ? 14.68 -4.738 -4.82 1 97.56 280 ASP B N 1
ATOM 5834 C CA . ASP B 1 280 ? 13.336 -5.188 -5.188 1 97.56 280 ASP B CA 1
ATOM 5835 C C . ASP B 1 280 ? 12.836 -4.461 -6.434 1 97.56 280 ASP B C 1
ATOM 5837 O O . ASP B 1 280 ? 12.211 -5.07 -7.305 1 97.56 280 ASP B O 1
ATOM 5841 N N . TYR B 1 281 ? 13.078 -3.141 -6.531 1 98 281 TYR B N 1
ATOM 5842 C CA . TYR B 1 281 ? 12.648 -2.377 -7.699 1 98 281 TYR B CA 1
ATOM 5843 C C . TYR B 1 281 ? 13.367 -2.852 -8.953 1 98 281 TYR B C 1
ATOM 5845 O O . TYR B 1 281 ? 12.758 -2.945 -10.023 1 98 281 TYR B O 1
ATOM 5853 N N . SER B 1 282 ? 14.617 -3.164 -8.836 1 97.88 282 SER B N 1
ATOM 5854 C CA . SER B 1 282 ? 15.359 -3.678 -9.984 1 97.88 282 SER B CA 1
ATOM 5855 C C . SER B 1 282 ? 14.758 -4.992 -10.484 1 97.88 282 SER B C 1
ATOM 5857 O O . SER B 1 282 ? 14.641 -5.211 -11.688 1 97.88 282 SER B O 1
ATOM 5859 N N . LYS B 1 283 ? 14.406 -5.887 -9.547 1 97.06 283 LYS B N 1
ATOM 5860 C CA . LYS B 1 283 ? 13.75 -7.137 -9.914 1 97.06 283 LYS B CA 1
ATOM 5861 C C . LYS B 1 283 ? 12.383 -6.867 -10.547 1 97.06 283 LYS B C 1
ATOM 5863 O O . LYS B 1 283 ? 11.992 -7.535 -11.508 1 97.06 283 LYS B O 1
ATOM 5868 N N . THR B 1 284 ? 11.695 -5.902 -10.016 1 98.31 284 THR B N 1
ATOM 5869 C CA . THR B 1 284 ? 10.391 -5.512 -10.539 1 98.31 284 THR B CA 1
ATOM 5870 C C . THR B 1 284 ? 10.516 -5.008 -11.977 1 98.31 284 THR B C 1
ATOM 5872 O O . THR B 1 284 ? 9.703 -5.355 -12.828 1 98.31 284 THR B O 1
ATOM 5875 N N . LEU B 1 285 ? 11.539 -4.203 -12.227 1 98.38 285 LEU B N 1
ATOM 5876 C CA . LEU B 1 285 ? 11.781 -3.752 -13.594 1 98.38 285 LEU B CA 1
ATOM 5877 C C . LEU B 1 285 ? 11.969 -4.938 -14.531 1 98.38 285 LEU B C 1
ATOM 5879 O O . LEU B 1 285 ? 11.422 -4.953 -15.633 1 98.38 285 LEU B O 1
ATOM 5883 N N . GLY B 1 286 ? 12.688 -5.906 -14.102 1 97.56 286 GLY B N 1
ATOM 5884 C CA . GLY B 1 286 ? 12.891 -7.102 -14.898 1 97.56 286 GLY B CA 1
ATOM 5885 C C . GLY B 1 286 ? 11.594 -7.805 -15.266 1 97.56 286 GLY B C 1
ATOM 5886 O O . GLY B 1 286 ? 11.344 -8.078 -16.438 1 97.56 286 GLY B O 1
ATOM 5887 N N . PHE B 1 287 ? 10.789 -7.996 -14.297 1 97.62 287 PHE B N 1
ATOM 5888 C CA . PHE B 1 287 ? 9.516 -8.68 -14.523 1 97.62 287 PHE B CA 1
ATOM 5889 C C . PHE B 1 287 ? 8.578 -7.812 -15.344 1 97.62 287 PHE B C 1
ATOM 5891 O O . PHE B 1 287 ? 7.848 -8.312 -16.203 1 97.62 287 PHE B O 1
ATOM 5898 N N . TYR B 1 288 ? 8.57 -6.52 -15.039 1 98.25 288 TYR B N 1
ATOM 5899 C CA . TYR B 1 288 ? 7.68 -5.594 -15.727 1 98.25 288 TYR B CA 1
ATOM 5900 C C . TYR B 1 288 ? 7.953 -5.594 -17.234 1 98.25 288 TYR B C 1
ATOM 5902 O O . TYR B 1 288 ? 7.02 -5.645 -18.031 1 98.25 288 TYR B O 1
ATOM 5910 N N . TYR B 1 289 ? 9.172 -5.617 -17.609 1 98.38 289 TYR B N 1
ATOM 5911 C CA . TYR B 1 289 ? 9.547 -5.465 -19.016 1 98.38 289 TYR B CA 1
ATOM 5912 C C . TYR B 1 289 ? 9.75 -6.824 -19.672 1 98.38 289 TYR B C 1
ATOM 5914 O O . TYR B 1 289 ? 10.07 -6.902 -20.859 1 98.38 289 TYR B O 1
ATOM 5922 N N . GLN B 1 290 ? 9.586 -7.867 -18.938 1 97.44 290 GLN B N 1
ATOM 5923 C CA . GLN B 1 290 ? 9.727 -9.195 -19.531 1 97.44 290 GLN B CA 1
ATOM 5924 C C . GLN B 1 290 ? 8.398 -9.945 -19.5 1 97.44 290 GLN B C 1
ATOM 5926 O O . GLN B 1 290 ? 8.125 -10.766 -20.391 1 97.44 290 GLN B O 1
ATOM 5931 N N . ASN B 1 291 ? 7.59 -9.719 -18.484 1 97.38 291 ASN B N 1
ATOM 5932 C CA . ASN B 1 291 ? 6.359 -10.477 -18.281 1 97.38 291 ASN B CA 1
ATOM 5933 C C . ASN B 1 291 ? 5.172 -9.562 -18 1 97.38 291 ASN B C 1
ATOM 5935 O O . ASN B 1 291 ? 4.039 -10.031 -17.891 1 97.38 291 ASN B O 1
ATOM 5939 N N . GLY B 1 292 ? 5.457 -8.305 -17.797 1 97.75 292 GLY B N 1
ATOM 5940 C CA . GLY B 1 292 ? 4.426 -7.332 -17.453 1 97.75 292 GLY B CA 1
ATOM 5941 C C . GLY B 1 292 ? 4.035 -6.438 -18.609 1 97.75 292 GLY B C 1
ATOM 5942 O O . GLY B 1 292 ? 4.363 -6.723 -19.766 1 97.75 292 GLY B O 1
ATOM 5943 N N . PRO B 1 293 ? 3.344 -5.379 -18.281 1 97.31 293 PRO B N 1
ATOM 5944 C CA . PRO B 1 293 ? 2.807 -4.469 -19.297 1 97.31 293 PRO B CA 1
ATOM 5945 C C . PRO B 1 293 ? 3.9 -3.777 -20.109 1 97.31 293 PRO B C 1
ATOM 5947 O O . PRO B 1 293 ? 3.631 -3.242 -21.188 1 97.31 293 PRO B O 1
ATOM 5950 N N . GLY B 1 294 ? 5.09 -3.783 -19.656 1 97.75 294 GLY B N 1
ATOM 5951 C CA . GLY B 1 294 ? 6.184 -3.146 -20.375 1 97.75 294 GLY B CA 1
ATOM 5952 C C . GLY B 1 294 ? 6.656 -3.939 -21.578 1 97.75 294 GLY B C 1
ATOM 5953 O O . GLY B 1 294 ? 7.512 -3.48 -22.328 1 97.75 294 GLY B O 1
ATOM 5954 N N . TYR B 1 295 ? 6.18 -5.129 -21.766 1 97.69 295 TYR B N 1
ATOM 5955 C CA . TYR B 1 295 ? 6.457 -5.988 -22.922 1 97.69 295 TYR B CA 1
ATOM 5956 C C . TYR B 1 295 ? 5.168 -6.371 -23.641 1 97.69 295 TYR B C 1
ATOM 5958 O O . TYR B 1 295 ? 4.336 -7.098 -23.078 1 97.69 295 TYR B O 1
ATOM 5966 N N . ASN B 1 296 ? 5 -5.98 -24.844 1 95.56 296 ASN B N 1
ATOM 5967 C CA . ASN B 1 296 ? 3.732 -6.047 -25.562 1 95.56 296 ASN B CA 1
ATOM 5968 C C . ASN B 1 296 ? 3.256 -7.488 -25.719 1 95.56 296 ASN B C 1
ATOM 5970 O O . ASN B 1 296 ? 2.062 -7.73 -25.922 1 95.56 296 ASN B O 1
ATOM 5974 N N . ILE B 1 297 ? 4.133 -8.477 -25.641 1 97.56 297 ILE B N 1
ATOM 5975 C CA . ILE B 1 297 ? 3.764 -9.867 -25.859 1 97.56 297 ILE B CA 1
ATOM 5976 C C . ILE B 1 297 ? 3.168 -10.461 -24.578 1 97.56 297 ILE B C 1
ATOM 5978 O O . ILE B 1 297 ? 2.596 -11.547 -24.609 1 97.56 297 ILE B O 1
ATOM 5982 N N . SER B 1 298 ? 3.277 -9.766 -23.422 1 98 298 SER B N 1
ATOM 5983 C CA . SER B 1 298 ? 2.861 -10.289 -22.125 1 98 298 SER B CA 1
ATOM 5984 C C . SER B 1 298 ? 1.355 -10.531 -22.094 1 98 298 SER B C 1
ATOM 5986 O O . SER B 1 298 ? 0.9 -11.555 -21.578 1 98 298 SER B O 1
ATOM 5988 N N . VAL B 1 299 ? 0.534 -9.609 -22.625 1 98.5 299 VAL B N 1
ATOM 5989 C CA . VAL B 1 299 ? -0.919 -9.727 -22.562 1 98.5 299 VAL B CA 1
ATOM 5990 C C . VAL B 1 299 ? -1.372 -10.93 -23.391 1 98.5 299 VAL B C 1
ATOM 5992 O O . VAL B 1 299 ? -2.119 -11.781 -22.906 1 98.5 299 VAL B O 1
ATOM 5995 N N . PRO B 1 300 ? -0.85 -11.102 -24.641 1 98.69 300 PRO B N 1
ATOM 5996 C CA . PRO B 1 300 ? -1.207 -12.312 -25.375 1 98.69 300 PRO B CA 1
ATOM 5997 C C . PRO B 1 300 ? -0.811 -13.594 -24.641 1 98.69 300 PRO B C 1
ATOM 5999 O O . PRO B 1 300 ? -1.572 -14.562 -24.641 1 98.69 300 PRO B O 1
ATOM 6002 N N . LEU B 1 301 ? 0.352 -13.625 -24.062 1 98.62 301 LEU B N 1
ATOM 6003 C CA . LEU B 1 301 ? 0.797 -14.789 -23.312 1 98.62 301 LEU B CA 1
ATOM 6004 C C . LEU B 1 301 ? -0.178 -15.117 -22.188 1 98.62 301 LEU B C 1
ATOM 6006 O O . LEU B 1 301 ? -0.61 -16.266 -22.031 1 98.62 301 LEU B O 1
ATOM 6010 N N . GLY B 1 302 ? -0.539 -14.094 -21.406 1 98.75 302 GLY B N 1
ATOM 6011 C CA . GLY B 1 302 ? -1.413 -14.281 -20.266 1 98.75 302 GLY B CA 1
ATOM 6012 C C . GLY B 1 302 ? -2.857 -14.531 -20.641 1 98.75 302 GLY B C 1
ATOM 6013 O O . GLY B 1 302 ? -3.623 -15.109 -19.875 1 98.75 302 GLY B O 1
ATOM 6014 N N . TYR B 1 303 ? -3.24 -14.062 -21.844 1 98.69 303 TYR B N 1
ATOM 6015 C CA . TYR B 1 303 ? -4.617 -14.203 -22.297 1 98.69 303 TYR B CA 1
ATOM 6016 C C . TYR B 1 303 ? -5.008 -15.672 -22.391 1 98.69 303 TYR B C 1
ATOM 6018 O O . TYR B 1 303 ? -6.16 -16.031 -22.141 1 98.69 303 TYR B O 1
ATOM 6026 N N . VAL B 1 304 ? -4.047 -16.562 -22.719 1 98.62 304 VAL B N 1
ATOM 6027 C CA . VAL B 1 304 ? -4.309 -18 -22.797 1 98.62 304 VAL B CA 1
ATOM 6028 C C . VAL B 1 304 ? -4.875 -18.484 -21.469 1 98.62 304 VAL B C 1
ATOM 6030 O O . VAL B 1 304 ? -5.902 -19.172 -21.438 1 98.62 304 VAL B O 1
ATOM 6033 N N . PHE B 1 305 ? -4.285 -18.094 -20.391 1 98.81 305 PHE B N 1
ATOM 6034 C CA . PHE B 1 305 ? -4.707 -18.516 -19.062 1 98.81 305 PHE B CA 1
ATOM 6035 C C . PHE B 1 305 ? -6.027 -17.859 -18.672 1 98.81 305 PHE B C 1
ATOM 6037 O O . PHE B 1 305 ? -6.91 -18.516 -18.109 1 98.81 305 PHE B O 1
ATOM 6044 N N . ALA B 1 306 ? -6.156 -16.547 -18.953 1 98.69 306 ALA B N 1
ATOM 6045 C CA . ALA B 1 306 ? -7.383 -15.828 -18.641 1 98.69 306 ALA B CA 1
ATOM 6046 C C . ALA B 1 306 ? -8.586 -16.422 -19.359 1 98.69 306 ALA B C 1
ATOM 6048 O O . ALA B 1 306 ? -9.648 -16.625 -18.766 1 98.69 306 ALA B O 1
ATOM 6049 N N . ASN B 1 307 ? -8.367 -16.703 -20.656 1 98.12 307 ASN B N 1
ATOM 6050 C CA . ASN B 1 307 ? -9.445 -17.266 -21.469 1 98.12 307 ASN B CA 1
ATOM 6051 C C . ASN B 1 307 ? -9.805 -18.672 -21.016 1 98.12 307 ASN B C 1
ATOM 6053 O O . ASN B 1 307 ? -10.977 -19.047 -20.984 1 98.12 307 ASN B O 1
ATOM 6057 N N . ASN B 1 308 ? -8.781 -19.484 -20.766 1 98.5 308 ASN B N 1
ATOM 6058 C CA . ASN B 1 308 ? -9.039 -20.812 -20.234 1 98.5 308 ASN B CA 1
ATOM 6059 C C . ASN B 1 308 ? -9.867 -20.75 -18.953 1 98.5 308 ASN B C 1
ATOM 6061 O O . ASN B 1 308 ? -10.828 -21.5 -18.781 1 98.5 308 ASN B O 1
ATOM 6065 N N . THR B 1 309 ? -9.484 -19.891 -18.031 1 98.56 309 THR B N 1
ATOM 6066 C CA . THR B 1 309 ? -10.172 -19.766 -16.75 1 98.56 309 THR B CA 1
ATOM 6067 C C . THR B 1 309 ? -11.617 -19.328 -16.953 1 98.56 309 THR B C 1
ATOM 6069 O O . THR B 1 309 ? -12.531 -19.859 -16.328 1 98.56 309 THR B O 1
ATOM 6072 N N . TYR B 1 310 ? -11.805 -18.328 -17.844 1 98.25 310 TYR B N 1
ATOM 6073 C CA . TYR B 1 310 ? -13.164 -17.922 -18.188 1 98.25 310 TYR B CA 1
ATOM 6074 C C . TYR B 1 310 ? -13.984 -19.109 -18.672 1 98.25 310 TYR B C 1
ATOM 6076 O O . TYR B 1 310 ? -15.133 -19.281 -18.25 1 98.25 310 TYR B O 1
ATOM 6084 N N . THR B 1 311 ? -13.406 -19.891 -19.562 1 97.94 311 THR B N 1
ATOM 6085 C CA . THR B 1 311 ? -14.109 -21.031 -20.156 1 97.94 311 THR B CA 1
ATOM 6086 C C . THR B 1 311 ? -14.438 -22.062 -19.078 1 97.94 311 THR B C 1
ATOM 6088 O O . THR B 1 311 ? -15.523 -22.641 -19.078 1 97.94 311 THR B O 1
ATOM 6091 N N . LEU B 1 312 ? -13.5 -22.312 -18.172 1 98.06 312 LEU B N 1
ATOM 6092 C CA . LEU B 1 312 ? -13.734 -23.219 -17.062 1 98.06 312 LEU B CA 1
ATOM 6093 C C . LEU B 1 312 ? -14.906 -22.75 -16.203 1 98.06 312 LEU B C 1
ATOM 6095 O O . LEU B 1 312 ? -15.734 -23.547 -15.766 1 98.06 312 LEU B O 1
ATOM 6099 N N . MET B 1 313 ? -15 -21.469 -15.969 1 98 313 MET B N 1
ATOM 6100 C CA . MET B 1 313 ? -16.047 -20.891 -15.133 1 98 313 MET B CA 1
ATOM 6101 C C . MET B 1 313 ? -17.406 -20.953 -15.844 1 98 313 MET B C 1
ATOM 6103 O O . MET B 1 313 ? -18.422 -21.219 -15.211 1 98 313 MET B O 1
ATOM 6107 N N . LYS B 1 314 ? -17.359 -20.734 -17.125 1 96 314 LYS B N 1
ATOM 6108 C CA . LYS B 1 314 ? -18.594 -20.578 -17.891 1 96 314 LYS B CA 1
ATOM 6109 C C . LYS B 1 314 ? -19.156 -21.938 -18.328 1 96 314 LYS B C 1
ATOM 6111 O O . LYS B 1 314 ? -20.359 -22.141 -18.312 1 96 314 LYS B O 1
ATOM 6116 N N . ASP B 1 315 ? -18.297 -22.844 -18.75 1 92.06 315 ASP B N 1
ATOM 6117 C CA . ASP B 1 315 ? -18.719 -24.078 -19.375 1 92.06 315 ASP B CA 1
ATOM 6118 C C . ASP B 1 315 ? -18.75 -25.234 -18.359 1 92.06 315 ASP B C 1
ATOM 6120 O O . ASP B 1 315 ? -17.953 -26.172 -18.453 1 92.06 315 ASP B O 1
ATOM 6124 N N . GLN B 1 316 ? -19.812 -25.375 -17.688 1 89.88 316 GLN B N 1
ATOM 6125 C CA . GLN B 1 316 ? -19.906 -26.391 -16.656 1 89.88 316 GLN B CA 1
ATOM 6126 C C . GLN B 1 316 ? -20.422 -27.719 -17.234 1 89.88 316 GLN B C 1
ATOM 6128 O O . GLN B 1 316 ? -20.516 -28.719 -16.516 1 89.88 316 GLN B O 1
ATOM 6133 N N . THR B 1 317 ? -20.578 -27.672 -18.484 1 92.56 317 THR B N 1
ATOM 6134 C CA . THR B 1 317 ? -20.969 -28.922 -19.156 1 92.56 317 THR B CA 1
ATOM 6135 C C . THR B 1 317 ? -19.75 -29.719 -19.547 1 92.56 317 THR B C 1
ATOM 6137 O O . THR B 1 317 ? -19.625 -30.891 -19.188 1 92.56 317 THR B O 1
ATOM 6140 N N . SER B 1 318 ? -18.859 -29.062 -20.234 1 92.25 318 SER B N 1
ATOM 6141 C CA . SER B 1 318 ? -17.656 -29.75 -20.688 1 92.25 318 SER B CA 1
ATOM 6142 C C . SER B 1 318 ? -16.641 -29.906 -19.562 1 92.25 318 SER B C 1
ATOM 6144 O O . SER B 1 318 ? -15.797 -30.812 -19.594 1 92.25 318 SER B O 1
ATOM 6146 N N . TYR B 1 319 ? -16.672 -29.094 -18.625 1 93.81 319 TYR B N 1
ATOM 6147 C CA . TYR B 1 319 ? -15.867 -29.156 -17.406 1 93.81 319 TYR B CA 1
ATOM 6148 C C . TYR B 1 319 ? -16.766 -29.172 -16.172 1 93.81 319 TYR B C 1
ATOM 6150 O O . TYR B 1 319 ? -16.953 -28.141 -15.523 1 93.81 319 TYR B O 1
ATOM 6158 N N . PRO B 1 320 ? -17.188 -30.297 -15.781 1 93.38 320 PRO B N 1
ATOM 6159 C CA . PRO B 1 320 ? -18.219 -30.391 -14.75 1 93.38 320 PRO B CA 1
ATOM 6160 C C . PRO B 1 320 ? -17.656 -30.328 -13.328 1 93.38 320 PRO B C 1
ATOM 6162 O O . PRO B 1 320 ? -18.109 -31.047 -12.445 1 93.38 320 PRO B O 1
ATOM 6165 N N . PHE B 1 321 ? -16.531 -29.656 -13.133 1 95.88 321 PHE B N 1
ATOM 6166 C CA . PHE B 1 321 ? -15.898 -29.5 -11.828 1 95.88 321 PHE B CA 1
ATOM 6167 C C . PHE B 1 321 ? -15.992 -28.047 -11.359 1 95.88 321 PHE B C 1
ATOM 6169 O O . PHE B 1 321 ? -15.914 -27.125 -12.164 1 95.88 321 PHE B O 1
ATOM 6176 N N . ASN B 1 322 ? -16.156 -27.844 -10.078 1 98.06 322 ASN B N 1
ATOM 6177 C CA . ASN B 1 322 ? -16.234 -26.516 -9.484 1 98.06 322 ASN B CA 1
ATOM 6178 C C . ASN B 1 322 ? -14.852 -26 -9.07 1 98.06 322 ASN B C 1
ATOM 6180 O O . ASN B 1 322 ? -14.711 -24.859 -8.648 1 98.06 322 ASN B O 1
ATOM 6184 N N . LEU B 1 323 ? -13.852 -26.891 -9.242 1 98.19 323 LEU B N 1
ATOM 6185 C CA . LEU B 1 323 ? -12.477 -26.562 -8.883 1 98.19 323 LEU B CA 1
ATOM 6186 C C . LEU B 1 323 ? -11.523 -26.844 -10.039 1 98.19 323 LEU B C 1
ATOM 6188 O O . LEU B 1 323 ? -11.727 -27.812 -10.789 1 98.19 323 LEU B O 1
ATOM 6192 N N . SER B 1 324 ? -10.578 -26.047 -10.195 1 98.25 324 SER B N 1
ATOM 6193 C CA . SER B 1 324 ? -9.414 -26.391 -11.008 1 98.25 324 SER B CA 1
ATOM 6194 C C . SER B 1 324 ? -8.125 -25.922 -10.344 1 98.25 324 SER B C 1
ATOM 6196 O O . SER B 1 324 ? -8.094 -24.875 -9.695 1 98.25 324 SER B O 1
ATOM 6198 N N . PHE B 1 325 ? -7.117 -26.719 -10.445 1 98.69 325 PHE B N 1
ATOM 6199 C CA . PHE B 1 325 ? -5.793 -26.422 -9.914 1 98.69 325 PHE B CA 1
ATOM 6200 C C . PHE B 1 325 ? -4.738 -26.516 -11.016 1 98.69 325 PHE B C 1
ATOM 6202 O O . PHE B 1 325 ? -4.559 -27.578 -11.617 1 98.69 325 PHE B O 1
ATOM 6209 N N . SER B 1 326 ? -4.086 -25.438 -11.289 1 98.94 326 SER B N 1
ATOM 6210 C CA . SER B 1 326 ? -3.031 -25.375 -12.297 1 98.94 326 SER B CA 1
ATOM 6211 C C . SER B 1 326 ? -1.732 -24.844 -11.711 1 98.94 326 SER B C 1
ATOM 6213 O O . SER B 1 326 ? -1.736 -23.828 -11.016 1 98.94 326 SER B O 1
ATOM 6215 N N . PHE B 1 327 ? -0.627 -25.5 -12 1 98.94 327 PHE B N 1
ATOM 6216 C CA . PHE B 1 327 ? 0.673 -25.109 -11.461 1 98.94 327 PHE B CA 1
ATOM 6217 C C . PHE B 1 327 ? 1.652 -24.797 -12.578 1 98.94 327 PHE B C 1
ATOM 6219 O O . PHE B 1 327 ? 1.709 -25.5 -13.586 1 98.94 327 PHE B O 1
ATOM 6226 N N . SER B 1 328 ? 2.336 -23.703 -12.406 1 98.69 328 SER B N 1
ATOM 6227 C CA . SER B 1 328 ? 3.279 -23.203 -13.398 1 98.69 328 SER B CA 1
ATOM 6228 C C . SER B 1 328 ? 4.379 -22.359 -12.742 1 98.69 328 SER B C 1
ATOM 6230 O O . SER B 1 328 ? 4.855 -22.703 -11.656 1 98.69 328 SER B O 1
ATOM 6232 N N . HIS B 1 329 ? 4.898 -21.375 -13.492 1 98.25 329 HIS B N 1
ATOM 6233 C CA . HIS B 1 329 ? 6.047 -20.594 -13.039 1 98.25 329 HIS B CA 1
ATOM 6234 C C . HIS B 1 329 ? 5.652 -19.156 -12.734 1 98.25 329 HIS B C 1
ATOM 6236 O O . HIS B 1 329 ? 4.516 -18.75 -12.984 1 98.25 329 HIS B O 1
ATOM 6242 N N . ASP B 1 330 ? 6.617 -18.406 -12.109 1 97.56 330 ASP B N 1
ATOM 6243 C CA . ASP B 1 330 ? 6.426 -17 -11.773 1 97.56 330 ASP B CA 1
ATOM 6244 C C . ASP B 1 330 ? 6.117 -16.188 -13.023 1 97.56 330 ASP B C 1
ATOM 6246 O O . ASP B 1 330 ? 5.207 -15.352 -13.016 1 97.56 330 ASP B O 1
ATOM 6250 N N . SER B 1 331 ? 6.777 -16.469 -14.125 1 97.06 331 SER B N 1
ATOM 6251 C CA . SER B 1 331 ? 6.574 -15.727 -15.367 1 97.06 331 SER B CA 1
ATOM 6252 C C . SER B 1 331 ? 5.152 -15.883 -15.883 1 97.06 331 SER B C 1
ATOM 6254 O O . SER B 1 331 ? 4.562 -14.938 -16.406 1 97.06 331 SER B O 1
ATOM 6256 N N . ASP B 1 332 ? 4.586 -17.047 -15.695 1 98.44 332 ASP B N 1
ATOM 6257 C CA . ASP B 1 332 ? 3.238 -17.312 -16.188 1 98.44 332 ASP B CA 1
ATOM 6258 C C . ASP B 1 332 ? 2.188 -16.656 -15.312 1 98.44 332 ASP B C 1
ATOM 6260 O O . ASP B 1 332 ? 1.193 -16.125 -15.812 1 98.44 332 ASP B O 1
ATOM 6264 N N . VAL B 1 333 ? 2.447 -16.625 -14.023 1 98.56 333 VAL B N 1
ATOM 6265 C CA . VAL B 1 333 ? 1.571 -15.883 -13.125 1 98.56 333 VAL B CA 1
ATOM 6266 C C . VAL B 1 333 ? 1.603 -14.398 -13.492 1 98.56 333 VAL B C 1
ATOM 6268 O O . VAL B 1 333 ? 0.557 -13.75 -13.57 1 98.56 333 VAL B O 1
ATOM 6271 N N . ALA B 1 334 ? 2.787 -13.859 -13.773 1 98.25 334 ALA B N 1
ATOM 6272 C CA . ALA B 1 334 ? 2.959 -12.445 -14.086 1 98.25 334 ALA B CA 1
ATOM 6273 C C . ALA B 1 334 ? 2.248 -12.078 -15.383 1 98.25 334 ALA B C 1
ATOM 6275 O O . ALA B 1 334 ? 1.6 -11.039 -15.477 1 98.25 334 ALA B O 1
ATOM 6276 N N . THR B 1 335 ? 2.348 -12.93 -16.406 1 98.56 335 THR B N 1
ATOM 6277 C CA . THR B 1 335 ? 1.676 -12.641 -17.672 1 98.56 335 THR B CA 1
ATOM 6278 C C . THR B 1 335 ? 0.163 -12.773 -17.516 1 98.56 335 THR B C 1
ATOM 6280 O O . THR B 1 335 ? -0.595 -12.039 -18.156 1 98.56 335 THR B O 1
ATOM 6283 N N . PHE B 1 336 ? -0.275 -13.742 -16.688 1 98.75 336 PHE B N 1
ATOM 6284 C CA . PHE B 1 336 ? -1.695 -13.867 -16.391 1 98.75 336 PHE B CA 1
ATOM 6285 C C . PHE B 1 336 ? -2.23 -12.578 -15.766 1 98.75 336 PHE B C 1
ATOM 6287 O O . PHE B 1 336 ? -3.246 -12.047 -16.219 1 98.75 336 PHE B O 1
ATOM 6294 N N . VAL B 1 337 ? -1.512 -12.008 -14.836 1 98.56 337 VAL B N 1
ATOM 6295 C CA . VAL B 1 337 ? -1.86 -10.75 -14.18 1 98.56 337 VAL B CA 1
ATOM 6296 C C . VAL B 1 337 ? -1.884 -9.625 -15.203 1 98.56 337 VAL B C 1
ATOM 6298 O O . VAL B 1 337 ? -2.773 -8.766 -15.18 1 98.56 337 VAL B O 1
ATOM 6301 N N . SER B 1 338 ? -0.961 -9.648 -16.109 1 98.12 338 SER B N 1
ATOM 6302 C CA . SER B 1 338 ? -0.911 -8.641 -17.172 1 98.12 338 SER B CA 1
ATOM 6303 C C . SER B 1 338 ? -2.146 -8.711 -18.062 1 98.12 338 SER B C 1
ATOM 6305 O O . SER B 1 338 ? -2.709 -7.684 -18.438 1 98.12 338 SER B O 1
ATOM 6307 N N . ALA B 1 339 ? -2.562 -9.898 -18.344 1 98.69 339 ALA B N 1
ATOM 6308 C CA . ALA B 1 339 ? -3.74 -10.086 -19.188 1 98.69 339 ALA B CA 1
ATOM 6309 C C . ALA B 1 339 ? -5 -9.578 -18.5 1 98.69 339 ALA B C 1
ATOM 6311 O O . ALA B 1 339 ? -5.922 -9.086 -19.156 1 98.69 339 ALA B O 1
ATOM 6312 N N . LEU B 1 340 ? -5.039 -9.711 -17.188 1 98.5 340 LEU B N 1
ATOM 6313 C CA . LEU B 1 340 ? -6.184 -9.273 -16.391 1 98.5 340 LEU B CA 1
ATOM 6314 C C . LEU B 1 340 ? -6.168 -7.762 -16.203 1 98.5 340 LEU B C 1
ATOM 6316 O O . LEU B 1 340 ? -7.188 -7.16 -15.859 1 98.5 340 LEU B O 1
ATOM 6320 N N . GLY B 1 341 ? -5.051 -7.164 -16.375 1 96.94 341 GLY B N 1
ATOM 6321 C CA . GLY B 1 341 ? -4.922 -5.73 -16.172 1 96.94 341 GLY B CA 1
ATOM 6322 C C . GLY B 1 341 ? -4.867 -5.34 -14.703 1 96.94 341 GLY B C 1
ATOM 6323 O O . GLY B 1 341 ? -5.016 -4.164 -14.359 1 96.94 341 GLY B O 1
ATOM 6324 N N . ILE B 1 342 ? -4.746 -6.363 -13.875 1 96 342 ILE B N 1
ATOM 6325 C CA . ILE B 1 342 ? -4.57 -6.074 -12.453 1 96 342 ILE B CA 1
ATOM 6326 C C . ILE B 1 342 ? -3.127 -5.66 -12.188 1 96 342 ILE B C 1
ATOM 6328 O O . ILE B 1 342 ? -2.197 -6.191 -12.797 1 96 342 ILE B O 1
ATOM 6332 N N . MET B 1 343 ? -2.857 -4.617 -11.383 1 95.06 343 MET B N 1
ATOM 6333 C CA . MET B 1 343 ? -1.55 -4.055 -11.055 1 95.06 343 MET B CA 1
ATOM 6334 C C . MET B 1 343 ? -0.876 -3.482 -12.297 1 95.06 343 MET B C 1
ATOM 6336 O O . MET B 1 343 ? 0.328 -3.652 -12.492 1 95.06 343 MET B O 1
ATOM 6340 N N . ASP B 1 344 ? -1.669 -3.018 -13.234 1 95.25 344 ASP B N 1
ATOM 6341 C CA . ASP B 1 344 ? -1.191 -2.371 -14.453 1 95.25 344 ASP B CA 1
ATOM 6342 C C . ASP B 1 344 ? -1.073 -0.86 -14.266 1 95.25 344 ASP B C 1
ATOM 6344 O O . ASP B 1 344 ? -2.08 -0.169 -14.094 1 95.25 344 ASP B O 1
ATOM 6348 N N . PRO B 1 345 ? 0.172 -0.347 -14.297 1 94.06 345 PRO B N 1
ATOM 6349 C CA . PRO B 1 345 ? 0.314 1.102 -14.133 1 94.06 345 PRO B CA 1
ATOM 6350 C C . PRO B 1 345 ? -0.087 1.879 -15.383 1 94.06 345 PRO B C 1
ATOM 6352 O O . PRO B 1 345 ? -0.202 1.297 -16.469 1 94.06 345 PRO B O 1
ATOM 6355 N N . GLU B 1 346 ? -0.274 3.15 -15.234 1 89.62 346 GLU B N 1
ATOM 6356 C CA . GLU B 1 346 ? -0.72 4.008 -16.328 1 89.62 346 GLU B CA 1
ATOM 6357 C C . GLU B 1 346 ? 0.433 4.352 -17.266 1 89.62 346 GLU B C 1
ATOM 6359 O O . GLU B 1 346 ? 0.211 4.68 -18.438 1 89.62 346 GLU B O 1
ATOM 6364 N N . ALA B 1 347 ? 1.597 4.309 -16.734 1 93.06 347 ALA B N 1
ATOM 6365 C CA . ALA B 1 347 ? 2.807 4.547 -17.516 1 93.06 347 ALA B CA 1
ATOM 6366 C C . ALA B 1 347 ? 3.873 3.5 -17.219 1 93.06 347 ALA B C 1
ATOM 6368 O O . ALA B 1 347 ? 3.838 2.854 -16.172 1 93.06 347 ALA B O 1
ATOM 6369 N N . ASP B 1 348 ? 4.773 3.381 -18.172 1 96.81 348 ASP B N 1
ATOM 6370 C CA . ASP B 1 348 ? 5.852 2.41 -17.984 1 96.81 348 ASP B CA 1
ATOM 6371 C C . ASP B 1 348 ? 6.703 2.762 -16.766 1 96.81 348 ASP B C 1
ATOM 6373 O O . ASP B 1 348 ? 6.945 3.938 -16.5 1 96.81 348 ASP B O 1
ATOM 6377 N N . LEU B 1 349 ? 7.164 1.803 -16.094 1 97.62 349 LEU B N 1
ATOM 6378 C CA . LEU B 1 349 ? 8 2.01 -14.922 1 97.62 349 LEU B CA 1
ATOM 6379 C C . LEU B 1 349 ? 9.289 2.73 -15.297 1 97.62 349 LEU B C 1
ATOM 6381 O O . LEU B 1 349 ? 9.898 2.436 -16.328 1 97.62 349 LEU B O 1
ATOM 6385 N N . SER B 1 350 ? 9.719 3.629 -14.461 1 97.25 350 SER B N 1
ATOM 6386 C CA . SER B 1 350 ? 10.922 4.422 -14.703 1 97.25 350 SER B CA 1
ATOM 6387 C C . SER B 1 350 ? 12.18 3.617 -14.414 1 97.25 350 SER B C 1
ATOM 6389 O O . SER B 1 350 ? 12.227 2.852 -13.445 1 97.25 350 SER B O 1
ATOM 6391 N N . VAL B 1 351 ? 13.188 3.809 -15.266 1 97.88 351 VAL B N 1
ATOM 6392 C CA . VAL B 1 351 ? 14.492 3.219 -15 1 97.88 351 VAL B CA 1
ATOM 6393 C C . VAL B 1 351 ? 15.398 4.25 -14.328 1 97.88 351 VAL B C 1
ATOM 6395 O O . VAL B 1 351 ? 16.531 3.947 -13.977 1 97.88 351 VAL B O 1
ATOM 6398 N N . ASP B 1 352 ? 14.875 5.523 -14.078 1 96.88 352 ASP B N 1
ATOM 6399 C CA . ASP B 1 352 ? 15.695 6.625 -13.57 1 96.88 352 ASP B CA 1
ATOM 6400 C C . ASP B 1 352 ? 15.625 6.695 -12.047 1 96.88 352 ASP B C 1
ATOM 6402 O O . ASP B 1 352 ? 16.516 7.258 -11.406 1 96.88 352 ASP B O 1
ATOM 6406 N N . GLU B 1 353 ? 14.516 6.238 -11.508 1 96.88 353 GLU B N 1
ATOM 6407 C CA . GLU B 1 353 ? 14.336 6.27 -10.055 1 96.88 353 GLU B CA 1
ATOM 6408 C C . GLU B 1 353 ? 13.328 5.219 -9.602 1 96.88 353 GLU B C 1
ATOM 6410 O O . GLU B 1 353 ? 12.57 4.68 -10.414 1 96.88 353 GLU B O 1
ATOM 6415 N N . VAL B 1 354 ? 13.367 4.895 -8.32 1 97.5 354 VAL B N 1
ATOM 6416 C CA . VAL B 1 354 ? 12.359 4.004 -7.746 1 97.5 354 VAL B CA 1
ATOM 6417 C C . VAL B 1 354 ? 11 4.688 -7.762 1 97.5 354 VAL B C 1
ATOM 6419 O O . VAL B 1 354 ? 10.852 5.816 -7.289 1 97.5 354 VAL B O 1
ATOM 6422 N N . GLU B 1 355 ? 10.031 4.035 -8.375 1 96 355 GLU B N 1
ATOM 6423 C CA . GLU B 1 355 ? 8.664 4.547 -8.352 1 96 355 GLU B CA 1
ATOM 6424 C C . GLU B 1 355 ? 7.883 3.982 -7.168 1 96 355 GLU B C 1
ATOM 6426 O O . GLU B 1 355 ? 7.207 2.961 -7.297 1 96 355 GLU B O 1
ATOM 6431 N N . PHE B 1 356 ? 7.891 4.68 -6.117 1 93.94 356 PHE B N 1
ATOM 6432 C CA . PHE B 1 356 ? 7.32 4.203 -4.859 1 93.94 356 PHE B CA 1
ATOM 6433 C C . PHE B 1 356 ? 5.809 4.055 -4.977 1 93.94 356 PHE B C 1
ATOM 6435 O O . PHE B 1 356 ? 5.211 3.207 -4.312 1 93.94 356 PHE B O 1
ATOM 6442 N N . GLY B 1 357 ? 5.164 4.75 -5.816 1 89.81 357 GLY B N 1
ATOM 6443 C CA . GLY B 1 357 ? 3.721 4.676 -5.98 1 89.81 357 GLY B CA 1
ATOM 6444 C C . GLY B 1 357 ? 3.291 3.668 -7.031 1 89.81 357 GLY B C 1
ATOM 6445 O O . GLY B 1 357 ? 2.098 3.518 -7.301 1 89.81 357 GLY B O 1
ATOM 6446 N N . ALA B 1 358 ? 4.254 2.977 -7.602 1 92.94 358 ALA B N 1
ATOM 6447 C CA . ALA B 1 358 ? 3.916 2.016 -8.648 1 92.94 358 ALA B CA 1
ATOM 6448 C C . ALA B 1 358 ? 3.125 0.841 -8.078 1 92.94 358 ALA B C 1
ATOM 6450 O O . ALA B 1 358 ? 3.436 0.341 -6.996 1 92.94 358 ALA B O 1
ATOM 6451 N N . ILE B 1 359 ? 2.117 0.442 -8.852 1 93.75 359 ILE B N 1
ATOM 6452 C CA . ILE B 1 359 ? 1.257 -0.636 -8.383 1 93.75 359 ILE B CA 1
ATOM 6453 C C . ILE B 1 359 ? 1.841 -1.983 -8.797 1 93.75 359 ILE B C 1
ATOM 6455 O O . ILE B 1 359 ? 1.601 -3 -8.141 1 93.75 359 ILE B O 1
ATOM 6459 N N . TYR B 1 360 ? 2.641 -1.98 -9.914 1 96.75 360 TYR B N 1
ATOM 6460 C CA . TYR B 1 360 ? 3.27 -3.225 -10.344 1 96.75 360 TYR B CA 1
ATOM 6461 C C . TYR B 1 360 ? 4.477 -3.555 -9.477 1 96.75 360 TYR B C 1
ATOM 6463 O O . TYR B 1 360 ? 5.469 -2.82 -9.477 1 96.75 360 TYR B O 1
ATOM 6471 N N . LYS B 1 361 ? 4.457 -4.594 -8.758 1 95.69 361 LYS B N 1
ATOM 6472 C CA . LYS B 1 361 ? 5.543 -5.098 -7.922 1 95.69 361 LYS B CA 1
ATOM 6473 C C . LYS B 1 361 ? 5.691 -6.609 -8.062 1 95.69 361 LYS B C 1
ATOM 6475 O O . LYS B 1 361 ? 4.766 -7.359 -7.742 1 95.69 361 LYS B O 1
ATOM 6480 N N . ALA B 1 362 ? 6.805 -7.016 -8.469 1 96.44 362 ALA B N 1
ATOM 6481 C CA . ALA B 1 362 ? 7.023 -8.43 -8.789 1 96.44 362 ALA B CA 1
ATOM 6482 C C . ALA B 1 362 ? 6.785 -9.305 -7.566 1 96.44 362 ALA B C 1
ATOM 6484 O O . ALA B 1 362 ? 6.191 -10.383 -7.676 1 96.44 362 ALA B O 1
ATOM 6485 N N . ASN B 1 363 ? 7.258 -8.812 -6.434 1 93.81 363 ASN B N 1
ATOM 6486 C CA . ASN B 1 363 ? 7.141 -9.586 -5.199 1 93.81 363 ASN B CA 1
ATOM 6487 C C . ASN B 1 363 ? 5.68 -9.75 -4.777 1 93.81 363 ASN B C 1
ATOM 6489 O O . ASN B 1 363 ? 5.324 -10.727 -4.121 1 93.81 363 ASN B O 1
ATOM 6493 N N . GLU B 1 364 ? 4.848 -8.844 -5.152 1 93.12 364 GLU B N 1
ATOM 6494 C CA . GLU B 1 364 ? 3.418 -8.906 -4.859 1 93.12 364 GLU B CA 1
ATOM 6495 C C . GLU B 1 364 ? 2.691 -9.828 -5.836 1 93.12 364 GLU B C 1
ATOM 6497 O O . GLU B 1 364 ? 1.678 -10.438 -5.488 1 93.12 364 GLU B O 1
ATOM 6502 N N . ILE B 1 365 ? 3.234 -9.945 -6.961 1 97.19 365 ILE B N 1
ATOM 6503 C CA . ILE B 1 365 ? 2.551 -10.656 -8.039 1 97.19 365 ILE B CA 1
ATOM 6504 C C . ILE B 1 365 ? 2.973 -12.117 -8.039 1 97.19 365 ILE B C 1
ATOM 6506 O O . ILE B 1 365 ? 2.125 -13.016 -8.062 1 97.19 365 ILE B O 1
ATOM 6510 N N . ALA B 1 366 ? 4.34 -12.289 -7.871 1 97.38 366 ALA B N 1
ATOM 6511 C CA . ALA B 1 366 ? 4.773 -13.656 -8.125 1 97.38 366 ALA B CA 1
ATOM 6512 C C . ALA B 1 366 ? 5.898 -14.062 -7.172 1 97.38 366 ALA B C 1
ATOM 6514 O O . ALA B 1 366 ? 6.941 -14.547 -7.605 1 97.38 366 ALA B O 1
ATOM 6515 N N . PRO B 1 367 ? 5.723 -13.852 -5.859 1 97.25 367 PRO B N 1
ATOM 6516 C CA . PRO B 1 367 ? 6.668 -14.484 -4.934 1 97.25 367 PRO B CA 1
ATOM 6517 C C . PRO B 1 367 ? 6.699 -16 -5.074 1 97.25 367 PRO B C 1
ATOM 6519 O O . PRO B 1 367 ? 5.926 -16.578 -5.848 1 97.25 367 PRO B O 1
ATOM 6522 N N . MET B 1 368 ? 7.656 -16.703 -4.355 1 97.88 368 MET B N 1
ATOM 6523 C CA . MET B 1 368 ? 7.555 -18.156 -4.281 1 97.88 368 MET B CA 1
ATOM 6524 C C . MET B 1 368 ? 6.168 -18.578 -3.812 1 97.88 368 MET B C 1
ATOM 6526 O O . MET B 1 368 ? 5.598 -17.969 -2.908 1 97.88 368 MET B O 1
ATOM 6530 N N . GLY B 1 369 ? 5.656 -19.5 -4.559 1 97.94 369 GLY B N 1
ATOM 6531 C CA . GLY B 1 369 ? 4.324 -19.969 -4.199 1 97.94 369 GLY B CA 1
ATOM 6532 C C . GLY B 1 369 ? 3.23 -18.984 -4.57 1 97.94 369 GLY B C 1
ATOM 6533 O O . GLY B 1 369 ? 2.082 -19.125 -4.148 1 97.94 369 GLY B O 1
ATOM 6534 N N . GLY B 1 370 ? 3.568 -17.891 -5.258 1 98 370 GLY B N 1
ATOM 6535 C CA . GLY B 1 370 ? 2.568 -16.922 -5.676 1 98 370 GLY B CA 1
ATOM 6536 C C . GLY B 1 370 ? 1.433 -17.531 -6.469 1 98 370 GLY B C 1
ATOM 6537 O O . GLY B 1 370 ? 1.646 -18.469 -7.246 1 98 370 GLY B O 1
ATOM 6538 N N . HIS B 1 371 ? 0.2 -17.031 -6.27 1 98.56 371 HIS B N 1
ATOM 6539 C CA . HIS B 1 371 ? -0.917 -17.688 -6.938 1 98.56 371 HIS B CA 1
ATOM 6540 C C . HIS B 1 371 ? -2.088 -16.734 -7.129 1 98.56 371 HIS B C 1
ATOM 6542 O O . HIS B 1 371 ? -2.189 -15.719 -6.43 1 98.56 371 HIS B O 1
ATOM 6548 N N . LEU B 1 372 ? -2.855 -17.047 -8.078 1 98.5 372 LEU B N 1
ATOM 6549 C CA . LEU B 1 372 ? -4.113 -16.406 -8.438 1 98.5 372 LEU B CA 1
ATOM 6550 C C . LEU B 1 372 ? -5.285 -17.375 -8.281 1 98.5 372 LEU B C 1
ATOM 6552 O O . LEU B 1 372 ? -5.199 -18.531 -8.695 1 98.5 372 LEU B O 1
ATOM 6556 N N . VAL B 1 373 ? -6.332 -16.875 -7.641 1 98.81 373 VAL B N 1
ATOM 6557 C CA . VAL B 1 373 ? -7.559 -17.656 -7.531 1 98.81 373 VAL B CA 1
ATOM 6558 C C . VAL B 1 373 ? -8.727 -16.875 -8.109 1 98.81 373 VAL B C 1
ATOM 6560 O O . VAL B 1 373 ? -8.938 -15.703 -7.762 1 98.81 373 VAL B O 1
ATOM 6563 N N . HIS B 1 374 ? -9.422 -17.484 -9.023 1 98.88 374 HIS B N 1
ATOM 6564 C CA . HIS B 1 374 ? -10.711 -16.969 -9.477 1 98.88 374 HIS B CA 1
ATOM 6565 C C . HIS B 1 374 ? -11.867 -17.688 -8.781 1 98.88 374 HIS B C 1
ATOM 6567 O O . HIS B 1 374 ? -12.008 -18.906 -8.891 1 98.88 374 HIS B O 1
ATOM 6573 N N . GLU B 1 375 ? -12.648 -16.938 -8.094 1 98.75 375 GLU B N 1
ATOM 6574 C CA . GLU B 1 375 ? -13.867 -17.469 -7.5 1 98.75 375 GLU B CA 1
ATOM 6575 C C . GLU B 1 375 ? -15.102 -17.031 -8.281 1 98.75 375 GLU B C 1
ATOM 6577 O O . GLU B 1 375 ? -15.188 -15.883 -8.727 1 98.75 375 GLU B O 1
ATOM 6582 N N . VAL B 1 376 ? -15.984 -17.953 -8.484 1 98.62 376 VAL B N 1
ATOM 6583 C CA . VAL B 1 376 ? -17.312 -17.578 -8.969 1 98.62 376 VAL B CA 1
ATOM 6584 C C . VAL B 1 376 ? -18.281 -17.453 -7.789 1 98.62 376 VAL B C 1
ATOM 6586 O O . VAL B 1 376 ? -18.438 -18.391 -7.008 1 98.62 376 VAL B O 1
ATOM 6589 N N . LEU B 1 377 ? -18.812 -16.312 -7.688 1 97.94 377 LEU B N 1
ATOM 6590 C CA . LEU B 1 377 ? -19.797 -16.016 -6.648 1 97.94 377 LEU B CA 1
ATOM 6591 C C . LEU B 1 377 ? -21.219 -16.062 -7.211 1 97.94 377 LEU B C 1
ATOM 6593 O O . LEU B 1 377 ? -21.469 -15.594 -8.32 1 97.94 377 LEU B O 1
ATOM 6597 N N . GLU B 1 378 ? -22.078 -16.734 -6.574 1 97.56 378 GLU B N 1
ATOM 6598 C CA . GLU B 1 378 ? -23.516 -16.547 -6.766 1 97.56 378 GLU B CA 1
ATOM 6599 C C . GLU B 1 378 ? -24.094 -15.586 -5.73 1 97.56 378 GLU B C 1
ATOM 6601 O O . GLU B 1 378 ? -23.984 -15.828 -4.527 1 97.56 378 GLU B O 1
ATOM 6606 N N . CYS B 1 379 ? -24.609 -14.484 -6.23 1 96 379 CYS B N 1
ATOM 6607 C CA . CYS B 1 379 ? -25.047 -13.422 -5.328 1 96 379 CYS B CA 1
ATOM 6608 C C . CYS B 1 379 ? -26.516 -13.078 -5.559 1 96 379 CYS B C 1
ATOM 6610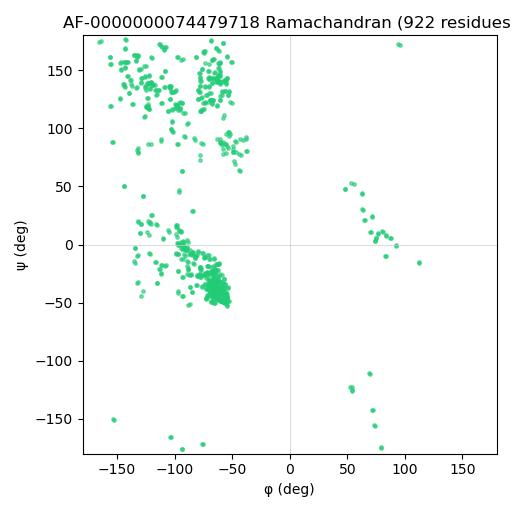 O O . CYS B 1 379 ? -26.969 -13.039 -6.703 1 96 379 CYS B O 1
ATOM 6612 N N . GLU B 1 380 ? -27.172 -12.875 -4.492 1 92.94 380 GLU B N 1
ATOM 6613 C CA . GLU B 1 380 ? -28.531 -12.328 -4.559 1 92.94 380 GLU B CA 1
ATOM 6614 C C . GLU B 1 380 ? -28.516 -10.812 -4.414 1 92.94 380 GLU B C 1
ATOM 6616 O O . GLU B 1 380 ? -28.016 -10.281 -3.42 1 92.94 380 GLU B O 1
ATOM 6621 N N . ASP B 1 381 ? -29.031 -10.195 -5.379 1 84.75 381 ASP B N 1
ATOM 6622 C CA . ASP B 1 381 ? -29.141 -8.742 -5.289 1 84.75 381 ASP B CA 1
ATOM 6623 C C . ASP B 1 381 ? -30.156 -8.328 -4.227 1 84.75 381 ASP B C 1
ATOM 6625 O O . ASP B 1 381 ? -31.312 -8.703 -4.293 1 84.75 381 ASP B O 1
ATOM 6629 N N . VAL B 1 382 ? -29.75 -7.551 -3.328 1 80.31 382 VAL B N 1
ATOM 6630 C CA . VAL B 1 382 ? -30.578 -7.199 -2.189 1 80.31 382 VAL B CA 1
ATOM 6631 C C . VAL B 1 382 ? -31.672 -6.219 -2.633 1 80.31 382 VAL B C 1
ATOM 6633 O O . VAL B 1 382 ? -32.719 -6.098 -1.978 1 80.31 382 VAL B O 1
ATOM 6636 N N . LEU B 1 383 ? -31.422 -5.488 -3.697 1 82.06 383 LEU B N 1
ATOM 6637 C CA . LEU B 1 383 ? -32.375 -4.5 -4.172 1 82.06 383 LEU B CA 1
ATOM 6638 C C . LEU B 1 383 ? -33.406 -5.145 -5.109 1 82.06 383 LEU B C 1
ATOM 6640 O O . LEU B 1 383 ? -34.594 -4.816 -5.059 1 82.06 383 LEU B O 1
ATOM 6644 N N . THR B 1 384 ? -32.969 -6.113 -5.926 1 83.19 384 THR B N 1
ATOM 6645 C CA . THR B 1 384 ? -33.844 -6.66 -6.953 1 83.19 384 THR B CA 1
ATOM 6646 C C . THR B 1 384 ? -34.219 -8.102 -6.633 1 83.19 384 THR B C 1
ATOM 6648 O O . THR B 1 384 ? -35.125 -8.664 -7.242 1 83.19 384 THR B O 1
ATOM 6651 N N . ASN B 1 385 ? -33.531 -8.797 -5.773 1 86.31 385 ASN B N 1
ATOM 6652 C CA . ASN B 1 385 ? -33.688 -10.195 -5.402 1 86.31 385 ASN B CA 1
ATOM 6653 C C . ASN B 1 385 ? -33.281 -11.125 -6.547 1 86.31 385 ASN B C 1
ATOM 6655 O O . ASN B 1 385 ? -33.5 -12.336 -6.477 1 86.31 385 ASN B O 1
ATOM 6659 N N . ALA B 1 386 ? -32.656 -10.516 -7.555 1 90.81 386 ALA B N 1
ATOM 6660 C CA . ALA B 1 386 ? -32.156 -11.328 -8.648 1 90.81 386 ALA B CA 1
ATOM 6661 C C . ALA B 1 386 ? -30.844 -12.016 -8.25 1 90.81 386 ALA B C 1
ATOM 6663 O O . ALA B 1 386 ? -30.062 -11.484 -7.461 1 90.81 386 ALA B O 1
ATOM 6664 N N . THR B 1 387 ? -30.703 -13.234 -8.742 1 94.38 387 THR B N 1
ATOM 6665 C CA . THR B 1 387 ? -29.469 -13.977 -8.5 1 94.38 387 THR B CA 1
ATOM 6666 C C . THR B 1 387 ? -28.578 -13.992 -9.742 1 94.38 387 THR B C 1
ATOM 6668 O O . THR B 1 387 ? -29.062 -14.297 -10.844 1 94.38 387 THR B O 1
ATOM 6671 N N . ASP B 1 388 ? -27.359 -13.562 -9.609 1 95.12 388 ASP B N 1
ATOM 6672 C CA . ASP B 1 388 ? -26.406 -13.523 -10.719 1 95.12 388 ASP B CA 1
ATOM 6673 C C . ASP B 1 388 ? -25.047 -14.062 -10.297 1 95.12 388 ASP B C 1
ATOM 6675 O O . ASP B 1 388 ? -24.781 -14.25 -9.109 1 95.12 388 ASP B O 1
ATOM 6679 N N . SER B 1 389 ? -24.219 -14.398 -11.281 1 96.62 389 SER B N 1
ATOM 6680 C CA . SER B 1 389 ? -22.875 -14.914 -11.039 1 96.62 389 SER B CA 1
ATOM 6681 C C . SER B 1 389 ? -21.828 -13.844 -11.281 1 96.62 389 SER B C 1
ATOM 6683 O O . SER B 1 389 ? -21.922 -13.086 -12.25 1 96.62 389 SER B O 1
ATOM 6685 N N . TYR B 1 390 ? -20.891 -13.781 -10.383 1 98 390 TYR B N 1
ATOM 6686 C CA . TYR B 1 390 ? -19.797 -12.812 -10.461 1 98 390 TYR B CA 1
ATOM 6687 C C . TYR B 1 390 ? -18.453 -13.492 -10.25 1 98 390 TYR B C 1
ATOM 6689 O O . TYR B 1 390 ? -18.375 -14.539 -9.602 1 98 390 TYR B O 1
ATOM 6697 N N . VAL B 1 391 ? -17.422 -12.961 -10.836 1 98.44 391 VAL B N 1
ATOM 6698 C CA . VAL B 1 391 ? -16.062 -13.461 -10.664 1 98.44 391 VAL B CA 1
ATOM 6699 C C . VAL B 1 391 ? -15.305 -12.547 -9.703 1 98.44 391 VAL B C 1
ATOM 6701 O O . VAL B 1 391 ? -15.352 -11.32 -9.828 1 98.44 391 VAL B O 1
ATOM 6704 N N . ARG B 1 392 ? -14.68 -13.102 -8.766 1 98.19 392 ARG B N 1
ATOM 6705 C CA . ARG B 1 392 ? -13.773 -12.43 -7.836 1 98.19 392 ARG B CA 1
ATOM 6706 C C . ARG B 1 392 ? -12.375 -13.016 -7.91 1 98.19 392 ARG B C 1
ATOM 6708 O O . ARG B 1 392 ? -12.211 -14.234 -8.023 1 98.19 392 ARG B O 1
ATOM 6715 N N . ILE B 1 393 ? -11.406 -12.148 -7.844 1 98.56 393 ILE B N 1
ATOM 6716 C CA . ILE B 1 393 ? -10.023 -12.586 -7.996 1 98.56 393 ILE B CA 1
ATOM 6717 C C . ILE B 1 393 ? -9.273 -12.383 -6.688 1 98.56 393 ILE B C 1
ATOM 6719 O O . ILE B 1 393 ? -9.398 -11.328 -6.051 1 98.56 393 ILE B O 1
ATOM 6723 N N . LEU B 1 394 ? -8.531 -13.391 -6.262 1 98.25 394 LEU B N 1
ATOM 6724 C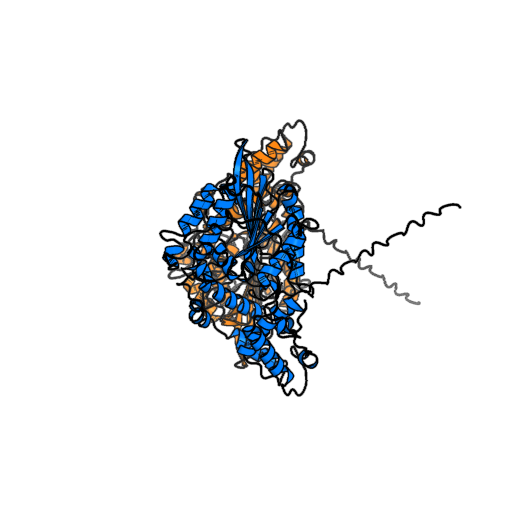 CA . LEU B 1 394 ? -7.574 -13.289 -5.164 1 98.25 394 LEU B CA 1
ATOM 6725 C C . LEU B 1 394 ? -6.145 -13.43 -5.68 1 98.25 394 LEU B C 1
ATOM 6727 O O . LEU B 1 394 ? -5.82 -14.391 -6.379 1 98.25 394 LEU B O 1
ATOM 6731 N N . LEU B 1 395 ? -5.379 -12.445 -5.426 1 97.69 395 LEU B N 1
ATOM 6732 C CA . LEU B 1 395 ? -3.939 -12.508 -5.668 1 97.69 395 LEU B CA 1
ATOM 6733 C C . LEU B 1 395 ? -3.174 -12.648 -4.359 1 97.69 395 LEU B C 1
ATOM 6735 O O . LEU B 1 395 ? -3.205 -11.75 -3.514 1 97.69 395 LEU B O 1
ATOM 6739 N N . ASN B 1 396 ? -2.496 -13.805 -4.199 1 96.94 396 ASN B N 1
ATOM 6740 C CA . ASN B 1 396 ? -1.729 -14.102 -2.994 1 96.94 396 ASN B CA 1
ATOM 6741 C C . ASN B 1 396 ? -2.537 -13.812 -1.731 1 96.94 396 ASN B C 1
ATOM 6743 O O . ASN B 1 396 ? -2.084 -13.07 -0.857 1 96.94 396 ASN B O 1
ATOM 6747 N N . ASP B 1 397 ? -3.777 -14.305 -1.726 1 95.25 397 ASP B N 1
ATOM 6748 C CA . ASP B 1 397 ? -4.676 -14.453 -0.583 1 95.25 397 ASP B CA 1
ATOM 6749 C C . ASP B 1 397 ? -5.422 -13.148 -0.302 1 95.25 397 ASP B C 1
ATOM 6751 O O . ASP B 1 397 ? -6.141 -13.039 0.695 1 95.25 397 ASP B O 1
ATOM 6755 N N . ASN B 1 398 ? -5.289 -12.188 -1.137 1 94.94 398 ASN B N 1
ATOM 6756 C CA . ASN B 1 398 ? -6.074 -10.961 -0.982 1 94.94 398 ASN B CA 1
ATOM 6757 C C . ASN B 1 398 ? -6.91 -10.672 -2.225 1 94.94 398 ASN B C 1
ATOM 6759 O O . ASN B 1 398 ? -6.477 -10.93 -3.348 1 94.94 398 ASN B O 1
ATOM 6763 N N . VAL B 1 399 ? -8.094 -10.109 -1.986 1 96.94 399 VAL B N 1
ATOM 6764 C CA . VAL B 1 399 ? -9.023 -9.797 -3.07 1 96.94 399 VAL B CA 1
ATOM 6765 C C . VAL B 1 399 ? -8.5 -8.609 -3.875 1 96.94 399 VAL B C 1
ATOM 6767 O O . VAL B 1 399 ? -8.117 -7.586 -3.305 1 96.94 399 VAL B O 1
ATOM 6770 N N . VAL B 1 400 ? -8.438 -8.766 -5.168 1 96.94 400 VAL B N 1
ATOM 6771 C CA . VAL B 1 400 ? -8.023 -7.715 -6.09 1 96.94 400 VAL B CA 1
ATOM 6772 C C . VAL B 1 400 ? -9.078 -7.527 -7.172 1 96.94 400 VAL B C 1
ATOM 6774 O O . VAL B 1 400 ? -9.234 -8.375 -8.055 1 96.94 400 VAL B O 1
ATOM 6777 N N . PRO B 1 401 ? -9.789 -6.414 -7.148 1 97.56 401 PRO B N 1
ATOM 6778 C CA . PRO B 1 401 ? -10.82 -6.188 -8.156 1 97.56 401 PRO B CA 1
ATOM 6779 C C . PRO B 1 401 ? -10.25 -6.051 -9.57 1 97.56 401 PRO B C 1
ATOM 6781 O O . PRO B 1 401 ? -9.125 -5.574 -9.742 1 97.56 401 PRO B O 1
ATOM 6784 N N . LEU B 1 402 ? -11.039 -6.48 -10.555 1 98.06 402 LEU B N 1
ATOM 6785 C CA . LEU B 1 402 ? -10.688 -6.328 -11.961 1 98.06 402 LEU B CA 1
ATOM 6786 C C . LEU B 1 402 ? -10.953 -4.902 -12.438 1 98.06 402 LEU B C 1
ATOM 6788 O O . LEU B 1 402 ? -12.102 -4.449 -12.438 1 98.06 402 LEU B O 1
ATOM 6792 N N . PRO B 1 403 ? -9.844 -4.176 -12.812 1 96.5 403 PRO B N 1
ATOM 6793 C CA . PRO B 1 403 ? -10.094 -2.83 -13.328 1 96.5 403 PRO B CA 1
ATOM 6794 C C . PRO B 1 403 ? -11.047 -2.828 -14.523 1 96.5 403 PRO B C 1
ATOM 6796 O O . PRO B 1 403 ? -10.922 -3.662 -15.422 1 96.5 403 PRO B O 1
ATOM 6799 N N . GLY B 1 404 ? -12.008 -1.959 -14.453 1 96.25 404 GLY B N 1
ATOM 6800 C CA . GLY B 1 404 ? -12.969 -1.851 -15.539 1 96.25 404 GLY B CA 1
ATOM 6801 C C . GLY B 1 404 ? -14.195 -2.715 -15.336 1 96.25 404 GLY B C 1
ATOM 6802 O O . GLY B 1 404 ? -15.117 -2.697 -16.156 1 96.25 404 GLY B O 1
ATOM 6803 N N . CYS B 1 405 ? -14.234 -3.441 -14.242 1 97.94 405 CYS B N 1
ATOM 6804 C CA . CYS B 1 405 ? -15.367 -4.324 -14.008 1 97.94 405 CYS B CA 1
ATOM 6805 C C . CYS B 1 405 ? -15.57 -4.566 -12.516 1 97.94 405 CYS B C 1
ATOM 6807 O O . CYS B 1 405 ? -15.078 -5.555 -11.969 1 97.94 405 CYS B O 1
ATOM 6809 N N . GLN B 1 406 ? -16.297 -3.748 -11.875 1 96.56 406 GLN B N 1
ATOM 6810 C CA . GLN B 1 406 ? -16.609 -3.818 -10.453 1 96.56 406 GLN B CA 1
ATOM 6811 C C . GLN B 1 406 ? -18.125 -3.754 -10.219 1 96.56 406 GLN B C 1
ATOM 6813 O O . GLN B 1 406 ? -18.594 -3.055 -9.32 1 96.56 406 GLN B O 1
ATOM 6818 N N . ASP B 1 407 ? -18.922 -4.414 -11 1 94 407 ASP B N 1
ATOM 6819 C CA . ASP B 1 407 ? -20.359 -4.223 -11.062 1 94 407 ASP B CA 1
ATOM 6820 C C . ASP B 1 407 ? -21.078 -5.191 -10.125 1 94 407 ASP B C 1
ATOM 6822 O O . ASP B 1 407 ? -22.312 -5.223 -10.086 1 94 407 ASP B O 1
ATOM 6826 N N . GLY B 1 408 ? -20.359 -6.055 -9.398 1 94.31 408 GLY B N 1
ATOM 6827 C CA . GLY B 1 408 ? -20.969 -6.984 -8.453 1 94.31 408 GLY B CA 1
ATOM 6828 C C . GLY B 1 408 ? -20.609 -6.684 -7.008 1 94.31 408 GLY B C 1
ATOM 6829 O O . GLY B 1 408 ? -19.781 -5.812 -6.734 1 94.31 408 GLY B O 1
ATOM 6830 N N . PRO B 1 409 ? -21.25 -7.406 -6.047 1 94.19 409 PRO B N 1
ATOM 6831 C CA . PRO B 1 409 ? -20.938 -7.258 -4.625 1 94.19 409 PRO B CA 1
ATOM 6832 C C . PRO B 1 409 ? -19.453 -7.477 -4.32 1 94.19 409 PRO B C 1
ATOM 6834 O O . PRO B 1 409 ? -18.828 -8.352 -4.922 1 94.19 409 PRO B O 1
ATOM 6837 N N . GLY B 1 410 ? -18.906 -6.664 -3.371 1 94.38 410 GLY B N 1
ATOM 6838 C CA . GLY B 1 410 ? -17.5 -6.809 -3.014 1 94.38 410 GLY B CA 1
ATOM 6839 C C . GLY B 1 410 ? -16.562 -6.473 -4.152 1 94.38 410 GLY B C 1
ATOM 6840 O O . GLY B 1 410 ? -15.453 -7.012 -4.23 1 94.38 410 GLY B O 1
ATOM 6841 N N . TYR B 1 411 ? -17.031 -5.727 -5.121 1 96.94 411 TYR B N 1
ATOM 6842 C CA . TYR B 1 411 ? -16.25 -5.27 -6.27 1 96.94 411 TYR B CA 1
ATOM 6843 C C . TYR B 1 411 ? -15.953 -6.422 -7.219 1 96.94 411 TYR B C 1
ATOM 6845 O O . TYR B 1 411 ? -14.93 -6.41 -7.914 1 96.94 411 TYR B O 1
ATOM 6853 N N . SER B 1 412 ? -16.766 -7.469 -7.184 1 97.56 412 SER B N 1
ATOM 6854 C CA . SER B 1 412 ? -16.641 -8.578 -8.125 1 97.56 412 SER B CA 1
ATOM 6855 C C . SER B 1 412 ? -17.141 -8.18 -9.516 1 97.56 412 SER B C 1
ATOM 6857 O O . SER B 1 412 ? -17.703 -7.098 -9.688 1 97.56 412 SER B O 1
ATOM 6859 N N . CYS B 1 413 ? -16.844 -8.969 -10.477 1 98.19 413 CYS B N 1
ATOM 6860 C CA . CYS B 1 413 ? -17.141 -8.695 -11.883 1 98.19 413 CYS B CA 1
ATOM 6861 C C . CYS B 1 413 ? -18.125 -9.719 -12.438 1 98.19 413 CYS B C 1
ATOM 6863 O O . CYS B 1 413 ? -17.906 -10.93 -12.297 1 98.19 413 CYS B O 1
ATOM 6865 N N . GLN B 1 414 ? -19.172 -9.211 -13.055 1 97.19 414 GLN B N 1
ATOM 6866 C CA . GLN B 1 414 ? -20.062 -10.148 -13.734 1 97.19 414 GLN B CA 1
ATOM 6867 C C . GLN B 1 414 ? -19.297 -11 -14.742 1 97.19 414 GLN B C 1
ATOM 6869 O O . GLN B 1 414 ? -18.422 -10.5 -15.445 1 97.19 414 GLN B O 1
ATOM 6874 N N . LEU B 1 415 ? -19.656 -12.273 -14.828 1 94 415 LEU B N 1
ATOM 6875 C CA . LEU B 1 415 ? -18.875 -13.266 -15.57 1 94 415 LEU B CA 1
ATOM 6876 C C . LEU B 1 415 ? -18.719 -12.844 -17.031 1 94 415 LEU B C 1
ATOM 6878 O O . LEU B 1 415 ? -17.609 -12.891 -17.578 1 94 415 LEU B O 1
ATOM 6882 N N . ASP B 1 416 ? -19.781 -12.367 -17.703 1 93.19 416 ASP B N 1
ATOM 6883 C CA . ASP B 1 416 ? -19.688 -11.992 -19.109 1 93.19 416 ASP B CA 1
ATOM 6884 C C . ASP B 1 416 ? -18.875 -10.711 -19.281 1 93.19 416 ASP B C 1
ATOM 6886 O O . ASP B 1 416 ? -18.172 -10.547 -20.281 1 93.19 416 ASP B O 1
ATOM 6890 N N . ASN B 1 417 ? -18.969 -9.836 -18.344 1 97.62 417 ASN B N 1
ATOM 6891 C CA . ASN B 1 417 ? -18.172 -8.609 -18.406 1 97.62 417 ASN B CA 1
ATOM 6892 C C . ASN B 1 417 ? -16.688 -8.898 -18.203 1 97.62 417 ASN B C 1
ATOM 6894 O O . ASN B 1 417 ? -15.844 -8.203 -18.766 1 97.62 417 ASN B O 1
ATOM 6898 N N . TYR B 1 418 ? -16.406 -9.914 -17.422 1 98 418 TYR B N 1
ATOM 6899 C CA . TYR B 1 418 ? -15.031 -10.383 -17.297 1 98 418 TYR B CA 1
ATOM 6900 C C . TYR B 1 418 ? -14.414 -10.664 -18.672 1 98 418 TYR B C 1
ATOM 6902 O O . TYR B 1 418 ? -13.305 -10.219 -18.953 1 98 418 TYR B O 1
ATOM 6910 N N . LYS B 1 419 ? -15.133 -11.391 -19.5 1 97.94 419 LYS B N 1
ATOM 6911 C CA . LYS B 1 419 ? -14.664 -11.734 -20.844 1 97.94 419 LYS B CA 1
ATOM 6912 C C . LYS B 1 419 ? -14.445 -10.484 -21.688 1 97.94 419 LYS B C 1
ATOM 6914 O O . LYS B 1 419 ? -13.453 -10.383 -22.406 1 97.94 419 LYS B O 1
ATOM 6919 N N . ASP B 1 420 ? -15.383 -9.531 -21.547 1 97.94 420 ASP B N 1
ATOM 6920 C CA . ASP B 1 420 ? -15.25 -8.281 -22.297 1 97.94 420 ASP B CA 1
ATOM 6921 C C . ASP B 1 420 ? -13.961 -7.555 -21.922 1 97.94 420 ASP B C 1
ATOM 6923 O O . ASP B 1 420 ? -13.281 -7.004 -22.797 1 97.94 420 ASP B O 1
ATOM 6927 N N . VAL B 1 421 ? -13.625 -7.59 -20.625 1 97.81 421 VAL B N 1
ATOM 6928 C CA . VAL B 1 421 ? -12.445 -6.887 -20.141 1 97.81 421 VAL B CA 1
ATOM 6929 C C . VAL B 1 421 ? -11.188 -7.527 -20.734 1 97.81 421 VAL B C 1
ATOM 6931 O O . VAL B 1 421 ? -10.344 -6.84 -21.312 1 97.81 421 VAL B O 1
ATOM 6934 N N . ILE B 1 422 ? -11.047 -8.844 -20.641 1 98 422 ILE B N 1
ATOM 6935 C CA . ILE B 1 422 ? -9.797 -9.469 -21.078 1 98 422 ILE B CA 1
ATOM 6936 C C . ILE B 1 422 ? -9.695 -9.414 -22.594 1 98 422 ILE B C 1
ATOM 6938 O O . ILE B 1 422 ? -8.594 -9.281 -23.141 1 98 422 ILE B O 1
ATOM 6942 N N . ASP B 1 423 ? -10.836 -9.453 -23.359 1 98.31 423 ASP B N 1
ATOM 6943 C CA . ASP B 1 423 ? -10.812 -9.32 -24.812 1 98.31 423 ASP B CA 1
ATOM 6944 C C . ASP B 1 423 ? -10.383 -7.918 -25.219 1 98.31 423 ASP B C 1
ATOM 6946 O O . ASP B 1 423 ? -9.617 -7.758 -26.172 1 98.31 423 ASP B O 1
ATOM 6950 N N . SER B 1 424 ? -10.922 -6.984 -24.516 1 97.81 424 SER B N 1
ATOM 6951 C CA . SER B 1 424 ? -10.555 -5.605 -24.812 1 97.81 424 SER B CA 1
ATOM 6952 C C . SER B 1 424 ? -9.062 -5.379 -24.609 1 97.81 424 SER B C 1
ATOM 6954 O O . SER B 1 424 ? -8.43 -4.66 -25.391 1 97.81 424 SER B O 1
ATOM 6956 N N . ARG B 1 425 ? -8.469 -5.965 -23.656 1 97.31 425 ARG B N 1
ATOM 6957 C CA . ARG B 1 425 ? -7.043 -5.816 -23.375 1 97.31 425 ARG B CA 1
ATOM 6958 C C . ARG B 1 425 ? -6.199 -6.508 -24.438 1 97.31 425 ARG B C 1
ATOM 6960 O O . ARG B 1 425 ? -5.137 -6.012 -24.812 1 97.31 425 ARG B O 1
ATOM 6967 N N . LEU B 1 426 ? -6.668 -7.648 -24.875 1 98.12 426 LEU B N 1
ATOM 6968 C CA . LEU B 1 426 ? -5.969 -8.359 -25.938 1 98.12 426 LEU B CA 1
ATOM 6969 C C . LEU B 1 426 ? -5.969 -7.539 -27.234 1 98.12 426 LEU B C 1
ATOM 6971 O O . LEU B 1 426 ? -4.992 -7.559 -27.984 1 98.12 426 LEU B O 1
ATOM 6975 N N . GLY B 1 427 ? -7.059 -6.852 -27.453 1 97.12 427 GLY B N 1
ATOM 6976 C CA . GLY B 1 427 ? -7.176 -6.035 -28.641 1 97.12 427 GLY B CA 1
ATOM 6977 C C . GLY B 1 427 ? -7.363 -6.852 -29.906 1 97.12 427 GLY B C 1
ATOM 6978 O O . GLY B 1 427 ? -8.109 -7.832 -29.906 1 97.12 427 GLY B O 1
ATOM 6979 N N . ASN B 1 428 ? -6.719 -6.348 -30.953 1 96.38 428 ASN B N 1
ATOM 6980 C CA . ASN B 1 428 ? -6.938 -6.941 -32.25 1 96.38 428 ASN B CA 1
ATOM 6981 C C . ASN B 1 428 ? -5.855 -7.961 -32.594 1 96.38 428 ASN B C 1
ATOM 6983 O O . ASN B 1 428 ? -5.293 -7.926 -33.719 1 96.38 428 ASN B O 1
ATOM 6987 N N . THR B 1 429 ? -5.555 -8.812 -31.672 1 97.56 429 THR B N 1
ATOM 6988 C CA . THR B 1 429 ? -4.59 -9.883 -31.906 1 97.56 429 THR B CA 1
ATOM 6989 C C . THR B 1 429 ? -5.008 -11.164 -31.188 1 97.56 429 THR B C 1
ATOM 6991 O O . THR B 1 429 ? -6.105 -11.234 -30.625 1 97.56 429 THR B O 1
ATOM 6994 N N . SER B 1 430 ? -4.25 -12.203 -31.391 1 97.75 430 SER B N 1
ATOM 6995 C CA . SER B 1 430 ? -4.387 -13.461 -30.672 1 97.75 430 SER B CA 1
ATOM 6996 C C . SER B 1 430 ? -3.031 -13.977 -30.188 1 97.75 430 SER B C 1
ATOM 6998 O O . SER B 1 430 ? -1.987 -13.477 -30.625 1 97.75 430 SER B O 1
ATOM 7000 N N . TYR B 1 431 ? -3.121 -14.883 -29.266 1 98.19 431 TYR B N 1
ATOM 7001 C CA . TYR B 1 431 ? -1.883 -15.523 -28.844 1 98.19 431 TYR B CA 1
ATOM 7002 C C . TYR B 1 431 ? -1.142 -16.125 -30.047 1 98.19 431 TYR B C 1
ATOM 7004 O O . TYR B 1 431 ? 0.074 -15.953 -30.172 1 98.19 431 TYR B O 1
ATOM 7012 N N . VAL B 1 432 ? -1.854 -16.797 -30.875 1 98.06 432 VAL B N 1
ATOM 7013 C CA . VAL B 1 432 ? -1.27 -17.5 -32.031 1 98.06 432 VAL B CA 1
ATOM 7014 C C . VAL B 1 432 ? -0.585 -16.484 -32.938 1 98.06 432 VAL B C 1
ATOM 7016 O O . VAL B 1 432 ? 0.53 -16.734 -33.406 1 98.06 432 VAL B O 1
ATOM 7019 N N . GLU B 1 433 ? -1.232 -15.391 -33.219 1 97.88 433 GLU B N 1
ATOM 7020 C CA . GLU B 1 433 ? -0.678 -14.359 -34.094 1 97.88 433 GLU B CA 1
ATOM 7021 C C . GLU B 1 433 ? 0.518 -13.672 -33.438 1 97.88 433 GLU B C 1
ATOM 7023 O O . GLU B 1 433 ? 1.589 -13.57 -34.031 1 97.88 433 GLU B O 1
ATOM 7028 N N . ALA B 1 434 ? 0.357 -13.227 -32.156 1 98 434 ALA B N 1
ATOM 7029 C CA . ALA B 1 434 ? 1.393 -12.477 -31.453 1 98 434 ALA B CA 1
ATOM 7030 C C . ALA B 1 434 ? 2.639 -13.328 -31.234 1 98 434 ALA B C 1
ATOM 7032 O O . ALA B 1 434 ? 3.764 -12.828 -31.328 1 98 434 ALA B O 1
ATOM 7033 N N . CYS B 1 435 ? 2.447 -14.633 -31.062 1 97.5 435 CYS B N 1
ATOM 7034 C CA . CYS B 1 435 ? 3.541 -15.523 -30.688 1 97.5 435 CYS B CA 1
ATOM 7035 C C . CYS B 1 435 ? 4.125 -16.219 -31.906 1 97.5 435 CYS B C 1
ATOM 7037 O O . CYS B 1 435 ? 5.172 -16.859 -31.812 1 97.5 435 CYS B O 1
ATOM 7039 N N . GLY B 1 436 ? 3.469 -16.047 -33.031 1 96.81 436 GLY B N 1
ATOM 7040 C CA . GLY B 1 436 ? 3.941 -16.75 -34.188 1 96.81 436 GLY B CA 1
ATOM 7041 C C . GLY B 1 436 ? 3.879 -18.266 -34.062 1 96.81 436 GLY B C 1
ATOM 7042 O O . GLY B 1 436 ? 4.836 -18.969 -34.406 1 96.81 436 GLY B O 1
ATOM 7043 N N . VAL B 1 437 ? 2.795 -18.781 -33.531 1 96.88 437 VAL B N 1
ATOM 7044 C CA . VAL B 1 437 ? 2.627 -20.219 -33.312 1 96.88 437 VAL B CA 1
ATOM 7045 C C . VAL B 1 437 ? 2.498 -20.922 -34.656 1 96.88 437 VAL B C 1
ATOM 7047 O O . VAL B 1 437 ? 1.619 -20.594 -35.469 1 96.88 437 VAL B O 1
ATOM 7050 N N . PRO B 1 438 ? 3.365 -21.906 -34.906 1 96.5 438 PRO B N 1
ATOM 7051 C CA . PRO B 1 438 ? 3.264 -22.641 -36.188 1 96.5 438 PRO B CA 1
ATOM 7052 C C . PRO B 1 438 ? 1.931 -23.359 -36.344 1 96.5 438 PRO B C 1
ATOM 7054 O O . PRO B 1 438 ? 1.36 -23.844 -35.344 1 96.5 438 PRO B O 1
ATOM 7057 N N . SER B 1 439 ? 1.506 -23.531 -37.531 1 96.38 439 SER B N 1
ATOM 7058 C CA . SER B 1 439 ? 0.187 -24.094 -37.812 1 96.38 439 SER B CA 1
ATOM 7059 C C . SER B 1 439 ? 0.131 -25.578 -37.469 1 96.38 439 SER B C 1
ATOM 7061 O O . SER B 1 439 ? -0.952 -26.141 -37.281 1 96.38 439 SER B O 1
ATOM 7063 N N . ASP B 1 440 ? 1.258 -26.266 -37.344 1 96.62 440 ASP B N 1
ATOM 7064 C CA . ASP B 1 440 ? 1.293 -27.719 -37.156 1 96.62 440 ASP B CA 1
ATOM 7065 C C . ASP B 1 440 ? 1.31 -28.078 -35.656 1 96.62 440 ASP B C 1
ATOM 7067 O O . ASP B 1 440 ? 1.438 -29.25 -35.312 1 96.62 440 ASP B O 1
ATOM 7071 N N . VAL B 1 441 ? 1.332 -27.141 -34.812 1 96.75 441 VAL B N 1
ATOM 7072 C CA . VAL B 1 441 ? 1.2 -27.391 -33.375 1 96.75 441 VAL B CA 1
ATOM 7073 C C . VAL B 1 441 ? -0.157 -26.891 -32.906 1 96.75 441 VAL B C 1
ATOM 7075 O O . VAL B 1 441 ? -0.855 -26.156 -33.625 1 96.75 441 VAL B O 1
ATOM 7078 N N . PRO B 1 442 ? -0.598 -27.234 -31.672 1 97.81 442 PRO B N 1
ATOM 7079 C CA . PRO B 1 442 ? -1.938 -26.891 -31.188 1 97.81 442 PRO B CA 1
ATOM 7080 C C . PRO B 1 442 ? -2.215 -25.391 -31.188 1 97.81 442 PRO B C 1
ATOM 7082 O O . PRO B 1 442 ? -1.404 -24.609 -30.688 1 97.81 442 PRO B O 1
ATOM 7085 N N . GLN B 1 443 ? -3.363 -25.031 -31.734 1 97.25 443 GLN B N 1
ATOM 7086 C CA . GLN B 1 443 ? -3.752 -23.625 -31.891 1 97.25 443 GLN B CA 1
ATOM 7087 C C . GLN B 1 443 ? -4.703 -23.188 -30.781 1 97.25 443 GLN B C 1
ATOM 7089 O O . GLN B 1 443 ? -5.008 -22 -30.656 1 97.25 443 GLN B O 1
ATOM 7094 N N . TYR B 1 444 ? -5.129 -24.156 -30 1 96.38 444 TYR B N 1
ATOM 7095 C CA . TYR B 1 444 ? -6.055 -23.906 -28.906 1 96.38 444 TYR B CA 1
ATOM 7096 C C . TYR B 1 444 ? -5.707 -24.766 -27.688 1 96.38 444 TYR B C 1
ATOM 7098 O O . TYR B 1 444 ? -5.004 -25.766 -27.812 1 96.38 444 TYR B O 1
ATOM 7106 N N . SER B 1 445 ? -6.152 -24.297 -26.531 1 96.75 445 SER B N 1
ATOM 7107 C CA . SER B 1 445 ? -6.031 -25.094 -25.297 1 96.75 445 SER B CA 1
ATOM 7108 C C . SER B 1 445 ? -7.102 -26.172 -25.234 1 96.75 445 SER B C 1
ATOM 7110 O O . SER B 1 445 ? -8.289 -25.891 -25.391 1 96.75 445 SER B O 1
ATOM 7112 N N . THR B 1 446 ? -6.688 -27.484 -24.922 1 97.25 446 THR B N 1
ATOM 7113 C CA . THR B 1 446 ? -7.688 -28.531 -24.828 1 97.25 446 THR B CA 1
ATOM 7114 C C . THR B 1 446 ? -7.457 -29.406 -23.594 1 97.25 446 THR B C 1
ATOM 7116 O O . THR B 1 446 ? -8.344 -30.156 -23.188 1 97.25 446 THR B O 1
ATOM 7119 N N . PHE B 1 447 ? -6.32 -29.328 -22.953 1 97.38 447 PHE B N 1
ATOM 7120 C CA . PHE B 1 447 ? -5.926 -30.312 -21.938 1 97.38 447 PHE B CA 1
ATOM 7121 C C . PHE B 1 447 ? -6.879 -30.281 -20.75 1 97.38 447 PHE B C 1
ATOM 7123 O O . PHE B 1 447 ? -7.027 -31.281 -20.047 1 97.38 447 PHE B O 1
ATOM 7130 N N . TYR B 1 448 ? -7.52 -29.172 -20.469 1 97.81 448 TYR B N 1
ATOM 7131 C CA . TYR B 1 448 ? -8.484 -29.094 -19.375 1 97.81 448 TYR B CA 1
ATOM 7132 C C . TYR B 1 448 ? -9.688 -30 -19.656 1 97.81 448 TYR B C 1
ATOM 7134 O O . TYR B 1 448 ? -10.391 -30.406 -18.734 1 97.81 448 TYR B O 1
ATOM 7142 N N . TRP B 1 449 ? -9.969 -30.312 -20.891 1 96.75 449 TRP B N 1
ATOM 7143 C CA . TRP B 1 449 ? -11.234 -30.938 -21.297 1 96.75 449 TRP B CA 1
ATOM 7144 C C . TRP B 1 449 ? -11 -32.312 -21.875 1 96.75 449 TRP B C 1
ATOM 7146 O O . TRP B 1 449 ? -11.938 -33.094 -22.031 1 96.75 449 TRP B O 1
ATOM 7156 N N . ASP B 1 450 ? -9.773 -32.656 -22.219 1 96.06 450 ASP B N 1
ATOM 7157 C CA . ASP B 1 450 ? -9.547 -33.906 -22.906 1 96.06 450 ASP B CA 1
ATOM 7158 C C . ASP B 1 450 ? -8.586 -34.781 -22.109 1 96.06 450 ASP B C 1
ATOM 7160 O O . ASP B 1 450 ? -7.949 -35.688 -22.672 1 96.06 450 ASP B O 1
ATOM 7164 N N . TRP B 1 451 ? -8.391 -34.562 -20.844 1 96.06 451 TRP B N 1
ATOM 7165 C CA . TRP B 1 451 ? -7.535 -35.375 -20 1 96.06 451 TRP B CA 1
ATOM 7166 C C . TRP B 1 451 ? -8.195 -36.719 -19.703 1 96.06 451 TRP B C 1
ATOM 7168 O O . TRP B 1 451 ? -9.414 -36.844 -19.797 1 96.06 451 TRP B O 1
ATOM 7178 N N . GLU B 1 452 ? -7.348 -37.688 -19.391 1 96.19 452 GLU B N 1
ATOM 7179 C CA . GLU B 1 452 ? -7.777 -39.031 -18.938 1 96.19 452 GLU B CA 1
ATOM 7180 C C . GLU B 1 452 ? -7.266 -39.312 -17.531 1 96.19 452 GLU B C 1
ATOM 7182 O O . GLU B 1 452 ? -6.125 -39 -17.188 1 96.19 452 GLU B O 1
ATOM 7187 N N . ALA B 1 453 ? -8.148 -39.906 -16.734 1 95.88 453 ALA B N 1
ATOM 7188 C CA . ALA B 1 453 ? -7.781 -40.188 -15.352 1 95.88 453 ALA B CA 1
ATOM 7189 C C . ALA B 1 453 ? -6.566 -41.125 -15.289 1 95.88 453 ALA B C 1
ATOM 7191 O O . ALA B 1 453 ? -6.496 -42.094 -16.016 1 95.88 453 ALA B O 1
ATOM 7192 N N . THR B 1 454 ? -5.59 -40.719 -14.547 1 95.88 454 THR B N 1
ATOM 7193 C CA . THR B 1 454 ? -4.418 -41.531 -14.266 1 95.88 454 THR B CA 1
ATOM 7194 C C . THR B 1 454 ? -3.895 -41.25 -12.859 1 95.88 454 THR B C 1
ATOM 7196 O O . THR B 1 454 ? -4.074 -40.156 -12.328 1 95.88 454 THR B O 1
ATOM 7199 N N . PHE B 1 455 ? -3.312 -42.188 -12.25 1 94.81 455 PHE B N 1
ATOM 7200 C CA . PHE B 1 455 ? -2.768 -42.031 -10.906 1 94.81 455 PHE B CA 1
ATOM 7201 C C . PHE B 1 455 ? -1.278 -42.344 -10.883 1 94.81 455 PHE B C 1
ATOM 7203 O O . PHE B 1 455 ? -0.646 -42.312 -9.828 1 94.81 455 PHE B O 1
ATOM 7210 N N . LYS B 1 456 ? -0.725 -42.531 -12.07 1 92.75 456 LYS B N 1
ATOM 7211 C CA . LYS B 1 456 ? 0.673 -42.906 -12.203 1 92.75 456 LYS B CA 1
ATOM 7212 C C . LYS B 1 456 ? 1.61 -41.781 -11.844 1 92.75 456 LYS B C 1
ATOM 7214 O O . LYS B 1 456 ? 2.729 -42 -11.383 1 92.75 456 LYS B O 1
ATOM 7219 N N . ASN B 1 457 ? 1.177 -40.562 -12.023 1 92.12 457 ASN B N 1
ATOM 7220 C CA . ASN B 1 457 ? 2.021 -39.406 -11.875 1 92.12 457 ASN B CA 1
ATOM 7221 C C . ASN B 1 457 ? 1.982 -38.844 -10.453 1 92.12 457 ASN B C 1
ATOM 7223 O O . ASN B 1 457 ? 2.689 -37.906 -10.125 1 92.12 457 ASN B O 1
ATOM 7227 N N . ASN B 1 458 ? 1.169 -39.438 -9.586 1 93.94 458 ASN B N 1
ATOM 7228 C CA . ASN B 1 458 ? 0.86 -38.844 -8.289 1 93.94 458 ASN B CA 1
ATOM 7229 C C . ASN B 1 458 ? 2.055 -38.906 -7.34 1 93.94 458 ASN B C 1
ATOM 7231 O O . ASN B 1 458 ? 2.133 -38.156 -6.371 1 93.94 458 ASN B O 1
ATOM 7235 N N . PHE B 1 459 ? 2.957 -39.844 -7.566 1 90.31 459 PHE B N 1
ATOM 7236 C CA . PHE B 1 459 ? 4.117 -40 -6.703 1 90.31 459 PHE B CA 1
ATOM 7237 C C . PHE B 1 459 ? 5.406 -39.969 -7.512 1 90.31 459 PHE B C 1
ATOM 7239 O O . PHE B 1 459 ? 5.406 -40.25 -8.711 1 90.31 459 PHE B O 1
ATOM 7246 N N . SER B 1 460 ? 6.434 -39.375 -6.879 1 79.94 460 SER B N 1
ATOM 7247 C CA . SER B 1 460 ? 7.734 -39.344 -7.543 1 79.94 460 SER B CA 1
ATOM 7248 C C . SER B 1 460 ? 8.266 -40.781 -7.75 1 79.94 460 SER B C 1
ATOM 7250 O O . SER B 1 460 ? 8.125 -41.625 -6.871 1 79.94 460 SER B O 1
ATOM 7252 N N . THR B 1 461 ? 8.516 -41.188 -9.094 1 65.06 461 THR B N 1
ATOM 7253 C CA . THR B 1 461 ? 9.117 -42.5 -9.32 1 65.06 461 THR B CA 1
ATOM 7254 C C . THR B 1 461 ? 10.609 -42.469 -9.023 1 65.06 461 THR B C 1
ATOM 7256 O O . THR B 1 461 ? 11.312 -41.562 -9.422 1 65.06 461 THR B O 1
ATOM 7259 N N . GLN B 1 462 ? 11.023 -42.688 -7.793 1 46.81 462 GLN B N 1
ATOM 7260 C CA . GLN B 1 462 ? 12.453 -42.906 -7.578 1 46.81 462 GLN B CA 1
ATOM 7261 C C . GLN B 1 462 ? 13.023 -43.844 -8.641 1 46.81 462 GLN B C 1
ATOM 7263 O O . GLN B 1 462 ? 12.609 -45 -8.742 1 46.81 462 GLN B O 1
ATOM 7268 N N . GLU B 1 463 ? 13.047 -43.5 -9.922 1 38.09 463 GLU B N 1
ATOM 7269 C CA . GLU B 1 463 ? 13.961 -44.406 -10.602 1 38.09 463 GLU B CA 1
ATOM 7270 C C . GLU B 1 463 ? 15.406 -44.156 -10.188 1 38.09 463 GLU B C 1
ATOM 7272 O O . GLU B 1 463 ? 15.812 -43 -10.016 1 38.09 463 GLU B O 1
#

Foldseek 3Di:
DPPPPPPPPPPPPPPPVPLPDFPFDQELDDPLTLLQQLQQLAFHHFFNFDPQDLDDPPQKDFQFKEKEWEAFFAAAAPVLLVLLVVLLVLQLPFDAPALFFLRNCNPVDDQLPPDSVRHPAFADDANRGRLVVLLVVLQVCCVVCVVQDPLPAADEAEEEADPRQLSSSLSSLCNNNPVCSLPRYFYHYFYQALQQALAHLQLLRVFQPQDLCQLVVVLVLADLVLLQVLQVVCCVRGPGSNAHSSSSLSLSSSQRSSCNHHSDDSSSPSDDVVSSNSSQQSSLSSLCCRQAPVPVLLLQSLLSVLVVVLCCVPCCPLVVGSYYHYYDHLSNQSSVCRLLCFQPDPDRADSYDRDPPRSRGSSNRGHRGWMKMKTWMWGQDPVPRDTAIFIWMGTSSYTTARPPAQPDPSRTGGSVVSVVSSDVSNPPDHSCGSRVRDPNHDNHHCCSRPPDGDSPSSDDPPD/DPPPPPPPPPPPPPPPVPLPDFPFDQELDDDLTLLQQLQQLAFHHFFNFDPQDLDDPPQKDFQFKEKEWEAFFAAAAPVLLVLLVVLLCLQLVFDAPALFDLRNCNPVDDQLPPDSVRHPAFADDANRGRLVVLLVVLQVCCVVCVVQDPLPAADEAEEEADPRQLSSSLSSLCNNNPVCSLPRYFYHYFYQALLQALAHLQLLRVFQPQDLCQLVVVLVLADLVLLQVLQVVCCVRGPGSNGHSSSSLSLSSSQRSSCNHHSDDSSSPSDDVVSSNSSQQSSLSSLCCRQAPVPVLLLQSLLSVLVVVLCCVPPCPLVVGSYYHYYDHLSNQSSVCRLLCFQPDPDRADSYDRDPPRSRGSSNRGHRGWMKMKTWMWGQDPVPRDTAIFIWMGTSSYTTARPPAQPDPSRTGGSVVSVVSSDVSNPPDHSCGSRVRDPNHDNHHCCSRPPDGDSVSSDDPPD

Solvent-accessible surface area (backbone atoms only — not comparable to full-atom values): 47943 Å² total; per-residue (Å²): 135,85,81,75,79,78,78,77,74,75,74,75,72,74,74,70,73,72,75,57,81,57,86,60,76,45,61,47,42,56,52,75,44,64,56,67,29,41,17,52,49,18,39,50,41,35,18,69,60,76,37,48,68,77,65,67,48,92,52,36,41,80,60,30,42,36,40,42,28,20,29,35,15,28,38,43,43,66,70,56,40,51,51,40,50,50,54,50,50,52,57,65,67,39,72,51,94,54,75,36,60,71,58,29,59,53,81,78,59,72,81,85,71,88,47,80,87,45,45,49,28,56,14,77,39,49,58,38,8,5,36,56,52,26,18,50,49,14,38,50,47,32,71,74,45,45,89,52,50,90,87,71,68,70,38,68,36,40,21,24,52,52,66,35,25,39,48,22,46,40,29,18,41,42,29,41,45,44,94,41,25,77,79,27,37,20,45,42,76,39,66,76,38,52,70,29,20,47,41,46,58,43,41,65,60,15,23,68,63,60,61,92,61,64,21,52,70,58,46,63,61,34,77,60,57,62,29,43,49,50,14,48,54,48,32,70,50,20,51,52,57,76,55,40,33,68,51,42,54,44,45,57,53,40,22,16,28,31,24,5,40,56,33,53,50,78,62,52,69,61,55,53,60,59,49,31,48,54,50,16,48,54,45,21,44,38,42,31,28,59,21,17,84,63,20,85,64,13,32,36,44,6,36,56,55,52,51,49,51,50,45,48,71,68,37,52,77,75,35,77,54,36,58,44,44,36,26,27,43,44,61,47,48,34,8,31,36,34,21,54,46,44,58,61,59,96,60,77,82,62,48,88,52,85,62,85,68,55,56,58,43,38,23,50,54,23,15,21,45,18,30,39,33,43,30,34,29,44,29,47,36,85,88,76,68,46,74,48,56,23,37,38,38,28,41,30,84,20,39,46,61,44,68,95,36,56,82,32,79,81,38,11,15,38,54,71,56,48,53,51,51,40,47,60,66,50,49,98,63,43,46,51,68,73,19,58,45,59,86,89,32,42,86,52,70,49,67,90,67,68,67,73,90,42,50,78,64,55,51,87,76,84,120,133,85,79,76,77,78,76,76,75,75,74,74,72,73,74,70,75,71,76,58,80,57,86,62,76,46,62,49,40,57,54,76,45,65,56,70,29,41,18,52,50,17,38,49,38,35,18,71,59,77,37,48,69,77,65,66,48,92,53,36,41,80,59,31,42,36,41,42,28,20,27,34,15,27,37,43,42,67,71,57,41,51,52,41,50,51,54,51,50,50,56,64,67,38,71,52,94,55,75,36,59,71,58,28,60,54,80,78,57,73,80,84,71,88,48,79,86,47,46,49,28,56,14,77,40,50,59,38,8,6,35,57,51,26,18,50,49,15,38,52,46,31,72,74,46,45,88,51,51,90,85,70,69,71,38,68,35,40,21,25,53,52,64,36,26,38,50,22,45,39,28,18,41,42,29,42,44,44,94,40,25,77,79,27,37,20,47,41,75,39,63,75,39,51,70,30,20,47,41,47,60,44,42,65,61,15,22,68,62,59,60,94,62,66,23,53,67,58,45,64,60,33,76,61,57,62,30,43,51,50,15,49,52,48,32,69,50,20,50,52,57,76,56,41,34,70,52,42,53,43,44,57,51,39,21,17,27,31,24,5,38,56,32,53,50,76,62,52,69,60,56,54,59,60,50,32,48,53,50,17,47,53,44,20,46,40,43,32,28,59,20,16,82,62,21,84,64,14,30,36,44,7,36,57,55,52,52,49,50,51,45,50,72,69,38,52,75,75,34,76,54,35,59,43,45,35,28,27,43,45,62,45,47,34,8,30,36,34,21,55,45,43,58,60,60,96,60,77,82,63,47,86,51,87,62,83,69,55,53,58,43,38,24,52,54,23,14,19,44,18,29,39,34,44,30,33,28,44,30,45,37,84,88,74,67,48,74,49,56,23,38,38,38,27,41,29,85,20,39,46,61,44,68,95,34,56,83,33,76,82,36,13,16,36,54,70,56,48,52,52,50,40,48,60,66,50,50,97,62,43,44,51,68,71,19,56,45,60,85,90,31,42,83,52,68,47,65,90,65,69,67,73,89,42,51,78,64,55,52,86,75,84,120

Radius of gyration: 30.53 Å; Cα contacts (8 Å, |Δi|>4): 1957; chains: 2; bounding box: 84×114×110 Å

Sequence (926 aa):
MKLETAIATIALSTTVSAVLNKPYSQESVEQFNLLRYTGTTGPYVQSRGYGIPREAPFQCKVKQAHLFMRHGERYPTEGTGKGNKQIFEKLKNATVESYDGPLSFVKDWEFYVPDSSLLETESFKGAYAGLADCYNLGVEFRERYEDLWDGKTVQPLFTSGQERVVNSARSFGEGFFASNYSDLCSLQIIPENETQGANTLTSHDACVNYNSSYSDAIVGEFSDNYLKTAAARLNKLSPGFNITGDDVYNLMGYCGFELNVRGQSEVCGIFTLDEWISFDYSKTLGFYYQNGPGYNISVPLGYVFANNTYTLMKDQTSYPFNLSFSFSHDSDVATFVSALGIMDPEADLSVDEVEFGAIYKANEIAPMGGHLVHEVLECEDVLTNATDSYVRILLNDNVVPLPGCQDGPGYSCQLDNYKDVIDSRLGNTSYVEACGVPSDVPQYSTFYWDWEATFKNNFSTQEMKLETAIATIALSTTVSAVLNKPYSQESVEQFNLLRYTGTTGPYVQSRGYGIPREAPFQCKVKQAHLFMRHGERYPTEGTGKGNKQIFEKLKNATVESYDGPLSFVKDWEFYVPDSSLLETESFKGAYAGLADCYNLGVEFRERYEDLWDGKTVQPLFTSGQERVVNSARSFGEGFFASNYSDLCSLQIIPENETQGANTLTSHDACVNYNSSYSDAIVGEFSDNYLKTAAARLNKLSPGFNITGDDVYNLMGYCGFELNVRGQSEVCGIFTLDEWISFDYSKTLGFYYQNGPGYNISVPLGYVFANNTYTLMKDQTSYPFNLSFSFSHDSDVATFVSALGIMDPEADLSVDEVEFGAIYKANEIAPMGGHLVHEVLECEDVLTNATDSYVRILLNDNVVPLPGCQDGPGYSCQLDNYKDVIDSRLGNTSYVEACGVPSDVPQYSTFYWDWEATFKNNFSTQE

InterPro domains:
  IPR000560 Histidine phosphatase superfamily, clade-2 [PF00328] (61-396)
  IPR000560 Histidine phosphatase superfamily, clade-2 [cd07061] (61-396)
  IPR016274 Histidine acid phosphatase, eukaryotic [PIRSF000894] (5-438)
  IPR029033 Histidine phosphatase superfamily [G3DSA:3.40.50.1240] (65-435)
  IPR029033 Histidine phosphatase superfamily [SSF53254] (25-454)
  IPR033379 Histidine acid phosphatase active site [PS00778] (323-339)

Nearest PDB structures (foldseek):
  1qfx-assembly1_B-2  TM=9.422E-01  e=7.660E-46  Aspergillus niger
  1qfx-assembly1_A-2  TM=9.425E-01  e=3.249E-45  Aspergillus niger
  2gfi-assembly1_A  TM=9.507E-01  e=7.601E-41  Debaryomyces castellii
  1ihp-assembly1_A  TM=8.196E-01  e=1.338E-25  Aspergillus ficuum
  3k4q-assembly2_B  TM=8.241E-01  e=3.902E-25  Aspergillus niger

Secondary structure (DSSP, 8-state):
----------------------SS--SS--TT-GGGGSTTSS--------S--SSPPTTEEEEEEEEEEE--SBPPPHHHHHHHHHHHHHHHT---S---GGGGGGGG---S-S-GGGTTSBP-SSTT-HHHHHHHHHHHHHHHHGGGS-SSS-EEEEEESSHHHHHHHHHHHHHHHGGGHHHHEEEEEEP-SGGGTTS-S-HHHH-TT--TTTTHHHHTTS--HHHHHHHHHHHHHSTTS---HHHHHHHHHHHHHHHHHHS--TTGGGS-HHHHHHHHHHHHHHHHHHHSTTSTTHHHHHHHHHHHHHHHHH-TTTS--SEEEEEE-HHHHHHHHHHHTTT--SSPPPSSS--TT-S--HHHHS-TT-EEEEEEEEEE-TTT--EEEEEEEEETTEE--BTTB--SGGG-EEHHHHHHHHHHHH-S--HHHHHT--TTS-SS--TTTS-----TTSS----/----------------------SS--SS--TT-GGGGSTTSS--------S--SSPPTTEEEEEEEEEEE--SBPPPHHHHHHHHHHHHHHHT---S---GGGGGGGG---S-S-GGGTTSBP-SSTT-HHHHHHHHHHHHHHHHGGGS-SSS-EEEEEESSHHHHHHHHHHHHHHHGGGHHHHEEEEEEP-SGGGTTS-S-HHHH-TT--TTTTHHHHTTS--HHHHHHHHHHHHHSTTS---HHHHHHHHHHHHHHHHHHS--TTGGGS-HHHHHHHHHHHHHHHHHHHSTTSTTHHHHHHHHHHHHHHHHH-TTTS--SEEEEEE-HHHHHHHHHHHTTT--SSPPPSSS--TT-S--HHHHS-TT-EEEEEEEEEE-TTT--EEEEEEEEETTEE--BTTB--SGGG-EEHHHHHHHHHHHH-S--HHHHHT--TTS-SS--TTTS-----TTSS----

Organism: Cyberlindnera jadinii (strain ATCC 18201 / CBS 1600 / BCRC 20928 / JCM 3617 / NBRC 0987 / NRRL Y-1542) (NCBI:txid983966)